Protein AF-0000000085137002 (afdb_homodimer)

pLDDT: mean 94.55, std 5.38, range [64.31, 98.81]

Solvent-accessible surface area (backbone atoms only — not comparable to full-atom values): 44909 Å² total; per-residue (Å²): 130,89,37,30,35,36,41,30,66,47,67,56,86,40,84,60,30,69,44,51,53,51,24,40,60,67,68,43,36,27,39,48,40,38,48,45,22,52,59,70,42,70,70,53,78,42,46,36,35,38,24,62,38,70,68,57,46,54,54,41,44,75,62,68,34,46,72,44,77,48,52,70,69,64,58,39,94,79,44,48,70,55,59,53,53,51,55,56,44,72,78,41,79,79,49,52,31,37,33,43,38,36,33,46,18,50,57,44,41,27,66,56,54,50,52,48,49,54,56,49,74,70,33,88,76,47,49,20,30,35,26,23,27,74,50,91,64,59,49,86,52,43,37,49,63,48,96,83,40,22,31,50,66,40,73,70,86,57,58,78,71,46,82,84,76,49,79,71,31,31,24,73,33,61,41,41,35,33,34,30,47,72,60,32,74,71,60,42,48,61,74,16,68,44,9,35,57,40,81,47,56,71,85,44,40,51,55,48,58,33,63,67,38,46,51,44,50,46,51,52,50,47,60,75,41,38,69,62,50,49,52,50,50,29,50,50,51,48,49,66,65,63,72,52,90,75,76,77,31,52,28,33,39,41,31,20,41,66,49,45,70,49,92,56,62,60,56,88,88,35,45,41,40,74,61,25,36,50,77,42,30,40,59,50,45,34,57,68,32,55,71,60,54,71,64,75,63,58,32,48,34,33,42,37,37,72,42,73,57,39,68,64,39,87,85,57,50,74,65,56,52,51,54,32,47,51,52,42,50,51,52,52,39,69,54,24,80,75,32,40,35,37,38,42,51,73,76,47,40,27,37,48,89,78,58,52,54,68,57,50,52,50,49,42,54,53,46,45,70,72,42,56,80,41,90,48,38,40,77,38,76,75,60,70,81,54,36,42,98,82,61,27,26,24,72,80,30,29,60,56,24,70,46,64,33,70,60,34,48,53,52,48,50,54,56,53,43,65,70,75,106,131,90,37,29,34,37,40,30,64,48,65,57,85,40,83,60,31,70,44,52,51,51,23,41,59,65,70,43,34,25,40,50,40,37,48,45,19,52,58,70,42,70,70,52,78,42,46,37,34,39,24,61,38,70,66,57,44,54,55,41,44,75,62,70,34,46,73,45,77,48,53,72,70,65,58,39,94,79,45,48,71,55,58,55,52,51,53,55,43,71,78,40,79,81,48,51,32,38,33,43,37,36,32,46,16,49,58,42,41,28,66,56,53,51,51,48,49,52,56,48,74,71,34,89,77,46,53,19,29,35,26,24,28,74,51,91,65,60,51,86,51,43,35,49,63,48,96,83,40,22,31,52,64,40,73,70,86,58,57,78,70,47,82,84,75,49,79,71,30,30,24,74,34,60,42,40,34,32,34,31,47,71,60,30,73,71,61,43,50,62,72,17,67,43,9,36,56,40,81,46,56,73,84,46,40,50,55,48,59,33,64,68,39,46,52,44,50,47,50,51,50,48,61,74,41,37,68,62,51,48,52,52,50,30,50,50,50,49,48,67,63,62,70,52,90,76,76,76,30,51,28,32,38,42,32,20,41,67,48,45,72,48,93,57,62,60,58,88,89,35,42,41,41,76,60,24,36,50,80,43,29,40,60,53,44,33,57,67,32,54,72,59,54,72,64,75,65,58,32,50,34,33,43,37,38,74,42,75,57,39,68,63,39,87,87,57,50,73,66,56,50,49,52,31,47,50,52,43,51,51,52,53,40,71,54,24,82,75,33,40,34,38,37,42,50,73,76,48,39,27,36,46,89,79,57,52,53,69,58,50,52,50,47,42,53,52,46,46,71,71,42,54,79,39,89,49,40,41,78,38,76,74,60,70,81,53,36,39,99,81,59,28,26,24,71,81,28,30,60,56,24,70,46,65,33,72,59,33,50,53,52,48,50,54,56,54,42,65,68,74,104

Organism: Escherichia coli (strain 55989 / EAEC) (NCBI:txid585055)

Foldseek 3Di:
DAAEEEEEEDEQDADFAGNQQADDLPHGGLVLLQLQQVVVLVPHPAYEYEYQDPVVCVRSVVSPHHYDHDDPVCNDPPHDPLNRVVVVCVVPVSHFKYKYFYSQQNLDHSVLVNVQVCVQVVDPQAFKEFEKEWDPDDVLPDDDADPVRDPPVNPDDCVPPDSVPDDIDIDGLRGIMMGGPVVCNVVVDHDDPRYHYHYDYPLSSQGDRHDVSSVVSSVSVCVVCVVVVLVVQQLVQQCVLLVDDDDEWQEEEAEEDQQVVDPDQDALRTGYHYPYTHLAALQCCCVVCLVVCSDQAYHQEYEYEHDQSQQLDVPGDLVVNLVSVVSVVVSNCVRPVNHAYEYEQAAFFDPDPRDDLVVSVVSRVVNCVSPVPPPRYDYDYQDCQLADPVRAGDPVQDDHRHYGDPVVSVSVSVRVSVVVD/DAAEEEEEEDEQDADFAGNQQQDDLPHGGLVLLQLQQVVVLVPHPAYEYEYQDPVVCVRSVVSPHHYDHDDPVCNDPPHDPLNRVVVVCVVPVSHFKYKYFYSQQNLDHSVLVNVQVCVQVVDPLAFKEFEKEWDPDDVLPDDDADPVRDPPVNPDDCVPPDSVPDDIDMDGLRGIMMGGPVVCNVVVDHDDPRYHYHYDYPLSSQGDRHDVSSVVSSVSVCVVCVVVVLVVQQLVQQCVLLVDDDDEWQEEEAEEDQQVVDDDQDALRTGYHYPYTHLAALQCCCVVCLVVCSDQAYHQEYEYEHDQSQQLDVPGDLVVNLVSVVSVVVSNCVRPVNHAYEYEQAAFFDPDPRDDLVVSVVSRVVNCVSPVPPPRYDYDYDDCQLADPVRAGDPVQDDHRHYGDPVVSVSVSVRVSVVVD

Sequence (842 aa):
MTNRIAIIPARAGSKGLPNKNVLMLIDKPLIAYTIEAAKESQCFNKIIVSTDSLEYKSIAERYGAEVIIRSEELASDTATTYMVIENVLSHNKDCDYFMLLQPTSPFRNAHHIKEAITLFEGDVEANFLVSMTESEISSDLMKTLDSSMRLSNFNNDYSGYRRQDNQKEYSPNGAIFIGTVEEYLKKKHFFGADSLAYIMNKADSIDIDDRLDFEFAISRMLQKNKNKIDKEAVARRIKQKFSITHAIKPITLIGHSIFDNWELSDLAGKEVNNYGVSGITSEDYYNLILDANLIKEIGDVVFLMLGTNDIVIQGWDENDTLRWLMKIIDKIVKLNPNVIIYFLSLPPVNGRVDRNNKVIEHLNAFLFKGLDKINHVRWVSLSDMFYDDFGNLSADFTYDGLHFNGKAYRQLKKELMELIKMTNRIAIIPARAGSKGLPNKNVLMLIDKPLIAYTIEAAKESQCFNKIIVSTDSLEYKSIAERYGAEVIIRSEELASDTATTYMVIENVLSHNKDCDYFMLLQPTSPFRNAHHIKEAITLFEGDVEANFLVSMTESEISSDLMKTLDSSMRLSNFNNDYSGYRRQDNQKEYSPNGAIFIGTVEEYLKKKHFFGADSLAYIMNKADSIDIDDRLDFEFAISRMLQKNKNKIDKEAVARRIKQKFSITHAIKPITLIGHSIFDNWELSDLAGKEVNNYGVSGITSEDYYNLILDANLIKEIGDVVFLMLGTNDIVIQGWDENDTLRWLMKIIDKIVKLNPNVIIYFLSLPPVNGRVDRNNKVIEHLNAFLFKGLDKINHVRWVSLSDMFYDDFGNLSADFTYDGLHFNGKAYRQLKKELMELIK

Nearest PDB structures (foldseek):
  9ftc-assembly1_B  TM=9.025E-01  e=3.320E-20  Aeromonas caviae
  9ftc-assembly1_A  TM=8.881E-01  e=3.320E-20  Aeromonas caviae
  9ftb-assembly1_A-2  TM=8.933E-01  e=4.208E-20  Aeromonas caviae
  6ifi-assembly1_B  TM=8.344E-01  e=2.343E-19  Vibrio cholerae
  1qwj-assembly2_D  TM=8.039E-01  e=1.975E-18  Mus musculus

Radius of gyration: 30.71 Å; Cα contacts (8 Å, |Δi|>4): 1573; chains: 2; bounding box: 72×82×74 Å

Structure (mmCIF, N/CA/C/O backbone):
data_AF-0000000085137002-model_v1
#
loop_
_entity.id
_entity.type
_entity.pdbx_description
1 polymer NnaC
#
loop_
_atom_site.group_PDB
_atom_site.id
_atom_site.type_symbol
_atom_site.label_atom_id
_atom_site.label_alt_id
_atom_site.label_comp_id
_atom_site.label_asym_id
_atom_site.label_entity_id
_atom_site.label_seq_id
_atom_site.pdbx_PDB_ins_code
_atom_site.Cartn_x
_atom_site.Cartn_y
_atom_site.Cartn_z
_atom_site.occupancy
_atom_site.B_iso_or_equiv
_atom_site.auth_seq_id
_atom_site.auth_comp_id
_atom_site.auth_asym_id
_atom_site.auth_atom_id
_atom_site.pdbx_PDB_model_num
ATOM 1 N N . MET A 1 1 ? -28.953 -10.984 -33.281 1 75.31 1 MET A N 1
ATOM 2 C CA . MET A 1 1 ? -27.906 -10.398 -32.469 1 75.31 1 MET A CA 1
ATOM 3 C C . MET A 1 1 ? -27.391 -11.414 -31.438 1 75.31 1 MET A C 1
ATOM 5 O O . MET A 1 1 ? -28.141 -12.258 -30.953 1 75.31 1 MET A O 1
ATOM 9 N N . THR A 1 2 ? -26.047 -11.586 -31.234 1 89.56 2 THR A N 1
ATOM 10 C CA . THR A 1 2 ? -25.453 -12.578 -30.359 1 89.56 2 THR A CA 1
ATOM 11 C C . THR A 1 2 ? -25.859 -12.32 -28.906 1 89.56 2 THR A C 1
ATOM 13 O O . THR A 1 2 ? -25.766 -11.188 -28.422 1 89.56 2 THR A O 1
ATOM 16 N N . ASN A 1 3 ? -26.516 -13.289 -28.328 1 95.75 3 ASN A N 1
ATOM 17 C CA . ASN A 1 3 ? -26.922 -13.188 -26.938 1 95.75 3 ASN A CA 1
ATOM 18 C C . ASN A 1 3 ? -25.797 -13.586 -26 1 95.75 3 ASN A C 1
ATOM 20 O O . ASN A 1 3 ? -25.453 -14.766 -25.891 1 95.75 3 ASN A O 1
ATOM 24 N N . ARG A 1 4 ? -25.266 -12.633 -25.25 1 97.06 4 ARG A N 1
ATOM 25 C CA . ARG A 1 4 ? -24.141 -12.82 -24.328 1 97.06 4 ARG A CA 1
ATOM 26 C C . ARG A 1 4 ? -24.562 -12.578 -22.891 1 97.06 4 ARG A C 1
ATOM 28 O O . ARG A 1 4 ? -25.234 -11.594 -22.594 1 97.06 4 ARG A O 1
ATOM 35 N N . ILE A 1 5 ? -24.094 -13.453 -22.016 1 98.12 5 ILE A N 1
ATOM 36 C CA . ILE A 1 5 ? -24.391 -13.258 -20.594 1 98.12 5 ILE A CA 1
ATOM 37 C C . ILE A 1 5 ? -23.094 -13.234 -19.797 1 98.12 5 ILE A C 1
ATOM 39 O O . ILE A 1 5 ? -22.188 -14.023 -20.047 1 98.12 5 ILE A O 1
ATOM 43 N N . ALA A 1 6 ? -23 -12.281 -18.859 1 98.75 6 ALA A N 1
ATOM 44 C CA . ALA A 1 6 ? -21.922 -12.281 -17.875 1 98.75 6 ALA A CA 1
ATOM 45 C C . ALA A 1 6 ? -22.344 -13 -16.609 1 98.75 6 ALA A C 1
ATOM 47 O O . ALA A 1 6 ? -23.406 -12.711 -16.047 1 98.75 6 ALA A O 1
ATOM 48 N N . ILE A 1 7 ? -21.578 -13.938 -16.203 1 98.81 7 ILE A N 1
ATOM 49 C CA . ILE A 1 7 ? -21.828 -14.68 -14.984 1 98.81 7 ILE A CA 1
ATOM 50 C C . ILE A 1 7 ? -20.797 -14.312 -13.922 1 98.81 7 ILE A C 1
ATOM 52 O O . ILE A 1 7 ? -19.594 -14.484 -14.141 1 98.81 7 ILE A O 1
ATOM 56 N N . ILE A 1 8 ? -21.234 -13.805 -12.758 1 98.62 8 ILE A N 1
ATOM 57 C CA . ILE A 1 8 ? -20.375 -13.383 -11.656 1 98.62 8 ILE A CA 1
ATOM 58 C C . ILE A 1 8 ? -20.688 -14.211 -10.406 1 98.62 8 ILE A C 1
ATOM 60 O O . ILE A 1 8 ? -21.672 -13.945 -9.711 1 98.62 8 ILE A O 1
ATOM 64 N N . PRO A 1 9 ? -19.891 -15.188 -10.125 1 96.94 9 PRO A N 1
ATOM 65 C CA . PRO A 1 9 ? -20.125 -16 -8.938 1 96.94 9 PRO A CA 1
ATOM 66 C C . PRO A 1 9 ? -19.594 -15.359 -7.66 1 96.94 9 PRO A C 1
ATOM 68 O O . PRO A 1 9 ? -18.422 -15 -7.582 1 96.94 9 PRO A O 1
ATOM 71 N N . ALA A 1 10 ? -20.406 -15.188 -6.66 1 95.06 10 ALA A N 1
ATOM 72 C CA . ALA A 1 10 ? -20 -14.562 -5.406 1 95.06 10 ALA A CA 1
ATOM 73 C C . ALA A 1 10 ? -20.594 -15.297 -4.207 1 95.06 10 ALA A C 1
ATOM 75 O O . ALA A 1 10 ? -21.703 -14.984 -3.771 1 95.06 10 ALA A O 1
ATOM 76 N N . ARG A 1 11 ? -19.875 -16.203 -3.686 1 91.88 11 ARG A N 1
ATOM 77 C CA . ARG A 1 11 ? -20.328 -16.922 -2.508 1 91.88 11 ARG A CA 1
ATOM 78 C C . ARG A 1 11 ? -19.891 -16.219 -1.227 1 91.88 11 ARG A C 1
ATOM 80 O O . ARG A 1 11 ? -18.828 -15.602 -1.188 1 91.88 11 ARG A O 1
ATOM 87 N N . ALA A 1 12 ? -20.641 -16.328 -0.148 1 89.62 12 ALA A N 1
ATOM 88 C CA . ALA A 1 12 ? -20.344 -15.688 1.131 1 89.62 12 ALA A CA 1
ATOM 89 C C . ALA A 1 12 ? -19.312 -16.484 1.919 1 89.62 12 ALA A C 1
ATOM 91 O O . ALA A 1 12 ? -18.531 -15.922 2.686 1 89.62 12 ALA A O 1
ATOM 92 N N . GLY A 1 13 ? -19.219 -17.797 1.776 1 82.44 13 GLY A N 1
ATOM 93 C CA . GLY A 1 13 ? -18.359 -18.656 2.561 1 82.44 13 GLY A CA 1
ATOM 94 C C . GLY A 1 13 ? -16.938 -18.734 2.012 1 82.44 13 GLY A C 1
ATOM 95 O O . GLY A 1 13 ? -16.453 -19.828 1.712 1 82.44 13 GLY A O 1
ATOM 96 N N . SER A 1 14 ? -16.141 -17.672 2.082 1 82.31 14 SER A N 1
ATOM 97 C CA . SER A 1 14 ? -14.742 -17.703 1.649 1 82.31 14 SER A CA 1
ATOM 98 C C . SER A 1 14 ? -13.812 -18.047 2.805 1 82.31 14 SER A C 1
ATOM 100 O O . SER A 1 14 ? -13.898 -17.453 3.879 1 82.31 14 SER A O 1
ATOM 102 N N . LYS A 1 15 ? -12.969 -19 2.623 1 80.25 15 LYS A N 1
ATOM 103 C CA . LYS A 1 15 ? -12.094 -19.516 3.676 1 80.25 15 LYS A CA 1
ATOM 104 C C . LYS A 1 15 ? -10.859 -18.625 3.834 1 80.25 15 LYS A C 1
ATOM 106 O O . LYS A 1 15 ? -10.477 -18.281 4.953 1 80.25 15 LYS A O 1
ATOM 111 N N . GLY A 1 16 ? -10.289 -18.188 2.76 1 85 16 GLY A N 1
ATOM 112 C CA . GLY A 1 16 ? -9.047 -17.422 2.811 1 85 16 GLY A CA 1
ATOM 113 C C . GLY A 1 16 ? -9.242 -16 3.299 1 85 16 GLY A C 1
ATOM 114 O O . GLY A 1 16 ? -8.391 -15.469 4.008 1 85 16 GLY A O 1
ATOM 115 N N . LEU A 1 17 ? -10.352 -15.43 2.945 1 91.38 17 LEU A N 1
ATOM 116 C CA . LEU A 1 17 ? -10.727 -14.062 3.293 1 91.38 17 LEU A CA 1
ATOM 117 C C . LEU A 1 17 ? -12.242 -13.945 3.459 1 91.38 17 LEU A C 1
ATOM 119 O O . LEU A 1 17 ? -12.969 -13.773 2.477 1 91.38 17 LEU A O 1
ATOM 123 N N . PRO A 1 18 ? -12.656 -13.984 4.66 1 89.19 18 PRO A N 1
ATOM 124 C CA . PRO A 1 18 ? -14.102 -13.977 4.906 1 89.19 18 PRO A CA 1
ATOM 125 C C . PRO A 1 18 ? -14.789 -12.742 4.312 1 89.19 18 PRO A C 1
ATOM 127 O O . PRO A 1 18 ? -14.273 -11.633 4.422 1 89.19 18 PRO A O 1
ATOM 130 N N . ASN A 1 19 ? -15.883 -12.992 3.596 1 91.62 19 ASN A N 1
ATOM 131 C CA . ASN A 1 19 ? -16.734 -11.961 3.006 1 91.62 19 ASN A CA 1
ATOM 132 C C . ASN A 1 19 ? -15.961 -11.109 2 1 91.62 19 ASN A C 1
ATOM 134 O O . ASN A 1 19 ? -16.219 -9.906 1.869 1 91.62 19 ASN A O 1
ATOM 138 N N . LYS A 1 20 ? -14.992 -11.688 1.349 1 92.88 20 LYS A N 1
ATOM 139 C CA . LYS A 1 20 ? -14.078 -10.906 0.517 1 92.88 20 LYS A CA 1
ATOM 140 C C . LYS A 1 20 ? -14.844 -10.164 -0.58 1 92.88 20 LYS A C 1
ATOM 142 O O . LYS A 1 20 ? -14.484 -9.031 -0.935 1 92.88 20 LYS A O 1
ATOM 147 N N . ASN A 1 21 ? -16 -10.695 -1.01 1 95.31 21 ASN A N 1
ATOM 148 C CA . ASN A 1 21 ? -16.703 -10.117 -2.152 1 95.31 21 ASN A CA 1
ATOM 149 C C . ASN A 1 21 ? -17.375 -8.797 -1.786 1 95.31 21 ASN A C 1
ATOM 151 O O . ASN A 1 21 ? -17.734 -8.008 -2.666 1 95.31 21 ASN A O 1
ATOM 155 N N . VAL A 1 22 ? -17.578 -8.57 -0.496 1 94.88 22 VAL A N 1
ATOM 156 C CA . VAL A 1 22 ? -18.281 -7.348 -0.117 1 94.88 22 VAL A CA 1
ATOM 157 C C . VAL A 1 22 ? -17.375 -6.457 0.717 1 94.88 22 VAL A C 1
ATOM 159 O O . VAL A 1 22 ? -17.828 -5.496 1.339 1 94.88 22 VAL A O 1
ATOM 162 N N . LEU A 1 23 ? -16.094 -6.812 0.762 1 95.06 23 LEU A N 1
ATOM 163 C CA . LEU A 1 23 ? -15.109 -5.922 1.365 1 95.06 23 LEU A CA 1
ATOM 164 C C . LEU A 1 23 ? -14.891 -4.691 0.497 1 95.06 23 LEU A C 1
ATOM 166 O O . LEU A 1 23 ? -14.836 -4.789 -0.73 1 95.06 23 LEU A O 1
ATOM 170 N N . MET A 1 24 ? -14.781 -3.621 1.196 1 94.38 24 MET A N 1
ATOM 171 C CA . MET A 1 24 ? -14.547 -2.377 0.47 1 94.38 24 MET A CA 1
ATOM 172 C C . MET A 1 24 ? -13.109 -2.309 -0.036 1 94.38 24 MET A C 1
ATOM 174 O O . MET A 1 24 ? -12.164 -2.418 0.747 1 94.38 24 MET A O 1
ATOM 178 N N . LEU A 1 25 ? -12.992 -2.303 -1.293 1 94 25 LEU A N 1
ATOM 179 C CA . LEU A 1 25 ? -11.711 -1.99 -1.912 1 94 25 LEU A CA 1
ATOM 180 C C . LEU A 1 25 ? -11.586 -0.496 -2.191 1 94 25 LEU A C 1
ATOM 182 O O . LEU A 1 25 ? -11.812 -0.052 -3.32 1 94 25 LEU A O 1
ATOM 186 N N . ILE A 1 26 ? -11.25 0.271 -1.211 1 87.12 26 ILE A N 1
ATOM 187 C CA . ILE A 1 26 ? -11.102 1.719 -1.119 1 87.12 26 ILE A CA 1
ATOM 188 C C . ILE A 1 26 ? -12.484 2.375 -1.087 1 87.12 26 ILE A C 1
ATOM 190 O O . ILE A 1 26 ? -13 2.691 -0.014 1 87.12 26 ILE A O 1
ATOM 194 N N . ASP A 1 27 ? -13.234 2.346 -2.26 1 86.5 27 ASP A N 1
ATOM 195 C CA . ASP A 1 27 ? -14.43 3.191 -2.27 1 86.5 27 ASP A CA 1
ATOM 196 C C . ASP A 1 27 ? -15.688 2.365 -2.521 1 86.5 27 ASP A C 1
ATOM 198 O O . ASP A 1 27 ? -16.797 2.855 -2.34 1 86.5 27 ASP A O 1
ATOM 202 N N . LYS A 1 28 ? -15.531 1.144 -2.934 1 92.56 28 LYS A N 1
ATOM 203 C CA . LYS A 1 28 ? -16.703 0.306 -3.205 1 92.56 28 LYS A CA 1
ATOM 204 C C . LYS A 1 28 ? -16.406 -1.161 -2.906 1 92.56 28 LYS A C 1
ATOM 206 O O . LYS A 1 28 ? -15.234 -1.559 -2.814 1 92.56 28 LYS A O 1
ATOM 211 N N . PRO A 1 29 ? -17.484 -1.969 -2.764 1 95.62 29 PRO A N 1
ATOM 212 C CA . PRO A 1 29 ? -17.281 -3.396 -2.512 1 95.62 29 PRO A CA 1
ATOM 213 C C . PRO A 1 29 ? -16.594 -4.109 -3.678 1 95.62 29 PRO A C 1
ATOM 215 O O . PRO A 1 29 ? -16.781 -3.723 -4.836 1 95.62 29 PRO A O 1
ATOM 218 N N . LEU A 1 30 ? -15.922 -5.113 -3.363 1 96.88 30 LEU A N 1
ATOM 219 C CA . LEU A 1 30 ? -15.125 -5.855 -4.336 1 96.88 30 LEU A CA 1
ATOM 220 C C . LEU A 1 30 ? -15.977 -6.289 -5.523 1 96.88 30 LEU A C 1
ATOM 222 O O . LEU A 1 30 ? -15.586 -6.102 -6.676 1 96.88 30 LEU A O 1
ATOM 226 N N . ILE A 1 31 ? -17.188 -6.785 -5.32 1 97.81 31 ILE A N 1
ATOM 227 C CA . ILE A 1 31 ? -18.062 -7.336 -6.355 1 97.81 31 ILE A CA 1
ATOM 228 C C . ILE A 1 31 ? -18.5 -6.223 -7.301 1 97.81 31 ILE A C 1
ATOM 230 O O . ILE A 1 31 ? -18.766 -6.465 -8.477 1 97.81 31 ILE A O 1
ATOM 234 N N . ALA A 1 32 ? -18.578 -5.008 -6.793 1 97.62 32 ALA A N 1
ATOM 235 C CA . ALA A 1 32 ? -19.047 -3.869 -7.574 1 97.62 32 ALA A CA 1
ATOM 236 C C . ALA A 1 32 ? -18.125 -3.578 -8.75 1 97.62 32 ALA A C 1
ATOM 238 O O . ALA A 1 32 ? -18.562 -3.182 -9.82 1 97.62 32 ALA A O 1
ATOM 239 N N . TYR A 1 33 ? -16.812 -3.801 -8.562 1 97.62 33 TYR A N 1
ATOM 240 C CA . TYR A 1 33 ? -15.844 -3.525 -9.609 1 97.62 33 TYR A CA 1
ATOM 241 C C . TYR A 1 33 ? -16.094 -4.395 -10.836 1 97.62 33 TYR A C 1
ATOM 243 O O . TYR A 1 33 ? -16.016 -3.918 -11.969 1 97.62 33 TYR A O 1
ATOM 251 N N . THR A 1 34 ? -16.391 -5.656 -10.609 1 98.38 34 THR A N 1
ATOM 252 C CA . THR A 1 34 ? -16.656 -6.582 -11.695 1 98.38 34 THR A CA 1
ATOM 253 C C . THR A 1 34 ? -17.984 -6.23 -12.383 1 98.38 34 THR A C 1
ATOM 255 O O . THR A 1 34 ? -18.062 -6.215 -13.617 1 98.38 34 THR A O 1
ATOM 258 N N . ILE A 1 35 ? -19.016 -5.898 -11.609 1 98.75 35 ILE A N 1
ATOM 259 C CA . ILE A 1 35 ? -20.312 -5.535 -12.164 1 98.75 35 ILE A CA 1
ATOM 260 C C . ILE A 1 35 ? -20.188 -4.289 -13.031 1 98.75 35 ILE A C 1
ATOM 262 O O . ILE A 1 35 ? -20.672 -4.254 -14.164 1 98.75 35 ILE A O 1
ATOM 266 N N . GLU A 1 36 ? -19.516 -3.324 -12.539 1 98.31 36 GLU A N 1
ATOM 267 C CA . GLU A 1 36 ? -19.344 -2.068 -13.258 1 98.31 36 GLU A CA 1
ATOM 268 C C . GLU A 1 36 ? -18.547 -2.279 -14.539 1 98.31 36 GLU A C 1
ATOM 270 O O . GLU A 1 36 ? -18.859 -1.694 -15.578 1 98.31 36 GLU A O 1
ATOM 275 N N . ALA A 1 37 ? -17.484 -3.105 -14.461 1 98.44 37 ALA A N 1
ATOM 276 C CA . ALA A 1 37 ? -16.703 -3.404 -15.664 1 98.44 37 ALA A CA 1
ATOM 277 C C . ALA A 1 37 ? -17.578 -4.035 -16.734 1 98.44 37 ALA A C 1
ATOM 279 O O . ALA A 1 37 ? -17.484 -3.676 -17.906 1 98.44 37 ALA A O 1
ATOM 280 N N . ALA A 1 38 ? -18.391 -4.965 -16.344 1 98.75 38 ALA A N 1
ATOM 281 C CA . ALA A 1 38 ? -19.312 -5.625 -17.266 1 98.75 38 ALA A CA 1
ATOM 282 C C . ALA A 1 38 ? -20.297 -4.625 -17.875 1 98.75 38 ALA A C 1
ATOM 284 O O . ALA A 1 38 ? -20.516 -4.617 -19.078 1 98.75 38 ALA A O 1
ATOM 285 N N . LYS A 1 39 ? -20.875 -3.756 -17.078 1 98.5 39 LYS A N 1
ATOM 286 C CA . LYS A 1 39 ? -21.844 -2.75 -17.531 1 98.5 39 LYS A CA 1
ATOM 287 C C . LYS A 1 39 ? -21.188 -1.751 -18.469 1 98.5 39 LYS A C 1
ATOM 289 O O . LYS A 1 39 ? -21.734 -1.447 -19.531 1 98.5 39 LYS A O 1
ATOM 294 N N . GLU A 1 40 ? -20.047 -1.296 -18.078 1 98.19 40 GLU A N 1
ATOM 295 C CA . GLU A 1 40 ? -19.344 -0.28 -18.859 1 98.19 40 GLU A CA 1
ATOM 296 C C . GLU A 1 40 ? -18.922 -0.821 -20.219 1 98.19 40 GLU A C 1
ATOM 298 O O . GLU A 1 40 ? -18.75 -0.057 -21.172 1 98.19 40 GLU A O 1
ATOM 303 N N . SER A 1 41 ? -18.688 -2.141 -20.281 1 98.25 41 SER A N 1
ATOM 304 C CA . SER A 1 41 ? -18.297 -2.746 -21.547 1 98.25 41 SER A CA 1
ATOM 305 C C . SER A 1 41 ? -19.422 -2.658 -22.578 1 98.25 41 SER A C 1
ATOM 307 O O . SER A 1 41 ? -19.172 -2.674 -23.781 1 98.25 41 SER A O 1
ATOM 309 N N . GLN A 1 42 ? -20.719 -2.656 -22.094 1 97.69 42 GLN A N 1
ATOM 310 C CA . GLN A 1 42 ? -21.922 -2.607 -22.922 1 97.69 42 GLN A CA 1
ATOM 311 C C . GLN A 1 42 ? -21.969 -3.797 -23.875 1 97.69 42 GLN A C 1
ATOM 313 O O . GLN A 1 42 ? -22.484 -3.68 -25 1 97.69 42 GLN A O 1
ATOM 318 N N . CYS A 1 43 ? -21.469 -4.898 -23.406 1 97.75 43 CYS A N 1
ATOM 319 C CA . CYS A 1 43 ? -21.344 -6.043 -24.297 1 97.75 43 CYS A CA 1
ATOM 320 C C . CYS A 1 43 ? -22.344 -7.129 -23.953 1 97.75 43 CYS A C 1
ATOM 322 O O . CYS A 1 43 ? -22.516 -8.086 -24.703 1 97.75 43 CYS A O 1
ATOM 324 N N . PHE A 1 44 ? -23.047 -6.965 -22.844 1 98.44 44 PHE A N 1
ATOM 325 C CA . PHE A 1 44 ? -23.812 -8.102 -22.344 1 98.44 44 PHE A CA 1
ATOM 326 C C . PHE A 1 44 ? -25.312 -7.805 -22.359 1 98.44 44 PHE A C 1
ATOM 328 O O . PHE A 1 44 ? -25.734 -6.684 -22.078 1 98.44 44 PHE A O 1
ATOM 335 N N . ASN A 1 45 ? -26.062 -8.797 -22.703 1 97.69 45 ASN A N 1
ATOM 336 C CA . ASN A 1 45 ? -27.516 -8.719 -22.609 1 97.69 45 ASN A CA 1
ATOM 337 C C . ASN A 1 45 ? -27.984 -8.789 -21.156 1 97.69 45 ASN A C 1
ATOM 339 O O . ASN A 1 45 ? -28.969 -8.141 -20.781 1 97.69 45 ASN A O 1
ATOM 343 N N . LYS A 1 46 ? -27.312 -9.617 -20.391 1 98 46 LYS A N 1
ATOM 344 C CA . LYS A 1 46 ? -27.578 -9.75 -18.969 1 98 46 LYS A CA 1
ATOM 345 C C . LYS A 1 46 ? -26.281 -9.852 -18.172 1 98 46 LYS A C 1
ATOM 347 O O . LYS A 1 46 ? -25.297 -10.445 -18.641 1 98 46 LYS A O 1
ATOM 352 N N . ILE A 1 47 ? -26.281 -9.289 -17.047 1 98.75 47 ILE A N 1
ATOM 353 C CA . ILE A 1 47 ? -25.234 -9.445 -16.047 1 98.75 47 ILE A CA 1
ATOM 354 C C . ILE A 1 47 ? -25.812 -10.094 -14.797 1 98.75 47 ILE A C 1
ATOM 356 O O . ILE A 1 47 ? -26.641 -9.508 -14.109 1 98.75 47 ILE A O 1
ATOM 360 N N . ILE A 1 48 ? -25.328 -11.305 -14.477 1 98.75 48 ILE A N 1
ATOM 361 C CA . ILE A 1 48 ? -25.984 -12.109 -13.453 1 98.75 48 ILE A CA 1
ATOM 362 C C . ILE A 1 48 ? -24.984 -12.461 -12.352 1 98.75 48 ILE A C 1
ATOM 364 O O . ILE A 1 48 ? -23.938 -13.055 -12.625 1 98.75 48 ILE A O 1
ATOM 368 N N . VAL A 1 49 ? -25.328 -12.094 -11.125 1 98.62 49 VAL A N 1
ATOM 369 C CA . VAL A 1 49 ? -24.578 -12.516 -9.953 1 98.62 49 VAL A CA 1
ATOM 370 C C . VAL A 1 49 ? -25.219 -13.75 -9.328 1 98.62 49 VAL A C 1
ATOM 372 O O . VAL A 1 49 ? -26.438 -13.773 -9.102 1 98.62 49 VAL A O 1
ATOM 375 N N . SER A 1 50 ? -24.469 -14.797 -9.172 1 97.94 50 SER A N 1
ATOM 376 C CA . SER A 1 50 ? -24.906 -15.977 -8.43 1 97.94 50 SER A CA 1
ATOM 377 C C . SER A 1 50 ? -24.359 -15.969 -7.008 1 97.94 50 SER A C 1
ATOM 379 O O . SER A 1 50 ? -23.141 -15.977 -6.805 1 97.94 50 SER A O 1
ATOM 381 N N . THR A 1 51 ? -25.203 -15.961 -5.996 1 97 51 THR A N 1
ATOM 382 C CA . THR A 1 51 ? -24.75 -15.828 -4.621 1 97 51 THR A CA 1
ATOM 383 C C . THR A 1 51 ? -25.672 -16.562 -3.662 1 97 51 THR A C 1
ATOM 385 O O . THR A 1 51 ? -26.781 -16.953 -4.039 1 97 51 THR A O 1
ATOM 388 N N . ASP A 1 52 ? -25.188 -16.828 -2.475 1 95.75 52 ASP A N 1
ATOM 389 C CA . ASP A 1 52 ? -25.969 -17.469 -1.427 1 95.75 52 ASP A CA 1
ATOM 390 C C . ASP A 1 52 ? -26.312 -16.484 -0.311 1 95.75 52 ASP A C 1
ATOM 392 O O . ASP A 1 52 ? -26.797 -16.891 0.752 1 95.75 52 ASP A O 1
ATOM 396 N N . SER A 1 53 ? -26.094 -15.266 -0.475 1 95.31 53 SER A N 1
ATOM 397 C CA . SER A 1 53 ? -26.266 -14.25 0.562 1 95.31 53 SER A CA 1
ATOM 398 C C . SER A 1 53 ? -27.25 -13.172 0.123 1 95.31 53 SER A C 1
ATOM 400 O O . SER A 1 53 ? -27.125 -12.602 -0.964 1 95.31 53 SER A O 1
ATOM 402 N N . LEU A 1 54 ? -28.172 -12.891 1.027 1 96.12 54 LEU A N 1
ATOM 403 C CA . LEU A 1 54 ? -29.125 -11.82 0.743 1 96.12 54 LEU A CA 1
ATOM 404 C C . LEU A 1 54 ? -28.453 -10.461 0.781 1 96.12 54 LEU A C 1
ATOM 406 O O . LEU A 1 54 ? -28.828 -9.547 0.038 1 96.12 54 LEU A O 1
ATOM 410 N N . GLU A 1 55 ? -27.5 -10.352 1.58 1 95.38 55 GLU A N 1
ATOM 411 C CA . GLU A 1 55 ? -26.703 -9.125 1.611 1 95.38 55 GLU A CA 1
ATOM 412 C C . GLU A 1 55 ? -26 -8.883 0.279 1 95.38 55 GLU A C 1
ATOM 414 O O . GLU A 1 55 ? -26.047 -7.781 -0.264 1 95.38 55 GLU A O 1
ATOM 419 N N . TYR A 1 56 ? -25.422 -9.977 -0.248 1 96.81 56 TYR A N 1
ATOM 420 C CA . TYR A 1 56 ? -24.734 -9.867 -1.534 1 96.81 56 TYR A CA 1
ATOM 421 C C . TYR A 1 56 ? -25.719 -9.508 -2.643 1 96.81 56 TYR A C 1
ATOM 423 O O . TYR A 1 56 ? -25.406 -8.711 -3.529 1 96.81 56 TYR A O 1
ATOM 431 N N . LYS A 1 57 ? -26.875 -10.094 -2.525 1 97.56 57 LYS A N 1
ATOM 432 C CA . LYS A 1 57 ? -27.938 -9.789 -3.488 1 97.56 57 LYS A CA 1
ATOM 433 C C . LYS A 1 57 ? -28.25 -8.297 -3.494 1 97.56 57 LYS A C 1
ATOM 435 O O . LYS A 1 57 ? -28.281 -7.668 -4.551 1 97.56 57 LYS A O 1
ATOM 440 N N . SER A 1 58 ? -28.453 -7.781 -2.326 1 96.94 58 SER A N 1
ATOM 441 C CA . SER A 1 58 ? -28.797 -6.371 -2.193 1 96.94 58 SER A CA 1
ATOM 442 C C . SER A 1 58 ? -27.719 -5.477 -2.793 1 96.94 58 SER A C 1
ATOM 444 O O . SER A 1 58 ? -28.016 -4.539 -3.535 1 96.94 58 SER A O 1
ATOM 446 N N . ILE A 1 59 ? -26.516 -5.781 -2.537 1 96.5 59 ILE A N 1
ATOM 447 C CA . ILE A 1 59 ? -25.391 -5.004 -3.041 1 96.5 59 ILE A CA 1
ATOM 448 C C . ILE A 1 59 ? -25.328 -5.121 -4.562 1 96.5 59 ILE A C 1
ATOM 450 O O . ILE A 1 59 ? -25.203 -4.117 -5.266 1 96.5 59 ILE A O 1
ATOM 454 N N . ALA A 1 60 ? -25.406 -6.332 -5.086 1 98.06 60 ALA A N 1
ATOM 455 C CA . ALA A 1 60 ? -25.297 -6.586 -6.52 1 98.06 60 ALA A CA 1
ATOM 456 C C . ALA A 1 60 ? -26.375 -5.832 -7.293 1 98.06 60 ALA A C 1
ATOM 458 O O . ALA A 1 60 ? -26.094 -5.215 -8.32 1 98.06 60 ALA A O 1
ATOM 459 N N . GLU A 1 61 ? -27.578 -5.859 -6.809 1 98 61 GLU A N 1
ATOM 460 C CA . GLU A 1 61 ? -28.703 -5.191 -7.465 1 98 61 GLU A CA 1
ATOM 461 C C . GLU A 1 61 ? -28.516 -3.676 -7.465 1 98 61 GLU A C 1
ATOM 463 O O . GLU A 1 61 ? -28.859 -3.002 -8.438 1 98 61 GLU A O 1
ATOM 468 N N . ARG A 1 62 ? -27.984 -3.176 -6.398 1 95.75 62 ARG A N 1
ATOM 469 C CA . ARG A 1 62 ? -27.719 -1.742 -6.312 1 95.75 62 ARG A CA 1
ATOM 470 C C . ARG A 1 62 ? -26.766 -1.295 -7.41 1 95.75 62 ARG A C 1
ATOM 472 O O . ARG A 1 62 ? -26.875 -0.178 -7.922 1 95.75 62 ARG A O 1
ATOM 479 N N . TYR A 1 63 ? -25.859 -2.225 -7.777 1 97.31 63 TYR A N 1
ATOM 480 C CA . TYR A 1 63 ? -24.891 -1.867 -8.797 1 97.31 63 TYR A CA 1
ATOM 481 C C . TYR A 1 63 ? -25.359 -2.297 -10.18 1 97.31 63 TYR A C 1
ATOM 483 O O . TYR A 1 63 ? -24.641 -2.15 -11.172 1 97.31 63 TYR A O 1
ATOM 491 N N . GLY A 1 64 ? -26.578 -2.863 -10.297 1 97.31 64 GLY A N 1
ATOM 492 C CA . GLY A 1 64 ? -27.234 -3.01 -11.586 1 97.31 64 GLY A CA 1
ATOM 493 C C . GLY A 1 64 ? -27.203 -4.434 -12.109 1 97.31 64 GLY A C 1
ATOM 494 O O . GLY A 1 64 ? -27.547 -4.68 -13.266 1 97.31 64 GLY A O 1
ATOM 495 N N . ALA A 1 65 ? -26.812 -5.441 -11.352 1 98.56 65 ALA A N 1
ATOM 496 C CA . ALA A 1 65 ? -26.797 -6.828 -11.797 1 98.56 65 ALA A CA 1
ATOM 497 C C . ALA A 1 65 ? -28.094 -7.543 -11.445 1 98.56 65 ALA A C 1
ATOM 499 O O . ALA A 1 65 ? -28.781 -7.164 -10.492 1 98.56 65 ALA A O 1
ATOM 500 N N . GLU A 1 66 ? -28.469 -8.477 -12.242 1 98.44 66 GLU A N 1
ATOM 501 C CA . GLU A 1 66 ? -29.484 -9.461 -11.836 1 98.44 66 GLU A CA 1
ATOM 502 C C . GLU A 1 66 ? -28.891 -10.508 -10.906 1 98.44 66 GLU A C 1
ATOM 504 O O . GLU A 1 66 ? -27.672 -10.719 -10.891 1 98.44 66 GLU A O 1
ATOM 509 N N . VAL A 1 67 ? -29.812 -11.117 -10.062 1 98.38 67 VAL A N 1
ATOM 510 C CA . VAL A 1 67 ? -29.25 -12.047 -9.086 1 98.38 67 VAL A CA 1
ATOM 511 C C . VAL A 1 67 ? -30 -13.367 -9.133 1 98.38 67 VAL A C 1
ATOM 513 O O . VAL A 1 67 ? -31.234 -13.391 -9.25 1 98.38 67 VAL A O 1
ATOM 516 N N . ILE A 1 68 ? -29.266 -14.43 -9.109 1 97.69 68 ILE A N 1
ATOM 517 C CA . ILE A 1 68 ? -29.797 -15.773 -8.875 1 97.69 68 ILE A CA 1
ATOM 518 C C . ILE A 1 68 ? -29.281 -16.297 -7.531 1 97.69 68 ILE A C 1
ATOM 520 O O . ILE A 1 68 ? -28.062 -16.422 -7.328 1 97.69 68 ILE A O 1
ATOM 524 N N . ILE A 1 69 ? -30.156 -16.594 -6.645 1 96.62 69 ILE A N 1
ATOM 525 C CA . ILE A 1 69 ? -29.797 -17.109 -5.332 1 96.62 69 ILE A CA 1
ATOM 526 C C . ILE A 1 69 ? -29.5 -18.609 -5.43 1 96.62 69 ILE A C 1
ATOM 528 O O . ILE A 1 69 ? -30.281 -19.359 -6.004 1 96.62 69 ILE A O 1
ATOM 532 N N . ARG A 1 70 ? -28.391 -18.953 -4.914 1 93.25 70 ARG A N 1
ATOM 533 C CA . ARG A 1 70 ? -27.953 -20.344 -4.953 1 93.25 70 ARG A CA 1
ATOM 534 C C . ARG A 1 70 ? -28.719 -21.188 -3.936 1 93.25 70 ARG A C 1
ATOM 536 O O . ARG A 1 70 ? -29.062 -20.703 -2.855 1 93.25 70 ARG A O 1
ATOM 543 N N . SER A 1 71 ? -28.828 -22.469 -4.289 1 90.69 71 SER A N 1
ATOM 544 C CA . SER A 1 71 ? -29.266 -23.453 -3.311 1 90.69 71 SER A CA 1
ATOM 545 C C . SER A 1 71 ? -28.156 -23.781 -2.312 1 90.69 71 SER A C 1
ATOM 547 O O . SER A 1 71 ? -27.016 -23.391 -2.506 1 90.69 71 SER A O 1
ATOM 549 N N . GLU A 1 72 ? -28.5 -24.469 -1.288 1 88.19 72 GLU A N 1
ATOM 550 C CA . GLU A 1 72 ? -27.531 -24.875 -0.274 1 88.19 72 GLU A CA 1
ATOM 551 C C . GLU A 1 72 ? -26.422 -25.734 -0.878 1 88.19 72 GLU A C 1
ATOM 553 O O . GLU A 1 72 ? -25.25 -25.609 -0.51 1 88.19 72 GLU A O 1
ATOM 558 N N . GLU A 1 73 ? -26.859 -26.531 -1.769 1 87.88 73 GLU A N 1
ATOM 559 C CA . GLU A 1 73 ? -25.922 -27.422 -2.432 1 87.88 73 GLU A CA 1
ATOM 560 C C . GLU A 1 73 ? -24.891 -26.625 -3.234 1 87.88 73 GLU A C 1
ATOM 562 O O . GLU A 1 73 ? -23.688 -26.938 -3.193 1 87.88 73 GLU A O 1
ATOM 567 N N . LEU A 1 74 ? -25.359 -25.609 -3.84 1 89.19 74 LEU A N 1
ATOM 568 C CA . LEU A 1 74 ? -24.5 -24.797 -4.691 1 89.19 74 LEU A CA 1
ATOM 569 C C . LEU A 1 74 ? -23.672 -23.812 -3.857 1 89.19 74 LEU A C 1
ATOM 571 O O . LEU A 1 74 ? -22.75 -23.188 -4.371 1 89.19 74 LEU A O 1
ATOM 575 N N . ALA A 1 75 ? -24 -23.766 -2.559 1 85.75 75 ALA A N 1
ATOM 576 C CA . ALA A 1 75 ? -23.312 -22.828 -1.671 1 85.75 75 ALA A CA 1
ATOM 577 C C . ALA A 1 75 ? -22.25 -23.531 -0.826 1 85.75 75 ALA A C 1
ATOM 579 O O . ALA A 1 75 ? -21.531 -22.906 -0.063 1 85.75 75 ALA A O 1
ATOM 580 N N . SER A 1 76 ? -22.141 -24.812 -1.03 1 83 76 SER A N 1
ATOM 581 C CA . SER A 1 76 ? -21.219 -25.609 -0.234 1 83 76 SER A CA 1
ATOM 582 C C . SER A 1 76 ? -19.781 -25.453 -0.735 1 83 76 SER A C 1
ATOM 584 O O . SER A 1 76 ? -19.562 -24.969 -1.848 1 83 76 SER A O 1
ATOM 586 N N . ASP A 1 77 ? -18.812 -25.891 0.045 1 78.56 77 ASP A N 1
ATOM 587 C CA . ASP A 1 77 ? -17.391 -25.812 -0.306 1 78.56 77 ASP A CA 1
ATOM 588 C C . ASP A 1 77 ? -17.031 -26.828 -1.382 1 78.56 77 ASP A C 1
ATOM 590 O O . ASP A 1 77 ? -15.977 -26.734 -2.012 1 78.56 77 ASP A O 1
ATOM 594 N N . THR A 1 78 ? -17.953 -27.641 -1.643 1 80 78 THR A N 1
ATOM 595 C CA . THR A 1 78 ? -17.672 -28.688 -2.611 1 80 78 THR A CA 1
ATOM 596 C C . THR A 1 78 ? -18.281 -28.344 -3.971 1 80 78 THR A C 1
ATOM 598 O O . THR A 1 78 ? -18.016 -29.031 -4.961 1 80 78 THR A O 1
ATOM 601 N N . ALA A 1 79 ? -19.047 -27.25 -3.967 1 84 79 ALA A N 1
ATOM 602 C CA . ALA A 1 79 ? -19.641 -26.828 -5.234 1 84 79 ALA A CA 1
ATOM 603 C C . ALA A 1 79 ? -18.547 -26.406 -6.227 1 84 79 ALA A C 1
ATOM 605 O O . ALA A 1 79 ? -17.625 -25.672 -5.871 1 84 79 ALA A O 1
ATOM 606 N N . THR A 1 80 ? -18.656 -26.906 -7.453 1 86 80 THR A N 1
ATOM 607 C CA . THR A 1 80 ? -17.688 -26.562 -8.492 1 86 80 THR A CA 1
ATOM 608 C C . THR A 1 80 ? -18.188 -25.359 -9.305 1 86 80 THR A C 1
ATOM 610 O O . THR A 1 80 ? -19.359 -25.031 -9.273 1 86 80 THR A O 1
ATOM 613 N N . THR A 1 81 ? -17.266 -24.75 -9.984 1 89.75 81 THR A N 1
ATOM 614 C CA . THR A 1 81 ? -17.625 -23.672 -10.891 1 89.75 81 THR A CA 1
ATOM 615 C C . THR A 1 81 ? -18.609 -24.141 -11.945 1 89.75 81 THR A C 1
ATOM 617 O O . THR A 1 81 ? -19.531 -23.406 -12.32 1 89.75 81 THR A O 1
ATOM 620 N N . TYR A 1 82 ? -18.453 -25.312 -12.406 1 93.69 82 TYR A N 1
ATOM 621 C CA . TYR A 1 82 ? -19.344 -25.891 -13.406 1 93.69 82 TYR A CA 1
ATOM 622 C C . TYR A 1 82 ? -20.781 -25.891 -12.906 1 93.69 82 TYR A C 1
ATOM 624 O O . TYR A 1 82 ? -21.703 -25.484 -13.617 1 93.69 82 TYR A O 1
ATOM 632 N N . MET A 1 83 ? -20.953 -26.297 -11.641 1 93.06 83 MET A N 1
ATOM 633 C CA . MET A 1 83 ? -22.297 -26.391 -11.078 1 93.06 83 MET A CA 1
ATOM 634 C C . MET A 1 83 ? -22.984 -25.031 -11.055 1 93.06 83 MET A C 1
ATOM 636 O O . MET A 1 83 ? -24.172 -24.922 -11.344 1 93.06 83 MET A O 1
ATOM 640 N N . VAL A 1 84 ? -22.234 -24.047 -10.758 1 94.25 84 VAL A N 1
ATOM 641 C CA . VAL A 1 84 ? -22.766 -22.688 -10.656 1 94.25 84 VAL A CA 1
ATOM 642 C C . VAL A 1 84 ? -23.125 -22.188 -12.055 1 94.25 84 VAL A C 1
ATOM 644 O O . VAL A 1 84 ? -24.219 -21.641 -12.25 1 94.25 84 VAL A O 1
ATOM 647 N N . ILE A 1 85 ? -22.219 -22.375 -12.984 1 96.62 85 ILE A N 1
ATOM 648 C CA . ILE A 1 85 ? -22.453 -21.922 -14.352 1 96.62 85 ILE A CA 1
ATOM 649 C C . ILE A 1 85 ? -23.656 -22.672 -14.945 1 96.62 85 ILE A C 1
ATOM 651 O O . ILE A 1 85 ? -24.516 -22.062 -15.57 1 96.62 85 ILE A O 1
ATOM 655 N N . GLU A 1 86 ? -23.688 -23.938 -14.727 1 96.44 86 GLU A N 1
ATOM 656 C CA . GLU A 1 86 ? -24.797 -24.75 -15.219 1 96.44 86 GLU A CA 1
ATOM 657 C C . GLU A 1 86 ? -26.141 -24.234 -14.68 1 96.44 86 GLU A C 1
ATOM 659 O O . GLU A 1 86 ? -27.125 -24.156 -15.414 1 96.44 86 GLU A O 1
ATOM 664 N N . ASN A 1 87 ? -26.125 -23.922 -13.422 1 96.69 87 ASN A N 1
ATOM 665 C CA . ASN A 1 87 ? -27.344 -23.391 -12.797 1 96.69 87 ASN A CA 1
ATOM 666 C C . ASN A 1 87 ? -27.781 -22.094 -13.445 1 96.69 87 ASN A C 1
ATOM 668 O O . ASN A 1 87 ? -28.969 -21.922 -13.773 1 96.69 87 ASN A O 1
ATOM 672 N N . VAL A 1 88 ? -26.906 -21.188 -13.68 1 97.38 88 VAL A N 1
ATOM 673 C CA . VAL A 1 88 ? -27.234 -19.906 -14.281 1 97.38 88 VAL A CA 1
ATOM 674 C C . VAL A 1 88 ? -27.75 -20.109 -15.703 1 97.38 88 VAL A C 1
ATOM 676 O O . VAL A 1 88 ? -28.75 -19.5 -16.109 1 97.38 88 VAL A O 1
ATOM 679 N N . LEU A 1 89 ? -27.109 -20.984 -16.438 1 97.12 89 LEU A N 1
ATOM 680 C CA . LEU A 1 89 ? -27.453 -21.234 -17.844 1 97.12 89 LEU A CA 1
ATOM 681 C C . LEU A 1 89 ? -28.828 -21.906 -17.938 1 97.12 89 LEU A C 1
ATOM 683 O O . LEU A 1 89 ? -29.547 -21.688 -18.922 1 97.12 89 LEU A O 1
ATOM 687 N N . SER A 1 90 ? -29.188 -22.688 -16.953 1 96.38 90 SER A N 1
ATOM 688 C CA . SER A 1 90 ? -30.484 -23.344 -16.969 1 96.38 90 SER A CA 1
ATOM 689 C C . SER A 1 90 ? -31.625 -22.328 -16.891 1 96.38 90 SER A C 1
ATOM 691 O O . SER A 1 90 ? -32.75 -22.609 -17.344 1 96.38 90 SER A O 1
ATOM 693 N N . HIS A 1 91 ? -31.359 -21.188 -16.328 1 95.19 91 HIS A N 1
ATOM 694 C CA . HIS A 1 91 ? -32.344 -20.109 -16.219 1 95.19 91 HIS A CA 1
ATOM 695 C C . HIS A 1 91 ? -32.281 -19.172 -17.422 1 95.19 91 HIS A C 1
ATOM 697 O O . HIS A 1 91 ? -33.062 -18.234 -17.531 1 95.19 91 HIS A O 1
ATOM 703 N N . ASN A 1 92 ? -31.312 -19.406 -18.297 1 94.94 92 ASN A N 1
ATOM 704 C CA . ASN A 1 92 ? -31.094 -18.562 -19.469 1 94.94 92 ASN A CA 1
ATOM 705 C C . ASN A 1 92 ? -30.812 -19.406 -20.719 1 94.94 92 ASN A C 1
ATOM 707 O O . ASN A 1 92 ? -29.719 -19.328 -21.281 1 94.94 92 ASN A O 1
ATOM 711 N N . LYS A 1 93 ? -31.797 -19.969 -21.359 1 92.62 93 LYS A N 1
ATOM 712 C CA . LYS A 1 93 ? -31.672 -20.984 -22.406 1 92.62 93 LYS A CA 1
ATOM 713 C C . LYS A 1 93 ? -31.375 -20.328 -23.75 1 92.62 93 LYS A C 1
ATOM 715 O O . LYS A 1 93 ? -30.875 -21 -24.672 1 92.62 93 LYS A O 1
ATOM 720 N N . ASP A 1 94 ? -31.594 -19.094 -23.953 1 92.94 94 ASP A N 1
ATOM 721 C CA . ASP A 1 94 ? -31.391 -18.422 -25.234 1 92.94 94 ASP A CA 1
ATOM 722 C C . ASP A 1 94 ? -29.984 -17.859 -25.344 1 92.94 94 ASP A C 1
ATOM 724 O O . ASP A 1 94 ? -29.641 -17.203 -26.328 1 92.94 94 ASP A O 1
ATOM 728 N N . CYS A 1 95 ? -29.094 -18.172 -24.422 1 95.44 95 CYS A N 1
ATOM 729 C CA . CYS A 1 95 ? -27.734 -17.656 -24.375 1 95.44 95 CYS A CA 1
ATOM 730 C C . CYS A 1 95 ? -26.844 -18.359 -25.406 1 95.44 95 CYS A C 1
ATOM 732 O O . CYS A 1 95 ? -26.844 -19.578 -25.484 1 95.44 95 CYS A O 1
ATOM 734 N N . ASP A 1 96 ? -26.172 -17.562 -26.281 1 95.56 96 ASP A N 1
ATOM 735 C CA . ASP A 1 96 ? -25.219 -18.125 -27.25 1 95.56 96 ASP A CA 1
ATOM 736 C C . ASP A 1 96 ? -23.906 -18.5 -26.578 1 95.56 96 ASP A C 1
ATOM 738 O O . ASP A 1 96 ? -23.422 -19.625 -26.734 1 95.56 96 ASP A O 1
ATOM 742 N N . TYR A 1 97 ? -23.297 -17.578 -25.922 1 97.5 97 TYR A N 1
ATOM 743 C CA . TYR A 1 97 ? -22.125 -17.875 -25.094 1 97.5 97 TYR A CA 1
ATOM 744 C C . TYR A 1 97 ? -22.094 -16.969 -23.859 1 97.5 97 TYR A C 1
ATOM 746 O O . TYR A 1 97 ? -22.875 -16.031 -23.75 1 97.5 97 TYR A O 1
ATOM 754 N N . PHE A 1 98 ? -21.281 -17.391 -22.891 1 98.62 98 PHE A N 1
ATOM 755 C CA . PHE A 1 98 ? -21.219 -16.672 -21.625 1 98.62 98 PHE A CA 1
ATOM 756 C C . PHE A 1 98 ? -19.781 -16.297 -21.281 1 98.62 98 PHE A C 1
ATOM 758 O O . PHE A 1 98 ? -18.844 -16.844 -21.875 1 98.62 98 PHE A O 1
ATOM 765 N N . MET A 1 99 ? -19.703 -15.336 -20.453 1 98.81 99 MET A N 1
ATOM 766 C CA . MET A 1 99 ? -18.422 -14.938 -19.875 1 98.81 99 MET A CA 1
ATOM 767 C C . MET A 1 99 ? -18.453 -15.055 -18.359 1 98.81 99 MET A C 1
ATOM 769 O O . MET A 1 99 ? -19.344 -14.516 -17.703 1 98.81 99 MET A O 1
ATOM 773 N N . LEU A 1 100 ? -17.547 -15.836 -17.859 1 98.69 100 LEU A N 1
ATOM 774 C CA . LEU A 1 100 ? -17.359 -15.922 -16.422 1 98.69 100 LEU A CA 1
ATOM 775 C C . LEU A 1 100 ? -16.406 -14.836 -15.93 1 98.69 100 LEU A C 1
ATOM 777 O O . LEU A 1 100 ? -15.266 -14.75 -16.391 1 98.69 100 LEU A O 1
ATOM 781 N N . LEU A 1 101 ? -16.859 -13.984 -15.008 1 98.69 101 LEU A N 1
ATOM 782 C CA . LEU A 1 101 ? -16.094 -12.875 -14.438 1 98.69 101 LEU A CA 1
ATOM 783 C C . LEU A 1 101 ? -15.992 -13.016 -12.922 1 98.69 101 LEU A C 1
ATOM 785 O O . LEU A 1 101 ? -16.906 -12.633 -12.195 1 98.69 101 LEU A O 1
ATOM 789 N N . GLN A 1 102 ? -14.891 -13.477 -12.484 1 97.12 102 GLN A N 1
ATOM 790 C CA . GLN A 1 102 ? -14.703 -13.688 -11.055 1 97.12 102 GLN A CA 1
ATOM 791 C C . GLN A 1 102 ? -14.477 -12.359 -10.328 1 97.12 102 GLN A C 1
ATOM 793 O O . GLN A 1 102 ? -13.641 -11.555 -10.734 1 97.12 102 GLN A O 1
ATOM 798 N N . PRO A 1 103 ? -15.188 -12.094 -9.203 1 97.25 103 PRO A N 1
ATOM 799 C CA . PRO A 1 103 ? -15.07 -10.82 -8.492 1 97.25 103 PRO A CA 1
ATOM 800 C C . PRO A 1 103 ? -13.695 -10.625 -7.855 1 97.25 103 PRO A C 1
ATOM 802 O O . PRO A 1 103 ? -13.312 -9.5 -7.523 1 97.25 103 PRO A O 1
ATOM 805 N N . THR A 1 104 ? -12.969 -11.688 -7.691 1 96.19 104 THR A N 1
ATOM 806 C CA . THR A 1 104 ? -11.68 -11.617 -7.008 1 96.19 104 THR A CA 1
ATOM 807 C C . THR A 1 104 ? -10.609 -11.031 -7.918 1 96.19 104 THR A C 1
ATOM 809 O O . THR A 1 104 ? -9.469 -10.812 -7.492 1 96.19 104 THR A O 1
ATOM 812 N N . SER A 1 105 ? -10.984 -10.734 -9.195 1 97.62 105 SER A N 1
ATOM 813 C CA . SER A 1 105 ? -10.094 -10.07 -10.141 1 97.62 105 SER A CA 1
ATOM 814 C C . SER A 1 105 ? -10.594 -8.672 -10.492 1 97.62 105 SER A C 1
ATOM 816 O O . SER A 1 105 ? -10.984 -8.414 -11.625 1 97.62 105 SER A O 1
ATOM 818 N N . PRO A 1 106 ? -10.453 -7.758 -9.609 1 97.5 106 PRO A N 1
ATOM 819 C CA . PRO A 1 106 ? -11.141 -6.469 -9.727 1 97.5 106 PRO A CA 1
ATOM 820 C C . PRO A 1 106 ? -10.461 -5.527 -10.719 1 97.5 106 PRO A C 1
ATOM 822 O O . PRO A 1 106 ? -11.023 -4.488 -11.07 1 97.5 106 PRO A O 1
ATOM 825 N N . PHE A 1 107 ? -9.336 -5.828 -11.297 1 97.75 107 PHE A N 1
ATOM 826 C CA . PHE A 1 107 ? -8.609 -4.875 -12.133 1 97.75 107 PHE A CA 1
ATOM 827 C C . PHE A 1 107 ? -8.883 -5.125 -13.609 1 97.75 107 PHE A C 1
ATOM 829 O O . PHE A 1 107 ? -8.406 -4.379 -14.469 1 97.75 107 PHE A O 1
ATOM 836 N N . ARG A 1 108 ? -9.586 -6.266 -13.875 1 97.94 108 ARG A N 1
ATOM 837 C CA . ARG A 1 108 ? -10.148 -6.422 -15.211 1 97.94 108 ARG A CA 1
ATOM 838 C C . ARG A 1 108 ? -11.164 -5.324 -15.516 1 97.94 108 ARG A C 1
ATOM 840 O O . ARG A 1 108 ? -12.109 -5.113 -14.742 1 97.94 108 ARG A O 1
ATOM 847 N N . ASN A 1 109 ? -11.008 -4.566 -16.594 1 97.56 109 ASN A N 1
ATOM 848 C CA . ASN A 1 109 ? -11.883 -3.445 -16.906 1 97.56 109 ASN A CA 1
ATOM 849 C C . ASN A 1 109 ? -12.656 -3.684 -18.203 1 97.56 109 ASN A C 1
ATOM 851 O O . ASN A 1 109 ? -12.586 -4.77 -18.781 1 97.56 109 ASN A O 1
ATOM 855 N N . ALA A 1 110 ? -13.469 -2.703 -18.578 1 98.5 110 ALA A N 1
ATOM 856 C CA . ALA A 1 110 ? -14.336 -2.791 -19.75 1 98.5 110 ALA A CA 1
ATOM 857 C C . ALA A 1 110 ? -13.516 -3.025 -21.031 1 98.5 110 ALA A C 1
ATOM 859 O O . ALA A 1 110 ? -13.945 -3.758 -21.922 1 98.5 110 ALA A O 1
ATOM 860 N N . HIS A 1 111 ? -12.375 -2.445 -21.078 1 98.31 111 HIS A N 1
ATOM 861 C CA . HIS A 1 111 ? -11.523 -2.609 -22.25 1 98.31 111 HIS A CA 1
ATOM 862 C C . HIS A 1 111 ? -11.07 -4.059 -22.406 1 98.31 111 HIS A C 1
ATOM 864 O O . HIS A 1 111 ? -11.109 -4.609 -23.516 1 98.31 111 HIS A O 1
ATOM 870 N N . HIS A 1 112 ? -10.648 -4.676 -21.297 1 98.62 112 HIS A N 1
ATOM 871 C CA . HIS A 1 112 ? -10.266 -6.082 -21.344 1 98.62 112 HIS A CA 1
ATOM 872 C C . HIS A 1 112 ? -11.406 -6.953 -21.859 1 98.62 112 HIS A C 1
ATOM 874 O O . HIS A 1 112 ? -11.188 -7.848 -22.672 1 98.62 112 HIS A O 1
ATOM 880 N N . ILE A 1 113 ? -12.602 -6.684 -21.328 1 98.81 113 ILE A N 1
ATOM 881 C CA . ILE A 1 113 ? -13.789 -7.449 -21.703 1 98.81 113 ILE A CA 1
ATOM 882 C C . ILE A 1 113 ? -14.031 -7.328 -23.203 1 98.81 113 ILE A C 1
ATOM 884 O O . ILE A 1 113 ? -14.203 -8.336 -23.891 1 98.81 113 ILE A O 1
ATOM 888 N N . LYS A 1 114 ? -13.984 -6.141 -23.734 1 98.62 114 LYS A N 1
ATOM 889 C CA . LYS A 1 114 ? -14.219 -5.883 -25.141 1 98.62 114 LYS A CA 1
ATOM 890 C C . LYS A 1 114 ? -13.156 -6.562 -26.016 1 98.62 114 LYS A C 1
ATOM 892 O O . LYS A 1 114 ? -13.477 -7.18 -27.031 1 98.62 114 LYS A O 1
ATOM 897 N N . GLU A 1 115 ? -11.938 -6.477 -25.578 1 98.56 115 GLU A N 1
ATOM 898 C CA . GLU A 1 115 ? -10.844 -7.094 -26.328 1 98.56 115 GLU A CA 1
ATOM 899 C C . GLU A 1 115 ? -10.992 -8.609 -26.359 1 98.56 115 GLU A C 1
ATOM 901 O O . GLU A 1 115 ? -10.766 -9.234 -27.406 1 98.56 115 GLU A O 1
ATOM 906 N N . ALA A 1 116 ? -11.312 -9.141 -25.266 1 98.62 116 ALA A N 1
ATOM 907 C CA . ALA A 1 116 ? -11.492 -10.586 -25.188 1 98.62 116 ALA A CA 1
ATOM 908 C C . ALA A 1 116 ? -12.617 -11.047 -26.109 1 98.62 116 ALA A C 1
ATOM 910 O O . ALA A 1 116 ? -12.484 -12.055 -26.797 1 98.62 116 ALA A O 1
ATOM 911 N N . ILE A 1 117 ? -13.734 -10.312 -26.125 1 98.31 117 ILE A N 1
ATOM 912 C CA . ILE A 1 117 ? -14.875 -10.648 -26.969 1 98.31 117 ILE A CA 1
ATOM 913 C C . ILE A 1 117 ? -14.477 -10.547 -28.453 1 98.31 117 ILE A C 1
ATOM 915 O O . ILE A 1 117 ? -14.797 -11.438 -29.234 1 98.31 117 ILE A O 1
ATOM 919 N N . THR A 1 118 ? -13.781 -9.5 -28.766 1 98.19 118 THR A N 1
ATOM 920 C CA . THR A 1 118 ? -13.32 -9.312 -30.141 1 98.19 118 THR A CA 1
ATOM 921 C C . THR A 1 118 ? -12.438 -10.477 -30.578 1 98.19 118 THR A C 1
ATOM 923 O O . THR A 1 118 ? -12.609 -11.016 -31.672 1 98.19 118 THR A O 1
ATOM 926 N N . LEU A 1 119 ? -11.57 -10.859 -29.734 1 97.88 119 LEU A N 1
ATOM 927 C CA . LEU A 1 119 ? -10.672 -11.984 -30.016 1 97.88 119 LEU A CA 1
ATOM 928 C C . LEU A 1 119 ? -11.461 -13.273 -30.188 1 97.88 119 LEU A C 1
ATOM 930 O O . LEU A 1 119 ? -11.227 -14.031 -31.141 1 97.88 119 LEU A O 1
ATOM 934 N N . PHE A 1 120 ? -12.359 -13.523 -29.375 1 97.81 120 PHE A N 1
ATOM 935 C CA . PHE A 1 120 ? -13.148 -14.75 -29.359 1 97.81 120 PHE A CA 1
ATOM 936 C C . PHE A 1 120 ? -14.016 -14.828 -30.609 1 97.81 120 PHE A C 1
ATOM 938 O O . PHE A 1 120 ? -14.016 -15.844 -31.312 1 97.81 120 PHE A O 1
ATOM 945 N N . GLU A 1 121 ? -14.711 -13.742 -30.891 1 97.31 121 GLU A N 1
ATOM 946 C CA . GLU A 1 121 ? -15.633 -13.711 -32.031 1 97.31 121 GLU A CA 1
ATOM 947 C C . GLU A 1 121 ? -14.883 -13.703 -33.344 1 97.31 121 GLU A C 1
ATOM 949 O O . GLU A 1 121 ? -15.445 -14.031 -34.406 1 97.31 121 GLU A O 1
ATOM 954 N N . GLY A 1 122 ? -13.641 -13.328 -33.312 1 96 122 GLY A N 1
ATOM 955 C CA . GLY A 1 122 ? -12.836 -13.273 -34.5 1 96 122 GLY A CA 1
ATOM 956 C C . GLY A 1 122 ? -12.297 -14.625 -34.938 1 96 122 GLY A C 1
ATOM 957 O O . GLY A 1 122 ? -11.781 -14.781 -36.031 1 96 122 GLY A O 1
ATOM 958 N N . ASP A 1 123 ? -12.445 -15.609 -34.094 1 94.75 123 ASP A N 1
ATOM 959 C CA . ASP A 1 123 ? -11.953 -16.953 -34.375 1 94.75 123 ASP A CA 1
ATOM 960 C C . ASP A 1 123 ? -13.094 -17.969 -34.406 1 94.75 123 ASP A C 1
ATOM 962 O O . ASP A 1 123 ? -13.539 -18.453 -33.375 1 94.75 123 ASP A O 1
ATOM 966 N N . VAL A 1 124 ? -13.453 -18.438 -35.5 1 91.25 124 VAL A N 1
ATOM 967 C CA . VAL A 1 124 ? -14.633 -19.281 -35.719 1 91.25 124 VAL A CA 1
ATOM 968 C C . VAL A 1 124 ? -14.375 -20.672 -35.125 1 91.25 124 VAL A C 1
ATOM 970 O O . VAL A 1 124 ? -15.312 -21.406 -34.844 1 91.25 124 VAL A O 1
ATOM 973 N N . GLU A 1 125 ? -13.109 -20.984 -34.969 1 93.06 125 GLU A N 1
ATOM 974 C CA . GLU A 1 125 ? -12.766 -22.328 -34.5 1 93.06 125 GLU A CA 1
ATOM 975 C C . GLU A 1 125 ? -12.68 -22.375 -32.969 1 93.06 125 GLU A C 1
ATOM 977 O O . GLU A 1 125 ? -12.594 -23.453 -32.406 1 93.06 125 GLU A O 1
ATOM 982 N N . ALA A 1 126 ? -12.742 -21.281 -32.375 1 95.62 126 ALA A N 1
ATOM 983 C CA . ALA A 1 126 ? -12.602 -21.234 -30.922 1 95.62 126 ALA A CA 1
ATOM 984 C C . ALA A 1 126 ? -13.938 -21.484 -30.234 1 95.62 126 ALA A C 1
ATOM 986 O O . ALA A 1 126 ? -14.961 -20.922 -30.625 1 95.62 126 ALA A O 1
ATOM 987 N N . ASN A 1 127 ? -13.906 -22.328 -29.219 1 97.69 127 ASN A N 1
ATOM 988 C CA . ASN A 1 127 ? -15.078 -22.562 -28.375 1 97.69 127 ASN A CA 1
ATOM 989 C C . ASN A 1 127 ? -14.93 -21.891 -27.016 1 97.69 127 ASN A C 1
ATOM 991 O O . ASN A 1 127 ? -15.914 -21.703 -26.297 1 97.69 127 ASN A O 1
ATOM 995 N N . PHE A 1 128 ? -13.688 -21.578 -26.672 1 98.31 128 PHE A N 1
ATOM 996 C CA . PHE A 1 128 ? -13.398 -21.031 -25.359 1 98.31 128 PHE A CA 1
ATOM 997 C C . PHE A 1 128 ? -12.328 -19.953 -25.453 1 98.31 128 PHE A C 1
ATOM 999 O O . PHE A 1 128 ? -11.641 -19.828 -26.469 1 98.31 128 PHE A O 1
ATOM 1006 N N . LEU A 1 129 ? -12.234 -19.109 -24.484 1 98.56 129 LEU A N 1
ATOM 1007 C CA . LEU A 1 129 ? -11.164 -18.141 -24.25 1 98.56 129 LEU A CA 1
ATOM 1008 C C . LEU A 1 129 ? -10.891 -17.969 -22.766 1 98.56 129 LEU A C 1
ATOM 1010 O O . LEU A 1 129 ? -11.82 -17.906 -21.953 1 98.56 129 LEU A O 1
ATOM 1014 N N . VAL A 1 130 ? -9.641 -17.969 -22.422 1 98.44 130 VAL A N 1
ATOM 1015 C CA . VAL A 1 130 ? -9.219 -17.797 -21.031 1 98.44 130 VAL A CA 1
ATOM 1016 C C . VAL A 1 130 ? -8.18 -16.672 -20.953 1 98.44 130 VAL A C 1
ATOM 1018 O O . VAL A 1 130 ? -7.238 -16.625 -21.734 1 98.44 130 VAL A O 1
ATOM 1021 N N . SER A 1 131 ? -8.414 -15.742 -20 1 98.56 131 SER A N 1
ATOM 1022 C CA . SER A 1 131 ? -7.379 -14.75 -19.766 1 98.56 131 SER A CA 1
ATOM 1023 C C . SER A 1 131 ? -6.18 -15.359 -19.047 1 98.56 131 SER A C 1
ATOM 1025 O O . SER A 1 131 ? -6.344 -16.188 -18.141 1 98.56 131 SER A O 1
ATOM 1027 N N . MET A 1 132 ? -5.016 -14.977 -19.531 1 97.75 132 MET A N 1
ATOM 1028 C CA . MET A 1 132 ? -3.762 -15.555 -19.062 1 97.75 132 MET A CA 1
ATOM 1029 C C . MET A 1 132 ? -2.781 -14.461 -18.641 1 97.75 132 MET A C 1
ATOM 1031 O O . MET A 1 132 ? -2.871 -13.328 -19.125 1 97.75 132 MET A O 1
ATOM 1035 N N . THR A 1 133 ? -1.901 -14.805 -17.75 1 96.5 133 THR A N 1
ATOM 1036 C CA . THR A 1 133 ? -0.776 -13.953 -17.391 1 96.5 133 THR A CA 1
ATOM 1037 C C . THR A 1 133 ? 0.53 -14.742 -17.406 1 96.5 133 THR A C 1
ATOM 1039 O O . THR A 1 133 ? 0.54 -15.945 -17.141 1 96.5 133 THR A O 1
ATOM 1042 N N . GLU A 1 134 ? 1.544 -14.086 -17.797 1 93.94 134 GLU A N 1
ATOM 1043 C CA . GLU A 1 134 ? 2.857 -14.727 -17.812 1 93.94 134 GLU A CA 1
ATOM 1044 C C . GLU A 1 134 ? 3.277 -15.133 -16.391 1 93.94 134 GLU A C 1
ATOM 1046 O O . GLU A 1 134 ? 3.111 -14.367 -15.445 1 93.94 134 GLU A O 1
ATOM 1051 N N . SER A 1 135 ? 3.781 -16.328 -16.312 1 90.88 135 SER A N 1
ATOM 1052 C CA . SER A 1 135 ? 4.203 -16.844 -15.008 1 90.88 135 SER A CA 1
ATOM 1053 C C . SER A 1 135 ? 5.539 -16.25 -14.586 1 90.88 135 SER A C 1
ATOM 1055 O O . SER A 1 135 ? 6.449 -16.109 -15.398 1 90.88 135 SER A O 1
ATOM 1057 N N . GLU A 1 136 ? 5.605 -15.992 -13.312 1 85.06 136 GLU A N 1
ATOM 1058 C CA . GLU A 1 136 ? 6.844 -15.43 -12.781 1 85.06 136 GLU A CA 1
ATOM 1059 C C . GLU A 1 136 ? 7.867 -16.531 -12.492 1 85.06 136 GLU A C 1
ATOM 1061 O O . GLU A 1 136 ? 9.07 -16.281 -12.539 1 85.06 136 GLU A O 1
ATOM 1066 N N . ILE A 1 137 ? 7.367 -17.656 -12.148 1 85.62 137 ILE A N 1
ATOM 1067 C CA . ILE A 1 137 ? 8.219 -18.797 -11.828 1 85.62 137 ILE A CA 1
ATOM 1068 C C . ILE A 1 137 ? 7.988 -19.906 -12.844 1 85.62 137 ILE A C 1
ATOM 1070 O O . ILE A 1 137 ? 6.852 -20.156 -13.258 1 85.62 137 ILE A O 1
ATOM 1074 N N . SER A 1 138 ? 9.039 -20.562 -13.172 1 85.25 138 SER A N 1
ATOM 1075 C CA . SER A 1 138 ? 8.922 -21.688 -14.078 1 85.25 138 SER A CA 1
ATOM 1076 C C . SER A 1 138 ? 8.273 -22.891 -13.398 1 85.25 138 SER A C 1
ATOM 1078 O O . SER A 1 138 ? 8.555 -23.156 -12.227 1 85.25 138 SER A O 1
ATOM 1080 N N . SER A 1 139 ? 7.492 -23.625 -14.164 1 87.06 139 SER A N 1
ATOM 1081 C CA . SER A 1 139 ? 6.879 -24.844 -13.648 1 87.06 139 SER A CA 1
ATOM 1082 C C . SER A 1 139 ? 7.934 -25.859 -13.234 1 87.06 139 SER A C 1
ATOM 1084 O O . SER A 1 139 ? 7.688 -26.688 -12.367 1 87.06 139 SER A O 1
ATOM 1086 N N . ASP A 1 140 ? 9.125 -25.656 -13.75 1 86.31 140 ASP A N 1
ATOM 1087 C CA . ASP A 1 140 ? 10.234 -26.547 -13.43 1 86.31 140 ASP A CA 1
ATOM 1088 C C . ASP A 1 140 ? 10.672 -26.375 -11.977 1 86.31 140 ASP A C 1
ATOM 1090 O O . ASP A 1 140 ? 11.328 -27.266 -11.422 1 86.31 140 ASP A O 1
ATOM 1094 N N . LEU A 1 141 ? 10.336 -25.328 -11.43 1 88.81 141 LEU A N 1
ATOM 1095 C CA . LEU A 1 141 ? 10.742 -25.031 -10.055 1 88.81 141 LEU A CA 1
ATOM 1096 C C . LEU A 1 141 ? 9.555 -25.156 -9.102 1 88.81 141 LEU A C 1
ATOM 1098 O O . LEU A 1 141 ? 9.594 -24.625 -7.988 1 88.81 141 LEU A O 1
ATOM 1102 N N . MET A 1 142 ? 8.547 -25.797 -9.562 1 90.62 142 MET A N 1
ATOM 1103 C CA . MET A 1 142 ? 7.363 -26.031 -8.742 1 90.62 142 MET A CA 1
ATOM 1104 C C . MET A 1 142 ? 7.105 -27.531 -8.586 1 90.62 142 MET A C 1
ATOM 1106 O O . MET A 1 142 ? 6.641 -28.188 -9.523 1 90.62 142 MET A O 1
ATOM 1110 N N . LYS A 1 143 ? 7.395 -27.984 -7.379 1 91.81 143 LYS A N 1
ATOM 1111 C CA . LYS A 1 143 ? 7.258 -29.422 -7.141 1 91.81 143 LYS A CA 1
ATOM 1112 C C . LYS A 1 143 ? 6.711 -29.688 -5.746 1 91.81 143 LYS A C 1
ATOM 1114 O O . LYS A 1 143 ? 6.707 -28.812 -4.887 1 91.81 143 LYS A O 1
ATOM 1119 N N . THR A 1 144 ? 6.211 -30.875 -5.602 1 91.38 144 THR A N 1
ATOM 1120 C CA . THR A 1 144 ? 5.855 -31.359 -4.27 1 91.38 144 THR A CA 1
ATOM 1121 C C . THR A 1 144 ? 7.105 -31.719 -3.475 1 91.38 144 THR A C 1
ATOM 1123 O O . THR A 1 144 ? 8.164 -31.969 -4.055 1 91.38 144 THR A O 1
ATOM 1126 N N . LEU A 1 145 ? 6.969 -31.672 -2.213 1 91.06 145 LEU A N 1
ATOM 1127 C CA . LEU A 1 145 ? 8.031 -32.125 -1.325 1 91.06 145 LEU A CA 1
ATOM 1128 C C . LEU A 1 145 ? 7.82 -33.562 -0.907 1 91.06 145 LEU A C 1
ATOM 1130 O O . LEU A 1 145 ? 6.68 -34.031 -0.84 1 91.06 145 LEU A O 1
ATOM 1134 N N . ASP A 1 146 ? 8.867 -34.219 -0.596 1 89.5 146 ASP A N 1
ATOM 1135 C CA . ASP A 1 146 ? 8.727 -35.594 -0.136 1 89.5 146 ASP A CA 1
ATOM 1136 C C . ASP A 1 146 ? 8.383 -35.656 1.351 1 89.5 146 ASP A C 1
ATOM 1138 O O . ASP A 1 146 ? 8.234 -34.625 1.993 1 89.5 146 ASP A O 1
ATOM 1142 N N . SER A 1 147 ? 8.219 -36.781 1.861 1 87.25 147 SER A N 1
ATOM 1143 C CA . SER A 1 147 ? 7.75 -36.969 3.23 1 87.25 147 SER A CA 1
ATOM 1144 C C . SER A 1 147 ? 8.773 -36.469 4.238 1 87.25 147 SER A C 1
ATOM 1146 O O . SER A 1 147 ? 8.422 -36.125 5.371 1 87.25 147 SER A O 1
ATOM 1148 N N . SER A 1 148 ? 10.023 -36.375 3.832 1 88.94 148 SER A N 1
ATOM 1149 C CA . SER A 1 148 ? 11.086 -35.906 4.723 1 88.94 148 SER A CA 1
ATOM 1150 C C . SER A 1 148 ? 11.375 -34.438 4.5 1 88.94 148 SER A C 1
ATOM 1152 O O . SER A 1 148 ? 12.398 -33.906 4.965 1 88.94 148 SER A O 1
ATOM 1154 N N . MET A 1 149 ? 10.594 -33.75 3.68 1 92.31 149 MET A N 1
ATOM 1155 C CA . MET A 1 149 ? 10.727 -32.344 3.391 1 92.31 149 MET A CA 1
ATOM 1156 C C . MET A 1 149 ? 12.031 -32.031 2.652 1 92.31 149 MET A C 1
ATOM 1158 O O . MET A 1 149 ? 12.734 -31.094 2.988 1 92.31 149 MET A O 1
ATOM 1162 N N . ARG A 1 150 ? 12.344 -32.938 1.783 1 92.94 150 ARG A N 1
ATOM 1163 C CA . ARG A 1 150 ? 13.5 -32.75 0.908 1 92.94 150 ARG A CA 1
ATOM 1164 C C . ARG A 1 150 ? 13.07 -32.406 -0.514 1 92.94 150 ARG A C 1
ATOM 1166 O O . ARG A 1 150 ? 11.906 -32.594 -0.875 1 92.94 150 ARG A O 1
ATOM 1173 N N . LEU A 1 151 ? 14.023 -31.906 -1.289 1 95.75 151 LEU A N 1
ATOM 1174 C CA . LEU A 1 151 ? 13.734 -31.484 -2.656 1 95.75 151 LEU A CA 1
ATOM 1175 C C . LEU A 1 151 ? 14.039 -32.594 -3.645 1 95.75 151 LEU A C 1
ATOM 1177 O O . LEU A 1 151 ? 14.602 -32.344 -4.715 1 95.75 151 LEU A O 1
ATOM 1181 N N . SER A 1 152 ? 13.586 -33.719 -3.277 1 92.44 152 SER A N 1
ATOM 1182 C CA . SER A 1 152 ? 13.891 -34.906 -4.07 1 92.44 152 SER A CA 1
ATOM 1183 C C . SER A 1 152 ? 13.219 -34.844 -5.438 1 92.44 152 SER A C 1
ATOM 1185 O O . SER A 1 152 ? 13.695 -35.438 -6.398 1 92.44 152 SER A O 1
ATOM 1187 N N . ASN A 1 153 ? 12.125 -34.094 -5.547 1 90.81 153 ASN A N 1
ATOM 1188 C CA . ASN A 1 153 ? 11.391 -34 -6.805 1 90.81 153 ASN A CA 1
ATOM 1189 C C . ASN A 1 153 ? 11.977 -32.969 -7.738 1 90.81 153 ASN A C 1
ATOM 1191 O O . ASN A 1 153 ? 11.547 -32.812 -8.883 1 90.81 153 ASN A O 1
ATOM 1195 N N . PHE A 1 154 ? 12.938 -32.25 -7.27 1 92.25 154 PHE A N 1
ATOM 1196 C CA . PHE A 1 154 ? 13.68 -31.312 -8.094 1 92.25 154 PHE A CA 1
ATOM 1197 C C . PHE A 1 154 ? 14.867 -32 -8.766 1 92.25 154 PHE A C 1
ATOM 1199 O O . PHE A 1 154 ? 16.016 -31.75 -8.406 1 92.25 154 PHE A O 1
ATOM 1206 N N . ASN A 1 155 ? 14.633 -32.719 -9.766 1 87.81 155 ASN A N 1
ATOM 1207 C CA . ASN A 1 155 ? 15.602 -33.656 -10.312 1 87.81 155 ASN A CA 1
ATOM 1208 C C . ASN A 1 155 ? 16.25 -33.125 -11.586 1 87.81 155 ASN A C 1
ATOM 1210 O O . ASN A 1 155 ? 17.094 -33.812 -12.188 1 87.81 155 ASN A O 1
ATOM 1214 N N . ASN A 1 156 ? 15.945 -31.969 -12 1 87.5 156 ASN A N 1
ATOM 1215 C CA . ASN A 1 156 ? 16.578 -31.406 -13.188 1 87.5 156 ASN A CA 1
ATOM 1216 C C . ASN A 1 156 ? 17.969 -30.859 -12.883 1 87.5 156 ASN A C 1
ATOM 1218 O O . ASN A 1 156 ? 18.359 -30.766 -11.719 1 87.5 156 ASN A O 1
ATOM 1222 N N . ASP A 1 157 ? 18.766 -30.766 -13.945 1 86.38 157 ASP A N 1
ATOM 1223 C CA . ASP A 1 157 ? 20.016 -30.016 -13.812 1 86.38 157 ASP A CA 1
ATOM 1224 C C . ASP A 1 157 ? 19.766 -28.516 -13.859 1 86.38 157 ASP A C 1
ATOM 1226 O O . ASP A 1 157 ? 19.438 -27.969 -14.906 1 86.38 157 ASP A O 1
ATOM 1230 N N . TYR A 1 158 ? 19.938 -27.906 -12.695 1 85.94 158 TYR A N 1
ATOM 1231 C CA . TYR A 1 158 ? 19.625 -26.484 -12.57 1 85.94 158 TYR A CA 1
ATOM 1232 C C . TYR A 1 158 ? 20.875 -25.641 -12.68 1 85.94 158 TYR A C 1
ATOM 1234 O O . TYR A 1 158 ? 20.859 -24.453 -12.359 1 85.94 158 TYR A O 1
ATOM 1242 N N . SER A 1 159 ? 22 -26.141 -13.047 1 84.25 159 SER A N 1
ATOM 1243 C CA . SER A 1 159 ? 23.281 -25.453 -13.07 1 84.25 159 SER A CA 1
ATOM 1244 C C . SER A 1 159 ? 23.266 -24.297 -14.078 1 84.25 159 SER A C 1
ATOM 1246 O O . SER A 1 159 ? 23.922 -23.281 -13.867 1 84.25 159 SER A O 1
ATOM 1248 N N . GLY A 1 160 ? 22.469 -24.484 -15.094 1 74.25 160 GLY A N 1
ATOM 1249 C CA . GLY A 1 160 ? 22.391 -23.469 -16.125 1 74.25 160 GLY A CA 1
ATOM 1250 C C . GLY A 1 160 ? 21.109 -22.656 -16.062 1 74.25 160 GLY A C 1
ATOM 1251 O O . GLY A 1 160 ? 20.781 -21.953 -17.016 1 74.25 160 GLY A O 1
ATOM 1252 N N . TYR A 1 161 ? 20.438 -22.75 -14.992 1 73.88 161 TYR A N 1
ATOM 1253 C CA . TYR A 1 161 ? 19.109 -22.141 -14.914 1 73.88 161 TYR A CA 1
ATOM 1254 C C . TYR A 1 161 ? 19.219 -20.625 -14.875 1 73.88 161 TYR A C 1
ATOM 1256 O O . TYR A 1 161 ? 19.953 -20.062 -14.062 1 73.88 161 TYR A O 1
ATOM 1264 N N . ARG A 1 162 ? 18.766 -19.906 -15.898 1 69.5 162 ARG A N 1
ATOM 1265 C CA . ARG A 1 162 ? 18.5 -18.469 -15.945 1 69.5 162 ARG A CA 1
ATOM 1266 C C . ARG A 1 162 ? 17.047 -18.188 -16.312 1 69.5 162 ARG A C 1
ATOM 1268 O O . ARG A 1 162 ? 16.578 -18.641 -17.359 1 69.5 162 ARG A O 1
ATOM 1275 N N . ARG A 1 163 ? 16.328 -17.531 -15.492 1 65.5 163 ARG A N 1
ATOM 1276 C CA . ARG A 1 163 ? 14.914 -17.219 -15.703 1 65.5 163 ARG A CA 1
ATOM 1277 C C . ARG A 1 163 ? 14.68 -16.703 -17.109 1 65.5 163 ARG A C 1
ATOM 1279 O O . ARG A 1 163 ? 13.688 -17.078 -17.75 1 65.5 163 ARG A O 1
ATOM 1286 N N . GLN A 1 164 ? 15.609 -16.016 -17.609 1 64.31 164 GLN A N 1
ATOM 1287 C CA . GLN A 1 164 ? 15.461 -15.336 -18.891 1 64.31 164 GLN A CA 1
ATOM 1288 C C . GLN A 1 164 ? 15.555 -16.328 -20.047 1 64.31 164 GLN A C 1
ATOM 1290 O O . GLN A 1 164 ? 15.133 -16.031 -21.172 1 64.31 164 GLN A O 1
ATOM 1295 N N . ASP A 1 165 ? 16.125 -17.391 -19.75 1 67.81 165 ASP A N 1
ATOM 1296 C CA . ASP A 1 165 ? 16.375 -18.359 -20.812 1 67.81 165 ASP A CA 1
ATOM 1297 C C . ASP A 1 165 ? 15.203 -19.328 -20.969 1 67.81 165 ASP A C 1
ATOM 1299 O O . ASP A 1 165 ? 15.117 -20.062 -21.953 1 67.81 165 ASP A O 1
ATOM 1303 N N . ASN A 1 166 ? 14.312 -19.188 -20.031 1 74.44 166 ASN A N 1
ATOM 1304 C CA . ASN A 1 166 ? 13.203 -20.125 -20.062 1 74.44 166 ASN A CA 1
ATOM 1305 C C . ASN A 1 166 ? 12.07 -19.641 -20.969 1 74.44 166 ASN A C 1
ATOM 1307 O O . ASN A 1 166 ? 11.883 -18.438 -21.125 1 74.44 166 ASN A O 1
ATOM 1311 N N . GLN A 1 167 ? 11.547 -20.625 -21.625 1 81.5 167 GLN A N 1
ATOM 1312 C CA . GLN A 1 167 ? 10.344 -20.297 -22.375 1 81.5 167 GLN A CA 1
ATOM 1313 C C . GLN A 1 167 ? 9.266 -19.719 -21.453 1 81.5 167 GLN A C 1
ATOM 1315 O O . GLN A 1 167 ? 9.078 -20.188 -20.328 1 81.5 167 GLN A O 1
ATOM 1320 N N . LYS A 1 168 ? 8.602 -18.797 -22.031 1 89.88 168 LYS A N 1
ATOM 1321 C CA . LYS A 1 168 ? 7.543 -18.156 -21.266 1 89.88 168 LYS A CA 1
ATOM 1322 C C . LYS A 1 168 ? 6.387 -19.125 -21.016 1 89.88 168 LYS A C 1
ATOM 1324 O O . LYS A 1 168 ? 5.941 -19.812 -21.922 1 89.88 168 LYS A O 1
ATOM 1329 N N . GLU A 1 169 ? 6.035 -19.219 -19.797 1 93.69 169 GLU A N 1
ATOM 1330 C CA . GLU A 1 169 ? 4.848 -19.969 -19.406 1 93.69 169 GLU A CA 1
ATOM 1331 C C . GLU A 1 169 ? 3.734 -19.047 -18.938 1 93.69 169 GLU A C 1
ATOM 1333 O O . GLU A 1 169 ? 4.004 -17.922 -18.484 1 93.69 169 GLU A O 1
ATOM 1338 N N . TYR A 1 170 ? 2.527 -19.516 -19.141 1 95.19 170 TYR A N 1
ATOM 1339 C CA . TYR A 1 170 ? 1.356 -18.719 -18.797 1 95.19 170 TYR A CA 1
ATOM 1340 C C . TYR A 1 170 ? 0.4 -19.531 -17.922 1 95.19 170 TYR A C 1
ATOM 1342 O O . TYR A 1 170 ? 0.375 -20.766 -17.984 1 95.19 170 TYR A O 1
ATOM 1350 N N . SER A 1 171 ? -0.287 -18.844 -17.109 1 95.31 171 SER A N 1
ATOM 1351 C CA . SER A 1 171 ? -1.326 -19.422 -16.266 1 95.31 171 SER A CA 1
ATOM 1352 C C . SER A 1 171 ? -2.596 -18.578 -16.281 1 95.31 171 SER A C 1
ATOM 1354 O O . SER A 1 171 ? -2.541 -17.375 -16.562 1 95.31 171 SER A O 1
ATOM 1356 N N . PRO A 1 172 ? -3.793 -19.25 -16.078 1 95.75 172 PRO A N 1
ATOM 1357 C CA . PRO A 1 172 ? -5.02 -18.453 -15.961 1 95.75 172 PRO A CA 1
ATOM 1358 C C . PRO A 1 172 ? -4.969 -17.453 -14.812 1 95.75 172 PRO A C 1
ATOM 1360 O O . PRO A 1 172 ? -4.426 -17.766 -13.75 1 95.75 172 PRO A O 1
ATOM 1363 N N . ASN A 1 173 ? -5.477 -16.266 -15.055 1 96.19 173 ASN A N 1
ATOM 1364 C CA . ASN A 1 173 ? -5.422 -15.25 -14.008 1 96.19 173 ASN A CA 1
ATOM 1365 C C . ASN A 1 173 ? -6.789 -15.039 -13.359 1 96.19 173 ASN A C 1
ATOM 1367 O O . ASN A 1 173 ? -6.957 -14.133 -12.539 1 96.19 173 ASN A O 1
ATOM 1371 N N . GLY A 1 174 ? -7.773 -15.789 -13.844 1 95.69 174 GLY A N 1
ATOM 1372 C CA . GLY A 1 174 ? -9.078 -15.781 -13.195 1 95.69 174 GLY A CA 1
ATOM 1373 C C . GLY A 1 174 ? -9.953 -14.633 -13.648 1 95.69 174 GLY A C 1
ATOM 1374 O O . GLY A 1 174 ? -11.133 -14.57 -13.289 1 95.69 174 GLY A O 1
ATOM 1375 N N . ALA A 1 175 ? -9.555 -13.734 -14.539 1 98.25 175 ALA A N 1
ATOM 1376 C CA . ALA A 1 175 ? -10.234 -12.484 -14.852 1 98.25 175 ALA A CA 1
ATOM 1377 C C . ALA A 1 175 ? -11.359 -12.703 -15.859 1 98.25 175 ALA A C 1
ATOM 1379 O O . ALA A 1 175 ? -12.438 -12.133 -15.734 1 98.25 175 ALA A O 1
ATOM 1380 N N . ILE A 1 176 ? -11.086 -13.562 -16.875 1 98.75 176 ILE A N 1
ATOM 1381 C CA . ILE A 1 176 ? -12.047 -13.727 -17.953 1 98.75 176 ILE A CA 1
ATOM 1382 C C . ILE A 1 176 ? -12.039 -15.18 -18.438 1 98.75 176 ILE A C 1
ATOM 1384 O O . ILE A 1 176 ? -10.977 -15.734 -18.719 1 98.75 176 ILE A O 1
ATOM 1388 N N . PHE A 1 177 ? -13.18 -15.789 -18.516 1 98.69 177 PHE A N 1
ATOM 1389 C CA . PHE A 1 177 ? -13.414 -17.062 -19.188 1 98.69 177 PHE A CA 1
ATOM 1390 C C . PHE A 1 177 ? -14.617 -16.969 -20.109 1 98.69 177 PHE A C 1
ATOM 1392 O O . PHE A 1 177 ? -15.695 -16.531 -19.703 1 98.69 177 PHE A O 1
ATOM 1399 N N . ILE A 1 178 ? -14.438 -17.312 -21.312 1 98.69 178 ILE A N 1
ATOM 1400 C CA . ILE A 1 178 ? -15.547 -17.359 -22.266 1 98.69 178 ILE A CA 1
ATOM 1401 C C . ILE A 1 178 ? -15.773 -18.797 -22.719 1 98.69 178 ILE A C 1
ATOM 1403 O O . ILE A 1 178 ? -14.82 -19.547 -22.922 1 98.69 178 ILE A O 1
ATOM 1407 N N . GLY A 1 179 ? -17.047 -19.141 -22.859 1 98.25 179 GLY A N 1
ATOM 1408 C CA . GLY A 1 179 ? -17.391 -20.453 -23.391 1 98.25 179 GLY A CA 1
ATOM 1409 C C . GLY A 1 179 ? -18.719 -20.469 -24.109 1 98.25 179 GLY A C 1
ATOM 1410 O O . GLY A 1 179 ? -19.688 -19.859 -23.656 1 98.25 179 GLY A O 1
ATOM 1411 N N . THR A 1 180 ? -18.766 -21.156 -25.25 1 97.62 180 THR A N 1
ATOM 1412 C CA . THR A 1 180 ? -20.062 -21.469 -25.844 1 97.62 180 THR A CA 1
ATOM 1413 C C . THR A 1 180 ? -20.844 -22.438 -24.969 1 97.62 180 THR A C 1
ATOM 1415 O O . THR A 1 180 ? -20.281 -23.359 -24.391 1 97.62 180 THR A O 1
ATOM 1418 N N . VAL A 1 181 ? -22.156 -22.188 -24.938 1 97.62 181 VAL A N 1
ATOM 1419 C CA . VAL A 1 181 ? -22.984 -22.906 -23.984 1 97.62 181 VAL A CA 1
ATOM 1420 C C . VAL A 1 181 ? -22.922 -24.406 -24.266 1 97.62 181 VAL A C 1
ATOM 1422 O O . VAL A 1 181 ? -22.625 -25.203 -23.359 1 97.62 181 VAL A O 1
ATOM 1425 N N . GLU A 1 182 ? -23.109 -24.812 -25.438 1 96.12 182 GLU A N 1
ATOM 1426 C CA . GLU A 1 182 ? -23.172 -26.219 -25.812 1 96.12 182 GLU A CA 1
ATOM 1427 C C . GLU A 1 182 ? -21.859 -26.938 -25.5 1 96.12 182 GLU A C 1
ATOM 1429 O O . GLU A 1 182 ? -21.859 -27.984 -24.844 1 96.12 182 GLU A O 1
ATOM 1434 N N . GLU A 1 183 ? -20.766 -26.375 -25.922 1 96.75 183 GLU A N 1
ATOM 1435 C CA . GLU A 1 183 ? -19.469 -27.016 -25.75 1 96.75 183 GLU A CA 1
ATOM 1436 C C . GLU A 1 183 ? -19.062 -27.047 -24.281 1 96.75 183 GLU A C 1
ATOM 1438 O O . GLU A 1 183 ? -18.438 -28 -23.828 1 96.75 183 GLU A O 1
ATOM 1443 N N . TYR A 1 184 ? -19.375 -26.016 -23.578 1 97.19 184 TYR A N 1
ATOM 1444 C CA . TYR A 1 184 ? -19.016 -25.953 -22.156 1 97.19 184 TYR A CA 1
ATOM 1445 C C . TYR A 1 184 ? -19.766 -27.031 -21.375 1 97.19 184 TYR A C 1
ATOM 1447 O O . TYR A 1 184 ? -19.188 -27.688 -20.5 1 97.19 184 TYR A O 1
ATOM 1455 N N . LEU A 1 185 ? -21.078 -27.172 -21.641 1 96.12 185 LEU A N 1
ATOM 1456 C CA . LEU A 1 185 ? -21.875 -28.156 -20.922 1 96.12 185 LEU A CA 1
ATOM 1457 C C . LEU A 1 185 ? -21.375 -29.562 -21.172 1 96.12 185 LEU A C 1
ATOM 1459 O O . LEU A 1 185 ? -21.484 -30.438 -20.312 1 96.12 185 LEU A O 1
ATOM 1463 N N . LYS A 1 186 ? -20.766 -29.766 -22.297 1 95.5 186 LYS A N 1
ATOM 1464 C CA . LYS A 1 186 ? -20.188 -31.062 -22.641 1 95.5 186 LYS A CA 1
ATOM 1465 C C . LYS A 1 186 ? -18.828 -31.25 -22 1 95.5 186 LYS A C 1
ATOM 1467 O O . LYS A 1 186 ? -18.578 -32.25 -21.344 1 95.5 186 LYS A O 1
ATOM 1472 N N . LYS A 1 187 ? -17.969 -30.281 -22.078 1 94.69 187 LYS A N 1
ATOM 1473 C CA . LYS A 1 187 ? -16.562 -30.375 -21.672 1 94.69 187 LYS A CA 1
ATOM 1474 C C . LYS A 1 187 ? -16.406 -30.078 -20.188 1 94.69 187 LYS A C 1
ATOM 1476 O O . LYS A 1 187 ? -15.484 -30.594 -19.547 1 94.69 187 LYS A O 1
ATOM 1481 N N . LYS A 1 188 ? -17.109 -29.156 -19.672 1 95.56 188 LYS A N 1
ATOM 1482 C CA . LYS A 1 188 ? -17.219 -28.797 -18.266 1 95.56 188 LYS A CA 1
ATOM 1483 C C . LYS A 1 188 ? -15.992 -28.031 -17.781 1 95.56 188 LYS A C 1
ATOM 1485 O O . LYS A 1 188 ? -15.727 -27.953 -16.594 1 95.56 188 LYS A O 1
ATOM 1490 N N . HIS A 1 189 ? -15.148 -27.625 -18.672 1 94.75 189 HIS A N 1
ATOM 1491 C CA . HIS A 1 189 ? -14.031 -26.734 -18.375 1 94.75 189 HIS A CA 1
ATOM 1492 C C . HIS A 1 189 ? -13.648 -25.906 -19.594 1 94.75 189 HIS A C 1
ATOM 1494 O O . HIS A 1 189 ? -14.258 -26.031 -20.656 1 94.75 189 HIS A O 1
ATOM 1500 N N . PHE A 1 190 ? -12.617 -24.969 -19.484 1 97 190 PHE A N 1
ATOM 1501 C CA . PHE A 1 190 ? -12.398 -23.953 -20.484 1 97 190 PHE A CA 1
ATOM 1502 C C . PHE A 1 190 ? -11.109 -24.219 -21.266 1 97 190 PHE A C 1
ATOM 1504 O O . PHE A 1 190 ? -10.742 -23.453 -22.156 1 97 190 PHE A O 1
ATOM 1511 N N . PHE A 1 191 ? -10.398 -25.25 -21.016 1 95.56 191 PHE A N 1
ATOM 1512 C CA . PHE A 1 191 ? -9.023 -25.391 -21.469 1 95.56 191 PHE A CA 1
ATOM 1513 C C . PHE A 1 191 ? -8.93 -26.391 -22.609 1 95.56 191 PHE A C 1
ATOM 1515 O O . PHE A 1 191 ? -9.766 -27.297 -22.719 1 95.56 191 PHE A O 1
ATOM 1522 N N . GLY A 1 192 ? -7.898 -26.172 -23.484 1 93.94 192 GLY A N 1
ATOM 1523 C CA . GLY A 1 192 ? -7.66 -27.109 -24.578 1 93.94 192 GLY A CA 1
ATOM 1524 C C . GLY A 1 192 ? -7.293 -26.422 -25.875 1 93.94 192 GLY A C 1
ATOM 1525 O O . GLY A 1 192 ? -7.109 -25.203 -25.906 1 93.94 192 GLY A O 1
ATOM 1526 N N . ALA A 1 193 ? -7.195 -27.156 -26.906 1 93.88 193 ALA A N 1
ATOM 1527 C CA . ALA A 1 193 ? -6.754 -26.672 -28.203 1 93.88 193 ALA A CA 1
ATOM 1528 C C . ALA A 1 193 ? -7.785 -25.734 -28.812 1 93.88 193 ALA A C 1
ATOM 1530 O O . ALA A 1 193 ? -7.449 -24.906 -29.672 1 93.88 193 ALA A O 1
ATOM 1531 N N . ASP A 1 194 ? -8.977 -25.828 -28.359 1 95.94 194 ASP A N 1
ATOM 1532 C CA . ASP A 1 194 ? -10.039 -24.984 -28.891 1 95.94 194 ASP A CA 1
ATOM 1533 C C . ASP A 1 194 ? -10.242 -23.734 -28.031 1 95.94 194 ASP A C 1
ATOM 1535 O O . ASP A 1 194 ? -11.297 -23.109 -28.094 1 95.94 194 ASP A O 1
ATOM 1539 N N . SER A 1 195 ? -9.305 -23.469 -27.188 1 97.69 195 SER A N 1
ATOM 1540 C CA . SER A 1 195 ? -9.367 -22.312 -26.297 1 97.69 195 SER A CA 1
ATOM 1541 C C . SER A 1 195 ? -8.297 -21.281 -26.656 1 97.69 195 SER A C 1
ATOM 1543 O O . SER A 1 195 ? -7.129 -21.641 -26.844 1 97.69 195 SER A O 1
ATOM 1545 N N . LEU A 1 196 ? -8.688 -20.031 -26.719 1 98 196 LEU A N 1
ATOM 1546 C CA . LEU A 1 196 ? -7.773 -18.938 -26.984 1 98 196 LEU A CA 1
ATOM 1547 C C . LEU A 1 196 ? -7.23 -18.344 -25.688 1 98 196 LEU A C 1
ATOM 1549 O O . LEU A 1 196 ? -7.922 -18.344 -24.656 1 98 196 LEU A O 1
ATOM 1553 N N . ALA A 1 197 ? -6 -17.859 -25.812 1 98 197 ALA A N 1
ATOM 1554 C CA . ALA A 1 197 ? -5.406 -17.141 -24.688 1 98 197 ALA A CA 1
ATOM 1555 C C . ALA A 1 197 ? -5.551 -15.633 -24.859 1 98 197 ALA A C 1
ATOM 1557 O O . ALA A 1 197 ? -5.184 -15.086 -25.906 1 98 197 ALA A O 1
ATOM 1558 N N . TYR A 1 198 ? -6.145 -14.969 -23.922 1 98.38 198 TYR A N 1
ATOM 1559 C CA . TYR A 1 198 ? -6.125 -13.508 -23.828 1 98.38 198 TYR A CA 1
ATOM 1560 C C . TYR A 1 198 ? -5.105 -13.039 -22.797 1 98.38 198 TYR A C 1
ATOM 1562 O O . TYR A 1 198 ? -5.324 -13.18 -21.594 1 98.38 198 TYR A O 1
ATOM 1570 N N . ILE A 1 199 ? -4.008 -12.469 -23.25 1 98 199 ILE A N 1
ATOM 1571 C CA . ILE A 1 199 ? -2.887 -12.156 -22.375 1 98 199 ILE A CA 1
ATOM 1572 C C . ILE A 1 199 ? -3.133 -10.812 -21.688 1 98 199 ILE A C 1
ATOM 1574 O O . ILE A 1 199 ? -3.398 -9.805 -22.344 1 98 199 ILE A O 1
ATOM 1578 N N . MET A 1 200 ? -3.131 -10.812 -20.391 1 97.94 200 MET A N 1
ATOM 1579 C CA . MET A 1 200 ? -3.246 -9.609 -19.578 1 97.94 200 MET A CA 1
ATOM 1580 C C . MET A 1 200 ? -1.948 -9.344 -18.828 1 97.94 200 MET A C 1
ATOM 1582 O O . MET A 1 200 ? -1.197 -10.266 -18.516 1 97.94 200 MET A O 1
ATOM 1586 N N . ASN A 1 201 ? -1.692 -8.102 -18.531 1 96.75 201 ASN A N 1
ATOM 1587 C CA . ASN A 1 201 ? -0.479 -7.742 -17.812 1 96.75 201 ASN A CA 1
ATOM 1588 C C . ASN A 1 201 ? -0.573 -8.125 -16.328 1 96.75 201 ASN A C 1
ATOM 1590 O O . ASN A 1 201 ? -1.662 -8.398 -15.828 1 96.75 201 ASN A O 1
ATOM 1594 N N . LYS A 1 202 ? 0.539 -8.109 -15.664 1 95.19 202 LYS A N 1
ATOM 1595 C CA . LYS A 1 202 ? 0.679 -8.531 -14.273 1 95.19 202 LYS A CA 1
ATOM 1596 C C . LYS A 1 202 ? -0.178 -7.676 -13.352 1 95.19 202 LYS A C 1
ATOM 1598 O O . LYS A 1 202 ? -0.891 -8.203 -12.492 1 95.19 202 LYS A O 1
ATOM 1603 N N . ALA A 1 203 ? -0.172 -6.418 -13.508 1 96.12 203 ALA A N 1
ATOM 1604 C CA . ALA A 1 203 ? -0.855 -5.469 -12.633 1 96.12 203 ALA A CA 1
ATOM 1605 C C . ALA A 1 203 ? -2.367 -5.664 -12.68 1 96.12 203 ALA A C 1
ATOM 1607 O O . ALA A 1 203 ? -3.057 -5.492 -11.672 1 96.12 203 ALA A O 1
ATOM 1608 N N . ASP A 1 204 ? -2.879 -6.027 -13.82 1 97.44 204 ASP A N 1
ATOM 1609 C CA . ASP A 1 204 ? -4.32 -6.203 -13.984 1 97.44 204 ASP A CA 1
ATOM 1610 C C . ASP A 1 204 ? -4.734 -7.645 -13.711 1 97.44 204 ASP A C 1
ATOM 1612 O O . ASP A 1 204 ? -5.906 -7.996 -13.844 1 97.44 204 ASP A O 1
ATOM 1616 N N . SER A 1 205 ? -3.775 -8.492 -13.32 1 97.38 205 SER A N 1
ATOM 1617 C CA . SER A 1 205 ? -4.043 -9.914 -13.141 1 97.38 205 SER A CA 1
ATOM 1618 C C . SER A 1 205 ? -4.043 -10.297 -11.664 1 97.38 205 SER A C 1
ATOM 1620 O O . SER A 1 205 ? -3.977 -11.477 -11.32 1 97.38 205 SER A O 1
ATOM 1622 N N . ILE A 1 206 ? -4.117 -9.32 -10.805 1 95.88 206 ILE A N 1
ATOM 1623 C CA . ILE A 1 206 ? -4.141 -9.586 -9.367 1 95.88 206 ILE A CA 1
ATOM 1624 C C . ILE A 1 206 ? -5.434 -10.312 -9 1 95.88 206 ILE A C 1
ATOM 1626 O O . ILE A 1 206 ? -6.527 -9.828 -9.297 1 95.88 206 ILE A O 1
ATOM 1630 N N . ASP A 1 207 ? -5.32 -11.484 -8.414 1 95.31 207 ASP A N 1
ATOM 1631 C CA . ASP A 1 207 ? -6.418 -12.297 -7.902 1 95.31 207 ASP A CA 1
ATOM 1632 C C . ASP A 1 207 ? -6.41 -12.328 -6.375 1 95.31 207 ASP A C 1
ATOM 1634 O O . ASP A 1 207 ? -5.379 -12.617 -5.762 1 95.31 207 ASP A O 1
ATOM 1638 N N . ILE A 1 208 ? -7.488 -12.039 -5.75 1 96.06 208 ILE A N 1
ATOM 1639 C CA . ILE A 1 208 ? -7.551 -11.891 -4.301 1 96.06 208 ILE A CA 1
ATOM 1640 C C . ILE A 1 208 ? -8.047 -13.195 -3.672 1 96.06 208 ILE A C 1
ATOM 1642 O O . ILE A 1 208 ? -9.219 -13.547 -3.809 1 96.06 208 ILE A O 1
ATOM 1646 N N . ASP A 1 209 ? -7.199 -13.867 -2.914 1 91.88 209 ASP A N 1
ATOM 1647 C CA . ASP A 1 209 ? -7.59 -15.117 -2.275 1 91.88 209 ASP A CA 1
ATOM 1648 C C . ASP A 1 209 ? -7.445 -15.031 -0.758 1 91.88 209 ASP A C 1
ATOM 1650 O O . ASP A 1 209 ? -8.109 -15.766 -0.024 1 91.88 209 ASP A O 1
ATOM 1654 N N . ASP A 1 210 ? -6.547 -14.125 -0.336 1 93.88 210 ASP A N 1
ATOM 1655 C CA . ASP A 1 210 ? -6.328 -13.992 1.101 1 93.88 210 ASP A CA 1
ATOM 1656 C C . ASP A 1 210 ? -6.082 -12.539 1.489 1 93.88 210 ASP A C 1
ATOM 1658 O O . ASP A 1 210 ? -6.211 -11.641 0.658 1 93.88 210 ASP A O 1
ATOM 1662 N N . ARG A 1 211 ? -5.789 -12.344 2.768 1 94.5 211 ARG A N 1
ATOM 1663 C CA . ARG A 1 211 ? -5.652 -11.008 3.324 1 94.5 211 ARG A CA 1
ATOM 1664 C C . ARG A 1 211 ? -4.508 -10.25 2.66 1 94.5 211 ARG A C 1
ATOM 1666 O O . ARG A 1 211 ? -4.641 -9.062 2.344 1 94.5 211 ARG A O 1
ATOM 1673 N N . LEU A 1 212 ? -3.414 -10.898 2.424 1 95.25 212 LEU A N 1
ATOM 1674 C CA . LEU A 1 212 ? -2.262 -10.258 1.805 1 95.25 212 LEU A CA 1
ATOM 1675 C C . LEU A 1 212 ? -2.586 -9.812 0.385 1 95.25 212 LEU A C 1
ATOM 1677 O O . LEU A 1 212 ? -2.227 -8.703 -0.019 1 95.25 212 LEU A O 1
ATOM 1681 N N . ASP A 1 213 ? -3.279 -10.664 -0.346 1 96.12 213 ASP A N 1
ATOM 1682 C CA . ASP A 1 213 ? -3.719 -10.297 -1.688 1 96.12 213 ASP A CA 1
ATOM 1683 C C . ASP A 1 213 ? -4.586 -9.039 -1.652 1 96.12 213 ASP A C 1
ATOM 1685 O O . ASP A 1 213 ? -4.469 -8.172 -2.521 1 96.12 213 ASP A O 1
ATOM 1689 N N . PHE A 1 214 ? -5.457 -9.055 -0.676 1 96.69 214 PHE A N 1
ATOM 1690 C CA . PHE A 1 214 ? -6.348 -7.91 -0.541 1 96.69 214 PHE A CA 1
ATOM 1691 C C . PHE A 1 214 ? -5.559 -6.633 -0.297 1 96.69 214 PHE A C 1
ATOM 1693 O O . PHE A 1 214 ? -5.855 -5.59 -0.882 1 96.69 214 PHE A O 1
ATOM 1700 N N . GLU A 1 215 ? -4.547 -6.668 0.492 1 95.25 215 GLU A N 1
ATOM 1701 C CA . GLU A 1 215 ? -3.678 -5.527 0.761 1 95.25 215 GLU A CA 1
ATOM 1702 C C . GLU A 1 215 ? -2.953 -5.074 -0.504 1 95.25 215 GLU A C 1
ATOM 1704 O O . GLU A 1 215 ? -2.799 -3.875 -0.743 1 95.25 215 GLU A O 1
ATOM 1709 N N . PHE A 1 216 ? -2.506 -6.031 -1.267 1 96.38 216 PHE A N 1
ATOM 1710 C CA . PHE A 1 216 ? -1.843 -5.703 -2.523 1 96.38 216 PHE A CA 1
ATOM 1711 C C . PHE A 1 216 ? -2.818 -5.047 -3.494 1 96.38 216 PHE A C 1
ATOM 1713 O O . PHE A 1 216 ? -2.453 -4.117 -4.215 1 96.38 216 PHE A O 1
ATOM 1720 N N . ALA A 1 217 ? -4.062 -5.551 -3.463 1 96.94 217 ALA A N 1
ATOM 1721 C CA . ALA A 1 217 ? -5.086 -4.941 -4.309 1 96.94 217 ALA A CA 1
ATOM 1722 C C . ALA A 1 217 ? -5.34 -3.492 -3.9 1 96.94 217 ALA A C 1
ATOM 1724 O O . ALA A 1 217 ? -5.496 -2.617 -4.754 1 96.94 217 ALA A O 1
ATOM 1725 N N . ILE A 1 218 ? -5.352 -3.248 -2.598 1 95.25 218 ILE A N 1
ATOM 1726 C CA . ILE A 1 218 ? -5.508 -1.887 -2.094 1 95.25 218 ILE A CA 1
ATOM 1727 C C . ILE A 1 218 ? -4.363 -1.014 -2.602 1 95.25 218 ILE A C 1
ATOM 1729 O O . ILE A 1 218 ? -4.59 0.082 -3.119 1 95.25 218 ILE A O 1
ATOM 1733 N N . SER A 1 219 ? -3.164 -1.534 -2.492 1 94.94 219 SER A N 1
ATOM 1734 C CA . SER A 1 219 ? -1.985 -0.802 -2.943 1 94.94 219 SER A CA 1
ATOM 1735 C C . SER A 1 219 ? -2.072 -0.473 -4.43 1 94.94 219 SER A C 1
ATOM 1737 O O . SER A 1 219 ? -1.8 0.657 -4.84 1 94.94 219 SER A O 1
ATOM 1739 N N . ARG A 1 220 ? -2.43 -1.453 -5.168 1 96 220 ARG A N 1
ATOM 1740 C CA . ARG A 1 220 ? -2.562 -1.263 -6.605 1 96 220 ARG A CA 1
ATOM 1741 C C . ARG A 1 220 ? -3.617 -0.208 -6.926 1 96 220 ARG A C 1
ATOM 1743 O O . ARG A 1 220 ? -3.412 0.638 -7.801 1 96 220 ARG A O 1
ATOM 1750 N N . MET A 1 221 ? -4.738 -0.257 -6.238 1 94.88 221 MET A N 1
ATOM 1751 C CA . MET A 1 221 ? -5.82 0.701 -6.461 1 94.88 221 MET A CA 1
ATOM 1752 C C . MET A 1 221 ? -5.371 2.115 -6.105 1 94.88 221 MET A C 1
ATOM 1754 O O . MET A 1 221 ? -5.691 3.068 -6.82 1 94.88 221 MET A O 1
ATOM 1758 N N . LEU A 1 222 ? -4.66 2.217 -5.035 1 92.75 222 LEU A N 1
ATOM 1759 C CA . LEU A 1 222 ? -4.148 3.52 -4.617 1 92.75 222 LEU A CA 1
ATOM 1760 C C . LEU A 1 222 ? -3.184 4.078 -5.656 1 92.75 222 LEU A C 1
ATOM 1762 O O . LEU A 1 222 ? -3.203 5.277 -5.945 1 92.75 222 LEU A O 1
ATOM 1766 N N . GLN A 1 223 ? -2.361 3.215 -6.18 1 91.44 223 GLN A N 1
ATOM 1767 C CA . GLN A 1 223 ? -1.431 3.635 -7.223 1 91.44 223 GLN A CA 1
ATOM 1768 C C . GLN A 1 223 ? -2.176 4.125 -8.461 1 91.44 223 GLN A C 1
ATOM 1770 O O . GLN A 1 223 ? -1.802 5.141 -9.055 1 91.44 223 GLN A O 1
ATOM 1775 N N . LYS A 1 224 ? -3.215 3.422 -8.773 1 91.5 224 LYS A N 1
ATOM 1776 C CA . LYS A 1 224 ? -4.02 3.781 -9.938 1 91.5 224 LYS A CA 1
ATOM 1777 C C . LYS A 1 224 ? -4.68 5.145 -9.758 1 91.5 224 LYS A C 1
ATOM 1779 O O . LYS A 1 224 ? -4.871 5.883 -10.719 1 91.5 224 LYS A O 1
ATOM 1784 N N . ASN A 1 225 ? -4.977 5.453 -8.508 1 91.81 225 ASN A N 1
ATOM 1785 C CA . ASN A 1 225 ? -5.691 6.688 -8.211 1 91.81 225 ASN A CA 1
ATOM 1786 C C . ASN A 1 225 ? -4.77 7.734 -7.59 1 91.81 225 ASN A C 1
ATOM 1788 O O . ASN A 1 225 ? -5.238 8.68 -6.949 1 91.81 225 ASN A O 1
ATOM 1792 N N . LYS A 1 226 ? -3.541 7.586 -7.688 1 90.69 226 LYS A N 1
ATOM 1793 C CA . LYS A 1 226 ? -2.549 8.406 -6.996 1 90.69 226 LYS A CA 1
ATOM 1794 C C . LYS A 1 226 ? -2.719 9.883 -7.34 1 90.69 226 LYS A C 1
ATOM 1796 O O . LYS A 1 226 ? -2.676 10.742 -6.457 1 90.69 226 LYS A O 1
ATOM 1801 N N . ASN A 1 227 ? -2.891 10.195 -8.609 1 90.31 227 ASN A N 1
ATOM 1802 C CA . ASN A 1 227 ? -3.031 11.586 -9.031 1 90.31 227 ASN A CA 1
ATOM 1803 C C . ASN A 1 227 ? -4.219 12.266 -8.352 1 90.31 227 ASN A C 1
ATOM 1805 O O . ASN A 1 227 ? -4.09 13.375 -7.828 1 90.31 227 ASN A O 1
ATOM 1809 N N . LYS A 1 228 ? -5.32 11.602 -8.352 1 90.75 228 LYS A N 1
ATOM 1810 C CA . LYS A 1 228 ? -6.52 12.125 -7.711 1 90.75 228 LYS A CA 1
ATOM 1811 C C . LYS A 1 228 ? -6.309 12.297 -6.211 1 90.75 228 LYS A C 1
ATOM 1813 O O . LYS A 1 228 ? -6.672 13.328 -5.641 1 90.75 228 LYS A O 1
ATOM 1818 N N . ILE A 1 229 ? -5.719 11.336 -5.656 1 89.81 229 ILE A N 1
ATOM 1819 C CA . ILE A 1 229 ? -5.469 11.344 -4.219 1 89.81 229 ILE A CA 1
ATOM 1820 C C . ILE A 1 229 ? -4.539 12.5 -3.859 1 89.81 229 ILE A C 1
ATOM 1822 O O . ILE A 1 229 ? -4.793 13.234 -2.9 1 89.81 229 ILE A O 1
ATOM 1826 N N . ASP A 1 230 ? -3.51 12.648 -4.613 1 91.88 230 ASP A N 1
ATOM 1827 C CA . ASP A 1 230 ? -2.545 13.719 -4.371 1 91.88 230 ASP A CA 1
ATOM 1828 C C . ASP A 1 230 ? -3.205 15.094 -4.5 1 91.88 230 ASP A C 1
ATOM 1830 O O . ASP A 1 230 ? -2.951 15.984 -3.691 1 91.88 230 ASP A O 1
ATOM 1834 N N . LYS A 1 231 ? -4.031 15.273 -5.453 1 93.56 231 LYS A N 1
ATOM 1835 C CA . LYS A 1 231 ? -4.719 16.547 -5.66 1 93.56 231 LYS A CA 1
ATOM 1836 C C . LYS A 1 231 ? -5.641 16.859 -4.488 1 93.56 231 LYS A C 1
ATOM 1838 O O . LYS A 1 231 ? -5.703 18.016 -4.039 1 93.56 231 LYS A O 1
ATOM 1843 N N . GLU A 1 232 ? -6.297 15.898 -4.027 1 91.12 232 GLU A N 1
ATOM 1844 C CA . GLU A 1 232 ? -7.184 16.094 -2.885 1 91.12 232 GLU A CA 1
ATOM 1845 C C . GLU A 1 232 ? -6.395 16.438 -1.626 1 91.12 232 GLU A C 1
ATOM 1847 O O . GLU A 1 232 ? -6.82 17.281 -0.834 1 91.12 232 GLU A O 1
ATOM 1852 N N . ALA A 1 233 ? -5.332 15.789 -1.464 1 89.81 233 ALA A N 1
ATOM 1853 C CA . ALA A 1 233 ? -4.473 16.078 -0.318 1 89.81 233 ALA A CA 1
ATOM 1854 C C . ALA A 1 233 ? -3.947 17.516 -0.374 1 89.81 233 ALA A C 1
ATOM 1856 O O . ALA A 1 233 ? -3.92 18.203 0.643 1 89.81 233 ALA A O 1
ATOM 1857 N N . VAL A 1 234 ? -3.549 17.922 -1.544 1 95.69 234 VAL A N 1
ATOM 1858 C CA . VAL A 1 234 ? -3.059 19.281 -1.744 1 95.69 234 VAL A CA 1
ATOM 1859 C C . VAL A 1 234 ? -4.164 20.281 -1.426 1 95.69 234 VAL A C 1
ATOM 1861 O O . VAL A 1 234 ? -3.943 21.25 -0.695 1 95.69 234 VAL A O 1
ATOM 1864 N N . ALA A 1 235 ? -5.32 20.016 -1.912 1 94.31 235 ALA A N 1
ATOM 1865 C CA . ALA A 1 235 ? -6.461 20.891 -1.659 1 94.31 235 ALA A CA 1
ATOM 1866 C C . ALA A 1 235 ? -6.758 20.984 -0.165 1 94.31 235 ALA A C 1
ATOM 1868 O O . ALA A 1 235 ? -7 22.078 0.358 1 94.31 235 ALA A O 1
ATOM 1869 N N . ARG A 1 236 ? -6.711 19.906 0.435 1 86.06 236 ARG A N 1
ATOM 1870 C CA . ARG A 1 236 ? -6.957 19.859 1.873 1 86.06 236 ARG A CA 1
ATOM 1871 C C . ARG A 1 236 ? -5.898 20.656 2.631 1 86.06 236 ARG A C 1
ATOM 1873 O O . ARG A 1 236 ? -6.223 21.406 3.549 1 86.06 236 ARG A O 1
ATOM 1880 N N . ARG A 1 237 ? -4.699 20.469 2.289 1 90 237 ARG A N 1
ATOM 1881 C CA . ARG A 1 237 ? -3.607 21.172 2.953 1 90 237 ARG A CA 1
ATOM 1882 C C . ARG A 1 237 ? -3.717 22.672 2.74 1 90 237 ARG A C 1
ATOM 1884 O O . ARG A 1 237 ? -3.473 23.453 3.662 1 90 237 ARG A O 1
ATOM 1891 N N . ILE A 1 238 ? -4.094 23.062 1.536 1 95.06 238 ILE A N 1
ATOM 1892 C CA . ILE A 1 238 ? -4.293 24.484 1.23 1 95.06 238 ILE A CA 1
ATOM 1893 C C . ILE A 1 238 ? -5.387 25.047 2.127 1 95.06 238 ILE A C 1
ATOM 1895 O O . ILE A 1 238 ? -5.211 26.109 2.729 1 95.06 238 ILE A O 1
ATOM 1899 N N . LYS A 1 239 ? -6.418 24.297 2.217 1 87.31 239 LYS A N 1
ATOM 1900 C CA . LYS A 1 239 ? -7.523 24.734 3.057 1 87.31 239 LYS A CA 1
ATOM 1901 C C . LYS A 1 239 ? -7.082 24.906 4.508 1 87.31 239 LYS A C 1
ATOM 1903 O O . LYS A 1 239 ? -7.402 25.906 5.152 1 87.31 239 LYS A O 1
ATOM 1908 N N . GLN A 1 240 ? -6.379 24 4.996 1 81.06 240 GLN A N 1
ATOM 1909 C CA . GLN A 1 240 ? -5.891 24.031 6.371 1 81.06 240 GLN A CA 1
ATOM 1910 C C . GLN A 1 240 ? -4.98 25.234 6.602 1 81.06 240 GLN A C 1
ATOM 1912 O O . GLN A 1 240 ? -5.074 25.906 7.637 1 81.06 240 GLN A O 1
ATOM 1917 N N . LYS A 1 241 ? -4.156 25.516 5.66 1 85.94 241 LYS A N 1
ATOM 1918 C CA . LYS A 1 241 ? -3.137 26.547 5.816 1 85.94 241 LYS A CA 1
ATOM 1919 C C . LYS A 1 241 ? -3.73 27.938 5.617 1 85.94 241 LYS A C 1
ATOM 1921 O O . LYS A 1 241 ? -3.338 28.891 6.297 1 85.94 241 LYS A O 1
ATOM 1926 N N . PHE A 1 242 ? -4.719 28.062 4.77 1 91.12 242 PHE A N 1
ATOM 1927 C CA . PHE A 1 242 ? -5.18 29.391 4.379 1 91.12 242 PHE A CA 1
ATOM 1928 C C . PHE A 1 242 ? -6.543 29.688 4.992 1 91.12 242 PHE A C 1
ATOM 1930 O O . PHE A 1 242 ? -7.16 30.703 4.676 1 91.12 242 PHE A O 1
ATOM 1937 N N . SER A 1 243 ? -6.969 28.781 5.844 1 79.69 243 SER A N 1
ATOM 1938 C CA . SER A 1 243 ? -8.195 29.047 6.594 1 79.69 243 SER A CA 1
ATOM 1939 C C . SER A 1 243 ? -7.977 30.141 7.637 1 79.69 243 SER A C 1
ATOM 1941 O O . SER A 1 243 ? -8.938 30.734 8.117 1 79.69 243 SER A O 1
ATOM 1943 N N . ILE A 1 244 ? -6.742 30.406 7.949 1 76.62 244 ILE A N 1
ATOM 1944 C CA . ILE A 1 244 ? -6.434 31.453 8.922 1 76.62 244 ILE A CA 1
ATOM 1945 C C . ILE A 1 244 ? -5.762 32.625 8.227 1 76.62 244 ILE A C 1
ATOM 1947 O O . ILE A 1 244 ? -5.047 32.438 7.238 1 76.62 244 ILE A O 1
ATOM 1951 N N . THR A 1 245 ? -6.051 33.812 8.719 1 77.94 245 THR A N 1
ATOM 1952 C CA . THR A 1 245 ? -5.43 35 8.164 1 77.94 245 THR A CA 1
ATOM 1953 C C . THR A 1 245 ? -3.979 35.125 8.617 1 77.94 245 THR A C 1
ATOM 1955 O O . THR A 1 245 ? -3.678 34.938 9.805 1 77.94 245 THR A O 1
ATOM 1958 N N . HIS A 1 246 ? -3.09 35.438 7.648 1 83.81 246 HIS A N 1
ATOM 1959 C CA . HIS A 1 246 ? -1.674 35.594 7.957 1 83.81 246 HIS A CA 1
ATOM 1960 C C . HIS A 1 246 ? -1.246 37.062 7.844 1 83.81 246 HIS A C 1
ATOM 1962 O O . HIS A 1 246 ? -1.583 37.719 6.867 1 83.81 246 HIS A O 1
ATOM 1968 N N . ALA A 1 247 ? -0.604 37.5 8.82 1 89.12 247 ALA A N 1
ATOM 1969 C CA . ALA A 1 247 ? -0.001 38.812 8.727 1 89.12 247 ALA A CA 1
ATOM 1970 C C . ALA A 1 247 ? 1.174 38.812 7.754 1 89.12 247 ALA A C 1
ATOM 1972 O O . ALA A 1 247 ? 1.829 37.781 7.562 1 89.12 247 ALA A O 1
ATOM 1973 N N . ILE A 1 248 ? 1.373 39.969 7.191 1 93.69 248 ILE A N 1
ATOM 1974 C CA . ILE A 1 248 ? 2.529 40.094 6.316 1 93.69 248 ILE A CA 1
ATOM 1975 C C . ILE A 1 248 ? 3.814 40.031 7.137 1 93.69 248 ILE A C 1
ATOM 1977 O O . ILE A 1 248 ? 3.895 40.562 8.234 1 93.69 248 ILE A O 1
ATOM 1981 N N . LYS A 1 249 ? 4.754 39.281 6.664 1 96.38 249 LYS A N 1
ATOM 1982 C CA . LYS A 1 249 ? 6.07 39.156 7.285 1 96.38 249 LYS A CA 1
ATOM 1983 C C . LYS A 1 249 ? 7.184 39.438 6.277 1 96.38 249 LYS A C 1
ATOM 1985 O O . LYS A 1 249 ? 6.973 39.344 5.066 1 96.38 249 LYS A O 1
ATOM 1990 N N . PRO A 1 250 ? 8.32 39.812 6.77 1 97 250 PRO A N 1
ATOM 1991 C CA . PRO A 1 250 ? 9.414 40.219 5.871 1 97 250 PRO A CA 1
ATOM 1992 C C . PRO A 1 250 ? 9.852 39.094 4.949 1 97 250 PRO A C 1
ATOM 1994 O O . PRO A 1 250 ? 10.297 39.344 3.824 1 97 250 PRO A O 1
ATOM 1997 N N . ILE A 1 251 ? 9.789 37.844 5.445 1 97.88 251 ILE A N 1
ATOM 1998 C CA . ILE A 1 251 ? 10.258 36.719 4.66 1 97.88 251 ILE A CA 1
ATOM 1999 C C . ILE A 1 251 ? 9.102 35.75 4.398 1 97.88 251 ILE A C 1
ATOM 2001 O O . ILE A 1 251 ? 8.289 35.5 5.289 1 97.88 251 ILE A O 1
ATOM 2005 N N . THR A 1 252 ? 9.047 35.25 3.154 1 98.12 252 THR A N 1
ATOM 2006 C CA . THR A 1 252 ? 8.031 34.281 2.789 1 98.12 252 THR A CA 1
ATOM 2007 C C . THR A 1 252 ? 8.656 33.031 2.127 1 98.12 252 THR A C 1
ATOM 2009 O O . THR A 1 252 ? 9.531 33.188 1.271 1 98.12 252 THR A O 1
ATOM 2012 N N . LEU A 1 253 ? 8.281 31.844 2.582 1 98.38 253 LEU A N 1
ATOM 2013 C CA . LEU A 1 253 ? 8.633 30.594 1.916 1 98.38 253 LEU A CA 1
ATOM 2014 C C . LEU A 1 253 ? 7.516 30.141 0.991 1 98.38 253 LEU A C 1
ATOM 2016 O O . LEU A 1 253 ? 6.367 30.016 1.417 1 98.38 253 LEU A O 1
ATOM 2020 N N . ILE A 1 254 ? 7.797 29.906 -0.267 1 98.62 254 ILE A N 1
ATOM 2021 C CA . ILE A 1 254 ? 6.871 29.375 -1.259 1 98.62 254 ILE A CA 1
ATOM 2022 C C . ILE A 1 254 ? 7.438 28.094 -1.856 1 98.62 254 ILE A C 1
ATOM 2024 O O . ILE A 1 254 ? 8.508 28.109 -2.475 1 98.62 254 ILE A O 1
ATOM 2028 N N . GLY A 1 255 ? 6.754 27.047 -1.64 1 98.44 255 GLY A N 1
ATOM 2029 C CA . GLY A 1 255 ? 7.305 25.797 -2.131 1 98.44 255 GLY A CA 1
ATOM 2030 C C . GLY A 1 255 ? 6.441 24.594 -1.8 1 98.44 255 GLY A C 1
ATOM 2031 O O . GLY A 1 255 ? 5.227 24.719 -1.655 1 98.44 255 GLY A O 1
ATOM 2032 N N . HIS A 1 256 ? 7.074 23.406 -1.831 1 97.44 256 HIS A N 1
ATOM 2033 C CA . HIS A 1 256 ? 6.395 22.141 -1.604 1 97.44 256 HIS A CA 1
ATOM 2034 C C . HIS A 1 256 ? 6.695 21.594 -0.214 1 97.44 256 HIS A C 1
ATOM 2036 O O . HIS A 1 256 ? 6.773 22.359 0.753 1 97.44 256 HIS A O 1
ATOM 2042 N N . SER A 1 257 ? 6.805 20.219 -0.054 1 96.44 257 SER A N 1
ATOM 2043 C CA . SER A 1 257 ? 6.848 19.547 1.243 1 96.44 257 SER A CA 1
ATOM 2044 C C . SER A 1 257 ? 8.109 19.922 2.018 1 96.44 257 SER A C 1
ATOM 2046 O O . SER A 1 257 ? 8.102 19.953 3.248 1 96.44 257 SER A O 1
ATOM 2048 N N . ILE A 1 258 ? 9.18 20.188 1.338 1 97.25 258 ILE A N 1
ATOM 2049 C CA . ILE A 1 258 ? 10.414 20.547 2.033 1 97.25 258 ILE A CA 1
ATOM 2050 C C . ILE A 1 258 ? 10.203 21.797 2.865 1 97.25 258 ILE A C 1
ATOM 2052 O O . ILE A 1 258 ? 10.625 21.875 4.02 1 97.25 258 ILE A O 1
ATOM 2056 N N . PHE A 1 259 ? 9.5 22.828 2.316 1 97.88 259 PHE A N 1
ATOM 2057 C CA . PHE A 1 259 ? 9.172 24.031 3.082 1 97.88 259 PHE A CA 1
ATOM 2058 C C . PHE A 1 259 ? 8.016 23.766 4.039 1 97.88 259 PHE A C 1
ATOM 2060 O O . PHE A 1 259 ? 8.062 24.172 5.203 1 97.88 259 PHE A O 1
ATOM 2067 N N . ASP A 1 260 ? 7.027 23.016 3.572 1 95.44 260 ASP A N 1
ATOM 2068 C CA . ASP A 1 260 ? 5.848 22.734 4.387 1 95.44 260 ASP A CA 1
ATOM 2069 C C . ASP A 1 260 ? 6.234 22.094 5.719 1 95.44 260 ASP A C 1
ATOM 2071 O O . ASP A 1 260 ? 5.652 22.422 6.758 1 95.44 260 ASP A O 1
ATOM 2075 N N . ASN A 1 261 ? 7.258 21.234 5.672 1 92.75 261 ASN A N 1
ATOM 2076 C CA . ASN A 1 261 ? 7.664 20.453 6.836 1 92.75 261 ASN A CA 1
ATOM 2077 C C . ASN A 1 261 ? 8.68 21.219 7.688 1 92.75 261 ASN A C 1
ATOM 2079 O O . ASN A 1 261 ? 9.102 20.734 8.742 1 92.75 261 ASN A O 1
ATOM 2083 N N . TRP A 1 262 ? 9.031 22.359 7.246 1 95 262 TRP A N 1
ATOM 2084 C CA . TRP A 1 262 ? 10.078 23.109 7.934 1 95 262 TRP A CA 1
ATOM 2085 C C . TRP A 1 262 ? 9.477 24.031 8.992 1 95 262 TRP A C 1
ATOM 2087 O O . TRP A 1 262 ? 8.766 24.984 8.672 1 95 262 TRP A O 1
ATOM 2097 N N . GLU A 1 263 ? 9.773 23.797 10.227 1 89.69 263 GLU A N 1
ATOM 2098 C CA . GLU A 1 263 ? 9.352 24.688 11.312 1 89.69 263 GLU A CA 1
ATOM 2099 C C . GLU A 1 263 ? 10.312 25.859 11.453 1 89.69 263 GLU A C 1
ATOM 2101 O O . GLU A 1 263 ? 11.266 25.797 12.234 1 89.69 263 GLU A O 1
ATOM 2106 N N . LEU A 1 264 ? 10.031 26.859 10.695 1 92.75 264 LEU A N 1
ATOM 2107 C CA . LEU A 1 264 ? 10.867 28.047 10.688 1 92.75 264 LEU A CA 1
ATOM 2108 C C . LEU A 1 264 ? 10.039 29.297 10.977 1 92.75 264 LEU A C 1
ATOM 2110 O O . LEU A 1 264 ? 9.242 29.734 10.141 1 92.75 264 LEU A O 1
ATOM 2114 N N . SER A 1 265 ? 10.211 29.906 12.117 1 91.75 265 SER A N 1
ATOM 2115 C CA . SER A 1 265 ? 9.445 31.094 12.484 1 91.75 265 SER A CA 1
ATOM 2116 C C . SER A 1 265 ? 10.242 32.375 12.234 1 91.75 265 SER A C 1
ATOM 2118 O O . SER A 1 265 ? 9.664 33.438 12.086 1 91.75 265 SER A O 1
ATOM 2120 N N . ASP A 1 266 ? 11.555 32.156 12.188 1 94.56 266 ASP A N 1
ATOM 2121 C CA . ASP A 1 266 ? 12.445 33.312 12.039 1 94.56 266 ASP A CA 1
ATOM 2122 C C . ASP A 1 266 ? 13.727 32.938 11.312 1 94.56 266 ASP A C 1
ATOM 2124 O O . ASP A 1 266 ? 14.227 31.812 11.477 1 94.56 266 ASP A O 1
ATOM 2128 N N . LEU A 1 267 ? 14.211 33.875 10.539 1 96.19 267 LEU A N 1
ATOM 2129 C CA . LEU A 1 267 ? 15.484 33.75 9.844 1 96.19 267 LEU A CA 1
ATOM 2130 C C . LEU A 1 267 ? 16.281 35.031 9.945 1 96.19 267 LEU A C 1
ATOM 2132 O O . LEU A 1 267 ? 15.891 36.062 9.383 1 96.19 267 LEU A O 1
ATOM 2136 N N . ALA A 1 268 ? 17.359 35.031 10.711 1 93.94 268 ALA A N 1
ATOM 2137 C CA . ALA A 1 268 ? 18.219 36.188 10.898 1 93.94 268 ALA A CA 1
ATOM 2138 C C . ALA A 1 268 ? 17.453 37.344 11.516 1 93.94 268 ALA A C 1
ATOM 2140 O O . ALA A 1 268 ? 17.562 38.5 11.062 1 93.94 268 ALA A O 1
ATOM 2141 N N . GLY A 1 269 ? 16.578 37.094 12.391 1 93.5 269 GLY A N 1
ATOM 2142 C CA . GLY A 1 269 ? 15.836 38.094 13.125 1 93.5 269 GLY A CA 1
ATOM 2143 C C . GLY A 1 269 ? 14.586 38.562 12.414 1 93.5 269 GLY A C 1
ATOM 2144 O O . GLY A 1 269 ? 13.859 39.438 12.914 1 93.5 269 GLY A O 1
ATOM 2145 N N . LYS A 1 270 ? 14.297 38.062 11.32 1 96.25 270 LYS A N 1
ATOM 2146 C CA . LYS A 1 270 ? 13.117 38.438 10.547 1 96.25 270 LYS A CA 1
ATOM 2147 C C . LYS A 1 270 ? 12.062 37.344 10.586 1 96.25 270 LYS A C 1
ATOM 2149 O O . LYS A 1 270 ? 12.367 36.156 10.375 1 96.25 270 LYS A O 1
ATOM 2154 N N . GLU A 1 271 ? 10.844 37.719 10.789 1 96.69 271 GLU A N 1
ATOM 2155 C CA . GLU A 1 271 ? 9.75 36.75 10.875 1 96.69 271 GLU A CA 1
ATOM 2156 C C . GLU A 1 271 ? 9.453 36.156 9.508 1 96.69 271 GLU A C 1
ATOM 2158 O O . GLU A 1 271 ? 9.656 36.781 8.477 1 96.69 271 GLU A O 1
ATOM 2163 N N . VAL A 1 272 ? 8.977 34.875 9.547 1 96.69 272 VAL A N 1
ATOM 2164 C CA . VAL A 1 272 ? 8.82 34.125 8.312 1 96.69 272 VAL A CA 1
ATOM 2165 C C . VAL A 1 272 ? 7.383 33.625 8.188 1 96.69 272 VAL A C 1
ATOM 2167 O O . VAL A 1 272 ? 6.809 33.125 9.148 1 96.69 272 VAL A O 1
ATOM 2170 N N . ASN A 1 273 ? 6.789 33.875 7.031 1 95.94 273 ASN A N 1
ATOM 2171 C CA . ASN A 1 273 ? 5.578 33.188 6.633 1 95.94 273 ASN A CA 1
ATOM 2172 C C . ASN A 1 273 ? 5.898 31.953 5.777 1 95.94 273 ASN A C 1
ATOM 2174 O O . ASN A 1 273 ? 6.648 32.062 4.805 1 95.94 273 ASN A O 1
ATOM 2178 N N . ASN A 1 274 ? 5.383 30.844 6.148 1 95.88 274 ASN A N 1
ATOM 2179 C CA . ASN A 1 274 ? 5.605 29.625 5.395 1 95.88 274 ASN A CA 1
ATOM 2180 C C . ASN A 1 274 ? 4.355 29.203 4.625 1 95.88 274 ASN A C 1
ATOM 2182 O O . ASN A 1 274 ? 3.395 28.703 5.211 1 95.88 274 ASN A O 1
ATOM 2186 N N . TYR A 1 275 ? 4.434 29.312 3.322 1 97.19 275 TYR A N 1
ATOM 2187 C CA . TYR A 1 275 ? 3.311 28.938 2.467 1 97.19 275 TYR A CA 1
ATOM 2188 C C . TYR A 1 275 ? 3.635 27.703 1.645 1 97.19 275 TYR A C 1
ATOM 2190 O O . TYR A 1 275 ? 3.121 27.531 0.536 1 97.19 275 TYR A O 1
ATOM 2198 N N . GLY A 1 276 ? 4.59 26.891 2.166 1 97.56 276 GLY A N 1
ATOM 2199 C CA . GLY A 1 276 ? 4.816 25.594 1.544 1 97.56 276 GLY A CA 1
ATOM 2200 C C . GLY A 1 276 ? 3.623 24.672 1.654 1 97.56 276 GLY A C 1
ATOM 2201 O O . GLY A 1 276 ? 2.943 24.641 2.682 1 97.56 276 GLY A O 1
ATOM 2202 N N . VAL A 1 277 ? 3.424 23.938 0.569 1 97.25 277 VAL A N 1
ATOM 2203 C CA . VAL A 1 277 ? 2.324 22.984 0.565 1 97.25 277 VAL A CA 1
ATOM 2204 C C . VAL A 1 277 ? 2.822 21.625 0.068 1 97.25 277 VAL A C 1
ATOM 2206 O O . VAL A 1 277 ? 3.281 21.5 -1.07 1 97.25 277 VAL A O 1
ATOM 2209 N N . SER A 1 278 ? 2.623 20.625 0.894 1 95.81 278 SER A N 1
ATOM 2210 C CA . SER A 1 278 ? 3.115 19.281 0.589 1 95.81 278 SER A CA 1
ATOM 2211 C C . SER A 1 278 ? 2.428 18.703 -0.646 1 95.81 278 SER A C 1
ATOM 2213 O O . SER A 1 278 ? 1.203 18.766 -0.764 1 95.81 278 SER A O 1
ATOM 2215 N N . GLY A 1 279 ? 3.27 18.203 -1.573 1 96.69 279 GLY A N 1
ATOM 2216 C CA . GLY A 1 279 ? 2.775 17.484 -2.738 1 96.69 279 GLY A CA 1
ATOM 2217 C C . GLY A 1 279 ? 2.416 18.406 -3.893 1 96.69 279 GLY A C 1
ATOM 2218 O O . GLY A 1 279 ? 2.117 17.938 -4.992 1 96.69 279 GLY A O 1
ATOM 2219 N N . ILE A 1 280 ? 2.488 19.688 -3.719 1 98.12 280 ILE A N 1
ATOM 2220 C CA . ILE A 1 280 ? 1.935 20.625 -4.695 1 98.12 280 ILE A CA 1
ATOM 2221 C C . ILE A 1 280 ? 2.887 20.766 -5.883 1 98.12 280 ILE A C 1
ATOM 2223 O O . ILE A 1 280 ? 4.109 20.75 -5.711 1 98.12 280 ILE A O 1
ATOM 2227 N N . THR A 1 281 ? 2.375 20.844 -7.074 1 98.19 281 THR A N 1
ATOM 2228 C CA . THR A 1 281 ? 3.129 21.109 -8.297 1 98.19 281 THR A CA 1
ATOM 2229 C C . THR A 1 281 ? 3.191 22.609 -8.578 1 98.19 281 THR A C 1
ATOM 2231 O O . THR A 1 281 ? 2.467 23.391 -7.965 1 98.19 281 THR A O 1
ATOM 2234 N N . SER A 1 282 ? 4.074 23 -9.523 1 98.62 282 SER A N 1
ATOM 2235 C CA . SER A 1 282 ? 4.16 24.406 -9.906 1 98.62 282 SER A CA 1
ATOM 2236 C C . SER A 1 282 ? 2.842 24.891 -10.492 1 98.62 282 SER A C 1
ATOM 2238 O O . SER A 1 282 ? 2.371 25.984 -10.141 1 98.62 282 SER A O 1
ATOM 2240 N N . GLU A 1 283 ? 2.236 24.047 -11.25 1 98.12 283 GLU A N 1
ATOM 2241 C CA . GLU A 1 283 ? 0.95 24.391 -11.844 1 98.12 283 GLU A CA 1
ATOM 2242 C C . GLU A 1 283 ? -0.117 24.594 -10.773 1 98.12 283 GLU A C 1
ATOM 2244 O O . GLU A 1 283 ? -0.831 25.609 -10.789 1 98.12 283 GLU A O 1
ATOM 2249 N N . ASP A 1 284 ? -0.177 23.672 -9.906 1 98.06 284 ASP A N 1
ATOM 2250 C CA . ASP A 1 284 ? -1.197 23.734 -8.867 1 98.06 284 ASP A CA 1
ATOM 2251 C C . ASP A 1 284 ? -0.95 24.906 -7.926 1 98.06 284 ASP A C 1
ATOM 2253 O O . ASP A 1 284 ? -1.897 25.531 -7.438 1 98.06 284 ASP A O 1
ATOM 2257 N N . TYR A 1 285 ? 0.317 25.234 -7.672 1 98.69 285 TYR A N 1
ATOM 2258 C CA . TYR A 1 285 ? 0.603 26.375 -6.809 1 98.69 285 TYR A CA 1
ATOM 2259 C C . TYR A 1 285 ? 0.09 27.672 -7.426 1 98.69 285 TYR A C 1
ATOM 2261 O O . TYR A 1 285 ? -0.519 28.484 -6.738 1 98.69 285 TYR A O 1
ATOM 2269 N N . TYR A 1 286 ? 0.346 27.844 -8.68 1 98.62 286 TYR A N 1
ATOM 2270 C CA . TYR A 1 286 ? -0.131 29.031 -9.367 1 98.62 286 TYR A CA 1
ATOM 2271 C C . TYR A 1 286 ? -1.653 29.109 -9.359 1 98.62 286 TYR A C 1
ATOM 2273 O O . TYR A 1 286 ? -2.236 30.094 -8.922 1 98.62 286 TYR A O 1
ATOM 2281 N N . ASN A 1 287 ? -2.303 27.984 -9.727 1 98.31 287 ASN A N 1
ATOM 2282 C CA . ASN A 1 287 ? -3.742 27.984 -9.961 1 98.31 287 ASN A CA 1
ATOM 2283 C C . ASN A 1 287 ? -4.523 28.031 -8.648 1 98.31 287 ASN A C 1
ATOM 2285 O O . ASN A 1 287 ? -5.512 28.75 -8.531 1 98.31 287 ASN A O 1
ATOM 2289 N N . LEU A 1 288 ? -4.027 27.281 -7.699 1 98 288 LEU A N 1
ATOM 2290 C CA . LEU A 1 288 ? -4.859 27.062 -6.52 1 98 288 LEU A CA 1
ATOM 2291 C C . LEU A 1 288 ? -4.543 28.094 -5.43 1 98 288 LEU A C 1
ATOM 2293 O O . LEU A 1 288 ? -5.34 28.297 -4.512 1 98 288 LEU A O 1
ATOM 2297 N N . ILE A 1 289 ? -3.398 28.75 -5.48 1 98 289 ILE A N 1
ATOM 2298 C CA . ILE A 1 289 ? -3.021 29.641 -4.395 1 98 289 ILE A CA 1
ATOM 2299 C C . ILE A 1 289 ? -2.871 31.062 -4.93 1 98 289 ILE A C 1
ATOM 2301 O O . ILE A 1 289 ? -3.566 31.984 -4.48 1 98 289 ILE A O 1
ATOM 2305 N N . LEU A 1 290 ? -2.064 31.281 -5.953 1 98.06 290 LEU A N 1
ATOM 2306 C CA . LEU A 1 290 ? -1.741 32.625 -6.395 1 98.06 290 LEU A CA 1
ATOM 2307 C C . LEU A 1 290 ? -2.869 33.219 -7.238 1 98.06 290 LEU A C 1
ATOM 2309 O O . LEU A 1 290 ? -3.342 34.312 -6.977 1 98.06 290 LEU A O 1
ATOM 2313 N N . ASP A 1 291 ? -3.262 32.375 -8.203 1 97.56 291 ASP A N 1
ATOM 2314 C CA . ASP A 1 291 ? -4.34 32.844 -9.062 1 97.56 291 ASP A CA 1
ATOM 2315 C C . ASP A 1 291 ? -5.652 32.969 -8.297 1 97.56 291 ASP A C 1
ATOM 2317 O O . ASP A 1 291 ? -6.512 33.781 -8.633 1 97.56 291 ASP A O 1
ATOM 2321 N N . ALA A 1 292 ? -5.777 32.188 -7.281 1 96.81 292 ALA A N 1
ATOM 2322 C CA . ALA A 1 292 ? -6.949 32.219 -6.414 1 96.81 292 ALA A CA 1
ATOM 2323 C C . ALA A 1 292 ? -6.836 33.344 -5.383 1 96.81 292 ALA A C 1
ATOM 2325 O O . ALA A 1 292 ? -7.75 33.562 -4.582 1 96.81 292 ALA A O 1
ATOM 2326 N N . ASN A 1 293 ? -5.77 34.094 -5.312 1 96.31 293 ASN A N 1
ATOM 2327 C CA . ASN A 1 293 ? -5.52 35.25 -4.473 1 96.31 293 ASN A CA 1
ATOM 2328 C C . ASN A 1 293 ? -5.562 34.875 -2.99 1 96.31 293 ASN A C 1
ATOM 2330 O O . ASN A 1 293 ? -6.094 35.656 -2.176 1 96.31 293 ASN A O 1
ATOM 2334 N N . LEU A 1 294 ? -5.027 33.688 -2.705 1 96.25 294 LEU A N 1
ATOM 2335 C CA . LEU A 1 294 ? -4.965 33.281 -1.305 1 96.25 294 LEU A CA 1
ATOM 2336 C C . LEU A 1 294 ? -3.85 34.031 -0.573 1 96.25 294 LEU A C 1
ATOM 2338 O O . LEU A 1 294 ? -3.916 34.219 0.644 1 96.25 294 LEU A O 1
ATOM 2342 N N . ILE A 1 295 ? -2.834 34.406 -1.354 1 96.38 295 ILE A N 1
ATOM 2343 C CA . ILE A 1 295 ? -1.784 35.281 -0.84 1 96.38 295 ILE A CA 1
ATOM 2344 C C . ILE A 1 295 ? -2.004 36.719 -1.347 1 96.38 295 ILE A C 1
ATOM 2346 O O . ILE A 1 295 ? -1.921 36.969 -2.551 1 96.38 295 ILE A O 1
ATOM 2350 N N . LYS A 1 296 ? -2.205 37.594 -0.427 1 93.25 296 LYS A N 1
ATOM 2351 C CA . LYS A 1 296 ? -2.572 38.938 -0.829 1 93.25 296 LYS A CA 1
ATOM 2352 C C . LYS A 1 296 ? -1.394 39.906 -0.676 1 93.25 296 LYS A C 1
ATOM 2354 O O . LYS A 1 296 ? -1.326 40.938 -1.357 1 93.25 296 LYS A O 1
ATOM 2359 N N . GLU A 1 297 ? -0.59 39.625 0.278 1 94.5 297 GLU A N 1
ATOM 2360 C CA . GLU A 1 297 ? 0.585 40.438 0.541 1 94.5 297 GLU A CA 1
ATOM 2361 C C . GLU A 1 297 ? 1.818 39.562 0.796 1 94.5 297 GLU A C 1
ATOM 2363 O O . GLU A 1 297 ? 1.707 38.469 1.299 1 94.5 297 GLU A O 1
ATOM 2368 N N . ILE A 1 298 ? 2.959 40.125 0.404 1 96.19 298 ILE A N 1
ATOM 2369 C CA . ILE A 1 298 ? 4.211 39.406 0.626 1 96.19 298 ILE A CA 1
ATOM 2370 C C . ILE A 1 298 ? 5.301 40.406 1.033 1 96.19 298 ILE A C 1
ATOM 2372 O O . ILE A 1 298 ? 5.25 41.562 0.668 1 96.19 298 ILE A O 1
ATOM 2376 N N . GLY A 1 299 ? 6.203 39.969 1.787 1 96.06 299 GLY A N 1
ATOM 2377 C CA . GLY A 1 299 ? 7.328 40.812 2.199 1 96.06 299 GLY A CA 1
ATOM 2378 C C . GLY A 1 299 ? 8.367 41 1.107 1 96.06 299 GLY A C 1
ATOM 2379 O O . GLY A 1 299 ? 8.109 40.688 -0.059 1 96.06 299 GLY A O 1
ATOM 2380 N N . ASP A 1 300 ? 9.5 41.5 1.525 1 96.81 300 ASP A N 1
ATOM 2381 C CA . ASP A 1 300 ? 10.508 41.906 0.553 1 96.81 300 ASP A CA 1
ATOM 2382 C C . ASP A 1 300 ? 11.383 40.75 0.127 1 96.81 300 ASP A C 1
ATOM 2384 O O . ASP A 1 300 ? 12.102 40.812 -0.866 1 96.81 300 ASP A O 1
ATOM 2388 N N . VAL A 1 301 ? 11.352 39.625 0.907 1 98.19 301 VAL A N 1
ATOM 2389 C CA . VAL A 1 301 ? 12.188 38.5 0.598 1 98.19 301 VAL A CA 1
ATOM 2390 C C . VAL A 1 301 ? 11.328 37.25 0.432 1 98.19 301 VAL A C 1
ATOM 2392 O O . VAL A 1 301 ? 10.523 36.906 1.312 1 98.19 301 VAL A O 1
ATOM 2395 N N . VAL A 1 302 ? 11.492 36.531 -0.682 1 98.56 302 VAL A N 1
ATOM 2396 C CA . VAL A 1 302 ? 10.797 35.281 -0.93 1 98.56 302 VAL A CA 1
ATOM 2397 C C . VAL A 1 302 ? 11.805 34.188 -1.262 1 98.56 302 VAL A C 1
ATOM 2399 O O . VAL A 1 302 ? 12.68 34.375 -2.107 1 98.56 302 VAL A O 1
ATOM 2402 N N . PHE A 1 303 ? 11.766 33.094 -0.558 1 98.69 303 PHE A N 1
ATOM 2403 C CA . PHE A 1 303 ? 12.445 31.875 -0.97 1 98.69 303 PHE A CA 1
ATOM 2404 C C . PHE A 1 303 ? 11.492 30.969 -1.728 1 98.69 303 PHE A C 1
ATOM 2406 O O . PHE A 1 303 ? 10.43 30.594 -1.214 1 98.69 303 PHE A O 1
ATOM 2413 N N . LEU A 1 304 ? 11.852 30.656 -2.93 1 98.75 304 LEU A N 1
ATOM 2414 C CA . LEU A 1 304 ? 11.008 29.875 -3.828 1 98.75 304 LEU A CA 1
ATOM 2415 C C . LEU A 1 304 ? 11.656 28.547 -4.172 1 98.75 304 LEU A C 1
ATOM 2417 O O . LEU A 1 304 ? 12.812 28.5 -4.582 1 98.75 304 LEU A O 1
ATOM 2421 N N . MET A 1 305 ? 10.969 27.438 -3.924 1 98.38 305 MET A N 1
ATOM 2422 C CA . MET A 1 305 ? 11.414 26.094 -4.285 1 98.38 305 MET A CA 1
ATOM 2423 C C . MET A 1 305 ? 10.258 25.266 -4.836 1 98.38 305 MET A C 1
ATOM 2425 O O . MET A 1 305 ? 9.414 24.781 -4.074 1 98.38 305 MET A O 1
ATOM 2429 N N . LEU A 1 306 ? 10.219 25.062 -6.125 1 98.12 306 LEU A N 1
ATOM 2430 C CA . LEU A 1 306 ? 9.203 24.25 -6.797 1 98.12 306 LEU A CA 1
ATOM 2431 C C . LEU A 1 306 ? 9.805 23.484 -7.965 1 98.12 306 LEU A C 1
ATOM 2433 O O . LEU A 1 306 ? 10.883 23.844 -8.461 1 98.12 306 LEU A O 1
ATOM 2437 N N . GLY A 1 307 ? 9.125 22.422 -8.344 1 97.62 307 GLY A N 1
ATOM 2438 C CA . GLY A 1 307 ? 9.562 21.703 -9.539 1 97.62 307 GLY A CA 1
ATOM 2439 C C . GLY A 1 307 ? 9.719 20.219 -9.32 1 97.62 307 GLY A C 1
ATOM 2440 O O . GLY A 1 307 ? 9.484 19.422 -10.234 1 97.62 307 GLY A O 1
ATOM 2441 N N . THR A 1 308 ? 10.164 19.797 -8.125 1 97.5 308 THR A N 1
ATOM 2442 C CA . THR A 1 308 ? 10.453 18.391 -7.871 1 97.5 308 THR A CA 1
ATOM 2443 C C . THR A 1 308 ? 9.211 17.531 -8.102 1 97.5 308 THR A C 1
ATOM 2445 O O . THR A 1 308 ? 9.312 16.422 -8.641 1 97.5 308 THR A O 1
ATOM 2448 N N . ASN A 1 309 ? 8.039 18.031 -7.711 1 97.38 309 ASN A N 1
ATOM 2449 C CA . ASN A 1 309 ? 6.801 17.266 -7.859 1 97.38 309 ASN A CA 1
ATOM 2450 C C . ASN A 1 309 ? 6.285 17.312 -9.297 1 97.38 309 ASN A C 1
ATOM 2452 O O . ASN A 1 309 ? 5.398 16.547 -9.664 1 97.38 309 ASN A O 1
ATOM 2456 N N . ASP A 1 310 ? 6.84 18.219 -10.133 1 97.81 310 ASP A N 1
ATOM 2457 C CA . ASP A 1 310 ? 6.469 18.297 -11.547 1 97.81 310 ASP A CA 1
ATOM 2458 C C . ASP A 1 310 ? 7.043 17.109 -12.32 1 97.81 310 ASP A C 1
ATOM 2460 O O . ASP A 1 310 ? 6.387 16.578 -13.219 1 97.81 310 ASP A O 1
ATOM 2464 N N . ILE A 1 311 ? 8.203 16.688 -11.883 1 96.5 311 ILE A N 1
ATOM 2465 C CA . ILE A 1 311 ? 8.984 15.68 -12.594 1 96.5 311 ILE A CA 1
ATOM 2466 C C . ILE A 1 311 ? 8.195 14.367 -12.664 1 96.5 311 ILE A C 1
ATOM 2468 O O . ILE A 1 311 ? 8.352 13.594 -13.609 1 96.5 311 ILE A O 1
ATOM 2472 N N . VAL A 1 312 ? 7.34 14.086 -11.734 1 94.31 312 VAL A N 1
ATOM 2473 C CA . VAL A 1 312 ? 6.719 12.773 -11.625 1 94.31 312 VAL A CA 1
ATOM 2474 C C . VAL A 1 312 ? 5.371 12.773 -12.344 1 94.31 312 VAL A C 1
ATOM 2476 O O . VAL A 1 312 ? 4.672 11.758 -12.367 1 94.31 312 VAL A O 1
ATOM 2479 N N . ILE A 1 313 ? 5.031 13.922 -12.945 1 93.5 313 ILE A N 1
ATOM 2480 C CA . ILE A 1 313 ? 3.809 14 -13.742 1 93.5 313 ILE A CA 1
ATOM 2481 C C . ILE A 1 313 ? 3.979 13.195 -15.031 1 93.5 313 ILE A C 1
ATOM 2483 O O . ILE A 1 313 ? 5.012 13.289 -15.695 1 93.5 313 ILE A O 1
ATOM 2487 N N . GLN A 1 314 ? 2.979 12.383 -15.359 1 90.62 314 GLN A N 1
ATOM 2488 C CA . GLN A 1 314 ? 3.021 11.625 -16.609 1 90.62 314 GLN A CA 1
ATOM 2489 C C . GLN A 1 314 ? 3.104 12.562 -17.812 1 90.62 314 GLN A C 1
ATOM 2491 O O . GLN A 1 314 ? 2.297 13.484 -17.938 1 90.62 314 GLN A O 1
ATOM 2496 N N . GLY A 1 315 ? 4.027 12.383 -18.594 1 93.12 315 GLY A N 1
ATOM 2497 C CA . GLY A 1 315 ? 4.195 13.203 -19.781 1 93.12 315 GLY A CA 1
ATOM 2498 C C . GLY A 1 315 ? 4.809 14.562 -19.5 1 93.12 315 GLY A C 1
ATOM 2499 O O . GLY A 1 315 ? 4.707 15.477 -20.312 1 93.12 315 GLY A O 1
ATOM 2500 N N . TRP A 1 316 ? 5.469 14.648 -18.406 1 95.12 316 TRP A N 1
ATOM 2501 C CA . TRP A 1 316 ? 6.059 15.914 -17.969 1 95.12 316 TRP A CA 1
ATOM 2502 C C . TRP A 1 316 ? 7.133 16.375 -18.938 1 95.12 316 TRP A C 1
ATOM 2504 O O . TRP A 1 316 ? 7.898 15.57 -19.469 1 95.12 316 TRP A O 1
ATOM 2514 N N . ASP A 1 317 ? 7.086 17.703 -19.109 1 96.88 317 ASP A N 1
ATOM 2515 C CA . ASP A 1 317 ? 8.086 18.422 -19.891 1 96.88 317 ASP A CA 1
ATOM 2516 C C . ASP A 1 317 ? 8.695 19.562 -19.078 1 96.88 317 ASP A C 1
ATOM 2518 O O . ASP A 1 317 ? 7.973 20.312 -18.422 1 96.88 317 ASP A O 1
ATOM 2522 N N . GLU A 1 318 ? 10.008 19.688 -19.156 1 97.44 318 GLU A N 1
ATOM 2523 C CA . GLU A 1 318 ? 10.695 20.719 -18.391 1 97.44 318 GLU A CA 1
ATOM 2524 C C . GLU A 1 318 ? 10.18 22.109 -18.75 1 97.44 318 GLU A C 1
ATOM 2526 O O . GLU A 1 318 ? 10.18 23.016 -17.906 1 97.44 318 GLU A O 1
ATOM 2531 N N . ASN A 1 319 ? 9.711 22.344 -19.953 1 98 319 ASN A N 1
ATOM 2532 C CA . ASN A 1 319 ? 9.164 23.625 -20.359 1 98 319 ASN A CA 1
ATOM 2533 C C . ASN A 1 319 ? 7.906 23.984 -19.578 1 98 319 ASN A C 1
ATOM 2535 O O . ASN A 1 319 ? 7.633 25.156 -19.344 1 98 319 ASN A O 1
ATOM 2539 N N . ASP A 1 320 ? 7.176 22.953 -19.219 1 97.81 320 ASP A N 1
ATOM 2540 C CA . ASP A 1 320 ? 5.984 23.188 -18.422 1 97.81 320 ASP A CA 1
ATOM 2541 C C . ASP A 1 320 ? 6.348 23.75 -17.047 1 97.81 320 ASP A C 1
ATOM 2543 O O . ASP A 1 320 ? 5.727 24.703 -16.578 1 97.81 320 ASP A O 1
ATOM 2547 N N . THR A 1 321 ? 7.355 23.172 -16.469 1 98.38 321 THR A N 1
ATOM 2548 C CA . THR A 1 321 ? 7.809 23.656 -15.18 1 98.38 321 THR A CA 1
ATOM 2549 C C . THR A 1 321 ? 8.258 25.109 -15.273 1 98.38 321 THR A C 1
ATOM 2551 O O . THR A 1 321 ? 7.859 25.953 -14.461 1 98.38 321 THR A O 1
ATOM 2554 N N . LEU A 1 322 ? 9.023 25.438 -16.281 1 98.31 322 LEU A N 1
ATOM 2555 C CA . LEU A 1 322 ? 9.508 26.812 -16.453 1 98.31 322 LEU A CA 1
ATOM 2556 C C . LEU A 1 322 ? 8.352 27.781 -16.672 1 98.31 322 LEU A C 1
ATOM 2558 O O . LEU A 1 322 ? 8.328 28.859 -16.094 1 98.31 322 LEU A O 1
ATOM 2562 N N . ARG A 1 323 ? 7.434 27.375 -17.469 1 98.12 323 ARG A N 1
ATOM 2563 C CA . ARG A 1 323 ? 6.277 28.219 -17.766 1 98.12 323 ARG A CA 1
ATOM 2564 C C . ARG A 1 323 ? 5.523 28.578 -16.484 1 98.12 323 ARG A C 1
ATOM 2566 O O . ARG A 1 323 ? 5.215 29.75 -16.25 1 98.12 323 ARG A O 1
ATOM 2573 N N . TRP A 1 324 ? 5.301 27.594 -15.688 1 98.44 324 TRP A N 1
ATOM 2574 C CA . TRP A 1 324 ? 4.531 27.844 -14.469 1 98.44 324 TRP A CA 1
ATOM 2575 C C . TRP A 1 324 ? 5.348 28.641 -13.461 1 98.44 324 TRP A C 1
ATOM 2577 O O . TRP A 1 324 ? 4.805 29.5 -12.758 1 98.44 324 TRP A O 1
ATOM 2587 N N . LEU A 1 325 ? 6.609 28.391 -13.398 1 98.5 325 LEU A N 1
ATOM 2588 C CA . LEU A 1 325 ? 7.469 29.156 -12.5 1 98.5 325 LEU A CA 1
ATOM 2589 C C . LEU A 1 325 ? 7.508 30.625 -12.898 1 98.5 325 LEU A C 1
ATOM 2591 O O . LEU A 1 325 ? 7.496 31.5 -12.039 1 98.5 325 LEU A O 1
ATOM 2595 N N . MET A 1 326 ? 7.531 30.906 -14.18 1 98.12 326 MET A N 1
ATOM 2596 C CA . MET A 1 326 ? 7.52 32.281 -14.656 1 98.12 326 MET A CA 1
ATOM 2597 C C . MET A 1 326 ? 6.223 32.969 -14.266 1 98.12 326 MET A C 1
ATOM 2599 O O . MET A 1 326 ? 6.242 34.125 -13.836 1 98.12 326 MET A O 1
ATOM 2603 N N . LYS A 1 327 ? 5.156 32.281 -14.352 1 98.44 327 LYS A N 1
ATOM 2604 C CA . LYS A 1 327 ? 3.873 32.812 -13.93 1 98.44 327 LYS A CA 1
ATOM 2605 C C . LYS A 1 327 ? 3.855 33.094 -12.43 1 98.44 327 LYS A C 1
ATOM 2607 O O . LYS A 1 327 ? 3.318 34.125 -11.992 1 98.44 327 LYS A O 1
ATOM 2612 N N . ILE A 1 328 ? 4.438 32.25 -11.711 1 98.69 328 ILE A N 1
ATOM 2613 C CA . ILE A 1 328 ? 4.5 32.375 -10.258 1 98.69 328 ILE A CA 1
ATOM 2614 C C . ILE A 1 328 ? 5.344 33.594 -9.898 1 98.69 328 ILE A C 1
ATOM 2616 O O . ILE A 1 328 ? 4.922 34.438 -9.094 1 98.69 328 ILE A O 1
ATOM 2620 N N . ILE A 1 329 ? 6.469 33.75 -10.523 1 98.5 329 ILE A N 1
ATOM 2621 C CA . ILE A 1 329 ? 7.375 34.875 -10.273 1 98.5 329 ILE A CA 1
ATOM 2622 C C . ILE A 1 329 ? 6.684 36.188 -10.625 1 98.5 329 ILE A C 1
ATOM 2624 O O . ILE A 1 329 ? 6.73 37.125 -9.852 1 98.5 329 ILE A O 1
ATOM 2628 N N . ASP A 1 330 ? 6.008 36.156 -11.734 1 98.06 330 ASP A N 1
ATOM 2629 C CA . ASP A 1 330 ? 5.289 37.344 -12.164 1 98.06 330 ASP A CA 1
ATOM 2630 C C . ASP A 1 330 ? 4.246 37.75 -11.125 1 98.06 330 ASP A C 1
ATOM 2632 O O . ASP A 1 330 ? 4.125 38.938 -10.805 1 98.06 330 ASP A O 1
ATOM 2636 N N . LYS A 1 331 ? 3.549 36.812 -10.664 1 98.31 331 LYS A N 1
ATOM 2637 C CA . LYS A 1 331 ? 2.514 37.094 -9.68 1 98.31 331 LYS A CA 1
ATOM 2638 C C . LYS A 1 331 ? 3.121 37.625 -8.383 1 98.31 331 LYS A C 1
ATOM 2640 O O . LYS A 1 331 ? 2.576 38.531 -7.762 1 98.31 331 LYS A O 1
ATOM 2645 N N . ILE A 1 332 ? 4.238 37.094 -7.965 1 98.38 332 ILE A N 1
ATOM 2646 C CA . ILE A 1 332 ? 4.914 37.5 -6.746 1 98.38 332 ILE A CA 1
ATOM 2647 C C . ILE A 1 332 ? 5.383 38.969 -6.887 1 98.38 332 ILE A C 1
ATOM 2649 O O . ILE A 1 332 ? 5.188 39.781 -5.98 1 98.38 332 ILE A O 1
ATOM 2653 N N . VAL A 1 333 ? 5.891 39.312 -8.039 1 98.06 333 VAL A N 1
ATOM 2654 C CA . VAL A 1 333 ? 6.391 40.656 -8.297 1 98.06 333 VAL A CA 1
ATOM 2655 C C . VAL A 1 333 ? 5.227 41.625 -8.32 1 98.06 333 VAL A C 1
ATOM 2657 O O . VAL A 1 333 ? 5.359 42.781 -7.859 1 98.06 333 VAL A O 1
ATOM 2660 N N . LYS A 1 334 ? 4.117 41.188 -8.812 1 97.75 334 LYS A N 1
ATOM 2661 C CA . LYS A 1 334 ? 2.924 42.031 -8.82 1 97.75 334 LYS A CA 1
ATOM 2662 C C . LYS A 1 334 ? 2.436 42.281 -7.398 1 97.75 334 LYS A C 1
ATOM 2664 O O . LYS A 1 334 ? 1.938 43.375 -7.105 1 97.75 334 LYS A O 1
ATOM 2669 N N . LEU A 1 335 ? 2.598 41.375 -6.523 1 97.25 335 LEU A N 1
ATOM 2670 C CA . LEU A 1 335 ? 2.184 41.531 -5.133 1 97.25 335 LEU A CA 1
ATOM 2671 C C . LEU A 1 335 ? 3.088 42.5 -4.402 1 97.25 335 LEU A C 1
ATOM 2673 O O . LEU A 1 335 ? 2.623 43.281 -3.555 1 97.25 335 LEU A O 1
ATOM 2677 N N . ASN A 1 336 ? 4.359 42.5 -4.75 1 97.88 336 ASN A N 1
ATOM 2678 C CA . ASN A 1 336 ? 5.355 43.406 -4.172 1 97.88 336 ASN A CA 1
ATOM 2679 C C . ASN A 1 336 ? 6.469 43.719 -5.168 1 97.88 336 ASN A C 1
ATOM 2681 O O . ASN A 1 336 ? 7.398 42.938 -5.344 1 97.88 336 ASN A O 1
ATOM 2685 N N . PRO A 1 337 ? 6.418 44.875 -5.703 1 97.06 337 PRO A N 1
ATOM 2686 C CA . PRO A 1 337 ? 7.383 45.219 -6.746 1 97.06 337 PRO A CA 1
ATOM 2687 C C . PRO A 1 337 ? 8.812 45.312 -6.223 1 97.06 337 PRO A C 1
ATOM 2689 O O . PRO A 1 337 ? 9.758 45.375 -7.008 1 97.06 337 PRO A O 1
ATOM 2692 N N . ASN A 1 338 ? 8.984 45.344 -4.949 1 96.88 338 ASN A N 1
ATOM 2693 C CA . ASN A 1 338 ? 10.32 45.469 -4.367 1 96.88 338 ASN A CA 1
ATOM 2694 C C . ASN A 1 338 ? 10.867 44.094 -3.934 1 96.88 338 ASN A C 1
ATOM 2696 O O . ASN A 1 338 ? 11.961 44.031 -3.377 1 96.88 338 ASN A O 1
ATOM 2700 N N . VAL A 1 339 ? 10.25 43.094 -4.242 1 97.94 339 VAL A N 1
ATOM 2701 C CA . VAL A 1 339 ? 10.57 41.75 -3.719 1 97.94 339 VAL A CA 1
ATOM 2702 C C . VAL A 1 339 ? 11.867 41.25 -4.352 1 97.94 339 VAL A C 1
ATOM 2704 O O . VAL A 1 339 ? 12.133 41.5 -5.527 1 97.94 339 VAL A O 1
ATOM 2707 N N . ILE A 1 34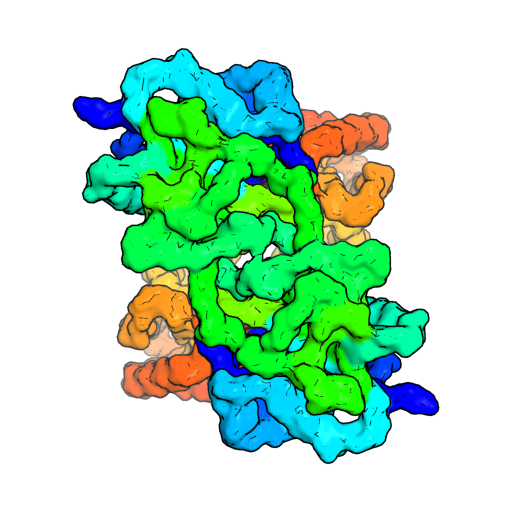0 ? 12.656 40.594 -3.588 1 97.81 340 ILE A N 1
ATOM 2708 C CA . ILE A 1 340 ? 13.75 39.75 -4.078 1 97.81 340 ILE A CA 1
ATOM 2709 C C . ILE A 1 340 ? 13.398 38.281 -3.893 1 97.81 340 ILE A C 1
ATOM 2711 O O . ILE A 1 340 ? 13.078 37.844 -2.783 1 97.81 340 ILE A O 1
ATOM 2715 N N . ILE A 1 341 ? 13.461 37.562 -4.996 1 98.5 341 ILE A N 1
ATOM 2716 C CA . ILE A 1 341 ? 13.102 36.125 -4.98 1 98.5 341 ILE A CA 1
ATOM 2717 C C . ILE A 1 341 ? 14.367 35.281 -5.074 1 98.5 341 ILE A C 1
ATOM 2719 O O . ILE A 1 341 ? 15.07 35.312 -6.09 1 98.5 341 ILE A O 1
ATOM 2723 N N . TYR A 1 342 ? 14.664 34.562 -4.039 1 98.25 342 TYR A N 1
ATOM 2724 C CA . TYR A 1 342 ? 15.734 33.562 -4.059 1 98.25 342 TYR A CA 1
ATOM 2725 C C . TYR A 1 342 ? 15.203 32.219 -4.492 1 98.25 342 TYR A C 1
ATOM 2727 O O . TYR A 1 342 ? 14.5 31.531 -3.732 1 98.25 342 TYR A O 1
ATOM 2735 N N . PHE A 1 343 ? 15.523 31.812 -5.699 1 98.44 343 PHE A N 1
ATOM 2736 C CA . PHE A 1 343 ? 15.094 30.516 -6.203 1 98.44 343 PHE A CA 1
ATOM 2737 C C . PHE A 1 343 ? 16.094 29.422 -5.828 1 98.44 343 PHE A C 1
ATOM 2739 O O . PHE A 1 343 ? 17.234 29.422 -6.312 1 98.44 343 PHE A O 1
ATOM 2746 N N . LEU A 1 344 ? 15.656 28.5 -5.012 1 98.31 344 LEU A N 1
ATOM 2747 C CA . LEU A 1 344 ? 16.531 27.406 -4.574 1 98.31 344 LEU A CA 1
ATOM 2748 C C . LEU A 1 344 ? 16.5 26.25 -5.57 1 98.31 344 LEU A C 1
ATOM 2750 O O . LEU A 1 344 ? 15.43 25.828 -6.008 1 98.31 344 LEU A O 1
ATOM 2754 N N . SER A 1 345 ? 17.625 25.734 -5.875 1 98.19 345 SER A N 1
ATOM 2755 C CA . SER A 1 345 ? 17.719 24.578 -6.746 1 98.19 345 SER A CA 1
ATOM 2756 C C . SER A 1 345 ? 17 23.375 -6.125 1 98.19 345 SER A C 1
ATOM 2758 O O . SER A 1 345 ? 16.922 23.25 -4.902 1 98.19 345 SER A O 1
ATOM 2760 N N . LEU A 1 346 ? 16.547 22.5 -7.027 1 98.31 346 LEU A N 1
ATOM 2761 C CA . LEU A 1 346 ? 15.914 21.266 -6.555 1 98.31 346 LEU A CA 1
ATOM 2762 C C . LEU A 1 346 ? 16.922 20.359 -5.875 1 98.31 346 LEU A C 1
ATOM 2764 O O . LEU A 1 346 ? 18 20.094 -6.43 1 98.31 346 LEU A O 1
ATOM 2768 N N . PRO A 1 347 ? 16.578 19.922 -4.711 1 98.31 347 PRO A N 1
ATOM 2769 C CA . PRO A 1 347 ? 17.484 19 -4.039 1 98.31 347 PRO A CA 1
ATOM 2770 C C . PRO A 1 347 ? 17.562 17.641 -4.738 1 98.31 347 PRO A C 1
ATOM 2772 O O . PRO A 1 347 ? 16.594 17.203 -5.375 1 98.31 347 PRO A O 1
ATOM 2775 N N . PRO A 1 348 ? 18.719 16.938 -4.617 1 98.25 348 PRO A N 1
ATOM 2776 C CA . PRO A 1 348 ? 18.812 15.555 -5.066 1 98.25 348 PRO A CA 1
ATOM 2777 C C . PRO A 1 348 ? 17.984 14.602 -4.199 1 98.25 348 PRO A C 1
ATOM 2779 O O . PRO A 1 348 ? 17.469 15.008 -3.152 1 98.25 348 PRO A O 1
ATOM 2782 N N . VAL A 1 349 ? 17.812 13.414 -4.73 1 97.69 349 VAL A N 1
ATOM 2783 C CA . VAL A 1 349 ? 17.125 12.391 -3.963 1 97.69 349 VAL A CA 1
ATOM 2784 C C . VAL A 1 349 ? 18.062 11.234 -3.666 1 97.69 349 VAL A C 1
ATOM 2786 O O . VAL A 1 349 ? 19.188 11.188 -4.184 1 97.69 349 VAL A O 1
ATOM 2789 N N . ASN A 1 350 ? 17.703 10.406 -2.777 1 96.88 350 ASN A N 1
ATOM 2790 C CA . ASN A 1 350 ? 18.438 9.203 -2.41 1 96.88 350 ASN A CA 1
ATOM 2791 C C . ASN A 1 350 ? 17.562 7.957 -2.488 1 96.88 350 ASN A C 1
ATOM 2793 O O . ASN A 1 350 ? 16.672 7.773 -1.664 1 96.88 350 ASN A O 1
ATOM 2797 N N . GLY A 1 351 ? 17.859 7.125 -3.518 1 94.88 351 GLY A N 1
ATOM 2798 C CA . GLY A 1 351 ? 17.219 5.824 -3.609 1 94.88 351 GLY A CA 1
ATOM 2799 C C . GLY A 1 351 ? 15.734 5.906 -3.891 1 94.88 351 GLY A C 1
ATOM 2800 O O . GLY A 1 351 ? 14.953 5.117 -3.354 1 94.88 351 GLY A O 1
ATOM 2801 N N . ARG A 1 352 ? 15.328 6.895 -4.656 1 94.56 352 ARG A N 1
ATOM 2802 C CA . ARG A 1 352 ? 13.914 7.027 -4.992 1 94.56 352 ARG A CA 1
ATOM 2803 C C . ARG A 1 352 ? 13.594 6.285 -6.285 1 94.56 352 ARG A C 1
ATOM 2805 O O . ARG A 1 352 ? 14.375 6.316 -7.238 1 94.56 352 ARG A O 1
ATOM 2812 N N . VAL A 1 353 ? 12.477 5.676 -6.297 1 93.31 353 VAL A N 1
ATOM 2813 C CA . VAL A 1 353 ? 12.07 4.93 -7.48 1 93.31 353 VAL A CA 1
ATOM 2814 C C . VAL A 1 353 ? 11.367 5.863 -8.469 1 93.31 353 VAL A C 1
ATOM 2816 O O . VAL A 1 353 ? 11.391 5.629 -9.68 1 93.31 353 VAL A O 1
ATOM 2819 N N . ASP A 1 354 ? 10.789 6.984 -7.973 1 92.75 354 ASP A N 1
ATOM 2820 C CA . ASP A 1 354 ? 9.93 7.836 -8.789 1 92.75 354 ASP A CA 1
ATOM 2821 C C . ASP A 1 354 ? 10.703 9.047 -9.312 1 92.75 354 ASP A C 1
ATOM 2823 O O . ASP A 1 354 ? 10.172 9.82 -10.109 1 92.75 354 ASP A O 1
ATOM 2827 N N . ARG A 1 355 ? 11.953 9.242 -8.852 1 95.12 355 ARG A N 1
ATOM 2828 C CA . ARG A 1 355 ? 12.758 10.375 -9.273 1 95.12 355 ARG A CA 1
ATOM 2829 C C . ARG A 1 355 ? 14.188 9.945 -9.586 1 95.12 355 ARG A C 1
ATOM 2831 O O . ARG A 1 355 ? 14.688 8.977 -9.016 1 95.12 355 ARG A O 1
ATOM 2838 N N . ASN A 1 356 ? 14.75 10.695 -10.461 1 93.25 356 ASN A N 1
ATOM 2839 C CA . ASN A 1 356 ? 16.094 10.43 -10.938 1 93.25 356 ASN A CA 1
ATOM 2840 C C . ASN A 1 356 ? 16.984 11.672 -10.836 1 93.25 356 ASN A C 1
ATOM 2842 O O . ASN A 1 356 ? 16.609 12.75 -11.289 1 93.25 356 ASN A O 1
ATOM 2846 N N . ASN A 1 357 ? 18.141 11.5 -10.273 1 97.06 357 ASN A N 1
ATOM 2847 C CA . ASN A 1 357 ? 19.016 12.648 -10.031 1 97.06 357 ASN A CA 1
ATOM 2848 C C . ASN A 1 357 ? 19.531 13.234 -11.344 1 97.06 357 ASN A C 1
ATOM 2850 O O . ASN A 1 357 ? 19.828 14.43 -11.422 1 97.06 357 ASN A O 1
ATOM 2854 N N . LYS A 1 358 ? 19.641 12.422 -12.375 1 96.44 358 LYS A N 1
ATOM 2855 C CA . LYS A 1 358 ? 20.031 12.953 -13.68 1 96.44 358 LYS A CA 1
ATOM 2856 C C . LYS A 1 358 ? 18.984 13.914 -14.219 1 96.44 358 LYS A C 1
ATOM 2858 O O . LYS A 1 358 ? 19.312 14.961 -14.781 1 96.44 358 LYS A O 1
ATOM 2863 N N . VAL A 1 359 ? 17.766 13.539 -14.023 1 97.25 359 VAL A N 1
ATOM 2864 C CA . VAL A 1 359 ? 16.656 14.383 -14.453 1 97.25 359 VAL A CA 1
ATOM 2865 C C . VAL A 1 359 ? 16.625 15.672 -13.633 1 97.25 359 VAL A C 1
ATOM 2867 O O . VAL A 1 359 ? 16.438 16.766 -14.172 1 97.25 359 VAL A O 1
ATOM 2870 N N . ILE A 1 360 ? 16.859 15.578 -12.344 1 98.25 360 ILE A N 1
ATOM 2871 C CA . ILE A 1 360 ? 16.859 16.719 -11.445 1 98.25 360 ILE A CA 1
ATOM 2872 C C . ILE A 1 360 ? 17.984 17.688 -11.836 1 98.25 360 ILE A C 1
ATOM 2874 O O . ILE A 1 360 ? 17.766 18.906 -11.922 1 98.25 360 ILE A O 1
ATOM 2878 N N . GLU A 1 361 ? 19.141 17.141 -12.086 1 97.81 361 GLU A N 1
ATOM 2879 C CA . GLU A 1 361 ? 20.281 17.938 -12.508 1 97.81 361 GLU A CA 1
ATOM 2880 C C . GLU A 1 361 ? 19.984 18.688 -13.812 1 97.81 361 GLU A C 1
ATOM 2882 O O . GLU A 1 361 ? 20.281 19.875 -13.945 1 97.81 361 GLU A O 1
ATOM 2887 N N . HIS A 1 362 ? 19.438 17.969 -14.68 1 98.06 362 HIS A N 1
ATOM 2888 C CA . HIS A 1 362 ? 19.062 18.562 -15.953 1 98.06 362 HIS A CA 1
ATOM 2889 C C . HIS A 1 362 ? 18.047 19.688 -15.758 1 98.06 362 HIS A C 1
ATOM 2891 O O . HIS A 1 362 ? 18.188 20.766 -16.344 1 98.06 362 HIS A O 1
ATOM 2897 N N . LEU A 1 363 ? 17.047 19.422 -15 1 98.38 363 LEU A N 1
ATOM 2898 C CA . LEU A 1 363 ? 16.031 20.438 -14.75 1 98.38 363 LEU A CA 1
ATOM 2899 C C . LEU A 1 363 ? 16.625 21.672 -14.086 1 98.38 363 LEU A C 1
ATOM 2901 O O . LEU A 1 363 ? 16.297 22.797 -14.453 1 98.38 363 LEU A O 1
ATOM 2905 N N . ASN A 1 364 ? 17.484 21.469 -13.117 1 98.44 364 ASN A N 1
ATOM 2906 C CA . ASN A 1 364 ? 18.156 22.578 -12.453 1 98.44 364 ASN A CA 1
ATOM 2907 C C . ASN A 1 364 ? 18.922 23.453 -13.453 1 98.44 364 ASN A C 1
ATOM 2909 O O . ASN A 1 364 ? 18.828 24.672 -13.422 1 98.44 364 ASN A O 1
ATOM 2913 N N . ALA A 1 365 ? 19.641 22.797 -14.281 1 98.19 365 ALA A N 1
ATOM 2914 C CA . ALA A 1 365 ? 20.406 23.531 -15.289 1 98.19 365 ALA A CA 1
ATOM 2915 C C . ALA A 1 365 ? 19.469 24.297 -16.234 1 98.19 365 ALA A C 1
ATOM 2917 O O . ALA A 1 365 ? 19.734 25.453 -16.578 1 98.19 365 ALA A O 1
ATOM 2918 N N . PHE A 1 366 ? 18.484 23.641 -16.594 1 98.19 366 PHE A N 1
ATOM 2919 C CA . PHE A 1 366 ? 17.5 24.234 -17.5 1 98.19 366 PHE A CA 1
ATOM 2920 C C . PHE A 1 366 ? 16.844 25.438 -16.859 1 98.19 366 PHE A C 1
ATOM 2922 O O . PHE A 1 366 ? 16.719 26.5 -17.5 1 98.19 366 PHE A O 1
ATOM 2929 N N . LEU A 1 367 ? 16.422 25.344 -15.648 1 98.19 367 LEU A N 1
ATOM 2930 C CA . LEU A 1 367 ? 15.758 26.422 -14.938 1 98.19 367 LEU A CA 1
ATOM 2931 C C . LEU A 1 367 ? 16.719 27.578 -14.688 1 98.19 367 LEU A C 1
ATOM 2933 O O . LEU A 1 367 ? 16.328 28.75 -14.758 1 98.19 367 LEU A O 1
ATOM 2937 N N . PHE A 1 368 ? 17.938 27.234 -14.367 1 97.88 368 PHE A N 1
ATOM 2938 C CA . PHE A 1 368 ? 18.953 28.266 -14.188 1 97.88 368 PHE A CA 1
ATOM 2939 C C . PHE A 1 368 ? 19.062 29.141 -15.43 1 97.88 368 PHE A C 1
ATOM 2941 O O . PHE A 1 368 ? 19.062 30.375 -15.328 1 97.88 368 PHE A O 1
ATOM 2948 N N . LYS A 1 369 ? 19.109 28.578 -16.5 1 96.88 369 LYS A N 1
ATOM 2949 C CA . LYS A 1 369 ? 19.219 29.312 -17.766 1 96.88 369 LYS A CA 1
ATOM 2950 C C . LYS A 1 369 ? 18 30.188 -18 1 96.88 369 LYS A C 1
ATOM 2952 O O . LYS A 1 369 ? 18.109 31.297 -18.531 1 96.88 369 LYS A O 1
ATOM 2957 N N . GLY A 1 370 ? 16.875 29.719 -17.609 1 95.88 370 GLY A N 1
ATOM 2958 C CA . GLY A 1 370 ? 15.633 30.422 -17.875 1 95.88 370 GLY A CA 1
ATOM 2959 C C . GLY A 1 370 ? 15.328 31.516 -16.875 1 95.88 370 GLY A C 1
ATOM 2960 O O . GLY A 1 370 ? 14.648 32.5 -17.203 1 95.88 370 GLY A O 1
ATOM 2961 N N . LEU A 1 371 ? 15.891 31.375 -15.633 1 95.5 371 LEU A N 1
ATOM 2962 C CA . LEU A 1 371 ? 15.438 32.25 -14.57 1 95.5 371 LEU A CA 1
ATOM 2963 C C . LEU A 1 371 ? 16.531 33.25 -14.164 1 95.5 371 LEU A C 1
ATOM 2965 O O . LEU A 1 371 ? 16.25 34.25 -13.531 1 95.5 371 LEU A O 1
ATOM 2969 N N . ASP A 1 372 ? 17.734 32.938 -14.453 1 87 372 ASP A N 1
ATOM 2970 C CA . ASP A 1 372 ? 18.859 33.688 -13.922 1 87 372 ASP A CA 1
ATOM 2971 C C . ASP A 1 372 ? 18.859 35.125 -14.445 1 87 372 ASP A C 1
ATOM 2973 O O . ASP A 1 372 ? 19.406 36.031 -13.805 1 87 372 ASP A O 1
ATOM 2977 N N . LYS A 1 373 ? 18.172 35.5 -15.5 1 88.25 373 LYS A N 1
ATOM 2978 C CA . LYS A 1 373 ? 18.219 36.844 -16.094 1 88.25 373 LYS A CA 1
ATOM 2979 C C . LYS A 1 373 ? 17.047 37.688 -15.648 1 88.25 373 LYS A C 1
ATOM 2981 O O . LYS A 1 373 ? 16.953 38.844 -16 1 88.25 373 LYS A O 1
ATOM 2986 N N . ILE A 1 374 ? 16.312 37.125 -14.828 1 92.81 374 ILE A N 1
ATOM 2987 C CA . ILE A 1 374 ? 15.148 37.875 -14.359 1 92.81 374 ILE A CA 1
ATOM 2988 C C . ILE A 1 374 ? 15.547 38.781 -13.195 1 92.81 374 ILE A C 1
ATOM 2990 O O . ILE A 1 374 ? 16.156 38.312 -12.227 1 92.81 374 ILE A O 1
ATOM 2994 N N . ASN A 1 375 ? 15.258 40.031 -13.25 1 92.5 375 ASN A N 1
ATOM 2995 C CA . ASN A 1 375 ? 15.75 41.062 -12.344 1 92.5 375 ASN A CA 1
ATOM 2996 C C . ASN A 1 375 ? 15.414 40.75 -10.891 1 92.5 375 ASN A C 1
ATOM 2998 O O . ASN A 1 375 ? 16.234 40.969 -10 1 92.5 375 ASN A O 1
ATOM 3002 N N . HIS A 1 376 ? 14.336 40.219 -10.555 1 95.56 376 HIS A N 1
ATOM 3003 C CA . HIS A 1 376 ? 13.891 40 -9.188 1 95.56 376 HIS A CA 1
ATOM 3004 C C . HIS A 1 376 ? 14.344 38.625 -8.688 1 95.56 376 HIS A C 1
ATOM 3006 O O . HIS A 1 376 ? 14.156 38.312 -7.512 1 95.56 376 HIS A O 1
ATOM 3012 N N . VAL A 1 377 ? 15.039 37.875 -9.508 1 98 377 VAL A N 1
ATOM 3013 C CA . VAL A 1 377 ? 15.305 36.469 -9.164 1 98 377 VAL A CA 1
ATOM 3014 C C . VAL A 1 377 ? 16.797 36.281 -8.953 1 98 377 VAL A C 1
ATOM 3016 O O . VAL A 1 377 ? 17.609 36.75 -9.742 1 98 377 VAL A O 1
ATOM 3019 N N . ARG A 1 378 ? 17.141 35.656 -7.887 1 97.25 378 ARG A N 1
ATOM 3020 C CA . ARG A 1 378 ? 18.484 35.188 -7.59 1 97.25 378 ARG A CA 1
ATOM 3021 C C . ARG A 1 378 ? 18.531 33.656 -7.457 1 97.25 378 ARG A C 1
ATOM 3023 O O . ARG A 1 378 ? 17.828 33.094 -6.617 1 97.25 378 ARG A O 1
ATOM 3030 N N . TRP A 1 379 ? 19.344 33.062 -8.266 1 97.38 379 TRP A N 1
ATOM 3031 C CA . TRP A 1 379 ? 19.5 31.609 -8.211 1 97.38 379 TRP A CA 1
ATOM 3032 C C . TRP A 1 379 ? 20.359 31.188 -7.023 1 97.38 379 TRP A C 1
ATOM 3034 O O . TRP A 1 379 ? 21.422 31.766 -6.785 1 97.38 379 TRP A O 1
ATOM 3044 N N . VAL A 1 380 ? 19.859 30.234 -6.305 1 97.31 380 VAL A N 1
ATOM 3045 C CA . VAL A 1 380 ? 20.594 29.719 -5.152 1 97.31 380 VAL A CA 1
ATOM 3046 C C . VAL A 1 380 ? 20.812 28.219 -5.301 1 97.31 380 VAL A C 1
ATOM 3048 O O . VAL A 1 380 ? 19.859 27.438 -5.203 1 97.31 380 VAL A O 1
ATOM 3051 N N . SER A 1 381 ? 22.047 27.797 -5.449 1 96.5 381 SER A N 1
ATOM 3052 C CA . SER A 1 381 ? 22.406 26.375 -5.473 1 96.5 381 SER A CA 1
ATOM 3053 C C . SER A 1 381 ? 22.594 25.828 -4.062 1 96.5 381 SER A C 1
ATOM 3055 O O . SER A 1 381 ? 23.188 26.5 -3.209 1 96.5 381 SER A O 1
ATOM 3057 N N . LEU A 1 382 ? 22.109 24.641 -3.844 1 96.75 382 LEU A N 1
ATOM 3058 C CA . LEU A 1 382 ? 22.391 23.969 -2.578 1 96.75 382 LEU A CA 1
ATOM 3059 C C . LEU A 1 382 ? 23.875 23.625 -2.479 1 96.75 382 LEU A C 1
ATOM 3061 O O . LEU A 1 382 ? 24.5 23.25 -3.475 1 96.75 382 LEU A O 1
ATOM 3065 N N . SER A 1 383 ? 24.406 23.703 -1.319 1 96.75 383 SER A N 1
ATOM 3066 C CA . SER A 1 383 ? 25.812 23.406 -1.124 1 96.75 383 SER A CA 1
ATOM 3067 C C . SER A 1 383 ? 26.109 21.922 -1.301 1 96.75 383 SER A C 1
ATOM 3069 O O . SER A 1 383 ? 25.188 21.109 -1.307 1 96.75 383 SER A O 1
ATOM 3071 N N . ASP A 1 384 ? 27.359 21.594 -1.329 1 96.94 384 ASP A N 1
ATOM 3072 C CA . ASP A 1 384 ? 27.812 20.219 -1.523 1 96.94 384 ASP A CA 1
ATOM 3073 C C . ASP A 1 384 ? 27.453 19.344 -0.327 1 96.94 384 ASP A C 1
ATOM 3075 O O . ASP A 1 384 ? 27.469 18.109 -0.424 1 96.94 384 ASP A O 1
ATOM 3079 N N . MET A 1 385 ? 27.109 19.969 0.769 1 97.25 385 MET A N 1
ATOM 3080 C CA . MET A 1 385 ? 26.781 19.234 1.979 1 97.25 385 MET A CA 1
ATOM 3081 C C . MET A 1 385 ? 25.516 18.391 1.771 1 97.25 385 MET A C 1
ATOM 3083 O O . MET A 1 385 ? 25.312 17.406 2.477 1 97.25 385 MET A O 1
ATOM 3087 N N . PHE A 1 386 ? 24.734 18.812 0.785 1 98.25 386 PHE A N 1
ATOM 3088 C CA . PHE A 1 386 ? 23.469 18.109 0.545 1 98.25 386 PHE A CA 1
ATOM 3089 C C . PHE A 1 386 ? 23.688 16.875 -0.326 1 98.25 386 PHE A C 1
ATOM 3091 O O . PHE A 1 386 ? 22.781 16.062 -0.5 1 98.25 386 PHE A O 1
ATOM 3098 N N . TYR A 1 387 ? 24.906 16.672 -0.812 1 97.56 387 TYR A N 1
ATOM 3099 C CA . TYR A 1 387 ? 25.203 15.578 -1.74 1 97.56 387 TYR A CA 1
ATOM 3100 C C . TYR A 1 387 ? 26.188 14.594 -1.12 1 97.56 387 TYR A C 1
ATOM 3102 O O . TYR A 1 387 ? 27.062 14.984 -0.356 1 97.56 387 TYR A O 1
ATOM 3110 N N . ASP A 1 388 ? 26 13.352 -1.436 1 96.19 388 ASP A N 1
ATOM 3111 C CA . ASP A 1 388 ? 27.047 12.383 -1.136 1 96.19 388 ASP A CA 1
ATOM 3112 C C . ASP A 1 388 ? 28.062 12.289 -2.283 1 96.19 388 ASP A C 1
ATOM 3114 O O . ASP A 1 388 ? 28 13.07 -3.232 1 96.19 388 ASP A O 1
ATOM 3118 N N . ASP A 1 389 ? 28.953 11.359 -2.184 1 95.56 389 ASP A N 1
ATOM 3119 C CA . ASP A 1 389 ? 30.062 11.266 -3.127 1 95.56 389 ASP A CA 1
ATOM 3120 C C . ASP A 1 389 ? 29.578 10.844 -4.512 1 95.56 389 ASP A C 1
ATOM 3122 O O . ASP A 1 389 ? 30.297 10.961 -5.496 1 95.56 389 ASP A O 1
ATOM 3126 N N . PHE A 1 390 ? 28.344 10.438 -4.574 1 95.5 390 PHE A N 1
ATOM 3127 C CA . PHE A 1 390 ? 27.844 9.922 -5.836 1 95.5 390 PHE A CA 1
ATOM 3128 C C . PHE A 1 390 ? 26.75 10.828 -6.395 1 95.5 390 PHE A C 1
ATOM 3130 O O . PHE A 1 390 ? 26.062 10.469 -7.355 1 95.5 390 PHE A O 1
ATOM 3137 N N . GLY A 1 391 ? 26.531 11.984 -5.777 1 96.31 391 GLY A N 1
ATOM 3138 C CA . GLY A 1 391 ? 25.578 12.969 -6.277 1 96.31 391 GLY A CA 1
ATOM 3139 C C . GLY A 1 391 ? 24.172 12.773 -5.742 1 96.31 391 GLY A C 1
ATOM 3140 O O . GLY A 1 391 ? 23.234 13.445 -6.18 1 96.31 391 GLY A O 1
ATOM 3141 N N . ASN A 1 392 ? 23.984 11.828 -4.824 1 97.44 392 ASN A N 1
ATOM 3142 C CA . ASN A 1 392 ? 22.688 11.617 -4.18 1 97.44 392 ASN A CA 1
ATOM 3143 C C . ASN A 1 392 ? 22.531 12.508 -2.947 1 97.44 392 ASN A C 1
ATOM 3145 O O . ASN A 1 392 ? 23.516 13.008 -2.406 1 97.44 392 ASN A O 1
ATOM 3149 N N . LEU A 1 393 ? 21.281 12.719 -2.549 1 97.94 393 LEU A N 1
ATOM 3150 C CA . LEU A 1 393 ? 21.047 13.328 -1.244 1 97.94 393 LEU A CA 1
ATOM 3151 C C . LEU A 1 393 ? 21.734 12.531 -0.139 1 97.94 393 LEU A C 1
ATOM 3153 O O . LEU A 1 393 ? 21.594 11.305 -0.071 1 97.94 393 LEU A O 1
ATOM 3157 N N . SER A 1 394 ? 22.469 13.242 0.636 1 96.56 394 SER A N 1
ATOM 3158 C CA . SER A 1 394 ? 23.188 12.547 1.707 1 96.56 394 SER A CA 1
ATOM 3159 C C . SER A 1 394 ? 22.219 11.773 2.596 1 96.56 394 SER A C 1
ATOM 3161 O O . SER A 1 394 ? 21.172 12.289 2.986 1 96.56 394 SER A O 1
ATOM 3163 N N . ALA A 1 395 ? 22.656 10.555 2.895 1 93.88 395 ALA A N 1
ATOM 3164 C CA . ALA A 1 395 ? 21.812 9.703 3.729 1 93.88 395 ALA A CA 1
ATOM 3165 C C . ALA A 1 395 ? 21.562 10.336 5.094 1 93.88 395 ALA A C 1
ATOM 3167 O O . ALA A 1 395 ? 20.516 10.133 5.695 1 93.88 395 ALA A O 1
ATOM 3168 N N . ASP A 1 396 ? 22.391 11.18 5.535 1 94.75 396 ASP A N 1
ATOM 3169 C CA . ASP A 1 396 ? 22.297 11.82 6.844 1 94.75 396 ASP A CA 1
ATOM 3170 C C . ASP A 1 396 ? 21.312 12.992 6.805 1 94.75 396 ASP A C 1
ATOM 3172 O O . ASP A 1 396 ? 20.953 13.539 7.848 1 94.75 396 ASP A O 1
ATOM 3176 N N . PHE A 1 397 ? 20.859 13.391 5.617 1 97.12 397 PHE A N 1
ATOM 3177 C CA . PHE A 1 397 ? 20.047 14.586 5.461 1 97.12 397 PHE A CA 1
ATOM 3178 C C . PHE A 1 397 ? 18.594 14.219 5.16 1 97.12 397 PHE A C 1
ATOM 3180 O O . PHE A 1 397 ? 17.781 15.094 4.895 1 97.12 397 PHE A O 1
ATOM 3187 N N . THR A 1 398 ? 18.297 12.914 5.172 1 95.94 398 THR A N 1
ATOM 3188 C CA . THR A 1 398 ? 16.953 12.5 4.77 1 95.94 398 THR A CA 1
ATOM 3189 C C . THR A 1 398 ? 16.531 11.25 5.523 1 95.94 398 THR A C 1
ATOM 3191 O O . THR A 1 398 ? 17.375 10.516 6.043 1 95.94 398 THR A O 1
ATOM 3194 N N . TYR A 1 399 ? 15.281 11.094 5.637 1 91.38 399 TYR A N 1
ATOM 3195 C CA . TYR A 1 399 ? 14.758 9.891 6.281 1 91.38 399 TYR A CA 1
ATOM 3196 C C . TYR A 1 399 ? 14.023 9.016 5.277 1 91.38 399 TYR A C 1
ATOM 3198 O O . TYR A 1 399 ? 13.664 7.875 5.586 1 91.38 399 TYR A O 1
ATOM 3206 N N . ASP A 1 400 ? 13.828 9.516 4.062 1 91.5 400 ASP A N 1
ATOM 3207 C CA . ASP A 1 400 ? 13.102 8.711 3.086 1 91.5 400 ASP A CA 1
ATOM 3208 C C . ASP A 1 400 ? 13.656 8.922 1.679 1 91.5 400 ASP A C 1
ATOM 3210 O O . ASP A 1 400 ? 13.039 8.5 0.695 1 91.5 400 ASP A O 1
ATOM 3214 N N . GLY A 1 401 ? 14.688 9.641 1.544 1 95.44 401 GLY A N 1
ATOM 3215 C CA . GLY A 1 401 ? 15.375 9.844 0.274 1 95.44 401 GLY A CA 1
ATOM 3216 C C . GLY A 1 401 ? 14.922 11.086 -0.459 1 95.44 401 GLY A C 1
ATOM 3217 O O . GLY A 1 401 ? 15.508 11.469 -1.474 1 95.44 401 GLY A O 1
ATOM 3218 N N . LEU A 1 402 ? 13.867 11.742 0.04 1 95.31 402 LEU A N 1
ATOM 3219 C CA . LEU A 1 402 ? 13.312 12.906 -0.643 1 95.31 402 LEU A CA 1
ATOM 3220 C C . LEU A 1 402 ? 13.234 14.102 0.3 1 95.31 402 LEU A C 1
ATOM 3222 O O . LEU A 1 402 ? 13.664 15.203 -0.048 1 95.31 402 LEU A O 1
ATOM 3226 N N . HIS A 1 403 ? 12.75 13.859 1.548 1 95.81 403 HIS A N 1
ATOM 3227 C CA . HIS A 1 403 ? 12.5 14.938 2.494 1 95.81 403 HIS A CA 1
ATOM 3228 C C . HIS A 1 403 ? 13.695 15.156 3.41 1 95.81 403 HIS A C 1
ATOM 3230 O O . HIS A 1 403 ? 14.492 14.242 3.631 1 95.81 403 HIS A O 1
ATOM 3236 N N . PHE A 1 404 ? 13.75 16.328 3.883 1 97.12 404 PHE A N 1
ATOM 3237 C CA . PHE A 1 404 ? 14.852 16.719 4.754 1 97.12 404 PHE A CA 1
ATOM 3238 C C . PHE A 1 404 ? 14.578 16.312 6.195 1 97.12 404 PHE A C 1
ATOM 3240 O O . PHE A 1 404 ? 13.422 16.297 6.637 1 97.12 404 PHE A O 1
ATOM 3247 N N . ASN A 1 405 ? 15.633 15.883 6.855 1 94.69 405 ASN A N 1
ATOM 3248 C CA . ASN A 1 405 ? 15.531 15.727 8.305 1 94.69 405 ASN A CA 1
ATOM 3249 C C . ASN A 1 405 ? 16.078 16.953 9.039 1 94.69 405 ASN A C 1
ATOM 3251 O O . ASN A 1 405 ? 16.359 17.969 8.422 1 94.69 405 ASN A O 1
ATOM 3255 N N . GLY A 1 406 ? 16.172 16.891 10.305 1 95.81 406 GLY A N 1
ATOM 3256 C CA . GLY A 1 406 ? 16.609 18.016 11.117 1 95.81 406 GLY A CA 1
ATOM 3257 C C . GLY A 1 406 ? 17.969 18.547 10.727 1 95.81 406 GLY A C 1
ATOM 3258 O O . GLY A 1 406 ? 18.188 19.75 10.664 1 95.81 406 GLY A O 1
ATOM 3259 N N . LYS A 1 407 ? 18.859 17.641 10.43 1 97.06 407 LYS A N 1
ATOM 3260 C CA . LYS A 1 407 ? 20.203 18.016 10.031 1 97.06 407 LYS A CA 1
ATOM 3261 C C . LYS A 1 407 ? 20.203 18.812 8.727 1 97.06 407 LYS A C 1
ATOM 3263 O O . LYS A 1 407 ? 20.891 19.812 8.594 1 97.06 407 LYS A O 1
ATOM 3268 N N . ALA A 1 408 ? 19.406 18.344 7.828 1 98 408 ALA A N 1
ATOM 3269 C CA . ALA A 1 408 ? 19.297 19.016 6.543 1 98 408 ALA A CA 1
ATOM 3270 C C . ALA A 1 408 ? 18.688 20.406 6.711 1 98 408 ALA A C 1
ATOM 3272 O O . ALA A 1 408 ? 19.156 21.375 6.09 1 98 408 ALA A O 1
ATOM 3273 N N . TYR A 1 409 ? 17.719 20.578 7.547 1 97.62 409 TYR A N 1
ATOM 3274 C CA . TYR A 1 409 ? 17.094 21.859 7.773 1 97.62 409 TYR A CA 1
ATOM 3275 C C . TYR A 1 409 ? 18.047 22.844 8.445 1 97.62 409 TYR A C 1
ATOM 3277 O O . TYR A 1 409 ? 18.047 24.031 8.133 1 97.62 409 TYR A O 1
ATOM 3285 N N . ARG A 1 410 ? 18.844 22.312 9.344 1 97.31 410 ARG A N 1
ATOM 3286 C CA . ARG A 1 410 ? 19.859 23.172 9.969 1 97.31 410 ARG A CA 1
ATOM 3287 C C . ARG A 1 410 ? 20.844 23.688 8.938 1 97.31 410 ARG A C 1
ATOM 3289 O O . ARG A 1 410 ? 21.219 24.859 8.961 1 97.31 410 ARG A O 1
ATOM 3296 N N . GLN A 1 411 ? 21.234 22.797 8.125 1 97.94 411 GLN A N 1
ATOM 3297 C CA . GLN A 1 411 ? 22.156 23.188 7.062 1 97.94 411 GLN A CA 1
ATOM 3298 C C . GLN A 1 411 ? 21.5 24.203 6.129 1 97.94 411 GLN A C 1
ATOM 3300 O O . GLN A 1 411 ? 22.141 25.188 5.742 1 97.94 411 GLN A O 1
ATOM 3305 N N . LEU A 1 412 ? 20.297 23.953 5.742 1 98.25 412 LEU A N 1
ATOM 3306 C CA . LEU A 1 412 ? 19.578 24.875 4.867 1 98.25 412 LEU A CA 1
ATOM 3307 C C . LEU A 1 412 ? 19.438 26.25 5.52 1 98.25 412 LEU A C 1
ATOM 3309 O O . LEU A 1 412 ? 19.625 27.281 4.867 1 98.25 412 LEU A O 1
ATOM 3313 N N . LYS A 1 413 ? 19.062 26.281 6.766 1 97.88 413 LYS A N 1
ATOM 3314 C CA . LYS A 1 413 ? 18.922 27.531 7.504 1 97.88 413 LYS A CA 1
ATOM 3315 C C . LYS A 1 413 ? 20.219 28.328 7.461 1 97.88 413 LYS A C 1
ATOM 3317 O O . LYS A 1 413 ? 20.203 29.531 7.207 1 97.88 413 LYS A O 1
ATOM 3322 N N . LYS A 1 414 ? 21.297 27.625 7.691 1 97.06 414 LYS A N 1
ATOM 3323 C CA . LYS A 1 414 ? 22.609 28.266 7.656 1 97.06 414 LYS A CA 1
ATOM 3324 C C . LYS A 1 414 ? 22.875 28.906 6.293 1 97.06 414 LYS A C 1
ATOM 3326 O O . LYS A 1 414 ? 23.328 30.047 6.215 1 97.06 414 LYS A O 1
ATOM 3331 N N . GLU A 1 415 ? 22.562 28.234 5.297 1 96.94 415 GLU A N 1
ATOM 3332 C CA . GLU A 1 415 ? 22.812 28.719 3.943 1 96.94 415 GLU A CA 1
ATOM 3333 C C . GLU A 1 415 ? 21.922 29.922 3.619 1 96.94 415 GLU A C 1
ATOM 3335 O O . GLU A 1 415 ? 22.375 30.891 3 1 96.94 415 GLU A O 1
ATOM 3340 N N . LEU A 1 416 ? 20.672 29.875 3.969 1 97.38 416 LEU A N 1
ATOM 3341 C CA . LEU A 1 416 ? 19.75 30.953 3.658 1 97.38 416 LEU A CA 1
ATOM 3342 C C . LEU A 1 416 ? 20.078 32.188 4.465 1 97.38 416 LEU A C 1
ATOM 3344 O O . LEU A 1 416 ? 19.906 33.312 3.975 1 97.38 416 LEU A O 1
ATOM 3348 N N . MET A 1 417 ? 20.547 32.031 5.691 1 96.31 417 MET A N 1
ATOM 3349 C CA . MET A 1 417 ? 20.938 33.156 6.527 1 96.31 417 MET A CA 1
ATOM 3350 C C . MET A 1 417 ? 22.078 33.938 5.879 1 96.31 417 MET A C 1
ATOM 3352 O O . MET A 1 417 ? 22.109 35.188 5.941 1 96.31 417 MET A O 1
ATOM 3356 N N . GLU A 1 418 ? 22.922 33.25 5.266 1 94 418 GLU A N 1
ATOM 3357 C CA . GLU A 1 418 ? 24.078 33.906 4.621 1 94 418 GLU A CA 1
ATOM 3358 C C . GLU A 1 418 ? 23.641 34.75 3.43 1 94 418 GLU A C 1
ATOM 3360 O O . GLU A 1 418 ? 24.312 35.719 3.076 1 94 418 GLU A O 1
ATOM 3365 N N . LEU A 1 419 ? 22.531 34.438 2.844 1 93.62 419 LEU A N 1
ATOM 3366 C CA . LEU A 1 419 ? 22.047 35.156 1.667 1 93.62 419 LEU A CA 1
ATOM 3367 C C . LEU A 1 419 ? 21.406 36.5 2.059 1 93.62 419 LEU A C 1
ATOM 3369 O O . LEU A 1 419 ? 21.406 37.438 1.274 1 93.62 419 LEU A O 1
ATOM 3373 N N . ILE A 1 420 ? 20.781 36.562 3.215 1 90.31 420 ILE A N 1
ATOM 3374 C CA . ILE A 1 420 ? 19.969 37.719 3.551 1 90.31 420 ILE A CA 1
ATOM 3375 C C . ILE A 1 420 ? 20.719 38.594 4.57 1 90.31 420 ILE A C 1
ATOM 3377 O O . ILE A 1 420 ? 20.203 39.625 5.012 1 90.31 420 ILE A O 1
ATOM 3381 N N . LYS A 1 421 ? 21.969 38.25 5.004 1 76.62 421 LYS A N 1
ATOM 3382 C CA . LYS A 1 421 ? 22.812 39.156 5.777 1 76.62 421 LYS A CA 1
ATOM 3383 C C . LYS A 1 421 ? 23.266 40.344 4.926 1 76.62 421 LYS A C 1
ATOM 3385 O O . LYS A 1 421 ? 23.453 40.219 3.719 1 76.62 421 LYS A O 1
ATOM 3390 N N . MET B 1 1 ? 35.219 -24.344 15.469 1 75.5 1 MET B N 1
ATOM 3391 C CA . MET B 1 1 ? 33.969 -23.625 15.266 1 75.5 1 MET B CA 1
ATOM 3392 C C . MET B 1 1 ? 33.625 -23.562 13.789 1 75.5 1 MET B C 1
ATOM 3394 O O . MET B 1 1 ? 34.5 -23.469 12.938 1 75.5 1 MET B O 1
ATOM 3398 N N . THR B 1 2 ? 32.344 -23.859 13.367 1 89.5 2 THR B N 1
ATOM 3399 C CA . THR B 1 2 ? 31.938 -23.906 11.977 1 89.5 2 THR B CA 1
ATOM 3400 C C . THR B 1 2 ? 32.062 -22.516 11.336 1 89.5 2 THR B C 1
ATOM 3402 O O . THR B 1 2 ? 31.609 -21.531 11.898 1 89.5 2 THR B O 1
ATOM 3405 N N . ASN B 1 3 ? 32.875 -22.453 10.312 1 95.81 3 ASN B N 1
ATOM 3406 C CA . ASN B 1 3 ? 33.062 -21.203 9.586 1 95.81 3 ASN B CA 1
ATOM 3407 C C . ASN B 1 3 ? 31.953 -21 8.547 1 95.81 3 ASN B C 1
ATOM 3409 O O . ASN B 1 3 ? 31.922 -21.688 7.523 1 95.81 3 ASN B O 1
ATOM 3413 N N . ARG B 1 4 ? 31.094 -20.031 8.766 1 97.12 4 ARG B N 1
ATOM 3414 C CA . ARG B 1 4 ? 29.953 -19.719 7.91 1 97.12 4 ARG B CA 1
ATOM 3415 C C . ARG B 1 4 ? 30.109 -18.344 7.262 1 97.12 4 ARG B C 1
ATOM 3417 O O . ARG B 1 4 ? 30.453 -17.375 7.938 1 97.12 4 ARG B O 1
ATOM 3424 N N . ILE B 1 5 ? 29.781 -18.281 5.984 1 98.12 5 ILE B N 1
ATOM 3425 C CA . ILE B 1 5 ? 29.844 -17 5.301 1 98.12 5 ILE B CA 1
ATOM 3426 C C . ILE B 1 5 ? 28.484 -16.703 4.664 1 98.12 5 ILE B C 1
ATOM 3428 O O . ILE B 1 5 ? 27.844 -17.594 4.094 1 98.12 5 ILE B O 1
ATOM 3432 N N . ALA B 1 6 ? 28.016 -15.461 4.809 1 98.75 6 ALA B N 1
ATOM 3433 C CA . ALA B 1 6 ? 26.859 -14.977 4.066 1 98.75 6 ALA B CA 1
ATOM 3434 C C . ALA B 1 6 ? 27.281 -14.281 2.773 1 98.75 6 ALA B C 1
ATOM 3436 O O . ALA B 1 6 ? 28.156 -13.406 2.787 1 98.75 6 ALA B O 1
ATOM 3437 N N . ILE B 1 7 ? 26.75 -14.711 1.7 1 98.81 7 ILE B N 1
ATOM 3438 C CA . ILE B 1 7 ? 27.031 -14.117 0.398 1 98.81 7 ILE B CA 1
ATOM 3439 C C . ILE B 1 7 ? 25.812 -13.359 -0.099 1 98.81 7 ILE B C 1
ATOM 3441 O O . ILE B 1 7 ? 24.734 -13.938 -0.249 1 98.81 7 ILE B O 1
ATOM 3445 N N . ILE B 1 8 ? 25.938 -12.047 -0.373 1 98.69 8 ILE B N 1
ATOM 3446 C CA . ILE B 1 8 ? 24.859 -11.172 -0.83 1 98.69 8 ILE B CA 1
ATOM 3447 C C . ILE B 1 8 ? 25.219 -10.594 -2.199 1 98.69 8 ILE B C 1
ATOM 3449 O O . ILE B 1 8 ? 26 -9.641 -2.295 1 98.69 8 ILE B O 1
ATOM 3453 N N . PRO B 1 9 ? 24.672 -11.141 -3.238 1 96.94 9 PRO B N 1
ATOM 3454 C CA . PRO B 1 9 ? 24.953 -10.625 -4.578 1 96.94 9 PRO B CA 1
ATOM 3455 C C . PRO B 1 9 ? 24.109 -9.391 -4.93 1 96.94 9 PRO B C 1
ATOM 3457 O O . PRO B 1 9 ? 22.891 -9.438 -4.848 1 96.94 9 PRO B O 1
ATOM 3460 N N . ALA B 1 10 ? 24.719 -8.312 -5.301 1 95.12 10 ALA B N 1
ATOM 3461 C CA . ALA B 1 10 ? 24 -7.082 -5.641 1 95.12 10 ALA B CA 1
ATOM 3462 C C . ALA B 1 10 ? 24.609 -6.418 -6.875 1 95.12 10 ALA B C 1
ATOM 3464 O O . ALA B 1 10 ? 25.531 -5.613 -6.758 1 95.12 10 ALA B O 1
ATOM 3465 N N . ARG B 1 11 ? 24.078 -6.719 -7.992 1 91.94 11 ARG B N 1
ATOM 3466 C CA . ARG B 1 11 ? 24.547 -6.102 -9.234 1 91.94 11 ARG B CA 1
ATOM 3467 C C . ARG B 1 11 ? 23.766 -4.82 -9.531 1 91.94 11 ARG B C 1
ATOM 3469 O O . ARG B 1 11 ? 22.578 -4.711 -9.195 1 91.94 11 ARG B O 1
ATOM 3476 N N . ALA B 1 12 ? 24.375 -3.85 -10.18 1 89.69 12 ALA B N 1
ATOM 3477 C CA . ALA B 1 12 ? 23.75 -2.568 -10.5 1 89.69 12 ALA B CA 1
ATOM 3478 C C . ALA B 1 12 ? 22.875 -2.684 -11.742 1 89.69 12 ALA B C 1
ATOM 3480 O O . ALA B 1 12 ? 21.875 -1.973 -11.867 1 89.69 12 ALA B O 1
ATOM 3481 N N . GLY B 1 13 ? 23.156 -3.555 -12.68 1 82.5 13 GLY B N 1
ATOM 3482 C CA . GLY B 1 13 ? 22.453 -3.668 -13.945 1 82.5 13 GLY B CA 1
ATOM 3483 C C . GLY B 1 13 ? 21.188 -4.52 -13.852 1 82.5 13 GLY B C 1
ATOM 3484 O O . GLY B 1 13 ? 21.078 -5.535 -14.539 1 82.5 13 GLY B O 1
ATOM 3485 N N . SER B 1 14 ? 20.141 -4.066 -13.18 1 82.38 14 SER B N 1
ATOM 3486 C CA . SER B 1 14 ? 18.859 -4.785 -13.109 1 82.38 14 SER B CA 1
ATOM 3487 C C . SER B 1 14 ? 17.922 -4.336 -14.219 1 82.38 14 SER B C 1
ATOM 3489 O O . SER B 1 14 ? 17.703 -3.137 -14.414 1 82.38 14 SER B O 1
ATOM 3491 N N . LYS B 1 15 ? 17.391 -5.246 -14.953 1 80.25 15 LYS B N 1
ATOM 3492 C CA . LYS B 1 15 ? 16.547 -4.949 -16.109 1 80.25 15 LYS B CA 1
ATOM 3493 C C . LYS B 1 15 ? 15.109 -4.645 -15.68 1 80.25 15 LYS B C 1
ATOM 3495 O O . LYS B 1 15 ? 14.516 -3.672 -16.141 1 80.25 15 LYS B O 1
ATOM 3500 N N . GLY B 1 16 ? 14.586 -5.379 -14.75 1 85.06 16 GLY B N 1
ATOM 3501 C CA . GLY B 1 16 ? 13.195 -5.23 -14.352 1 85.06 16 GLY B CA 1
ATOM 3502 C C . GLY B 1 16 ? 12.945 -3.986 -13.516 1 85.06 16 GLY B C 1
ATOM 3503 O O . GLY B 1 16 ? 11.898 -3.354 -13.641 1 85.06 16 GLY B O 1
ATOM 3504 N N . LEU B 1 17 ? 13.906 -3.654 -12.711 1 91.44 17 LEU B N 1
ATOM 3505 C CA . LEU B 1 17 ? 13.867 -2.506 -11.812 1 91.44 17 LEU B CA 1
ATOM 3506 C C . LEU B 1 17 ? 15.258 -1.912 -11.633 1 91.44 17 LEU B C 1
ATOM 3508 O O . LEU B 1 17 ? 16.031 -2.379 -10.789 1 91.44 17 LEU B O 1
ATOM 3512 N N . PRO B 1 18 ? 15.516 -0.89 -12.352 1 89.31 18 PRO B N 1
ATOM 3513 C CA . PRO B 1 18 ? 16.859 -0.314 -12.305 1 89.31 18 PRO B CA 1
ATOM 3514 C C . PRO B 1 18 ? 17.266 0.117 -10.898 1 89.31 18 PRO B C 1
ATOM 3516 O O . PRO B 1 18 ? 16.469 0.706 -10.172 1 89.31 18 PRO B O 1
ATOM 3519 N N . ASN B 1 19 ? 18.484 -0.296 -10.5 1 91.69 19 ASN B N 1
ATOM 3520 C CA . ASN B 1 19 ? 19.094 0.066 -9.227 1 91.69 19 ASN B CA 1
ATOM 3521 C C . ASN B 1 19 ? 18.266 -0.435 -8.039 1 91.69 19 ASN B C 1
ATOM 3523 O O . ASN B 1 19 ? 18.203 0.217 -6.996 1 91.69 19 ASN B O 1
ATOM 3527 N N . LYS B 1 20 ? 17.578 -1.529 -8.211 1 93 20 LYS B N 1
ATOM 3528 C CA . LYS B 1 20 ? 16.609 -1.971 -7.207 1 93 20 LYS B CA 1
ATOM 3529 C C . LYS B 1 20 ? 17.281 -2.197 -5.859 1 93 20 LYS B C 1
ATOM 3531 O O . LYS B 1 20 ? 16.703 -1.921 -4.812 1 93 20 LYS B O 1
ATOM 3536 N N . ASN B 1 21 ? 18.594 -2.523 -5.863 1 95.38 21 ASN B N 1
ATOM 3537 C CA . ASN B 1 21 ? 19.25 -2.893 -4.621 1 95.38 21 ASN B CA 1
ATOM 3538 C C . ASN B 1 21 ? 19.5 -1.677 -3.734 1 95.38 21 ASN B C 1
ATOM 3540 O O . ASN B 1 21 ? 19.75 -1.818 -2.535 1 95.38 21 ASN B O 1
ATOM 3544 N N . VAL B 1 22 ? 19.469 -0.486 -4.324 1 94.94 22 VAL B N 1
ATOM 3545 C CA . VAL B 1 22 ? 19.766 0.691 -3.516 1 94.94 22 VAL B CA 1
ATOM 3546 C C . VAL B 1 22 ? 18.547 1.604 -3.455 1 94.94 22 VAL B C 1
ATOM 3548 O O . VAL B 1 22 ? 18.656 2.758 -3.029 1 94.94 22 VAL B O 1
ATOM 3551 N N . LEU B 1 23 ? 17.422 1.096 -3.924 1 95.12 23 LEU B N 1
ATOM 3552 C CA . LEU B 1 23 ? 16.172 1.815 -3.732 1 95.12 23 LEU B CA 1
ATOM 3553 C C . LEU B 1 23 ? 15.742 1.79 -2.268 1 95.12 23 LEU B C 1
ATOM 3555 O O . LEU B 1 23 ? 15.883 0.765 -1.597 1 95.12 23 LEU B O 1
ATOM 3559 N N . MET B 1 24 ? 15.273 2.92 -1.887 1 94.38 24 MET B N 1
ATOM 3560 C CA . MET B 1 24 ? 14.812 3.008 -0.505 1 94.38 24 MET B CA 1
ATOM 3561 C C . MET B 1 24 ? 13.484 2.275 -0.328 1 94.38 24 MET B C 1
ATOM 3563 O O . MET B 1 24 ? 12.508 2.574 -1.021 1 94.38 24 MET B O 1
ATOM 3567 N N . LEU B 1 25 ? 13.531 1.272 0.438 1 93.94 25 LEU B N 1
ATOM 3568 C CA . LEU B 1 25 ? 12.297 0.633 0.894 1 93.94 25 LEU B CA 1
ATOM 3569 C C . LEU B 1 25 ? 11.828 1.24 2.211 1 93.94 25 LEU B C 1
ATOM 3571 O O . LEU B 1 25 ? 12.07 0.678 3.281 1 93.94 25 LEU B O 1
ATOM 3575 N N . ILE B 1 26 ? 11.18 2.35 2.15 1 86.88 26 ILE B N 1
ATOM 3576 C CA . ILE B 1 26 ? 10.648 3.217 3.199 1 86.88 26 ILE B CA 1
ATOM 3577 C C . ILE B 1 26 ? 11.789 3.977 3.865 1 86.88 26 ILE B C 1
ATOM 3579 O O . ILE B 1 26 ? 12.055 5.133 3.527 1 86.88 26 ILE B O 1
ATOM 3583 N N . ASP B 1 27 ? 12.68 3.238 4.664 1 86.5 27 ASP B N 1
ATOM 3584 C CA . ASP B 1 27 ? 13.602 4.027 5.48 1 86.5 27 ASP B CA 1
ATOM 3585 C C . ASP B 1 27 ? 15.055 3.688 5.156 1 86.5 27 ASP B C 1
ATOM 3587 O O . ASP B 1 27 ? 15.969 4.402 5.566 1 86.5 27 ASP B O 1
ATOM 3591 N N . LYS B 1 28 ? 15.289 2.617 4.445 1 92.62 28 LYS B N 1
ATOM 3592 C CA . LYS B 1 28 ? 16.656 2.223 4.117 1 92.62 28 LYS B CA 1
ATOM 3593 C C . LYS B 1 28 ? 16.719 1.552 2.748 1 92.62 28 LYS B C 1
ATOM 3595 O O . LYS B 1 28 ? 15.695 1.088 2.23 1 92.62 28 LYS B O 1
ATOM 3600 N N . PRO B 1 29 ? 17.938 1.5 2.182 1 95.69 29 PRO B N 1
ATOM 3601 C CA . PRO B 1 29 ? 18.094 0.824 0.891 1 95.69 29 PRO B CA 1
ATOM 3602 C C . PRO B 1 29 ? 17.781 -0.669 0.968 1 95.69 29 PRO B C 1
ATOM 3604 O O . PRO B 1 29 ? 18 -1.298 2.006 1 95.69 29 PRO B O 1
ATOM 3607 N N . LEU B 1 30 ? 17.359 -1.181 -0.091 1 96.88 30 LEU B N 1
ATOM 3608 C CA . LEU B 1 30 ? 16.922 -2.568 -0.167 1 96.88 30 LEU B CA 1
ATOM 3609 C C . LEU B 1 30 ? 18 -3.514 0.34 1 96.88 30 LEU B C 1
ATOM 3611 O O . LEU B 1 30 ? 17.734 -4.406 1.146 1 96.88 30 LEU B O 1
ATOM 3615 N N . ILE B 1 31 ? 19.266 -3.32 -0.016 1 97.81 31 ILE B N 1
ATOM 3616 C CA . ILE B 1 31 ? 20.375 -4.211 0.309 1 97.81 31 ILE B CA 1
ATOM 3617 C C . ILE B 1 31 ? 20.641 -4.184 1.813 1 97.81 31 ILE B C 1
ATOM 3619 O O . ILE B 1 31 ? 21.109 -5.168 2.385 1 97.81 31 ILE B O 1
ATOM 3623 N N . ALA B 1 32 ? 20.312 -3.08 2.455 1 97.62 32 ALA B N 1
ATOM 3624 C CA . ALA B 1 32 ? 20.578 -2.908 3.883 1 97.62 32 ALA B CA 1
ATOM 3625 C C . ALA B 1 32 ? 19.75 -3.895 4.711 1 97.62 32 ALA B C 1
ATOM 3627 O O . ALA B 1 32 ? 20.219 -4.387 5.742 1 97.62 32 ALA B O 1
ATOM 3628 N N . TYR B 1 33 ? 18.547 -4.215 4.258 1 97.62 33 TYR B N 1
ATOM 3629 C CA . TYR B 1 33 ? 17.672 -5.129 4.992 1 97.62 33 TYR B CA 1
ATOM 3630 C C . TYR B 1 33 ? 18.312 -6.512 5.102 1 97.62 33 TYR B C 1
ATOM 3632 O O . TYR B 1 33 ? 18.266 -7.141 6.16 1 97.62 33 TYR B O 1
ATOM 3640 N N . THR B 1 34 ? 18.875 -6.984 4.016 1 98.38 34 THR B N 1
ATOM 3641 C CA . THR B 1 34 ? 19.531 -8.289 4 1 98.38 34 THR B CA 1
ATOM 3642 C C . THR B 1 34 ? 20.781 -8.281 4.867 1 98.38 34 THR B C 1
ATOM 3644 O O . THR B 1 34 ? 21.016 -9.203 5.648 1 98.38 34 THR B O 1
ATOM 3647 N N . ILE B 1 35 ? 21.594 -7.211 4.785 1 98.75 35 ILE B N 1
ATOM 3648 C CA . ILE B 1 35 ? 22.812 -7.098 5.578 1 98.75 35 ILE B CA 1
ATOM 3649 C C . ILE B 1 35 ? 22.469 -7.094 7.062 1 98.75 35 ILE B C 1
ATOM 3651 O O . ILE B 1 35 ? 23.078 -7.828 7.852 1 98.75 35 ILE B O 1
ATOM 3655 N N . GLU B 1 36 ? 21.531 -6.328 7.414 1 98.31 36 GLU B N 1
ATOM 3656 C CA . GLU B 1 36 ? 21.125 -6.219 8.812 1 98.31 36 GLU B CA 1
ATOM 3657 C C . GLU B 1 36 ? 20.578 -7.543 9.336 1 98.31 36 GLU B C 1
ATOM 3659 O O . GLU B 1 36 ? 20.859 -7.934 10.469 1 98.31 36 GLU B O 1
ATOM 3664 N N . ALA B 1 37 ? 19.766 -8.234 8.508 1 98.38 37 ALA B N 1
ATOM 3665 C CA . ALA B 1 37 ? 19.25 -9.547 8.914 1 98.38 37 ALA B CA 1
ATOM 3666 C C . ALA B 1 37 ? 20.406 -10.516 9.203 1 98.38 37 ALA B C 1
ATOM 3668 O O . ALA B 1 37 ? 20.359 -11.25 10.188 1 98.38 37 ALA B O 1
ATOM 3669 N N . ALA B 1 38 ? 21.375 -10.523 8.344 1 98.75 38 ALA B N 1
ATOM 3670 C CA . ALA B 1 38 ? 22.547 -11.383 8.523 1 98.75 38 ALA B CA 1
ATOM 3671 C C . ALA B 1 38 ? 23.297 -11.016 9.797 1 98.75 38 ALA B C 1
ATOM 3673 O O . ALA B 1 38 ? 23.656 -11.891 10.578 1 98.75 38 ALA B O 1
ATOM 3674 N N . LYS B 1 39 ? 23.516 -9.742 10.062 1 98.5 39 LYS B N 1
ATOM 3675 C CA . LYS B 1 39 ? 24.234 -9.258 11.242 1 98.5 39 LYS B CA 1
ATOM 3676 C C . LYS B 1 39 ? 23.469 -9.594 12.516 1 98.5 39 LYS B C 1
ATOM 3678 O O . LYS B 1 39 ? 24.062 -10.102 13.477 1 98.5 39 LYS B O 1
ATOM 3683 N N . GLU B 1 40 ? 22.203 -9.336 12.477 1 98.19 40 GLU B N 1
ATOM 3684 C CA . GLU B 1 40 ? 21.375 -9.539 13.656 1 98.19 40 GLU B CA 1
ATOM 3685 C C . GLU B 1 40 ? 21.281 -11.023 14.023 1 98.19 40 GLU B C 1
ATOM 3687 O O . GLU B 1 40 ? 21.047 -11.367 15.18 1 98.19 40 GLU B O 1
ATOM 3692 N N . SER B 1 41 ? 21.422 -11.891 13 1 98.25 41 SER B N 1
ATOM 3693 C CA . SER B 1 41 ? 21.375 -13.32 13.266 1 98.25 41 SER B CA 1
ATOM 3694 C C . SER B 1 41 ? 22.562 -13.766 14.102 1 98.25 41 SER B C 1
ATOM 3696 O O . SER B 1 41 ? 22.5 -14.781 14.805 1 98.25 41 SER B O 1
ATOM 3698 N N . GLN B 1 42 ? 23.75 -13.062 13.977 1 97.62 42 GLN B N 1
ATOM 36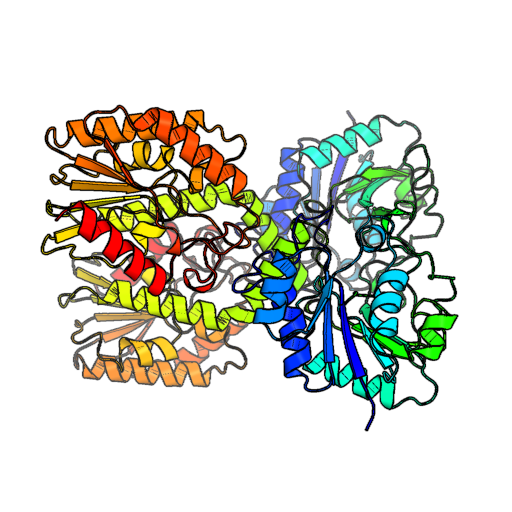99 C CA . GLN B 1 42 ? 24.984 -13.359 14.68 1 97.62 42 GLN B CA 1
ATOM 3700 C C . GLN B 1 42 ? 25.484 -14.766 14.344 1 97.62 42 GLN B C 1
ATOM 3702 O O . GLN B 1 42 ? 26.078 -15.438 15.195 1 97.62 42 GLN B O 1
ATOM 3707 N N . CYS B 1 43 ? 25.219 -15.164 13.133 1 97.69 43 CYS B N 1
ATOM 3708 C CA . CYS B 1 43 ? 25.516 -16.547 12.781 1 97.69 43 CYS B CA 1
ATOM 3709 C C . CYS B 1 43 ? 26.719 -16.641 11.852 1 97.69 43 CYS B C 1
ATOM 3711 O O . CYS B 1 43 ? 27.219 -17.719 11.586 1 97.69 43 CYS B O 1
ATOM 3713 N N . PHE B 1 44 ? 27.203 -15.492 11.391 1 98.44 44 PHE B N 1
ATOM 3714 C CA . PHE B 1 44 ? 28.156 -15.547 10.297 1 98.44 44 PHE B CA 1
ATOM 3715 C C . PHE B 1 44 ? 29.516 -15.008 10.734 1 98.44 44 PHE B C 1
ATOM 3717 O O . PHE B 1 44 ? 29.578 -14.023 11.477 1 98.44 44 PHE B O 1
ATOM 3724 N N . ASN B 1 45 ? 30.531 -15.641 10.273 1 97.69 45 ASN B N 1
ATOM 3725 C CA . ASN B 1 45 ? 31.891 -15.133 10.461 1 97.69 45 ASN B CA 1
ATOM 3726 C C . ASN B 1 45 ? 32.156 -13.922 9.57 1 97.69 45 ASN B C 1
ATOM 3728 O O . ASN B 1 45 ? 32.875 -13 9.969 1 97.69 45 ASN B O 1
ATOM 3732 N N . LYS B 1 46 ? 31.656 -13.977 8.367 1 98 46 LYS B N 1
ATOM 3733 C CA . LYS B 1 46 ? 31.75 -12.867 7.422 1 98 46 LYS B CA 1
ATOM 3734 C C . LYS B 1 46 ? 30.422 -12.664 6.684 1 98 46 LYS B C 1
ATOM 3736 O O . LYS B 1 46 ? 29.719 -13.625 6.391 1 98 46 LYS B O 1
ATOM 3741 N N . ILE B 1 47 ? 30.141 -11.461 6.43 1 98.75 47 ILE B N 1
ATOM 3742 C CA . ILE B 1 47 ? 29.031 -11.055 5.559 1 98.75 47 ILE B CA 1
ATOM 3743 C C . ILE B 1 47 ? 29.594 -10.297 4.352 1 98.75 47 ILE B C 1
ATOM 3745 O O . ILE B 1 47 ? 30.156 -9.211 4.496 1 98.75 47 ILE B O 1
ATOM 3749 N N . ILE B 1 48 ? 29.422 -10.867 3.156 1 98.75 48 ILE B N 1
ATOM 3750 C CA . ILE B 1 48 ? 30.125 -10.359 1.986 1 98.75 48 ILE B CA 1
ATOM 3751 C C . ILE B 1 48 ? 29.125 -9.969 0.903 1 98.75 48 ILE B C 1
ATOM 3753 O O . ILE B 1 48 ? 28.312 -10.797 0.475 1 98.75 48 ILE B O 1
ATOM 3757 N N . VAL B 1 49 ? 29.188 -8.719 0.478 1 98.62 49 VAL B N 1
ATOM 3758 C CA . VAL B 1 49 ? 28.422 -8.242 -0.668 1 98.62 49 VAL B CA 1
ATOM 3759 C C . VAL B 1 49 ? 29.281 -8.297 -1.927 1 98.62 49 VAL B C 1
ATOM 3761 O O . VAL B 1 49 ? 30.422 -7.812 -1.934 1 98.62 49 VAL B O 1
ATOM 3764 N N . SER B 1 50 ? 28.828 -8.977 -2.936 1 97.94 50 SER B N 1
ATOM 3765 C CA . SER B 1 50 ? 29.453 -8.969 -4.254 1 97.94 50 SER B CA 1
ATOM 3766 C C . SER B 1 50 ? 28.734 -7.996 -5.191 1 97.94 50 SER B C 1
ATOM 3768 O O . SER B 1 50 ? 27.562 -8.164 -5.484 1 97.94 50 SER B O 1
ATOM 3770 N N . THR B 1 51 ? 29.422 -6.98 -5.695 1 97.06 51 THR B N 1
ATOM 3771 C CA . THR B 1 51 ? 28.766 -5.953 -6.496 1 97.06 51 THR B CA 1
ATOM 3772 C C . THR B 1 51 ? 29.719 -5.383 -7.539 1 97.06 51 THR B C 1
ATOM 3774 O O . THR B 1 51 ? 30.938 -5.602 -7.465 1 97.06 51 THR B O 1
ATOM 3777 N N . ASP B 1 52 ? 29.172 -4.734 -8.539 1 95.81 52 ASP B N 1
ATOM 3778 C CA . ASP B 1 52 ? 29.953 -4.086 -9.586 1 95.81 52 ASP B CA 1
ATOM 3779 C C . ASP B 1 52 ? 29.875 -2.564 -9.461 1 95.81 52 ASP B C 1
ATOM 3781 O O . ASP B 1 52 ? 30.312 -1.842 -10.359 1 95.81 52 ASP B O 1
ATOM 3785 N N . SER B 1 53 ? 29.359 -2.055 -8.438 1 95.38 53 SER B N 1
ATOM 3786 C CA . SER B 1 53 ? 29.125 -0.625 -8.266 1 95.38 53 SER B CA 1
ATOM 3787 C C . SER B 1 53 ? 29.828 -0.09 -7.027 1 95.38 53 SER B C 1
ATOM 3789 O O . SER B 1 53 ? 29.703 -0.645 -5.934 1 95.38 53 SER B O 1
ATOM 3791 N N . LEU B 1 54 ? 30.531 1.023 -7.246 1 96.19 54 LEU B N 1
ATOM 3792 C CA . LEU B 1 54 ? 31.203 1.662 -6.121 1 96.19 54 LEU B CA 1
ATOM 3793 C C . LEU B 1 54 ? 30.188 2.293 -5.172 1 96.19 54 LEU B C 1
ATOM 3795 O O . LEU B 1 54 ? 30.406 2.334 -3.959 1 96.19 54 LEU B O 1
ATOM 3799 N N . GLU B 1 55 ? 29.141 2.721 -5.703 1 95.44 55 GLU B N 1
ATOM 3800 C CA . GLU B 1 55 ? 28.062 3.236 -4.867 1 95.44 55 GLU B CA 1
ATOM 3801 C C . GLU B 1 55 ? 27.5 2.15 -3.955 1 95.44 55 GLU B C 1
ATOM 3803 O O . GLU B 1 55 ? 27.328 2.369 -2.756 1 95.44 55 GLU B O 1
ATOM 3808 N N . TYR B 1 56 ? 27.297 0.964 -4.551 1 96.94 56 TYR B N 1
ATOM 3809 C CA . TYR B 1 56 ? 26.781 -0.153 -3.766 1 96.94 56 TYR B CA 1
ATOM 3810 C C . TYR B 1 56 ? 27.781 -0.555 -2.68 1 96.94 56 TYR B C 1
ATOM 3812 O O . TYR B 1 56 ? 27.375 -0.876 -1.557 1 96.94 56 TYR B O 1
ATOM 3820 N N . LYS B 1 57 ? 29.016 -0.498 -3.061 1 97.62 57 LYS B N 1
ATOM 3821 C CA . LYS B 1 57 ? 30.078 -0.794 -2.094 1 97.62 57 LYS B CA 1
ATOM 3822 C C . LYS B 1 57 ? 30 0.139 -0.889 1 97.62 57 LYS B C 1
ATOM 3824 O O . LYS B 1 57 ? 29.984 -0.316 0.257 1 97.62 57 LYS B O 1
ATOM 3829 N N . SER B 1 58 ? 29.891 1.396 -1.179 1 97 58 SER B N 1
ATOM 3830 C CA . SER B 1 58 ? 29.844 2.396 -0.119 1 97 58 SER B CA 1
ATOM 3831 C C . SER B 1 58 ? 28.656 2.16 0.808 1 97 58 SER B C 1
ATOM 3833 O O . SER B 1 58 ? 28.797 2.199 2.031 1 97 58 SER B O 1
ATOM 3835 N N . ILE B 1 59 ? 27.547 1.873 0.257 1 96.62 59 ILE B N 1
ATOM 3836 C CA . ILE B 1 59 ? 26.328 1.632 1.029 1 96.62 59 ILE B CA 1
ATOM 3837 C C . ILE B 1 59 ? 26.5 0.362 1.861 1 96.62 59 ILE B C 1
ATOM 3839 O O . ILE B 1 59 ? 26.219 0.361 3.062 1 96.62 59 ILE B O 1
ATOM 3843 N N . ALA B 1 60 ? 26.953 -0.721 1.257 1 98.06 60 ALA B N 1
ATOM 3844 C CA . ALA B 1 60 ? 27.109 -2.008 1.93 1 98.06 60 ALA B CA 1
ATOM 3845 C C . ALA B 1 60 ? 28.047 -1.891 3.133 1 98.06 60 ALA B C 1
ATOM 3847 O O . ALA B 1 60 ? 27.75 -2.412 4.211 1 98.06 60 ALA B O 1
ATOM 3848 N N . GLU B 1 61 ? 29.141 -1.211 2.969 1 98 61 GLU B N 1
ATOM 3849 C CA . GLU B 1 61 ? 30.125 -1.044 4.035 1 98 61 GLU B CA 1
ATOM 3850 C C . GLU B 1 61 ? 29.547 -0.224 5.188 1 98 61 GLU B C 1
ATOM 3852 O O . GLU B 1 61 ? 29.828 -0.507 6.355 1 98 61 GLU B O 1
ATOM 3857 N N . ARG B 1 62 ? 28.766 0.752 4.852 1 95.81 62 ARG B N 1
ATOM 3858 C CA . ARG B 1 62 ? 28.125 1.568 5.879 1 95.81 62 ARG B CA 1
ATOM 3859 C C . ARG B 1 62 ? 27.234 0.717 6.781 1 95.81 62 ARG B C 1
ATOM 3861 O O . ARG B 1 62 ? 27.109 0.988 7.977 1 95.81 62 ARG B O 1
ATOM 3868 N N . TYR B 1 63 ? 26.672 -0.339 6.172 1 97.31 63 TYR B N 1
ATOM 3869 C CA . TYR B 1 63 ? 25.781 -1.185 6.953 1 97.31 63 TYR B CA 1
ATOM 3870 C C . TYR B 1 63 ? 26.531 -2.381 7.531 1 97.31 63 TYR B C 1
ATOM 3872 O O . TYR B 1 63 ? 25.922 -3.256 8.156 1 97.31 63 TYR B O 1
ATOM 3880 N N . GLY B 1 64 ? 27.844 -2.479 7.305 1 97.25 64 GLY B N 1
ATOM 3881 C CA . GLY B 1 64 ? 28.688 -3.393 8.07 1 97.25 64 GLY B CA 1
ATOM 3882 C C . GLY B 1 64 ? 29.094 -4.617 7.285 1 97.25 64 GLY B C 1
ATOM 3883 O O . GLY B 1 64 ? 29.641 -5.57 7.848 1 97.25 64 GLY B O 1
ATOM 3884 N N . ALA B 1 65 ? 28.891 -4.695 5.984 1 98.56 65 ALA B N 1
ATOM 3885 C CA . ALA B 1 65 ? 29.297 -5.848 5.176 1 98.56 65 ALA B CA 1
ATOM 3886 C C . ALA B 1 65 ? 30.672 -5.637 4.57 1 98.56 65 ALA B C 1
ATOM 3888 O O . ALA B 1 65 ? 31.109 -4.5 4.371 1 98.56 65 ALA B O 1
ATOM 3889 N N . GLU B 1 66 ? 31.391 -6.691 4.383 1 98.44 66 GLU B N 1
ATOM 3890 C CA . GLU B 1 66 ? 32.562 -6.676 3.504 1 98.44 66 GLU B CA 1
ATOM 3891 C C . GLU B 1 66 ? 32.156 -6.711 2.037 1 98.44 66 GLU B C 1
ATOM 3893 O O . GLU B 1 66 ? 31.031 -7.137 1.709 1 98.44 66 GLU B O 1
ATOM 3898 N N . VAL B 1 67 ? 33.062 -6.156 1.161 1 98.38 67 VAL B N 1
ATOM 3899 C CA . VAL B 1 67 ? 32.656 -6.074 -0.234 1 98.38 67 VAL B CA 1
ATOM 3900 C C . VAL B 1 67 ? 33.719 -6.68 -1.134 1 98.38 67 VAL B C 1
ATOM 3902 O O . VAL B 1 67 ? 34.938 -6.457 -0.922 1 98.38 67 VAL B O 1
ATOM 3905 N N . ILE B 1 68 ? 33.312 -7.457 -2.061 1 97.75 68 ILE B 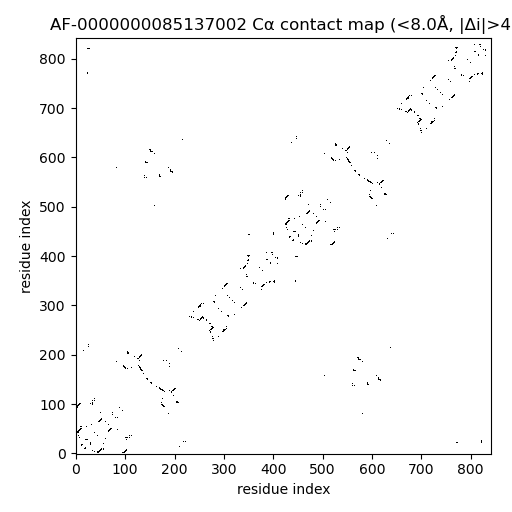N 1
ATOM 3906 C CA . ILE B 1 68 ? 34.125 -7.906 -3.184 1 97.75 68 ILE B CA 1
ATOM 3907 C C . ILE B 1 68 ? 33.594 -7.297 -4.48 1 97.75 68 ILE B C 1
ATOM 3909 O O . ILE B 1 68 ? 32.438 -7.523 -4.859 1 97.75 68 ILE B O 1
ATOM 3913 N N . ILE B 1 69 ? 34.406 -6.547 -5.137 1 96.62 69 ILE B N 1
ATOM 3914 C CA . ILE B 1 69 ? 34 -5.918 -6.398 1 96.62 69 ILE B CA 1
ATOM 3915 C C . ILE B 1 69 ? 34.125 -6.926 -7.539 1 96.62 69 ILE B C 1
ATOM 3917 O O . ILE B 1 69 ? 35.156 -7.602 -7.668 1 96.62 69 ILE B O 1
ATOM 3921 N N . ARG B 1 70 ? 33.094 -7.004 -8.266 1 93.25 70 ARG B N 1
ATOM 3922 C CA . ARG B 1 70 ? 33.062 -7.941 -9.383 1 93.25 70 ARG B CA 1
ATOM 3923 C C . ARG B 1 70 ? 33.875 -7.43 -10.57 1 93.25 70 ARG B C 1
ATOM 3925 O O . ARG B 1 70 ? 33.938 -6.223 -10.812 1 93.25 70 ARG B O 1
ATOM 3932 N N . SER B 1 71 ? 34.344 -8.414 -11.336 1 90.62 71 SER B N 1
ATOM 3933 C CA . SER B 1 71 ? 34.906 -8.102 -12.648 1 90.62 71 SER B CA 1
ATOM 3934 C C . SER B 1 71 ? 33.781 -7.805 -13.664 1 90.62 71 SER B C 1
ATOM 3936 O O . SER B 1 71 ? 32.625 -8.039 -13.391 1 90.62 71 SER B O 1
ATOM 3938 N N . GLU B 1 72 ? 34.156 -7.316 -14.781 1 88.19 72 GLU B N 1
ATOM 3939 C CA . GLU B 1 72 ? 33.188 -7.02 -15.852 1 88.19 72 GLU B CA 1
ATOM 3940 C C . GLU B 1 72 ? 32.438 -8.273 -16.281 1 8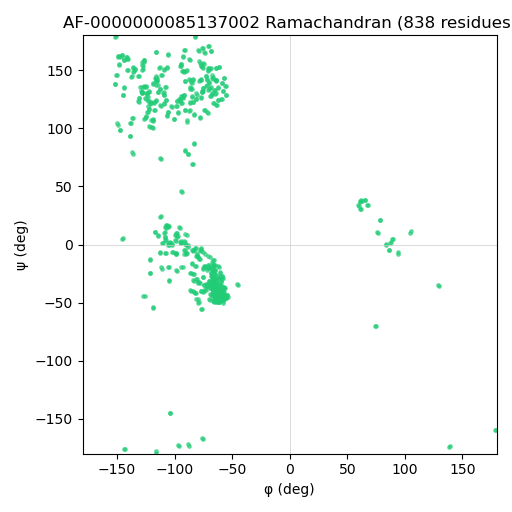8.19 72 GLU B C 1
ATOM 3942 O O . GLU B 1 72 ? 31.25 -8.227 -16.562 1 88.19 72 GLU B O 1
ATOM 3947 N N . GLU B 1 73 ? 33.219 -9.305 -16.312 1 87.75 73 GLU B N 1
ATOM 3948 C CA . GLU B 1 73 ? 32.625 -10.578 -16.719 1 87.75 73 GLU B CA 1
AT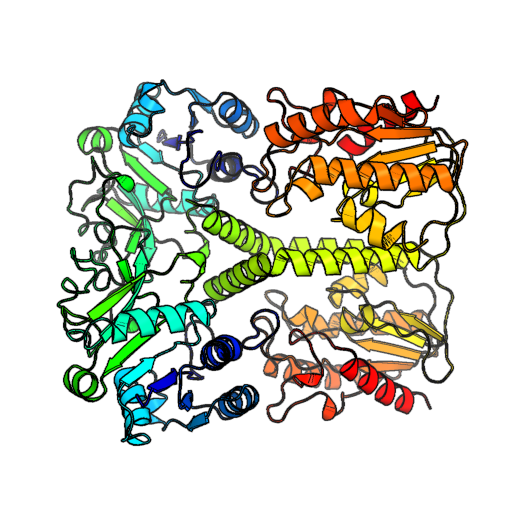OM 3949 C C . GLU B 1 73 ? 31.531 -11.023 -15.734 1 87.75 73 GLU B C 1
ATOM 3951 O O . GLU B 1 73 ? 30.453 -11.477 -16.141 1 87.75 73 GLU B O 1
ATOM 3956 N N . LEU B 1 74 ? 31.781 -10.789 -14.508 1 89.19 74 LEU B N 1
ATOM 3957 C CA . LEU B 1 74 ? 30.875 -11.211 -13.453 1 89.19 74 LEU B CA 1
ATOM 3958 C C . LEU B 1 74 ? 29.719 -10.227 -13.312 1 89.19 74 LEU B C 1
ATOM 3960 O O . LEU B 1 74 ? 28.734 -10.508 -12.633 1 89.19 74 LEU B O 1
ATOM 3964 N N . ALA B 1 75 ? 29.844 -9.094 -14.023 1 85.88 75 ALA B N 1
ATOM 3965 C CA . ALA B 1 75 ? 28.828 -8.047 -13.93 1 85.88 75 ALA B CA 1
ATOM 3966 C C . ALA B 1 75 ? 27.906 -8.078 -15.148 1 85.88 75 ALA B C 1
ATOM 3968 O O . ALA B 1 75 ? 26.938 -7.305 -15.219 1 85.88 75 ALA B O 1
ATOM 3969 N N . SER B 1 76 ? 28.156 -8.992 -16.016 1 82.88 76 SER B N 1
ATOM 3970 C CA . SER B 1 76 ? 27.375 -9.07 -17.25 1 82.88 76 SER B CA 1
ATOM 3971 C C . SER B 1 76 ? 26.031 -9.742 -17.016 1 82.88 76 SER B C 1
ATOM 3973 O O . SER B 1 76 ? 25.828 -10.383 -15.977 1 82.88 76 SER B O 1
ATOM 3975 N N . ASP B 1 77 ? 25.125 -9.648 -17.984 1 78.62 77 ASP B N 1
ATOM 3976 C CA . ASP B 1 77 ? 23.781 -10.242 -17.875 1 78.62 77 ASP B CA 1
ATOM 3977 C C . ASP B 1 77 ? 23.844 -11.758 -18.062 1 78.62 77 ASP B C 1
ATOM 3979 O O . ASP B 1 77 ? 22.891 -12.461 -17.734 1 78.62 77 ASP B O 1
ATOM 3983 N N . THR B 1 78 ? 24.969 -12.18 -18.391 1 80 78 THR B N 1
ATOM 3984 C CA . THR B 1 78 ? 25.109 -13.609 -18.656 1 80 78 THR B CA 1
ATOM 3985 C C . THR B 1 78 ? 25.766 -14.305 -17.469 1 80 78 THR B C 1
ATOM 3987 O O . THR B 1 78 ? 25.844 -15.539 -17.422 1 80 78 THR B O 1
ATOM 3990 N N . ALA B 1 79 ? 26.203 -13.469 -16.516 1 84 79 ALA B N 1
ATOM 3991 C CA . ALA B 1 79 ? 26.828 -14.062 -15.328 1 84 79 ALA B CA 1
ATOM 3992 C C . ALA B 1 79 ? 25.812 -14.875 -14.531 1 84 79 ALA B C 1
ATOM 3994 O O . ALA B 1 79 ? 24.688 -14.43 -14.297 1 84 79 ALA B O 1
ATOM 3995 N N . THR B 1 80 ? 26.203 -16.094 -14.148 1 85.94 80 THR B N 1
ATOM 3996 C CA . THR B 1 80 ? 25.328 -16.953 -13.359 1 85.94 80 THR B CA 1
ATOM 3997 C C . THR B 1 80 ? 25.594 -16.781 -11.867 1 85.94 80 THR B C 1
ATOM 3999 O O . THR B 1 80 ? 26.641 -16.25 -11.477 1 85.94 80 THR B O 1
ATOM 4002 N N . THR B 1 81 ? 24.656 -17.203 -11.102 1 89.81 81 THR B N 1
ATOM 4003 C CA . THR B 1 81 ? 24.828 -17.188 -9.648 1 89.81 81 THR B CA 1
ATOM 4004 C C . THR B 1 81 ? 26.031 -18.016 -9.242 1 89.81 81 THR B C 1
ATOM 4006 O O . THR B 1 81 ? 26.766 -17.641 -8.328 1 89.81 81 THR B O 1
ATOM 4009 N N . TYR B 1 82 ? 26.234 -19.094 -9.883 1 93.69 82 TYR B N 1
ATOM 4010 C CA . TYR B 1 82 ? 27.375 -19.953 -9.602 1 93.69 82 TYR B CA 1
ATOM 4011 C C . TYR B 1 82 ? 28.688 -19.188 -9.727 1 93.69 82 TYR B C 1
ATOM 4013 O O . TYR B 1 82 ? 29.547 -19.281 -8.852 1 93.69 82 TYR B O 1
ATOM 4021 N N . MET B 1 83 ? 28.797 -18.391 -10.797 1 93.06 83 MET B N 1
ATOM 4022 C CA . MET B 1 83 ? 30.031 -17.656 -11.047 1 93.06 83 MET B CA 1
ATOM 4023 C C . MET B 1 83 ? 30.328 -16.688 -9.914 1 93.06 83 MET B C 1
ATOM 4025 O O . MET B 1 83 ? 31.469 -16.531 -9.5 1 93.06 83 MET B O 1
ATOM 4029 N N . VAL B 1 84 ? 29.328 -16.094 -9.438 1 94.25 84 VAL B N 1
ATOM 4030 C CA . VAL B 1 84 ? 29.453 -15.094 -8.375 1 94.25 84 VAL B CA 1
ATOM 4031 C C . VAL B 1 84 ? 29.859 -15.789 -7.07 1 94.25 84 VAL B C 1
ATOM 4033 O O . VAL B 1 84 ? 30.781 -15.352 -6.387 1 94.25 84 VAL B O 1
ATOM 4036 N N . ILE B 1 85 ? 29.156 -16.875 -6.762 1 96.69 85 ILE B N 1
ATOM 4037 C CA . ILE B 1 85 ? 29.438 -17.609 -5.539 1 96.69 85 ILE B CA 1
ATOM 4038 C C . ILE B 1 85 ? 30.859 -18.172 -5.594 1 96.69 85 ILE B C 1
ATOM 4040 O O . ILE B 1 85 ? 31.609 -18.094 -4.621 1 96.69 85 ILE B O 1
ATOM 4044 N N . GLU B 1 86 ? 31.203 -18.734 -6.711 1 96.44 86 GLU B N 1
ATOM 4045 C CA . GLU B 1 86 ? 32.531 -19.281 -6.887 1 96.44 86 GLU B CA 1
ATOM 4046 C C . GLU B 1 86 ? 33.625 -18.219 -6.656 1 96.44 86 GLU B C 1
ATOM 4048 O O . GLU B 1 86 ? 34.625 -18.484 -6.012 1 96.44 86 GLU B O 1
ATOM 4053 N N . ASN B 1 87 ? 33.375 -17.062 -7.184 1 96.75 87 ASN B N 1
ATOM 4054 C CA . ASN B 1 87 ? 34.281 -15.961 -7.008 1 96.75 87 ASN B CA 1
ATOM 4055 C C . ASN B 1 87 ? 34.469 -15.602 -5.535 1 96.75 87 ASN B C 1
ATOM 4057 O O . ASN B 1 87 ? 35.594 -15.461 -5.055 1 96.75 87 ASN B O 1
ATOM 4061 N N . VAL B 1 88 ? 33.438 -15.5 -4.801 1 97.38 88 VAL B N 1
ATOM 4062 C CA . VAL B 1 88 ? 33.469 -15.148 -3.387 1 97.38 88 VAL B CA 1
ATOM 4063 C C . VAL B 1 88 ? 34.219 -16.234 -2.607 1 97.38 88 VAL B C 1
ATOM 4065 O O . VAL B 1 88 ? 35.062 -15.938 -1.755 1 97.38 88 VAL B O 1
ATOM 4068 N N . LEU B 1 89 ? 33.906 -17.484 -2.918 1 97.12 89 LEU B N 1
ATOM 4069 C CA . LEU B 1 89 ? 34.5 -18.609 -2.201 1 97.12 89 LEU B CA 1
ATOM 4070 C C . LEU B 1 89 ? 36 -18.719 -2.482 1 97.12 89 LEU B C 1
ATOM 4072 O O . LEU B 1 89 ? 36.75 -19.172 -1.625 1 97.12 89 LEU B O 1
ATOM 4076 N N . SER B 1 90 ? 36.406 -18.312 -3.652 1 96.44 90 SER B N 1
ATOM 4077 C CA . SER B 1 90 ? 37.812 -18.359 -3.994 1 96.44 90 SER B CA 1
ATOM 4078 C C . SER B 1 90 ? 38.625 -17.406 -3.111 1 96.44 90 SER B C 1
ATOM 4080 O O . SER B 1 90 ? 39.844 -17.625 -2.902 1 96.44 90 SER B O 1
ATOM 4082 N N . HIS B 1 91 ? 38 -16.391 -2.598 1 95.25 91 HIS B N 1
ATOM 4083 C CA . HIS B 1 91 ? 38.656 -15.422 -1.709 1 95.25 91 HIS B CA 1
ATOM 4084 C C . HIS B 1 91 ? 38.5 -15.836 -0.249 1 95.25 91 HIS B C 1
ATOM 4086 O O . HIS B 1 91 ? 39.031 -15.172 0.646 1 95.25 91 HIS B O 1
ATOM 4092 N N . ASN B 1 92 ? 37.75 -16.906 -0.015 1 95.06 92 ASN B N 1
ATOM 4093 C CA . ASN B 1 92 ? 37.469 -17.391 1.331 1 95.06 92 ASN B CA 1
ATOM 4094 C C . ASN B 1 92 ? 37.594 -18.906 1.42 1 95.06 92 ASN B C 1
ATOM 4096 O O . ASN B 1 92 ? 36.625 -19.594 1.691 1 95.06 92 ASN B O 1
ATOM 4100 N N . LYS B 1 93 ? 38.781 -19.469 1.492 1 92.69 93 LYS B N 1
ATOM 4101 C CA . LYS B 1 93 ? 39.031 -20.891 1.332 1 92.69 93 LYS B CA 1
ATOM 4102 C C . LYS B 1 93 ? 38.75 -21.656 2.627 1 92.69 93 LYS B C 1
ATOM 4104 O O . LYS B 1 93 ? 38.562 -22.875 2.609 1 92.69 93 LYS B O 1
ATOM 4109 N N . ASP B 1 94 ? 38.688 -21.047 3.744 1 92.94 94 ASP B N 1
ATOM 4110 C CA . ASP B 1 94 ? 38.5 -21.703 5.031 1 92.94 94 ASP B CA 1
ATOM 4111 C C . ASP B 1 94 ? 37 -21.844 5.352 1 92.94 94 ASP B C 1
ATOM 4113 O O . ASP B 1 94 ? 36.625 -22.328 6.426 1 92.94 94 ASP B O 1
ATOM 4117 N N . CYS B 1 95 ? 36.125 -21.547 4.43 1 95.44 95 CYS B N 1
ATOM 4118 C CA . CYS B 1 95 ? 34.656 -21.578 4.637 1 95.44 95 CYS B CA 1
ATOM 4119 C C . CYS B 1 95 ? 34.156 -23 4.613 1 95.44 95 CYS B C 1
ATOM 4121 O O . CYS B 1 95 ? 34.469 -23.766 3.701 1 95.44 95 CYS B O 1
ATOM 4123 N N . ASP B 1 96 ? 33.406 -23.406 5.664 1 95.56 96 ASP B N 1
ATOM 4124 C CA . ASP B 1 96 ? 32.781 -24.719 5.707 1 95.56 96 ASP B CA 1
ATOM 4125 C C . ASP B 1 96 ? 31.516 -24.766 4.824 1 95.56 96 ASP B C 1
ATOM 4127 O O . ASP B 1 96 ? 31.375 -25.656 3.998 1 95.56 96 ASP B O 1
ATOM 4131 N N . TYR B 1 97 ? 30.609 -23.891 5.062 1 97.56 97 TYR B N 1
ATOM 4132 C CA . TYR B 1 97 ? 29.453 -23.719 4.184 1 97.56 97 TYR B CA 1
ATOM 4133 C C . TYR B 1 97 ? 29.031 -22.266 4.117 1 97.56 97 TYR B C 1
ATOM 4135 O O . TYR B 1 97 ? 29.516 -21.438 4.883 1 97.56 97 TYR B O 1
ATOM 4143 N N . PHE B 1 98 ? 28.25 -21.953 3.104 1 98.62 98 PHE B N 1
ATOM 4144 C CA . PHE B 1 98 ? 27.828 -20.578 2.871 1 98.62 98 PHE B CA 1
ATOM 4145 C C . PHE B 1 98 ? 26.312 -20.484 2.764 1 98.62 98 PHE B C 1
ATOM 4147 O O . PHE B 1 98 ? 25.641 -21.484 2.584 1 98.62 98 PHE B O 1
ATOM 4154 N N . MET B 1 99 ? 25.859 -19.297 2.99 1 98.81 99 MET B N 1
ATOM 4155 C CA . MET B 1 99 ? 24.453 -18.953 2.779 1 98.81 99 MET B CA 1
ATOM 4156 C C . MET B 1 99 ? 24.328 -17.844 1.755 1 98.81 99 MET B C 1
ATOM 4158 O O . MET B 1 99 ? 24.953 -16.797 1.889 1 98.81 99 MET B O 1
ATOM 4162 N N . LEU B 1 100 ? 23.609 -18.141 0.72 1 98.69 100 LEU B N 1
ATOM 4163 C CA . LEU B 1 100 ? 23.266 -17.109 -0.259 1 98.69 100 LEU B CA 1
ATOM 4164 C C . LEU B 1 100 ? 22 -16.359 0.162 1 98.69 100 LEU B C 1
ATOM 4166 O O . LEU B 1 100 ? 20.953 -16.969 0.361 1 98.69 100 LEU B O 1
ATOM 4170 N N . LEU B 1 101 ? 22.094 -15.039 0.309 1 98.69 101 LEU B N 1
ATOM 4171 C CA . LEU B 1 101 ? 21 -14.164 0.721 1 98.69 101 LEU B CA 1
ATOM 4172 C C . LEU B 1 101 ? 20.75 -13.094 -0.331 1 98.69 101 LEU B C 1
ATOM 4174 O O . LEU B 1 101 ? 21.422 -12.07 -0.363 1 98.69 101 LEU B O 1
ATOM 4178 N N . GLN B 1 102 ? 19.75 -13.297 -1.101 1 97.12 102 GLN B N 1
ATOM 4179 C CA . GLN B 1 102 ? 19.438 -12.352 -2.166 1 97.12 102 GLN B CA 1
ATOM 4180 C C . GLN B 1 102 ? 18.781 -11.086 -1.609 1 97.12 102 GLN B C 1
ATOM 4182 O O . GLN B 1 102 ? 17.812 -11.172 -0.845 1 97.12 102 GLN B O 1
ATOM 4187 N N . PRO B 1 103 ? 19.25 -9.875 -1.996 1 97.31 103 PRO B N 1
ATOM 4188 C CA . PRO B 1 103 ? 18.703 -8.633 -1.459 1 97.31 103 PRO B CA 1
ATOM 4189 C C . PRO B 1 103 ? 17.25 -8.391 -1.878 1 97.31 103 PRO B C 1
ATOM 4191 O O . PRO B 1 103 ? 16.547 -7.598 -1.251 1 97.31 103 PRO B O 1
ATOM 4194 N N . THR B 1 104 ? 16.812 -9.055 -2.887 1 96.19 104 THR B N 1
ATOM 4195 C CA . THR B 1 104 ? 15.469 -8.82 -3.428 1 96.19 104 THR B CA 1
ATOM 4196 C C . THR B 1 104 ? 14.414 -9.477 -2.547 1 96.19 104 THR B C 1
ATOM 4198 O O . THR B 1 104 ? 13.211 -9.32 -2.791 1 96.19 104 THR B O 1
ATOM 4201 N N . SER B 1 105 ? 14.852 -10.219 -1.487 1 97.62 105 SER B N 1
ATOM 4202 C CA . SER B 1 105 ? 13.953 -10.805 -0.502 1 97.62 105 SER B CA 1
ATOM 4203 C C . SER B 1 105 ? 14.109 -10.141 0.861 1 97.62 105 SER B C 1
ATOM 4205 O O . SER B 1 105 ? 14.562 -10.773 1.816 1 97.62 105 SER B O 1
ATOM 4207 N N . PRO B 1 106 ? 13.633 -8.969 1.013 1 97.5 106 PRO B N 1
ATOM 4208 C CA . PRO B 1 106 ? 13.961 -8.141 2.174 1 97.5 106 PRO B CA 1
ATOM 4209 C C . PRO B 1 106 ? 13.195 -8.555 3.432 1 97.5 106 PRO B C 1
ATOM 4211 O O . PRO B 1 106 ? 13.508 -8.094 4.527 1 97.5 106 PRO B O 1
ATOM 4214 N N . PHE B 1 107 ? 12.266 -9.469 3.404 1 97.75 107 PHE B N 1
ATOM 4215 C CA . PHE B 1 107 ? 11.438 -9.758 4.566 1 97.75 107 PHE B CA 1
ATOM 4216 C C . PHE B 1 107 ? 11.961 -10.984 5.312 1 97.75 107 PHE B C 1
ATOM 4218 O O . PHE B 1 107 ? 11.422 -11.352 6.359 1 97.75 107 PHE B O 1
ATOM 4225 N N . ARG B 1 108 ? 12.961 -11.656 4.676 1 97.94 108 ARG B N 1
ATOM 4226 C CA . ARG B 1 108 ? 13.719 -12.641 5.445 1 97.94 108 ARG B CA 1
ATOM 4227 C C . ARG B 1 108 ? 14.445 -11.977 6.613 1 97.94 108 ARG B C 1
ATOM 4229 O O . ARG B 1 108 ? 15.188 -11.016 6.418 1 97.94 108 ARG B O 1
ATOM 4236 N N . ASN B 1 109 ? 14.242 -12.422 7.848 1 97.56 109 ASN B N 1
ATOM 4237 C CA . ASN B 1 109 ? 14.836 -11.797 9.023 1 97.56 109 ASN B CA 1
ATOM 4238 C C . ASN B 1 109 ? 15.797 -12.734 9.734 1 97.56 109 ASN B C 1
ATOM 4240 O O . ASN B 1 109 ? 16.094 -13.828 9.242 1 97.56 109 ASN B O 1
ATOM 4244 N N . ALA B 1 110 ? 16.359 -12.266 10.844 1 98.5 110 ALA B N 1
ATOM 4245 C CA . ALA B 1 110 ? 17.359 -13 11.617 1 98.5 110 ALA B CA 1
ATOM 4246 C C . ALA B 1 110 ? 16.812 -14.328 12.109 1 98.5 110 ALA B C 1
ATOM 4248 O O . ALA B 1 110 ? 17.531 -15.328 12.148 1 98.5 110 ALA B O 1
ATOM 4249 N N . HIS B 1 111 ? 15.57 -14.336 12.438 1 98.31 111 HIS B N 1
ATOM 4250 C CA . HIS B 1 111 ? 14.945 -15.562 12.922 1 98.31 111 HIS B CA 1
ATOM 4251 C C . HIS B 1 111 ? 14.914 -16.641 11.836 1 98.31 111 HIS B C 1
ATOM 4253 O O . HIS B 1 111 ? 15.25 -17.797 12.094 1 98.31 111 HIS B O 1
ATOM 4259 N N . HIS B 1 112 ? 14.531 -16.234 10.625 1 98.62 112 HIS B N 1
ATOM 4260 C CA . HIS B 1 112 ? 14.539 -17.172 9.5 1 98.62 112 HIS B CA 1
ATOM 4261 C C . HIS B 1 112 ? 15.93 -17.781 9.289 1 98.62 112 HIS B C 1
ATOM 4263 O O . HIS B 1 112 ? 16.062 -18.984 9.07 1 98.62 112 HIS B O 1
ATOM 4269 N N . ILE B 1 113 ? 16.938 -16.906 9.336 1 98.81 113 ILE B N 1
ATOM 4270 C CA . ILE B 1 113 ? 18.312 -17.312 9.125 1 98.81 113 ILE B CA 1
ATOM 4271 C C . ILE B 1 113 ? 18.703 -18.344 10.18 1 98.81 113 ILE B C 1
ATOM 4273 O O . ILE B 1 113 ? 19.219 -19.422 9.844 1 98.81 113 ILE B O 1
ATOM 4277 N N . LYS B 1 114 ? 18.422 -18.094 11.414 1 98.62 114 LYS B N 1
ATOM 4278 C CA . LYS B 1 114 ? 18.766 -18.984 12.516 1 98.62 114 LYS B CA 1
ATOM 4279 C C . LYS B 1 114 ? 18.031 -20.328 12.383 1 98.62 114 LYS B C 1
ATOM 4281 O O . LYS B 1 114 ? 18.641 -21.391 12.57 1 98.62 114 LYS B O 1
ATOM 4286 N N . GLU B 1 115 ? 16.781 -20.25 12.023 1 98.56 115 GLU B N 1
ATOM 4287 C CA . GLU B 1 115 ? 16 -21.469 11.859 1 98.56 115 GLU B CA 1
ATOM 4288 C C . GLU B 1 115 ? 16.547 -22.328 10.727 1 98.56 115 GLU B C 1
ATOM 4290 O O . GLU B 1 115 ? 16.641 -23.562 10.852 1 98.56 115 GLU B O 1
ATOM 4295 N N . ALA B 1 116 ? 16.844 -21.703 9.672 1 98.62 116 ALA B N 1
ATOM 4296 C CA . ALA B 1 116 ? 17.391 -22.422 8.523 1 98.62 116 ALA B CA 1
ATOM 4297 C C . ALA B 1 116 ? 18.703 -23.094 8.875 1 98.62 116 ALA B C 1
ATOM 4299 O O . ALA B 1 116 ? 18.938 -24.25 8.5 1 98.62 116 ALA B O 1
ATOM 4300 N N . ILE B 1 117 ? 19.594 -22.406 9.617 1 98.31 117 ILE B N 1
ATOM 4301 C CA . ILE B 1 117 ? 20.875 -22.953 10.023 1 98.31 117 ILE B CA 1
ATOM 4302 C C . ILE B 1 117 ? 20.672 -24.141 10.953 1 98.31 117 ILE B C 1
ATOM 4304 O O . ILE B 1 117 ? 21.312 -25.188 10.797 1 98.31 117 ILE B O 1
ATOM 4308 N N . THR B 1 118 ? 19.766 -23.984 11.883 1 98.19 118 THR B N 1
ATOM 4309 C CA . THR B 1 118 ? 19.453 -25.062 12.812 1 98.19 118 THR B CA 1
ATOM 4310 C C . THR B 1 118 ? 18.984 -26.297 12.062 1 98.19 118 THR B C 1
ATOM 4312 O O . THR B 1 118 ? 19.438 -27.406 12.344 1 98.19 118 THR B O 1
ATOM 4315 N N . LEU B 1 119 ? 18.125 -26.094 11.133 1 97.88 119 LEU B N 1
ATOM 4316 C CA . LEU B 1 119 ? 17.609 -27.188 10.32 1 97.88 119 LEU B CA 1
ATOM 4317 C C . LEU B 1 119 ? 18.719 -27.859 9.523 1 97.88 119 LEU B C 1
ATOM 4319 O O . LEU B 1 119 ? 18.812 -29.094 9.492 1 97.88 119 LEU B O 1
ATOM 4323 N N . PHE B 1 120 ? 19.531 -27.109 8.945 1 97.81 120 PHE B N 1
ATOM 4324 C CA . PHE B 1 120 ? 20.609 -27.594 8.094 1 97.81 120 PHE B CA 1
ATOM 4325 C C . PHE B 1 120 ? 21.625 -28.391 8.906 1 97.81 120 PHE B C 1
ATOM 4327 O O . PHE B 1 120 ? 21.984 -29.516 8.547 1 97.81 120 PHE B O 1
ATOM 4334 N N . GLU B 1 121 ? 22.062 -27.828 10.016 1 97.31 121 GLU B N 1
ATOM 4335 C CA . GLU B 1 121 ? 23.078 -28.453 10.852 1 97.31 121 GLU B CA 1
ATOM 4336 C C . GLU B 1 121 ? 22.531 -29.672 11.578 1 97.31 121 GLU B C 1
ATOM 4338 O O . GLU B 1 121 ? 23.297 -30.516 12.039 1 97.31 121 GLU B O 1
ATOM 4343 N N . GLY B 1 122 ? 21.234 -29.734 11.68 1 95.94 122 GLY B N 1
ATOM 4344 C CA . GLY B 1 122 ? 20.594 -30.844 12.359 1 95.94 122 GLY B CA 1
ATOM 4345 C C . GLY B 1 122 ? 20.5 -32.094 11.5 1 95.94 122 GLY B C 1
ATOM 4346 O O . GLY B 1 122 ? 20.188 -33.188 11.992 1 95.94 122 GLY B O 1
ATOM 4347 N N . ASP B 1 123 ? 20.781 -31.969 10.234 1 94.75 123 ASP B N 1
ATOM 4348 C CA . ASP B 1 123 ? 20.703 -33.094 9.305 1 94.75 123 ASP B CA 1
ATOM 4349 C C . ASP B 1 123 ? 22.062 -33.375 8.68 1 94.75 123 ASP B C 1
ATOM 4351 O O . ASP B 1 123 ? 22.469 -32.75 7.715 1 94.75 123 ASP B O 1
ATOM 4355 N N . VAL B 1 124 ? 22.672 -34.406 9.039 1 91.12 124 VAL B N 1
ATOM 4356 C CA . VAL B 1 124 ? 24.047 -34.719 8.656 1 91.12 124 VAL B CA 1
ATOM 4357 C C . VAL B 1 124 ? 24.094 -35.156 7.191 1 91.12 124 VAL B C 1
ATOM 4359 O O . VAL B 1 124 ? 25.156 -35.094 6.555 1 91.12 124 VAL B O 1
ATOM 4362 N N . GLU B 1 125 ? 22.953 -35.531 6.68 1 93.12 125 GLU B N 1
ATOM 4363 C CA . GLU B 1 125 ? 22.922 -36.031 5.305 1 93.12 125 GLU B CA 1
ATOM 4364 C C . GLU B 1 125 ? 22.641 -34.875 4.32 1 93.12 125 GLU B C 1
ATOM 4366 O O . GLU B 1 125 ? 22.766 -35.062 3.107 1 93.12 125 GLU B O 1
ATOM 4371 N N . ALA B 1 126 ? 22.344 -33.781 4.82 1 95.69 126 ALA B N 1
ATOM 4372 C CA . ALA B 1 126 ? 22 -32.656 3.949 1 95.69 126 ALA B CA 1
ATOM 4373 C C . ALA B 1 126 ? 23.25 -31.922 3.494 1 95.69 126 ALA B C 1
ATOM 4375 O O . ALA B 1 126 ? 24.141 -31.625 4.301 1 95.69 126 ALA B O 1
ATOM 4376 N N . ASN B 1 127 ? 23.328 -31.625 2.193 1 97.62 127 ASN B N 1
ATOM 4377 C CA . ASN B 1 127 ? 24.391 -30.797 1.646 1 97.62 127 ASN B CA 1
ATOM 4378 C C . ASN B 1 127 ? 23.891 -29.391 1.314 1 97.62 127 ASN B C 1
ATOM 4380 O O . ASN B 1 127 ? 24.688 -28.469 1.131 1 97.62 127 ASN B O 1
ATOM 4384 N N . PHE B 1 128 ? 22.578 -29.281 1.184 1 98.25 128 PHE B N 1
ATOM 4385 C CA . PHE B 1 128 ? 21.969 -28.016 0.765 1 98.25 128 PHE B CA 1
ATOM 4386 C C . PHE B 1 128 ? 20.688 -27.75 1.523 1 98.25 128 PHE B C 1
ATOM 4388 O O . PHE B 1 128 ? 20.125 -28.656 2.148 1 98.25 128 PHE B O 1
ATOM 4395 N N . LEU B 1 129 ? 20.266 -26.547 1.575 1 98.56 129 LEU B N 1
ATOM 4396 C CA . LEU B 1 129 ? 18.953 -26.109 2.051 1 98.56 129 LEU B CA 1
ATOM 4397 C C . LEU B 1 129 ? 18.453 -24.922 1.225 1 98.56 129 LEU B C 1
ATOM 4399 O O . LEU B 1 129 ? 19.219 -24.016 0.898 1 98.56 129 LEU B O 1
ATOM 4403 N N . VAL B 1 130 ? 17.203 -24.984 0.864 1 98.44 130 VAL B N 1
ATOM 4404 C CA . VAL B 1 130 ? 16.578 -23.922 0.087 1 98.44 130 VAL B CA 1
ATOM 4405 C C . VAL B 1 130 ? 15.281 -23.484 0.768 1 98.44 130 VAL B C 1
ATOM 4407 O O . VAL B 1 130 ? 14.461 -24.312 1.165 1 98.44 130 VAL B O 1
ATOM 4410 N N . SER B 1 131 ? 15.133 -22.141 0.931 1 98.56 131 SER B N 1
ATOM 4411 C CA . SER B 1 131 ? 13.844 -21.656 1.42 1 98.56 131 SER B CA 1
ATOM 4412 C C . SER B 1 131 ? 12.766 -21.781 0.346 1 98.56 131 SER B C 1
ATOM 4414 O O . SER B 1 131 ? 13.023 -21.5 -0.828 1 98.56 131 SER B O 1
ATOM 4416 N N . MET B 1 132 ? 11.617 -22.234 0.793 1 97.75 132 MET B N 1
ATOM 4417 C CA . MET B 1 132 ? 10.508 -22.531 -0.108 1 97.75 132 MET B CA 1
ATOM 4418 C C . MET B 1 132 ? 9.234 -21.844 0.357 1 97.75 132 MET B C 1
ATOM 4420 O O . MET B 1 132 ? 9.078 -21.531 1.543 1 97.75 132 MET B O 1
ATOM 4424 N N . THR B 1 133 ? 8.359 -21.594 -0.567 1 96.5 133 THR B N 1
ATOM 4425 C CA . THR B 1 133 ? 7.012 -21.109 -0.281 1 96.5 133 THR B CA 1
ATOM 4426 C C . THR B 1 133 ? 5.973 -21.922 -1.047 1 96.5 133 THR B C 1
ATOM 4428 O O . THR B 1 133 ? 6.246 -22.406 -2.146 1 96.5 133 THR B O 1
ATOM 4431 N N . GLU B 1 134 ? 4.883 -22.109 -0.434 1 93.94 134 GLU B N 1
ATOM 4432 C CA . GLU B 1 134 ? 3.795 -22.828 -1.094 1 93.94 134 GLU B CA 1
ATOM 4433 C C . GLU B 1 134 ? 3.32 -22.078 -2.338 1 93.94 134 GLU B C 1
ATOM 4435 O O . GLU B 1 134 ? 3.15 -20.859 -2.311 1 93.94 134 GLU B O 1
ATOM 4440 N N . SER B 1 135 ? 3.141 -22.828 -3.389 1 90.88 135 SER B N 1
ATOM 4441 C CA . SER B 1 135 ? 2.703 -22.219 -4.641 1 90.88 135 SER B CA 1
ATOM 4442 C C . SER B 1 135 ? 1.213 -21.891 -4.609 1 90.88 135 SER B C 1
ATOM 4444 O O . SER B 1 135 ? 0.41 -22.703 -4.121 1 90.88 135 SER B O 1
ATOM 4446 N N . GLU B 1 136 ? 0.906 -20.781 -5.211 1 85.19 136 GLU B N 1
ATOM 4447 C CA . GLU B 1 136 ? -0.494 -20.375 -5.262 1 85.19 136 GLU B CA 1
ATOM 4448 C C . GLU B 1 136 ? -1.224 -21.047 -6.422 1 85.19 136 GLU B C 1
ATOM 4450 O O . GLU B 1 136 ? -2.438 -21.25 -6.363 1 85.19 136 GLU B O 1
ATOM 4455 N N . ILE B 1 137 ? -0.499 -21.297 -7.438 1 85.75 137 ILE B N 1
ATOM 4456 C CA . ILE B 1 137 ? -1.057 -21.922 -8.633 1 85.75 137 ILE B CA 1
ATOM 4457 C C . ILE B 1 137 ? -0.411 -23.281 -8.844 1 85.75 137 ILE B C 1
ATOM 4459 O O . ILE B 1 137 ? 0.795 -23.453 -8.641 1 85.75 137 ILE B O 1
ATOM 4463 N N . SER B 1 138 ? -1.2 -24.188 -9.281 1 85.19 138 SER B N 1
ATOM 4464 C CA . SER B 1 138 ? -0.673 -25.516 -9.586 1 85.19 138 SER B CA 1
ATOM 4465 C C . SER B 1 138 ? 0.17 -25.5 -10.852 1 85.19 138 SER B C 1
ATOM 4467 O O . SER B 1 138 ? -0.175 -24.828 -11.82 1 85.19 138 SER B O 1
ATOM 4469 N N . SER B 1 139 ? 1.207 -26.312 -10.844 1 86.94 139 SER B N 1
ATOM 4470 C CA . SER B 1 139 ? 2.049 -26.438 -12.023 1 86.94 139 SER B CA 1
ATOM 4471 C C . SER B 1 139 ? 1.254 -26.984 -13.211 1 86.94 139 SER B C 1
ATOM 4473 O O . SER B 1 139 ? 1.599 -26.719 -14.367 1 86.94 139 SER B O 1
ATOM 4475 N N . ASP B 1 140 ? 0.13 -27.578 -12.898 1 86.31 140 ASP B N 1
ATOM 4476 C CA . ASP B 1 140 ? -0.735 -28.141 -13.93 1 86.31 140 ASP B CA 1
ATOM 4477 C C . ASP B 1 140 ? -1.391 -27.031 -14.75 1 86.31 140 ASP B C 1
ATOM 4479 O O . ASP B 1 140 ? -1.858 -27.266 -15.867 1 86.31 140 ASP B O 1
ATOM 4483 N N . LEU B 1 141 ? -1.409 -25.906 -14.234 1 88.88 141 LEU B N 1
ATOM 4484 C CA . LEU B 1 141 ? -2.051 -24.781 -14.898 1 88.88 141 LEU B CA 1
ATOM 4485 C C . LEU B 1 141 ? -1.01 -23.797 -15.438 1 88.88 141 LEU B C 1
ATOM 4487 O O . LEU B 1 141 ? -1.324 -22.641 -15.703 1 88.88 141 LEU B O 1
ATOM 4491 N N . MET B 1 142 ? 0.177 -24.25 -15.508 1 90.75 142 MET B N 1
ATOM 4492 C CA . MET B 1 142 ? 1.266 -23.453 -16.047 1 90.75 142 MET B CA 1
ATOM 4493 C C . MET B 1 142 ? 1.884 -24.109 -17.281 1 90.75 142 MET B C 1
ATOM 4495 O O . MET B 1 142 ? 2.621 -25.094 -17.141 1 90.75 142 MET B O 1
ATOM 4499 N N . LYS B 1 143 ? 1.571 -23.516 -18.406 1 91.88 143 LYS B N 1
ATOM 4500 C CA . LYS B 1 143 ? 2.049 -24.109 -19.656 1 91.88 143 LYS B CA 1
ATOM 4501 C C . LYS B 1 143 ? 2.465 -23.031 -20.656 1 91.88 143 LYS B C 1
ATOM 4503 O O . LYS B 1 143 ? 2.125 -21.859 -20.5 1 91.88 143 LYS B O 1
ATOM 4508 N N . THR B 1 144 ? 3.232 -23.469 -21.594 1 91.56 144 THR B N 1
ATOM 4509 C CA . THR B 1 144 ? 3.523 -22.609 -22.734 1 91.56 144 THR B CA 1
ATOM 4510 C C . THR B 1 144 ? 2.32 -22.531 -23.672 1 91.56 144 THR B C 1
ATOM 4512 O O . THR B 1 144 ? 1.448 -23.406 -23.656 1 91.56 144 THR B O 1
ATOM 4515 N N . LEU B 1 145 ? 2.279 -21.484 -24.406 1 91.25 145 LEU B N 1
ATOM 4516 C CA . LEU B 1 145 ? 1.264 -21.328 -25.438 1 91.25 145 LEU B CA 1
ATOM 4517 C C . LEU B 1 145 ? 1.799 -21.781 -26.797 1 91.25 145 LEU B C 1
ATOM 4519 O O . LEU B 1 145 ? 3.004 -21.703 -27.047 1 91.25 145 LEU B O 1
ATOM 4523 N N . ASP B 1 146 ? 0.924 -22.188 -27.625 1 89.69 146 ASP B N 1
ATOM 4524 C CA . ASP B 1 146 ? 1.359 -22.578 -28.969 1 89.69 146 ASP B CA 1
ATOM 4525 C C . ASP B 1 146 ? 1.508 -21.359 -29.875 1 89.69 146 ASP B C 1
ATOM 4527 O O . ASP B 1 146 ? 1.302 -20.219 -29.438 1 89.69 146 ASP B O 1
ATOM 4531 N N . SER B 1 147 ? 1.913 -21.562 -31.062 1 87.62 147 SER B N 1
ATOM 4532 C CA . SER B 1 147 ? 2.23 -20.484 -31.984 1 87.62 147 SER B CA 1
ATOM 4533 C C . SER B 1 147 ? 0.985 -19.672 -32.344 1 87.62 147 SER B C 1
ATOM 4535 O O . SER B 1 147 ? 1.085 -18.516 -32.75 1 87.62 147 SER B O 1
ATOM 4537 N N . SER B 1 148 ? -0.189 -20.266 -32.188 1 89.19 148 SER B N 1
ATOM 4538 C CA . SER B 1 148 ? -1.44 -19.578 -32.5 1 89.19 148 SER B CA 1
ATOM 4539 C C . SER B 1 148 ? -2.08 -18.984 -31.234 1 89.19 148 SER B C 1
ATOM 4541 O O . SER B 1 148 ? -3.254 -18.609 -31.25 1 89.19 148 SER B O 1
ATOM 4543 N N . MET B 1 149 ? -1.397 -19.031 -30.109 1 92.44 149 MET B N 1
ATOM 4544 C CA . MET B 1 149 ? -1.853 -18.484 -28.844 1 92.44 149 MET B CA 1
ATOM 4545 C C . MET B 1 149 ? -3.08 -19.234 -28.328 1 92.44 149 MET B C 1
ATOM 4547 O O . MET B 1 149 ? -4.051 -18.609 -27.891 1 92.44 149 MET B O 1
ATOM 4551 N N . ARG B 1 150 ? -3.039 -20.5 -28.531 1 93.25 150 ARG B N 1
ATOM 4552 C CA . ARG B 1 150 ? -4.074 -21.391 -28.016 1 93.25 150 ARG B CA 1
ATOM 4553 C C . ARG B 1 150 ? -3.564 -22.188 -26.812 1 93.25 150 ARG B C 1
ATOM 4555 O O . ARG B 1 150 ? -2.355 -22.281 -26.594 1 93.25 150 ARG B O 1
ATOM 4562 N N . LEU B 1 151 ? -4.512 -22.75 -26.062 1 95.81 151 LEU B N 1
ATOM 4563 C CA . LEU B 1 151 ? -4.18 -23.5 -24.859 1 95.81 151 LEU B CA 1
ATOM 4564 C C . LEU B 1 151 ? -4.043 -24.984 -25.156 1 95.81 151 LEU B C 1
ATOM 4566 O O . LEU B 1 151 ? -4.5 -25.828 -24.391 1 95.81 151 LEU B O 1
ATOM 4570 N N . SER B 1 152 ? -3.369 -25.219 -26.188 1 92.75 152 SER B N 1
ATOM 4571 C CA . SER B 1 152 ? -3.242 -26.594 -26.672 1 92.75 152 SER B CA 1
ATOM 4572 C C . SER B 1 152 ? -2.443 -27.453 -25.688 1 92.75 152 SER B C 1
ATOM 4574 O O . SER B 1 152 ? -2.619 -28.672 -25.625 1 92.75 152 SER B O 1
ATOM 4576 N N . ASN B 1 153 ? -1.582 -26.812 -24.906 1 91.06 153 ASN B N 1
ATOM 4577 C CA . ASN B 1 153 ? -0.735 -27.562 -23.984 1 91.06 153 ASN B CA 1
ATOM 4578 C C . ASN B 1 153 ? -1.457 -27.844 -22.672 1 91.06 153 ASN B C 1
ATOM 4580 O O . ASN B 1 153 ? -0.93 -28.547 -21.797 1 91.06 153 ASN B O 1
ATOM 4584 N N . PHE B 1 154 ? -2.613 -27.328 -22.531 1 92.44 154 PHE B N 1
ATOM 4585 C CA . PHE B 1 154 ? -3.463 -27.625 -21.391 1 92.44 154 PHE B CA 1
ATOM 4586 C C . PHE B 1 154 ? -4.332 -28.844 -21.656 1 92.44 154 PHE B C 1
ATOM 4588 O O . PHE B 1 154 ? -5.547 -28.719 -21.844 1 92.44 154 PHE B O 1
ATOM 4595 N N . ASN B 1 155 ? -3.791 -29.984 -21.562 1 87.94 155 ASN B N 1
ATOM 4596 C CA . ASN B 1 155 ? -4.398 -31.203 -22.078 1 87.94 155 ASN B CA 1
ATOM 4597 C C . ASN B 1 155 ? -5.004 -32.031 -20.969 1 87.94 155 ASN B C 1
ATOM 4599 O O . ASN B 1 155 ? -5.555 -33.125 -21.219 1 87.94 155 ASN B O 1
ATOM 4603 N N . ASN B 1 156 ? -4.957 -31.625 -19.781 1 87.62 156 ASN B N 1
ATOM 4604 C CA . ASN B 1 156 ? -5.551 -32.375 -18.672 1 87.62 156 ASN B CA 1
ATOM 4605 C C . ASN B 1 156 ? -7.066 -32.188 -18.625 1 87.62 156 ASN B C 1
ATOM 4607 O O . ASN B 1 156 ? -7.613 -31.328 -19.312 1 87.62 156 ASN B O 1
ATOM 4611 N N . ASP B 1 157 ? -7.727 -33.188 -18 1 86.44 157 ASP B N 1
ATOM 4612 C CA . ASP B 1 157 ? -9.133 -32.969 -17.672 1 86.44 157 ASP B CA 1
ATOM 4613 C C . ASP B 1 157 ? -9.289 -32.094 -16.438 1 86.44 157 ASP B C 1
ATOM 4615 O O . ASP B 1 157 ? -8.977 -32.5 -15.32 1 86.44 157 ASP B O 1
ATOM 4619 N N . TYR B 1 158 ? -9.75 -30.891 -16.703 1 85.94 158 TYR B N 1
ATOM 4620 C CA . TYR B 1 158 ? -9.836 -29.891 -15.648 1 85.94 158 TYR B CA 1
ATOM 4621 C C . TYR B 1 158 ? -11.25 -29.828 -15.086 1 85.94 158 TYR B C 1
ATOM 4623 O O . TYR B 1 158 ? -11.586 -28.891 -14.352 1 85.94 158 TYR B O 1
ATOM 4631 N N . SER B 1 159 ? -12.133 -30.688 -15.391 1 84.31 159 SER B N 1
ATOM 4632 C CA . SER B 1 159 ? -13.531 -30.656 -15 1 84.31 159 SER B CA 1
ATOM 4633 C C . SER B 1 159 ? -13.688 -30.766 -13.484 1 84.31 159 SER B C 1
ATOM 4635 O O . SER B 1 159 ? -14.617 -30.203 -12.906 1 84.31 159 SER B O 1
ATOM 4637 N N . GLY B 1 160 ? -12.766 -31.469 -12.898 1 73.94 160 GLY B N 1
ATOM 4638 C CA . GLY B 1 160 ? -12.82 -31.672 -11.461 1 73.94 160 GLY B CA 1
ATOM 4639 C C . GLY B 1 160 ? -11.805 -30.828 -10.703 1 73.94 160 GLY B C 1
ATOM 4640 O O . GLY B 1 160 ? -11.547 -31.078 -9.523 1 73.94 160 GLY B O 1
ATOM 4641 N N . TYR B 1 161 ? -11.281 -29.859 -11.359 1 73.81 161 TYR B N 1
ATOM 4642 C CA . TYR B 1 161 ? -10.188 -29.109 -10.758 1 73.81 161 TYR B CA 1
ATOM 4643 C C . TYR B 1 161 ? -10.688 -28.234 -9.617 1 73.81 161 TYR B C 1
ATOM 4645 O O . TYR B 1 161 ? -11.648 -27.469 -9.781 1 73.81 161 TYR B O 1
ATOM 4653 N N . ARG B 1 162 ? -10.297 -28.484 -8.367 1 69.56 162 ARG B N 1
ATOM 4654 C CA . ARG B 1 162 ? -10.422 -27.641 -7.184 1 69.56 162 ARG B CA 1
ATOM 4655 C C . ARG B 1 162 ? -9.055 -27.391 -6.547 1 69.56 162 ARG B C 1
ATOM 4657 O O . ARG B 1 162 ? -8.352 -28.344 -6.188 1 69.56 162 ARG B O 1
ATOM 4664 N N . ARG B 1 163 ? -8.633 -26.172 -6.465 1 65.5 163 ARG B N 1
ATOM 4665 C CA . ARG B 1 163 ? -7.348 -25.797 -5.895 1 65.5 163 ARG B CA 1
ATOM 4666 C C . ARG B 1 163 ? -7.074 -26.531 -4.594 1 65.5 163 ARG B C 1
ATOM 4668 O O . ARG B 1 163 ? -5.953 -27 -4.359 1 65.5 163 ARG B O 1
ATOM 4675 N N . GLN B 1 164 ? -8.078 -26.766 -3.865 1 64.5 164 GLN B N 1
ATOM 4676 C CA . GLN B 1 164 ? -7.957 -27.344 -2.529 1 64.5 164 GLN B CA 1
ATOM 4677 C C . GLN B 1 164 ? -7.645 -28.828 -2.596 1 64.5 164 GLN B C 1
ATOM 4679 O O . GLN B 1 164 ? -7.176 -29.422 -1.617 1 64.5 164 GLN B O 1
ATOM 4684 N N . ASP B 1 165 ? -7.945 -29.344 -3.691 1 68.12 165 ASP B N 1
ATOM 4685 C CA . ASP B 1 165 ? -7.797 -30.797 -3.82 1 68.12 165 ASP B CA 1
ATOM 4686 C C . ASP B 1 165 ? -6.402 -31.156 -4.324 1 68.12 165 ASP B C 1
ATOM 4688 O O . ASP B 1 165 ? -6.008 -32.312 -4.281 1 68.12 165 ASP B O 1
ATOM 4692 N N . ASN B 1 166 ? -5.707 -30.125 -4.664 1 74.81 166 ASN B N 1
ATOM 4693 C CA . ASN B 1 166 ? -4.398 -30.406 -5.246 1 74.81 166 ASN B CA 1
ATOM 4694 C C . ASN B 1 166 ? -3.322 -30.531 -4.168 1 74.81 166 ASN B C 1
ATOM 4696 O O . ASN B 1 166 ? -3.434 -29.906 -3.102 1 74.81 166 ASN B O 1
ATOM 4700 N N . GLN B 1 167 ? -2.473 -31.453 -4.449 1 81.81 167 GLN B N 1
ATOM 4701 C CA . GLN B 1 167 ? -1.308 -31.531 -3.572 1 81.81 167 GLN B CA 1
ATOM 4702 C C . GLN B 1 167 ? -0.55 -30.203 -3.547 1 81.81 167 GLN B C 1
ATOM 4704 O O . GLN B 1 167 ? -0.393 -29.547 -4.582 1 81.81 167 GLN B O 1
ATOM 4709 N N . LYS B 1 168 ? -0.088 -29.953 -2.404 1 89.94 168 LYS B N 1
ATOM 4710 C CA . LYS B 1 168 ? 0.656 -28.703 -2.24 1 89.94 168 LYS B CA 1
ATOM 4711 C C . LYS B 1 168 ? 1.986 -28.766 -2.986 1 89.94 168 LYS B C 1
ATOM 4713 O O . LYS B 1 168 ? 2.715 -29.75 -2.898 1 89.94 168 LYS B O 1
ATOM 4718 N N . GLU B 1 169 ? 2.193 -27.781 -3.773 1 93.62 169 GLU B N 1
ATOM 4719 C CA . GLU B 1 169 ? 3.477 -27.594 -4.445 1 93.62 169 GLU B CA 1
ATOM 4720 C C . GLU B 1 169 ? 4.23 -26.406 -3.865 1 93.62 169 GLU B C 1
ATOM 4722 O O . GLU B 1 169 ? 3.621 -25.484 -3.316 1 93.62 169 GLU B O 1
ATOM 4727 N N . TYR B 1 170 ? 5.531 -26.531 -3.936 1 95.12 170 TYR B N 1
ATOM 4728 C CA . TYR B 1 170 ? 6.395 -25.484 -3.389 1 95.12 170 TYR B CA 1
ATOM 4729 C C . TYR B 1 170 ? 7.406 -25.016 -4.426 1 95.12 170 TYR B C 1
ATOM 4731 O O . TYR B 1 170 ? 7.758 -25.766 -5.344 1 95.12 170 TYR B O 1
ATOM 4739 N N . SER B 1 171 ? 7.785 -23.828 -4.32 1 95.25 171 SER B N 1
ATOM 4740 C CA . SER B 1 171 ? 8.82 -23.234 -5.156 1 95.25 171 SER B CA 1
ATOM 4741 C C . SER B 1 171 ? 9.82 -22.422 -4.324 1 95.25 171 SER B C 1
ATOM 4743 O O . SER B 1 171 ? 9.484 -21.969 -3.23 1 95.25 171 SER B O 1
ATOM 4745 N N . PRO B 1 172 ? 11.109 -22.328 -4.801 1 95.75 172 PRO B N 1
ATOM 4746 C CA . PRO B 1 172 ? 12.062 -21.469 -4.102 1 95.75 172 PRO B CA 1
ATOM 4747 C C . PRO B 1 172 ? 11.602 -20.016 -4.039 1 95.75 172 PRO B C 1
ATOM 4749 O O . PRO B 1 172 ? 11.023 -19.5 -5.004 1 95.75 172 PRO B O 1
ATOM 4752 N N . ASN B 1 173 ? 11.805 -19.375 -2.904 1 96.19 173 ASN B N 1
ATOM 4753 C CA . ASN B 1 173 ? 11.352 -18 -2.77 1 96.19 173 ASN B CA 1
ATOM 4754 C C . ASN B 1 173 ? 12.516 -17.016 -2.83 1 96.19 173 ASN B C 1
ATOM 4756 O O . ASN B 1 173 ? 12.336 -15.82 -2.623 1 96.19 173 ASN B O 1
ATOM 4760 N N . GLY B 1 174 ? 13.719 -17.562 -2.984 1 95.75 174 GLY B N 1
ATOM 4761 C CA . GLY B 1 174 ? 14.875 -16.719 -3.209 1 95.75 174 GLY B CA 1
ATOM 4762 C C . GLY B 1 174 ? 15.477 -16.172 -1.925 1 95.75 174 GLY B C 1
ATOM 4763 O O . GLY B 1 174 ? 16.531 -15.539 -1.946 1 95.75 174 GLY B O 1
ATOM 4764 N N . ALA B 1 175 ? 14.977 -16.469 -0.733 1 98.25 175 ALA B N 1
ATOM 4765 C CA . ALA B 1 175 ? 15.344 -15.805 0.52 1 98.25 175 ALA B CA 1
ATOM 4766 C C . ALA B 1 175 ? 16.609 -16.422 1.114 1 98.25 175 ALA B C 1
ATOM 4768 O O . ALA B 1 175 ? 17.469 -15.719 1.623 1 98.25 175 ALA B O 1
ATOM 4769 N N . ILE B 1 176 ? 16.703 -17.766 1.031 1 98.75 176 ILE B N 1
ATOM 4770 C CA . ILE B 1 176 ? 17.812 -18.453 1.696 1 98.75 176 ILE B CA 1
ATOM 4771 C C . ILE B 1 176 ? 18.25 -19.656 0.863 1 98.75 176 ILE B C 1
ATOM 4773 O O . ILE B 1 176 ? 17.422 -20.484 0.466 1 98.75 176 ILE B O 1
ATOM 4777 N N . PHE B 1 177 ? 19.516 -19.766 0.59 1 98.69 177 PHE B N 1
ATOM 4778 C CA . PHE B 1 177 ? 20.156 -20.953 0.048 1 98.69 177 PHE B CA 1
ATOM 4779 C C . PHE B 1 177 ? 21.406 -21.312 0.85 1 98.69 177 PHE B C 1
ATOM 4781 O O . PHE B 1 177 ? 22.266 -20.453 1.064 1 98.69 177 PHE B O 1
ATOM 4788 N N . ILE B 1 178 ? 21.484 -22.484 1.298 1 98.75 178 ILE B N 1
ATOM 4789 C CA . ILE B 1 178 ? 22.672 -22.953 1.992 1 98.75 178 ILE B CA 1
ATOM 4790 C C . ILE B 1 178 ? 23.328 -24.062 1.181 1 98.75 178 ILE B C 1
ATOM 4792 O O . ILE B 1 178 ? 22.641 -24.906 0.6 1 98.75 178 ILE B O 1
ATOM 4796 N N . GLY B 1 179 ? 24.656 -24.047 1.161 1 98.25 179 GLY B N 1
ATOM 4797 C CA . GLY B 1 179 ? 25.391 -25.125 0.523 1 98.25 179 GLY B CA 1
ATOM 4798 C C . GLY B 1 179 ? 26.766 -25.344 1.123 1 98.25 179 GLY B C 1
ATOM 4799 O O . GLY B 1 179 ? 27.469 -24.391 1.449 1 98.25 179 GLY B O 1
ATOM 4800 N N . THR B 1 180 ? 27.141 -26.609 1.298 1 97.62 180 THR B N 1
ATOM 4801 C CA . THR B 1 180 ? 28.531 -26.906 1.598 1 97.62 180 THR B CA 1
ATOM 4802 C C . THR B 1 180 ? 29.422 -26.578 0.406 1 97.62 180 THR B C 1
ATOM 4804 O O . THR B 1 180 ? 29.047 -26.797 -0.745 1 97.62 180 THR B O 1
ATOM 4807 N N . VAL B 1 181 ? 30.594 -26.078 0.742 1 97.69 181 VAL B N 1
ATOM 4808 C CA . VAL B 1 181 ? 31.453 -25.516 -0.301 1 97.69 181 VAL B CA 1
ATOM 4809 C C . VAL B 1 181 ? 31.828 -26.625 -1.3 1 97.69 181 VAL B C 1
ATOM 4811 O O . VAL B 1 181 ? 31.641 -26.453 -2.508 1 97.69 181 VAL B O 1
ATOM 4814 N N . GLU B 1 182 ? 32.25 -27.719 -0.873 1 96.19 182 GLU B N 1
ATOM 4815 C CA . GLU B 1 182 ? 32.75 -28.797 -1.726 1 96.19 182 GLU B CA 1
ATOM 4816 C C . GLU B 1 182 ? 31.641 -29.312 -2.645 1 96.19 182 GLU B C 1
ATOM 4818 O O . GLU B 1 182 ? 31.828 -29.406 -3.859 1 96.19 182 GLU B O 1
ATOM 4823 N N . GLU B 1 183 ? 30.5 -29.594 -2.082 1 96.75 183 GLU B N 1
ATOM 4824 C CA . GLU B 1 183 ? 29.406 -30.156 -2.855 1 96.75 183 GLU B CA 1
ATOM 4825 C C . GLU B 1 183 ? 28.828 -29.141 -3.832 1 96.75 183 GLU B C 1
ATOM 4827 O O . GLU B 1 183 ? 28.422 -29.484 -4.941 1 96.75 183 GLU B O 1
ATOM 4832 N N . TYR B 1 184 ? 28.766 -27.922 -3.428 1 97.19 184 TYR B N 1
ATOM 4833 C CA . TYR B 1 184 ? 28.234 -26.875 -4.301 1 97.19 184 TYR B CA 1
ATOM 4834 C C . TYR B 1 184 ? 29.109 -26.688 -5.523 1 97.19 184 TYR B C 1
ATOM 4836 O O . TYR B 1 184 ? 28.625 -26.531 -6.645 1 97.19 184 TYR B O 1
ATOM 4844 N N . LEU B 1 185 ? 30.438 -26.625 -5.301 1 96.19 185 LEU B N 1
ATOM 4845 C CA . LEU B 1 185 ? 31.375 -26.422 -6.41 1 96.19 185 LEU B CA 1
ATOM 4846 C C . LEU B 1 185 ? 31.281 -27.562 -7.414 1 96.19 185 LEU B C 1
ATOM 4848 O O . LEU B 1 185 ? 31.516 -27.359 -8.609 1 96.19 185 LEU B O 1
ATOM 4852 N N . LYS B 1 186 ? 30.906 -28.719 -6.949 1 95.5 186 LYS B N 1
ATOM 4853 C CA . LYS B 1 186 ? 30.734 -29.875 -7.816 1 95.5 186 LYS B CA 1
ATOM 4854 C C . LYS B 1 186 ? 29.406 -29.844 -8.547 1 95.5 186 LYS B C 1
ATOM 4856 O O . LYS B 1 186 ? 29.344 -29.969 -9.773 1 95.5 186 LYS B O 1
ATOM 4861 N N . LYS B 1 187 ? 28.344 -29.578 -7.852 1 94.62 187 LYS B N 1
ATOM 4862 C CA . LYS B 1 187 ? 26.969 -29.672 -8.352 1 94.62 187 LYS B CA 1
ATOM 4863 C C . LYS B 1 187 ? 26.547 -28.391 -9.062 1 94.62 187 LYS B C 1
ATOM 4865 O O . LYS B 1 187 ? 25.719 -28.422 -9.984 1 94.62 187 LYS B O 1
ATOM 4870 N N . LYS B 1 188 ? 26.906 -27.281 -8.57 1 95.56 188 LYS B N 1
ATOM 4871 C CA . LYS B 1 188 ? 26.75 -25.953 -9.148 1 95.56 188 LYS B CA 1
ATOM 4872 C C . LYS B 1 188 ? 25.312 -25.469 -9 1 95.56 188 LYS B C 1
ATOM 4874 O O . LYS B 1 188 ? 24.875 -24.547 -9.711 1 95.56 188 LYS B O 1
ATOM 4879 N N . HIS B 1 189 ? 24.516 -26.156 -8.25 1 94.75 189 HIS B N 1
ATOM 4880 C CA . HIS B 1 189 ? 23.172 -25.703 -7.883 1 94.75 189 HIS B CA 1
ATOM 4881 C C . HIS B 1 189 ? 22.75 -26.266 -6.535 1 94.75 189 HIS B C 1
ATOM 4883 O O . HIS B 1 189 ? 23.5 -27.016 -5.902 1 94.75 189 HIS B O 1
ATOM 4889 N N . PHE B 1 190 ? 21.5 -25.922 -6.02 1 97 190 PHE B N 1
ATOM 4890 C CA . PHE B 1 190 ? 21.156 -26.172 -4.629 1 97 190 PHE B CA 1
ATOM 4891 C C . PHE B 1 190 ? 20.094 -27.266 -4.531 1 97 190 PHE B C 1
ATOM 4893 O O . PHE B 1 190 ? 19.656 -27.625 -3.432 1 97 190 PHE B O 1
ATOM 4900 N N . PHE B 1 191 ? 19.656 -27.844 -5.578 1 95.56 191 PHE B N 1
ATOM 4901 C CA . PHE B 1 191 ? 18.438 -28.656 -5.566 1 95.56 191 PHE B CA 1
ATOM 4902 C C . PHE B 1 191 ? 18.766 -30.141 -5.66 1 95.56 191 PHE B C 1
ATOM 4904 O O . PHE B 1 191 ? 19.812 -30.516 -6.191 1 95.56 191 PHE B O 1
ATOM 4911 N N . GLY B 1 192 ? 17.828 -30.953 -5.098 1 93.94 192 GLY B N 1
ATOM 4912 C CA . GLY B 1 192 ? 17.984 -32.406 -5.184 1 93.94 192 GLY B CA 1
ATOM 4913 C C . GLY B 1 192 ? 17.641 -33.125 -3.895 1 93.94 192 GLY B C 1
ATOM 4914 O O . GLY B 1 192 ? 17.141 -32.5 -2.949 1 93.94 192 GLY B O 1
ATOM 4915 N N . ALA B 1 193 ? 17.859 -34.375 -3.846 1 93.88 193 ALA B N 1
ATOM 4916 C CA . ALA B 1 193 ? 17.484 -35.219 -2.723 1 93.88 193 ALA B CA 1
ATOM 4917 C C . ALA B 1 193 ? 18.297 -34.875 -1.479 1 93.88 193 ALA B C 1
ATOM 4919 O O . ALA B 1 193 ? 17.875 -35.156 -0.355 1 93.88 193 ALA B O 1
ATOM 4920 N N . ASP B 1 194 ? 19.406 -34.25 -1.688 1 95.88 194 ASP B N 1
ATOM 4921 C CA . ASP B 1 194 ? 20.266 -33.906 -0.563 1 95.88 194 ASP B CA 1
ATOM 4922 C C . ASP B 1 194 ? 20.016 -32.469 -0.102 1 95.88 194 ASP B C 1
ATOM 4924 O O . ASP B 1 194 ? 20.859 -31.875 0.572 1 95.88 194 ASP B O 1
ATOM 4928 N N . SER B 1 195 ? 18.938 -31.906 -0.535 1 97.62 195 SER B N 1
ATOM 4929 C CA . SER B 1 195 ? 18.578 -30.547 -0.173 1 97.62 195 SER B CA 1
ATOM 4930 C C . SER B 1 195 ? 17.344 -30.516 0.708 1 97.62 195 SER B C 1
ATOM 4932 O O . SER B 1 195 ? 16.328 -31.172 0.396 1 97.62 195 SER B O 1
ATOM 4934 N N . LEU B 1 196 ? 17.391 -29.75 1.766 1 98 196 LEU B N 1
ATOM 4935 C CA . LEU B 1 196 ? 16.266 -29.562 2.672 1 98 196 LEU B CA 1
ATOM 4936 C C . LEU B 1 196 ? 15.422 -28.359 2.254 1 98 196 LEU B C 1
ATOM 4938 O O . LEU B 1 196 ? 15.945 -27.391 1.714 1 98 196 LEU B O 1
ATOM 4942 N N . ALA B 1 197 ? 14.133 -28.5 2.553 1 97.94 197 ALA B N 1
ATOM 4943 C CA . ALA B 1 197 ? 13.227 -27.375 2.344 1 97.94 197 ALA B CA 1
ATOM 4944 C C . ALA B 1 197 ? 12.992 -26.609 3.645 1 97.94 197 ALA B C 1
ATOM 4946 O O . ALA B 1 197 ? 12.625 -27.203 4.664 1 97.94 197 ALA B O 1
ATOM 4947 N N . TYR B 1 198 ? 13.266 -25.359 3.658 1 98.31 198 TYR B N 1
ATOM 4948 C CA . TYR B 1 198 ? 12.859 -24.453 4.734 1 98.31 198 TYR B CA 1
ATOM 4949 C C . TYR B 1 198 ? 11.625 -23.656 4.332 1 98.31 198 TYR B C 1
ATOM 4951 O O . TYR B 1 198 ? 11.711 -22.734 3.508 1 98.31 198 TYR B O 1
ATOM 4959 N N . ILE B 1 199 ? 10.477 -23.953 4.906 1 98 199 ILE B N 1
ATOM 4960 C CA . ILE B 1 199 ? 9.211 -23.391 4.465 1 98 199 ILE B CA 1
ATOM 4961 C C . ILE B 1 199 ? 9 -22.016 5.109 1 98 199 ILE B C 1
ATOM 4963 O O . ILE B 1 199 ? 9.078 -21.891 6.332 1 98 199 ILE B O 1
ATOM 4967 N N . MET B 1 200 ? 8.82 -21.031 4.32 1 97.94 200 MET B N 1
ATOM 4968 C CA . MET B 1 200 ? 8.508 -19.672 4.766 1 97.94 200 MET B CA 1
ATOM 4969 C C . MET B 1 200 ? 7.102 -19.266 4.344 1 97.94 200 MET B C 1
ATOM 4971 O O . MET B 1 200 ? 6.59 -19.75 3.33 1 97.94 200 MET B O 1
ATOM 4975 N N . ASN B 1 201 ? 6.496 -18.406 5.094 1 96.81 201 ASN B N 1
ATOM 4976 C CA . ASN B 1 201 ? 5.148 -17.953 4.773 1 96.81 201 ASN B CA 1
ATOM 4977 C C . ASN B 1 201 ? 5.141 -17 3.58 1 96.81 201 ASN B C 1
ATOM 4979 O O . ASN B 1 201 ? 6.188 -16.484 3.188 1 96.81 201 ASN B O 1
ATOM 4983 N N . LYS B 1 202 ? 3.98 -16.781 3.029 1 95.25 202 LYS B N 1
ATOM 4984 C CA . LYS B 1 202 ? 3.773 -15.977 1.826 1 95.25 202 LYS B CA 1
ATOM 4985 C C . LYS B 1 202 ? 4.25 -14.539 2.029 1 95.25 202 LYS B C 1
ATOM 4987 O O . LYS B 1 202 ? 4.953 -13.984 1.184 1 95.25 202 LYS B O 1
ATOM 4992 N N . ALA B 1 203 ? 3.943 -13.938 3.104 1 96.19 203 ALA B N 1
ATOM 4993 C CA . ALA B 1 203 ? 4.234 -12.531 3.389 1 96.19 203 ALA B CA 1
ATOM 4994 C C . ALA B 1 203 ? 5.738 -12.289 3.463 1 96.19 203 ALA B C 1
ATOM 4996 O O . ALA B 1 203 ? 6.223 -11.227 3.061 1 96.19 203 ALA B O 1
ATOM 4997 N N . ASP B 1 204 ? 6.473 -13.25 3.955 1 97.44 204 ASP B N 1
ATOM 4998 C CA . ASP B 1 204 ? 7.918 -13.102 4.105 1 97.44 204 ASP B CA 1
ATOM 4999 C C . ASP B 1 204 ? 8.656 -13.602 2.867 1 97.44 204 ASP B C 1
ATOM 5001 O O . ASP B 1 204 ? 9.891 -13.602 2.828 1 97.44 204 ASP B O 1
ATOM 5005 N N . SER B 1 205 ? 7.91 -14.039 1.844 1 97.38 205 SER B N 1
ATOM 5006 C CA . SER B 1 205 ? 8.508 -14.648 0.661 1 97.38 205 SER B CA 1
ATOM 5007 C C . SER B 1 205 ? 8.422 -13.711 -0.543 1 97.38 205 SER B C 1
ATOM 5009 O O . SER B 1 205 ? 8.625 -14.141 -1.683 1 97.38 205 SER B O 1
ATOM 5011 N N . ILE B 1 206 ? 8.117 -12.469 -0.307 1 95.94 206 ILE B N 1
ATOM 5012 C CA . ILE B 1 206 ? 8.031 -11.5 -1.392 1 95.94 206 ILE B CA 1
ATOM 5013 C C . ILE B 1 206 ? 9.406 -11.281 -2.01 1 95.94 206 ILE B C 1
ATOM 5015 O O . ILE B 1 206 ? 10.359 -10.945 -1.306 1 95.94 206 ILE B O 1
ATOM 5019 N N . ASP B 1 207 ? 9.539 -11.531 -3.289 1 95.38 207 ASP B N 1
ATOM 5020 C CA . ASP B 1 207 ? 10.742 -11.305 -4.09 1 95.38 207 ASP B CA 1
ATOM 5021 C C . ASP B 1 207 ? 10.539 -10.141 -5.059 1 95.38 207 ASP B C 1
ATOM 5023 O O . ASP B 1 207 ? 9.555 -10.094 -5.793 1 95.38 207 ASP B O 1
ATOM 5027 N N . ILE B 1 208 ? 11.406 -9.203 -5.09 1 96.06 208 ILE B N 1
ATOM 5028 C CA . ILE B 1 208 ? 11.242 -7.98 -5.859 1 96.06 208 ILE B CA 1
ATOM 5029 C C . ILE B 1 208 ? 11.977 -8.109 -7.195 1 96.06 208 ILE B C 1
ATOM 5031 O O . ILE B 1 208 ? 13.211 -8.102 -7.234 1 96.06 208 ILE B O 1
ATOM 5035 N N . ASP B 1 209 ? 11.242 -8.133 -8.289 1 92 209 ASP B N 1
ATOM 5036 C CA . ASP B 1 209 ? 11.859 -8.25 -9.602 1 92 209 ASP B CA 1
ATOM 5037 C C . ASP B 1 209 ? 11.5 -7.062 -10.492 1 92 209 ASP B C 1
ATOM 5039 O O . ASP B 1 209 ? 12.227 -6.75 -11.438 1 92 209 ASP B O 1
ATOM 5043 N N . ASP B 1 210 ? 10.352 -6.449 -10.164 1 93.81 210 ASP B N 1
ATOM 5044 C CA . ASP B 1 210 ? 9.922 -5.316 -10.984 1 93.81 210 ASP B CA 1
ATOM 5045 C C . ASP B 1 210 ? 9.25 -4.246 -10.125 1 93.81 210 ASP B C 1
ATOM 5047 O O . ASP B 1 210 ? 9.25 -4.344 -8.891 1 93.81 210 ASP B O 1
ATOM 5051 N N . ARG B 1 211 ? 8.758 -3.215 -10.805 1 94.44 211 ARG B N 1
ATOM 5052 C CA . ARG B 1 211 ? 8.203 -2.051 -10.117 1 94.44 211 ARG B CA 1
ATOM 5053 C C . ARG B 1 211 ? 6.992 -2.436 -9.273 1 94.44 211 ARG B C 1
ATOM 5055 O O . ARG B 1 211 ? 6.848 -1.968 -8.141 1 94.44 211 ARG B O 1
ATOM 5062 N N . LEU B 1 212 ? 6.148 -3.285 -9.781 1 95.25 212 LEU B N 1
ATOM 5063 C CA . LEU B 1 212 ? 4.957 -3.701 -9.047 1 95.25 212 LEU B CA 1
ATOM 5064 C C . LEU B 1 212 ? 5.336 -4.461 -7.781 1 95.25 212 LEU B C 1
ATOM 5066 O O . LEU B 1 212 ? 4.754 -4.234 -6.715 1 95.25 212 LEU B O 1
ATOM 5070 N N . ASP B 1 213 ? 6.32 -5.336 -7.902 1 96.12 213 ASP B N 1
ATOM 5071 C CA . ASP B 1 213 ? 6.816 -6.047 -6.73 1 96.12 213 ASP B CA 1
ATOM 5072 C C . ASP B 1 213 ? 7.309 -5.074 -5.664 1 96.12 213 ASP B C 1
ATOM 5074 O O . ASP B 1 213 ? 7.082 -5.281 -4.469 1 96.12 213 ASP B O 1
ATOM 5078 N N . PHE B 1 214 ? 8.023 -4.098 -6.168 1 96.69 214 PHE B N 1
ATOM 5079 C CA . PHE B 1 214 ? 8.562 -3.102 -5.246 1 96.69 214 PHE B CA 1
ATOM 5080 C C . PHE B 1 214 ? 7.434 -2.389 -4.508 1 96.69 214 PHE B C 1
ATOM 5082 O O . PHE B 1 214 ? 7.52 -2.174 -3.295 1 96.69 214 PHE B O 1
ATOM 5089 N N . GLU B 1 215 ? 6.371 -2.064 -5.152 1 95.25 215 GLU B N 1
ATOM 5090 C CA . GLU B 1 215 ? 5.207 -1.431 -4.539 1 95.25 215 GLU B CA 1
ATOM 5091 C C . GLU B 1 215 ? 4.562 -2.346 -3.504 1 95.25 215 GLU B C 1
ATOM 5093 O O . GLU B 1 215 ? 4.133 -1.888 -2.443 1 95.25 215 GLU B O 1
ATOM 5098 N N . PHE B 1 216 ? 4.484 -3.605 -3.838 1 96.38 216 PHE B N 1
ATOM 5099 C CA . PHE B 1 216 ? 3.932 -4.57 -2.893 1 96.38 216 PHE B CA 1
ATOM 5100 C C . PHE B 1 216 ? 4.816 -4.691 -1.659 1 96.38 216 PHE B C 1
ATOM 5102 O O . PHE B 1 216 ? 4.316 -4.816 -0.54 1 96.38 216 PHE B O 1
ATOM 5109 N N . ALA B 1 217 ? 6.137 -4.621 -1.908 1 97 217 ALA B N 1
ATOM 5110 C CA . ALA B 1 217 ? 7.062 -4.66 -0.78 1 97 217 ALA B CA 1
ATOM 5111 C C . ALA B 1 217 ? 6.875 -3.447 0.127 1 97 217 ALA B C 1
ATOM 5113 O O . ALA B 1 217 ? 6.902 -3.572 1.354 1 97 217 ALA B O 1
ATOM 5114 N N . ILE B 1 218 ? 6.648 -2.293 -0.479 1 95.31 218 ILE B N 1
ATOM 5115 C CA . ILE B 1 218 ? 6.379 -1.082 0.29 1 95.31 218 ILE B CA 1
ATOM 5116 C C . ILE B 1 218 ? 5.121 -1.276 1.132 1 95.31 218 ILE B C 1
ATOM 5118 O O . ILE B 1 218 ? 5.117 -0.99 2.332 1 95.31 218 ILE B O 1
ATOM 5122 N N . SER B 1 219 ? 4.102 -1.81 0.502 1 94.94 219 SER B N 1
ATOM 5123 C CA . SER B 1 219 ? 2.842 -2.051 1.198 1 94.94 219 SER B CA 1
ATOM 5124 C C . SER B 1 219 ? 3.033 -2.994 2.381 1 94.94 219 SER B C 1
ATOM 5126 O O . SER B 1 219 ? 2.527 -2.738 3.475 1 94.94 219 SER B O 1
ATOM 5128 N N . ARG B 1 220 ? 3.725 -4.031 2.123 1 96.06 220 ARG B N 1
ATOM 5129 C CA . ARG B 1 220 ? 3.99 -5.008 3.178 1 96.06 220 ARG B CA 1
ATOM 5130 C C . ARG B 1 220 ? 4.766 -4.371 4.328 1 96.06 220 ARG B C 1
ATOM 5132 O O . ARG B 1 220 ? 4.465 -4.621 5.496 1 96.06 220 ARG B O 1
ATOM 5139 N N . MET B 1 221 ? 5.762 -3.574 4.004 1 94.88 221 MET B N 1
ATOM 5140 C CA . MET B 1 221 ? 6.57 -2.912 5.023 1 94.88 221 MET B CA 1
ATOM 5141 C C . MET B 1 221 ? 5.727 -1.945 5.848 1 94.88 221 MET B C 1
ATOM 5143 O O . MET B 1 221 ? 5.871 -1.871 7.066 1 94.88 221 MET B O 1
ATOM 5147 N N . LEU B 1 222 ? 4.879 -1.242 5.18 1 92.75 222 LEU B N 1
ATOM 5148 C CA . LEU B 1 222 ? 3.996 -0.309 5.867 1 92.75 222 LEU B CA 1
ATOM 5149 C C . LEU B 1 222 ? 3.062 -1.048 6.82 1 92.75 222 LEU B C 1
ATOM 5151 O O . LEU B 1 222 ? 2.805 -0.581 7.93 1 92.75 222 LEU B O 1
ATOM 5155 N N . GLN B 1 223 ? 2.57 -2.168 6.367 1 91.44 223 GLN B N 1
ATOM 5156 C CA . GLN B 1 223 ? 1.708 -2.98 7.215 1 91.44 223 GLN B CA 1
ATOM 5157 C C . GLN B 1 223 ? 2.455 -3.463 8.453 1 91.44 223 GLN B C 1
ATOM 5159 O O . GLN B 1 223 ? 1.911 -3.441 9.562 1 91.44 223 GLN B O 1
ATOM 5164 N N . LYS B 1 224 ? 3.678 -3.834 8.242 1 91.5 224 LYS B N 1
ATOM 5165 C CA . LYS B 1 224 ? 4.504 -4.32 9.344 1 91.5 224 LYS B CA 1
ATOM 5166 C C . LYS B 1 224 ? 4.754 -3.221 10.367 1 91.5 224 LYS B C 1
ATOM 5168 O O . LYS B 1 224 ? 4.875 -3.496 11.562 1 91.5 224 LYS B O 1
ATOM 5173 N N . ASN B 1 225 ? 4.793 -1.999 9.875 1 91.75 225 ASN B N 1
ATOM 5174 C CA . ASN B 1 225 ? 5.113 -0.872 10.742 1 91.75 225 ASN B CA 1
ATOM 5175 C C . ASN B 1 225 ? 3.877 -0.035 11.055 1 91.75 225 ASN B C 1
ATOM 5177 O O . ASN B 1 225 ? 3.99 1.125 11.453 1 91.75 225 ASN B O 1
ATOM 5181 N N . LYS B 1 226 ? 2.748 -0.522 10.836 1 90.69 226 LYS B N 1
ATOM 5182 C CA . LYS B 1 226 ? 1.493 0.218 10.922 1 90.69 226 LYS B CA 1
ATOM 5183 C C . LYS B 1 226 ? 1.312 0.84 12.305 1 90.69 226 LYS B C 1
ATOM 5185 O O . LYS B 1 226 ? 0.93 2.006 12.422 1 90.69 226 LYS B O 1
ATOM 5190 N N . ASN B 1 227 ? 1.562 0.076 13.352 1 90.31 227 ASN B N 1
ATOM 5191 C CA . ASN B 1 227 ? 1.384 0.582 14.711 1 90.31 227 ASN B CA 1
ATOM 5192 C C . ASN B 1 227 ? 2.252 1.811 14.969 1 90.31 227 ASN B C 1
ATOM 5194 O O . ASN B 1 227 ? 1.77 2.816 15.492 1 90.31 227 ASN B O 1
ATOM 5198 N N . LYS B 1 228 ? 3.473 1.72 14.602 1 90.69 228 LYS B N 1
ATOM 5199 C CA . LYS B 1 228 ? 4.395 2.838 14.781 1 90.69 228 LYS B CA 1
ATOM 5200 C C . LYS B 1 228 ? 3.953 4.047 13.953 1 90.69 228 LYS B C 1
ATOM 5202 O O . LYS B 1 228 ? 3.949 5.176 14.453 1 90.69 228 LYS B O 1
ATOM 5207 N N . ILE B 1 229 ? 3.568 3.779 12.789 1 89.81 229 ILE B N 1
ATOM 5208 C CA . ILE B 1 229 ? 3.137 4.832 11.875 1 89.81 229 ILE B CA 1
ATOM 5209 C C . ILE B 1 229 ? 1.898 5.527 12.438 1 89.81 229 ILE B C 1
ATOM 5211 O O . ILE B 1 229 ? 1.821 6.758 12.453 1 89.81 229 ILE B O 1
ATOM 5215 N N . ASP B 1 230 ? 0.97 4.746 12.883 1 91.88 230 ASP B N 1
ATOM 5216 C CA . ASP B 1 230 ? -0.264 5.293 13.438 1 91.88 230 ASP B CA 1
ATOM 5217 C C . ASP B 1 230 ? 0.022 6.148 14.672 1 91.88 230 ASP B C 1
ATOM 5219 O O . ASP B 1 230 ? -0.564 7.223 14.836 1 91.88 230 ASP B O 1
ATOM 5223 N N . LYS B 1 231 ? 0.89 5.734 15.508 1 93.56 231 LYS B N 1
ATOM 5224 C CA . LYS B 1 231 ? 1.239 6.48 16.719 1 93.56 231 LYS B CA 1
ATOM 5225 C C . LYS B 1 231 ? 1.883 7.82 16.359 1 93.56 231 LYS B C 1
ATOM 5227 O O . LYS B 1 231 ? 1.583 8.844 16.984 1 93.56 231 LYS B O 1
ATOM 5232 N N . GLU B 1 232 ? 2.711 7.801 15.406 1 91 232 GLU B N 1
ATOM 5233 C CA . GLU B 1 232 ? 3.357 9.031 14.969 1 91 232 GLU B CA 1
ATOM 5234 C C . GLU B 1 232 ? 2.346 10.008 14.367 1 91 232 GLU B C 1
ATOM 5236 O O . GLU B 1 232 ? 2.428 11.211 14.586 1 91 232 GLU B O 1
ATOM 5241 N N . ALA B 1 233 ? 1.473 9.469 13.625 1 89.75 233 ALA B N 1
ATOM 5242 C CA . ALA B 1 233 ? 0.425 10.297 13.031 1 89.75 233 ALA B CA 1
ATOM 5243 C C . ALA B 1 233 ? -0.445 10.938 14.109 1 89.75 233 ALA B C 1
ATOM 5245 O O . ALA B 1 233 ? -0.787 12.117 14.023 1 89.75 233 ALA B O 1
ATOM 5246 N N . VAL B 1 234 ? -0.78 10.164 15.102 1 95.62 234 VAL B N 1
ATOM 5247 C CA . VAL B 1 234 ? -1.581 10.648 16.219 1 95.62 234 VAL B CA 1
ATOM 5248 C C . VAL B 1 234 ? -0.828 11.766 16.953 1 95.62 234 VAL B C 1
ATOM 5250 O O . VAL B 1 234 ? -1.392 12.82 17.234 1 95.62 234 VAL B O 1
ATOM 5253 N N . ALA B 1 235 ? 0.407 11.539 17.188 1 94.19 235 ALA B N 1
ATOM 5254 C CA . ALA B 1 235 ? 1.233 12.539 17.859 1 94.19 235 ALA B CA 1
ATOM 5255 C C . ALA B 1 235 ? 1.297 13.828 17.062 1 94.19 235 ALA B C 1
ATOM 5257 O O . ALA B 1 235 ? 1.173 14.922 17.609 1 94.19 235 ALA B O 1
ATOM 5258 N N . ARG B 1 236 ? 1.466 13.664 15.836 1 85.81 236 ARG B N 1
ATOM 5259 C CA . ARG B 1 236 ? 1.522 14.828 14.953 1 85.81 236 ARG B CA 1
ATOM 5260 C C . ARG B 1 236 ? 0.203 15.586 14.969 1 85.81 236 ARG B C 1
ATOM 5262 O O . ARG B 1 236 ? 0.192 16.812 15.031 1 85.81 236 ARG B O 1
ATOM 5269 N N . ARG B 1 237 ? -0.85 14.898 14.875 1 90 237 ARG B N 1
ATOM 5270 C CA . ARG B 1 237 ? -2.166 15.531 14.875 1 90 237 ARG B CA 1
ATOM 5271 C C . ARG B 1 237 ? -2.432 16.25 16.188 1 90 237 ARG B C 1
ATOM 5273 O O . ARG B 1 237 ? -2.992 17.344 16.203 1 90 237 ARG B O 1
ATOM 5280 N N . ILE B 1 238 ? -2.016 15.641 17.281 1 95.06 238 ILE B N 1
ATOM 5281 C CA . ILE B 1 238 ? -2.154 16.266 18.594 1 95.06 238 ILE B CA 1
ATOM 5282 C C . ILE B 1 238 ? -1.378 17.578 18.625 1 95.06 238 ILE B C 1
ATOM 5284 O O . ILE B 1 238 ? -1.902 18.594 19.062 1 95.06 238 ILE B O 1
ATOM 5288 N N . LYS B 1 239 ? -0.207 17.484 18.109 1 87.12 239 LYS B N 1
ATOM 5289 C CA . LYS B 1 239 ? 0.621 18.688 18.078 1 87.12 239 LYS B CA 1
ATOM 5290 C C . LYS B 1 239 ? -0.036 19.781 17.266 1 87.12 239 LYS B C 1
ATOM 5292 O O . LYS B 1 239 ? -0.077 20.938 17.688 1 87.12 239 LYS B O 1
ATOM 5297 N N . GLN B 1 240 ? -0.538 19.469 16.172 1 80.81 240 GLN B N 1
ATOM 5298 C CA . GLN B 1 240 ? -1.196 20.422 15.289 1 80.81 240 GLN B CA 1
ATOM 5299 C C . GLN B 1 240 ? -2.408 21.047 15.969 1 80.81 240 GLN B C 1
ATOM 5301 O O . GLN B 1 240 ? -2.637 22.266 15.852 1 80.81 240 GLN B O 1
ATOM 5306 N N . LYS B 1 241 ? -3.135 20.266 16.656 1 85.88 241 LYS B N 1
ATOM 5307 C CA . LYS B 1 241 ? -4.398 20.703 17.234 1 85.88 241 LYS B CA 1
ATOM 5308 C C . LYS B 1 241 ? -4.168 21.5 18.516 1 85.88 241 LYS B C 1
ATOM 5310 O O . LYS B 1 241 ? -4.879 22.469 18.797 1 85.88 241 LYS B O 1
ATOM 5315 N N . PHE B 1 242 ? -3.154 21.172 19.266 1 91.06 242 PHE B N 1
ATOM 5316 C CA . PHE B 1 242 ? -3.01 21.75 20.594 1 91.06 242 PHE B CA 1
ATOM 5317 C C . PHE B 1 242 ? -1.865 22.75 20.641 1 91.06 242 PHE B C 1
ATOM 5319 O O . PHE B 1 242 ? -1.507 23.25 21.703 1 91.06 242 PHE B O 1
ATOM 5326 N N . SER B 1 243 ? -1.326 23 19.469 1 79.38 243 SER B N 1
ATOM 5327 C CA . SER B 1 243 ? -0.322 24.062 19.375 1 79.38 243 SER B CA 1
ATOM 5328 C C . SER B 1 243 ? -0.95 25.438 19.547 1 79.38 243 SER B C 1
ATOM 5330 O O . SER B 1 243 ? -0.251 26.406 19.828 1 79.38 243 SER B O 1
ATOM 5332 N N . ILE B 1 244 ? -2.242 25.5 19.391 1 76.5 244 ILE B N 1
ATOM 5333 C CA . ILE B 1 244 ? -2.938 26.781 19.547 1 76.5 244 ILE B CA 1
ATOM 5334 C C . ILE B 1 244 ? -3.803 26.734 20.797 1 76.5 244 ILE B C 1
ATOM 5336 O O . ILE B 1 244 ? -4.312 25.688 21.188 1 76.5 244 ILE B O 1
ATOM 5340 N N . THR B 1 245 ? -3.898 27.891 21.453 1 78.06 245 THR B N 1
ATOM 5341 C CA . THR B 1 245 ? -4.734 27.969 22.641 1 78.06 245 THR B CA 1
ATOM 5342 C C . THR B 1 245 ? -6.211 28.016 22.266 1 78.06 245 THR B C 1
ATOM 5344 O O . THR B 1 245 ? -6.605 28.734 21.359 1 78.06 245 THR B O 1
ATOM 5347 N N . HIS B 1 246 ? -7.02 27.203 22.984 1 83.5 246 HIS B N 1
ATOM 5348 C CA . HIS B 1 246 ? -8.453 27.156 22.734 1 83.5 246 HIS B CA 1
ATOM 5349 C C . HIS B 1 246 ? -9.234 27.797 23.891 1 83.5 246 HIS B C 1
ATOM 5351 O O . HIS B 1 246 ? -8.961 27.516 25.062 1 83.5 246 HIS B O 1
ATOM 5357 N N . ALA B 1 247 ? -10.094 28.625 23.547 1 88.94 247 ALA B N 1
ATOM 5358 C CA . ALA B 1 247 ? -11.008 29.156 24.562 1 88.94 247 ALA B CA 1
ATOM 5359 C C . ALA B 1 247 ? -12.008 28.094 25.016 1 88.94 247 ALA B C 1
ATOM 5361 O O . ALA B 1 247 ? -12.344 27.188 24.25 1 88.94 247 ALA B O 1
ATOM 5362 N N . ILE B 1 248 ? -12.422 28.25 26.219 1 93.69 248 ILE B N 1
ATOM 5363 C CA . ILE B 1 248 ? -13.445 27.344 26.719 1 93.69 248 ILE B CA 1
ATOM 5364 C C . ILE B 1 248 ? -14.766 27.609 25.984 1 93.69 248 ILE B C 1
ATOM 5366 O O . ILE B 1 248 ? -15.125 28.75 25.734 1 93.69 248 ILE B O 1
ATOM 5370 N N . LYS B 1 249 ? -15.414 26.578 25.594 1 96.31 249 LYS B N 1
ATOM 5371 C CA . LYS B 1 249 ? -16.719 26.641 24.938 1 96.31 249 LYS B CA 1
ATOM 5372 C C . LYS B 1 249 ? -17.719 25.719 25.641 1 96.31 249 LYS B C 1
ATOM 5374 O O . LYS B 1 249 ? -17.328 24.766 26.312 1 96.31 249 LYS B O 1
ATOM 5379 N N . PRO B 1 250 ? -18.984 26.016 25.484 1 97 250 PRO B N 1
ATOM 5380 C CA . PRO B 1 250 ? -20.016 25.266 26.203 1 97 250 PRO B CA 1
ATOM 5381 C C . PRO B 1 250 ? -20.016 23.781 25.828 1 97 250 PRO B C 1
ATOM 5383 O O . PRO B 1 250 ? -20.359 22.938 26.672 1 97 250 PRO B O 1
ATOM 5386 N N . ILE B 1 251 ? -19.688 23.469 24.562 1 97.88 251 ILE B N 1
ATOM 5387 C CA . ILE B 1 251 ? -19.734 22.078 24.109 1 97.88 251 ILE B CA 1
ATOM 5388 C C . ILE B 1 251 ? -18.344 21.641 23.672 1 97.88 251 ILE B C 1
ATOM 5390 O O . ILE B 1 251 ? -17.609 22.391 23.031 1 97.88 251 ILE B O 1
ATOM 5394 N N . THR B 1 252 ? -18 20.391 24.047 1 98.12 252 THR B N 1
ATOM 5395 C CA . THR B 1 252 ? -16.719 19.828 23.641 1 98.12 252 THR B CA 1
ATOM 5396 C C . THR B 1 252 ? -16.906 18.438 23.016 1 98.12 252 THR B C 1
ATOM 5398 O O . THR B 1 252 ? -17.672 17.625 23.547 1 98.12 252 THR B O 1
ATOM 5401 N N . LEU B 1 253 ? -16.281 18.219 21.859 1 98.38 253 LEU B N 1
ATOM 5402 C CA . LEU B 1 253 ? -16.203 16.891 21.25 1 98.38 253 LEU B CA 1
ATOM 5403 C C . LEU B 1 253 ? -14.898 16.203 21.609 1 98.38 253 LEU B C 1
ATOM 5405 O O . LEU B 1 253 ? -13.82 16.766 21.391 1 98.38 253 LEU B O 1
ATOM 5409 N N . ILE B 1 254 ? -14.945 15.016 22.172 1 98.62 254 ILE B N 1
ATOM 5410 C CA . ILE B 1 254 ? -13.789 14.188 22.484 1 98.62 254 ILE B CA 1
ATOM 5411 C C . ILE B 1 254 ? -13.914 12.836 21.781 1 98.62 254 ILE B C 1
ATOM 5413 O O . ILE B 1 254 ? -14.859 12.086 22.031 1 98.62 254 ILE B O 1
ATOM 5417 N N . GLY B 1 255 ? -13.016 12.594 20.922 1 98.44 255 GLY B N 1
ATOM 5418 C CA . GLY B 1 255 ? -13.156 11.352 20.172 1 98.44 255 GLY B CA 1
ATOM 5419 C C . GLY B 1 255 ? -12.055 11.148 19.156 1 98.44 255 GLY B C 1
ATOM 5420 O O . GLY B 1 255 ? -10.945 11.656 19.312 1 98.44 255 GLY B O 1
ATOM 5421 N N . HIS B 1 256 ? -12.344 10.281 18.172 1 97.5 256 HIS B N 1
ATOM 5422 C CA . HIS B 1 256 ? -11.391 9.914 17.125 1 97.5 256 HIS B CA 1
ATOM 5423 C C . HIS B 1 256 ? -11.719 10.602 15.812 1 97.5 256 HIS B C 1
ATOM 5425 O O . HIS B 1 256 ? -12.125 11.766 15.797 1 97.5 256 HIS B O 1
ATOM 5431 N N . SER B 1 257 ? -11.484 9.914 14.633 1 96.5 257 SER B N 1
ATOM 5432 C CA . SER B 1 257 ? -11.523 10.531 13.312 1 96.5 257 SER B CA 1
ATOM 5433 C C . SER B 1 257 ? -12.93 11.016 12.961 1 96.5 257 SER B C 1
ATOM 5435 O O . SER B 1 257 ? -13.086 11.992 12.234 1 96.5 257 SER B O 1
ATOM 5437 N N . ILE B 1 258 ? -13.93 10.352 13.445 1 97.31 258 ILE B N 1
ATOM 5438 C CA . ILE B 1 258 ? -15.289 10.766 13.133 1 97.31 258 ILE B CA 1
ATOM 5439 C C . ILE B 1 258 ? -15.523 12.188 13.633 1 97.31 258 ILE B C 1
ATOM 5441 O O . ILE B 1 258 ? -16.094 13.016 12.914 1 97.31 258 ILE B O 1
ATOM 5445 N N . PHE B 1 259 ? -15.055 12.531 14.844 1 97.94 259 PHE B N 1
ATOM 5446 C CA . PHE B 1 259 ? -15.164 13.898 15.352 1 97.94 259 PHE B CA 1
ATOM 5447 C C . PHE B 1 259 ? -14.109 14.797 14.711 1 97.94 259 PHE B C 1
ATOM 5449 O O . PHE B 1 259 ? -14.414 15.914 14.297 1 97.94 259 PHE B O 1
ATOM 5456 N N . ASP B 1 260 ? -12.906 14.25 14.547 1 95.56 260 ASP B N 1
ATOM 5457 C CA . ASP B 1 260 ? -11.812 15.047 13.992 1 95.56 260 ASP B CA 1
ATOM 5458 C C . ASP B 1 260 ? -12.188 15.609 12.625 1 95.56 260 ASP B C 1
ATOM 5460 O O . ASP B 1 260 ? -11.852 16.75 12.305 1 95.56 260 ASP B O 1
ATOM 5464 N N . ASN B 1 261 ? -12.93 14.812 11.844 1 92.88 261 ASN B N 1
ATOM 5465 C CA . ASN B 1 261 ? -13.266 15.172 10.469 1 92.88 261 ASN B CA 1
ATOM 5466 C C . ASN B 1 261 ? -14.555 15.992 10.406 1 92.88 261 ASN B C 1
ATOM 5468 O O . ASN B 1 261 ? -14.961 16.422 9.32 1 92.88 261 ASN B O 1
ATOM 5472 N N . TRP B 1 262 ? -15.125 16.219 11.516 1 95.12 262 TRP B N 1
ATOM 5473 C CA . TRP B 1 262 ? -16.406 16.906 11.547 1 95.12 262 TRP B CA 1
ATOM 5474 C C . TRP B 1 262 ? -16.219 18.422 11.68 1 95.12 262 TRP B C 1
ATOM 5476 O O . TRP B 1 262 ? -15.734 18.891 12.711 1 95.12 262 TRP B O 1
ATOM 5486 N N . GLU B 1 263 ? -16.609 19.156 10.703 1 89.81 263 GLU B N 1
ATOM 5487 C CA . GLU B 1 263 ? -16.594 20.625 10.781 1 89.81 263 GLU B CA 1
ATOM 5488 C C . GLU B 1 263 ? -17.828 21.156 11.484 1 89.81 263 GLU B C 1
ATOM 5490 O O . GLU B 1 263 ? -18.828 21.469 10.836 1 89.81 263 GLU B O 1
ATOM 5495 N N . LEU B 1 264 ? -17.719 21.203 12.766 1 93 264 LEU B N 1
ATOM 5496 C CA . LEU B 1 264 ? -18.844 21.656 13.594 1 93 264 LEU B CA 1
ATOM 5497 C C . LEU B 1 264 ? -18.406 22.812 14.492 1 93 264 LEU B C 1
ATOM 5499 O O . LEU B 1 264 ? -17.672 22.625 15.461 1 93 264 LEU B O 1
ATOM 5503 N N . SER B 1 265 ? -18.875 24 14.234 1 91.88 265 SER B N 1
ATOM 5504 C CA . SER B 1 265 ? -18.5 25.172 15.023 1 91.88 265 SER B CA 1
ATOM 5505 C C . SER B 1 265 ? -19.562 25.484 16.062 1 91.88 265 SER B C 1
ATOM 5507 O O . SER B 1 265 ? -19.281 26.141 17.078 1 91.88 265 SER B O 1
ATOM 5509 N N . ASP B 1 266 ? -20.766 25 15.773 1 94.62 266 ASP B N 1
ATOM 5510 C CA . ASP B 1 266 ? -21.891 25.297 16.641 1 94.62 266 ASP B CA 1
ATOM 5511 C C . ASP B 1 266 ? -22.922 24.188 16.625 1 94.62 266 ASP B C 1
ATOM 5513 O O . ASP B 1 266 ? -23.125 23.547 15.586 1 94.62 266 ASP B O 1
ATOM 5517 N N . LEU B 1 267 ? -23.531 24 17.766 1 96.25 267 LEU B N 1
ATOM 5518 C CA . LEU B 1 267 ? -24.625 23.047 17.938 1 96.25 267 LEU B CA 1
ATOM 5519 C C . LEU B 1 267 ? -25.75 23.656 18.781 1 96.25 267 LEU B C 1
ATOM 5521 O O . LEU B 1 267 ? -25.562 23.906 19.969 1 96.25 267 LEU B O 1
ATOM 5525 N N . ALA B 1 268 ? -26.875 23.969 18.172 1 94 268 ALA B N 1
ATOM 5526 C CA . ALA B 1 268 ? -28.031 24.547 18.844 1 94 268 ALA B CA 1
ATOM 5527 C C . ALA B 1 268 ? -27.672 25.891 19.469 1 94 268 ALA B C 1
ATOM 5529 O O . ALA B 1 268 ? -28.016 26.156 20.625 1 94 268 ALA B O 1
ATOM 5530 N N . GLY B 1 269 ? -26.875 26.641 18.844 1 93.5 269 GLY B N 1
ATOM 5531 C CA . GLY B 1 269 ? -26.547 28 19.266 1 93.5 269 GLY B CA 1
ATOM 5532 C C . GLY B 1 269 ? -25.375 28.031 20.234 1 93.5 269 GLY B C 1
ATOM 5533 O O . GLY B 1 269 ? -24.984 29.109 20.703 1 93.5 269 GLY B O 1
ATOM 5534 N N . LYS B 1 270 ? -24.812 26.969 20.531 1 96.25 270 LYS B N 1
ATOM 5535 C CA . LYS B 1 270 ? -23.672 26.891 21.453 1 96.25 270 LYS B CA 1
ATOM 5536 C C . LYS B 1 270 ? -22.391 26.578 20.703 1 96.25 270 LYS B C 1
ATOM 5538 O O . LYS B 1 270 ? -22.344 25.656 19.891 1 96.25 270 LYS B O 1
ATOM 5543 N N . GLU B 1 271 ? -21.344 27.281 21.047 1 96.69 271 GLU B N 1
ATOM 5544 C CA . GLU B 1 271 ? -20.062 27.078 20.391 1 96.69 271 GLU B CA 1
ATOM 5545 C C . GLU B 1 271 ? -19.438 25.75 20.781 1 96.69 271 GLU B C 1
ATOM 5547 O O . GLU B 1 271 ? -19.672 25.25 21.891 1 96.69 271 GLU B O 1
ATOM 5552 N N . VAL B 1 272 ? -18.672 25.188 19.844 1 96.69 272 VAL B N 1
ATOM 5553 C CA . VAL B 1 272 ? -18.156 23.828 20.031 1 96.69 272 VAL B CA 1
ATOM 5554 C C . VAL B 1 272 ? -16.641 23.828 19.922 1 96.69 272 VAL B C 1
ATOM 5556 O O . VAL B 1 272 ? -16.078 24.438 19 1 96.69 272 VAL B O 1
ATOM 5559 N N . ASN B 1 273 ? -15.984 23.219 20.891 1 95.94 273 ASN B N 1
ATOM 5560 C CA . ASN B 1 273 ? -14.586 22.828 20.75 1 95.94 273 ASN B CA 1
ATOM 5561 C C . ASN B 1 273 ? -14.453 21.375 20.281 1 95.94 273 ASN B C 1
ATOM 5563 O O . ASN B 1 273 ? -15.07 20.469 20.859 1 95.94 273 ASN B O 1
ATOM 5567 N N . ASN B 1 274 ? -13.727 21.172 19.266 1 95.81 274 ASN B N 1
ATOM 5568 C CA . ASN B 1 274 ? -13.516 19.828 18.75 1 95.81 274 ASN B CA 1
ATOM 5569 C C . ASN B 1 274 ? -12.109 19.312 19.062 1 95.81 274 ASN B C 1
ATOM 5571 O O . ASN B 1 274 ? -11.141 19.734 18.422 1 95.81 274 ASN B O 1
ATOM 5575 N N . TYR B 1 275 ? -12.047 18.344 19.922 1 97.19 275 TYR B N 1
ATOM 5576 C CA . TYR B 1 275 ? -10.766 17.766 20.312 1 97.19 275 TYR B CA 1
ATOM 5577 C C . TYR B 1 275 ? -10.641 16.328 19.812 1 97.19 275 TYR B C 1
ATOM 5579 O O . TYR B 1 275 ? -9.961 15.508 20.438 1 97.19 275 TYR B O 1
ATOM 5587 N N . GLY B 1 276 ? -11.406 16.016 18.75 1 97.62 276 GLY B N 1
ATOM 5588 C CA . GLY B 1 276 ? -11.203 14.742 18.094 1 97.62 276 GLY B CA 1
ATOM 5589 C C . GL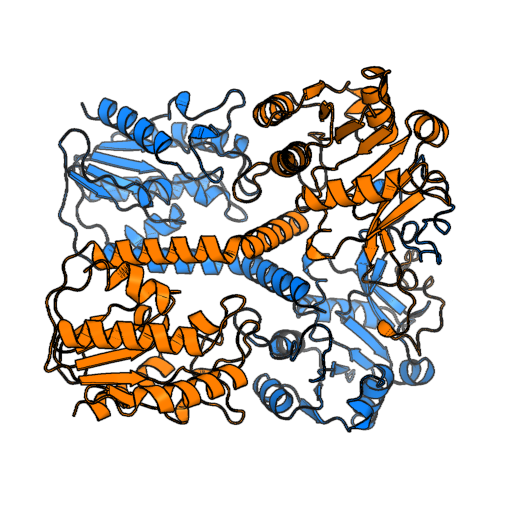Y B 1 276 ? -9.828 14.609 17.453 1 97.62 276 GLY B C 1
ATOM 5590 O O . GLY B 1 276 ? -9.312 15.578 16.891 1 97.62 276 GLY B O 1
ATOM 5591 N N . VAL B 1 277 ? -9.297 13.406 17.578 1 97.31 277 VAL B N 1
ATOM 5592 C CA . VAL B 1 277 ? -7.996 13.148 16.984 1 97.31 277 VAL B CA 1
ATOM 5593 C C . VAL B 1 277 ? -8.047 11.852 16.172 1 97.31 277 VAL B C 1
ATOM 5595 O O . VAL B 1 277 ? -8.305 10.781 16.719 1 97.31 277 VAL B O 1
ATOM 5598 N N . SER B 1 278 ? -7.711 11.977 14.898 1 95.88 278 SER B N 1
ATOM 5599 C CA . SER B 1 278 ? -7.793 10.844 13.984 1 95.88 278 SER B CA 1
ATOM 5600 C C . SER B 1 278 ? -6.82 9.734 14.383 1 95.88 278 SER B C 1
ATOM 5602 O O . SER B 1 278 ? -5.648 10 14.656 1 95.88 278 SER B O 1
ATOM 5604 N N . GLY B 1 279 ? -7.367 8.5 14.461 1 96.69 279 GLY B N 1
ATOM 5605 C CA . GLY B 1 279 ? -6.551 7.32 14.688 1 96.69 279 GLY B CA 1
ATOM 5606 C C . GLY B 1 279 ? -6.301 7.039 16.156 1 96.69 279 GLY B C 1
ATOM 5607 O O . GLY B 1 279 ? -5.75 5.992 16.5 1 96.69 279 GLY B O 1
ATOM 5608 N N . ILE B 1 280 ? -6.73 7.898 17.047 1 98.12 280 ILE B N 1
ATOM 5609 C CA . ILE B 1 280 ? -6.32 7.82 18.438 1 98.12 280 ILE B CA 1
ATOM 5610 C C . ILE B 1 280 ? -7.109 6.719 19.156 1 98.12 280 ILE B C 1
ATOM 5612 O O . ILE B 1 280 ? -8.297 6.52 18.875 1 98.12 280 ILE B O 1
ATOM 5616 N N . THR B 1 281 ? -6.484 5.984 20.031 1 98.19 281 THR B N 1
ATOM 5617 C CA . THR B 1 281 ? -7.113 4.988 20.875 1 98.19 281 THR B CA 1
ATOM 5618 C C . THR B 1 281 ? -7.531 5.605 22.219 1 98.19 281 THR B C 1
ATOM 5620 O O . THR B 1 281 ? -7.125 6.723 22.547 1 98.19 281 THR B O 1
ATOM 5623 N N . SER B 1 282 ? -8.359 4.859 22.984 1 98.69 282 SER B N 1
ATOM 5624 C CA . SER B 1 282 ? -8.758 5.332 24.297 1 98.69 282 SER B CA 1
ATOM 5625 C C . SER B 1 282 ? -7.551 5.512 25.203 1 98.69 282 SER B C 1
ATOM 5627 O O . SER B 1 282 ? -7.43 6.523 25.906 1 98.69 282 SER B O 1
ATOM 5629 N N . GLU B 1 283 ? -6.652 4.598 25.094 1 98.12 283 GLU B N 1
ATOM 5630 C CA . GLU B 1 283 ? -5.434 4.668 25.891 1 98.12 283 GLU B CA 1
ATOM 5631 C C . GLU B 1 283 ? -4.609 5.898 25.531 1 98.12 283 GLU B C 1
ATOM 5633 O O . GLU B 1 283 ? -4.188 6.652 26.406 1 98.12 283 GLU B O 1
ATOM 5638 N N . ASP B 1 284 ? -4.414 6.055 24.281 1 98.06 284 ASP B N 1
ATOM 5639 C CA . ASP B 1 284 ? -3.592 7.168 23.812 1 98.06 284 ASP B CA 1
ATOM 5640 C C . ASP B 1 284 ? -4.258 8.508 24.125 1 98.06 284 ASP B C 1
ATOM 5642 O O . ASP B 1 284 ? -3.58 9.492 24.438 1 98.06 284 ASP B O 1
ATOM 5646 N N . TYR B 1 285 ? -5.59 8.555 24.047 1 98.69 285 TYR B N 1
ATOM 5647 C CA . TYR B 1 285 ? -6.277 9.805 24.375 1 98.69 285 TYR B CA 1
ATOM 5648 C C . TYR B 1 285 ? -6.047 10.195 25.828 1 98.69 285 TYR B C 1
ATOM 5650 O O . TYR B 1 285 ? -5.773 11.359 26.125 1 98.69 285 TYR B O 1
ATOM 5658 N N . TYR B 1 286 ? -6.176 9.258 26.703 1 98.62 286 TYR B N 1
ATOM 5659 C CA . TYR B 1 286 ? -5.945 9.531 28.125 1 98.62 286 TYR B CA 1
ATOM 5660 C C . TYR B 1 286 ? -4.508 9.977 28.359 1 98.62 286 TYR B C 1
ATOM 5662 O O . TYR B 1 286 ? -4.27 11.039 28.953 1 98.62 286 TYR B O 1
ATOM 5670 N N . ASN B 1 287 ? -3.543 9.219 27.812 1 98.31 287 ASN B N 1
ATOM 5671 C CA . ASN B 1 287 ? -2.137 9.422 28.141 1 98.31 287 ASN B CA 1
ATOM 5672 C C . ASN B 1 287 ? -1.573 10.664 27.469 1 98.31 287 ASN B C 1
ATOM 5674 O O . ASN B 1 287 ? -0.839 11.438 28.078 1 98.31 287 ASN B O 1
ATOM 5678 N N . LEU B 1 288 ? -1.973 10.859 26.25 1 98 288 LEU B N 1
ATOM 5679 C CA . LEU B 1 288 ? -1.274 11.867 25.453 1 98 288 LEU B CA 1
ATOM 5680 C C . LEU B 1 288 ? -1.987 13.211 25.531 1 98 288 LEU B C 1
ATOM 5682 O O . LEU B 1 288 ? -1.396 14.25 25.234 1 98 288 LEU B O 1
ATOM 5686 N N . ILE B 1 289 ? -3.254 13.242 25.922 1 97.94 289 ILE B N 1
ATOM 5687 C CA . ILE B 1 289 ? -3.992 14.5 25.891 1 97.94 289 ILE B CA 1
ATOM 5688 C C . ILE B 1 289 ? -4.441 14.859 27.312 1 97.94 289 ILE B C 1
ATOM 5690 O O . ILE B 1 289 ? -4.078 15.914 27.828 1 97.94 289 ILE B O 1
ATOM 5694 N N . LEU B 1 290 ? -5.129 13.977 28.016 1 98.06 290 LEU B N 1
ATOM 5695 C CA . LEU B 1 290 ? -5.738 14.32 29.297 1 98.06 290 LEU B CA 1
ATOM 5696 C C . LEU B 1 290 ? -4.699 14.297 30.406 1 98.06 290 LEU B C 1
ATOM 5698 O O . LEU B 1 290 ? -4.574 15.258 31.172 1 98.06 290 LEU B O 1
ATOM 5702 N N . ASP B 1 291 ? -3.986 13.172 30.406 1 97.56 291 ASP B N 1
ATOM 5703 C CA . ASP B 1 291 ? -2.971 13.055 31.438 1 97.56 291 ASP B CA 1
ATOM 5704 C C . ASP B 1 291 ? -1.842 14.062 31.219 1 97.56 291 ASP B C 1
ATOM 5706 O O . ASP B 1 291 ? -1.196 14.492 32.188 1 97.56 291 ASP B O 1
ATOM 5710 N N . ALA B 1 292 ? -1.647 14.445 30.031 1 96.75 292 ALA B N 1
ATOM 5711 C CA . ALA B 1 292 ? -0.647 15.453 29.672 1 96.75 292 ALA B CA 1
ATOM 5712 C C . ALA B 1 292 ? -1.185 16.859 29.891 1 96.75 292 ALA B C 1
ATOM 5714 O O . ALA B 1 292 ? -0.472 17.844 29.688 1 96.75 292 ALA B O 1
ATOM 5715 N N . ASN B 1 293 ? -2.408 17.047 30.281 1 96.25 293 ASN B N 1
ATOM 5716 C CA . ASN B 1 293 ? -3.062 18.312 30.641 1 96.25 293 ASN B CA 1
ATOM 5717 C C . ASN B 1 293 ? -3.119 19.266 29.453 1 96.25 293 ASN B C 1
ATOM 5719 O O . ASN B 1 293 ? -2.92 20.469 29.609 1 96.25 293 ASN B O 1
ATOM 5723 N N . LEU B 1 294 ? -3.355 18.656 28.281 1 96.25 294 LEU B N 1
ATOM 5724 C CA . LEU B 1 294 ? -3.492 19.5 27.094 1 96.25 294 LEU B CA 1
ATOM 5725 C C . LEU B 1 294 ? -4.848 20.203 27.078 1 96.25 294 LEU B C 1
ATOM 5727 O O . LEU B 1 294 ? -4.992 21.266 26.484 1 96.25 294 LEU B O 1
ATOM 5731 N N . ILE B 1 295 ? -5.816 19.547 27.719 1 96.25 295 ILE B N 1
ATOM 5732 C CA . ILE B 1 295 ? -7.117 20.172 27.938 1 96.25 295 ILE B CA 1
ATOM 5733 C C . ILE B 1 295 ? -7.215 20.641 29.391 1 96.25 295 ILE B C 1
ATOM 5735 O O . ILE B 1 295 ? -7.195 19.828 30.328 1 96.25 295 ILE B O 1
ATOM 5739 N N . LYS B 1 296 ? -7.379 21.922 29.547 1 93.19 296 LYS B N 1
ATOM 5740 C CA . LYS B 1 296 ? -7.332 22.469 30.891 1 93.19 296 LYS B CA 1
ATOM 5741 C C . LYS B 1 296 ? -8.734 22.828 31.391 1 93.19 296 LYS B C 1
ATOM 5743 O O . LYS B 1 296 ? -8.977 22.859 32.594 1 93.19 296 LYS B O 1
ATOM 5748 N N . GLU B 1 297 ? -9.547 23.188 30.469 1 94.44 297 GLU B N 1
ATOM 5749 C CA . GLU B 1 297 ? -10.922 23.547 30.797 1 94.44 297 GLU B CA 1
ATOM 5750 C C . GLU B 1 297 ? -11.906 22.938 29.812 1 94.44 297 GLU B C 1
ATOM 5752 O O . GLU B 1 297 ? -11.562 22.719 28.641 1 94.44 297 GLU B O 1
ATOM 5757 N N . ILE B 1 298 ? -13.094 22.641 30.328 1 96.12 298 ILE B N 1
ATOM 5758 C CA . ILE B 1 298 ? -14.133 22.078 29.469 1 96.12 298 ILE B CA 1
ATOM 5759 C C . ILE B 1 298 ? -15.484 22.672 29.844 1 96.12 298 ILE B C 1
ATOM 5761 O O . ILE B 1 298 ? -15.703 23.062 30.984 1 96.12 298 ILE B O 1
ATOM 5765 N N . GLY B 1 299 ? -16.328 22.781 28.938 1 95.94 299 GLY B N 1
ATOM 5766 C CA . GLY B 1 299 ? -17.688 23.281 29.172 1 95.94 299 GLY B CA 1
ATOM 5767 C C . GLY B 1 299 ? -18.578 22.25 29.859 1 95.94 299 GLY B C 1
ATOM 5768 O O . GLY B 1 299 ? -18.109 21.234 30.359 1 95.94 299 GLY B O 1
ATOM 5769 N N . ASP B 1 300 ? -19.844 22.578 29.844 1 96.75 300 ASP B N 1
ATOM 5770 C CA . ASP B 1 300 ? -20.797 21.797 30.641 1 96.75 300 ASP B CA 1
ATOM 5771 C C . ASP B 1 300 ? -21.266 20.562 29.875 1 96.75 300 ASP B C 1
ATOM 5773 O O . ASP B 1 300 ? -21.844 19.656 30.469 1 96.75 300 ASP B O 1
ATOM 5777 N N . VAL B 1 301 ? -21.047 20.547 28.547 1 98.19 301 VAL B N 1
ATOM 5778 C CA . VAL B 1 301 ? -21.516 19.438 27.734 1 98.19 301 VAL B CA 1
ATOM 5779 C C . VAL B 1 301 ? -20.344 18.812 26.984 1 98.19 301 VAL B C 1
ATOM 5781 O O . VAL B 1 301 ? -19.609 19.531 26.281 1 98.19 301 VAL B O 1
ATOM 5784 N N . VAL B 1 302 ? -20.156 17.5 27.094 1 98.56 302 VAL B N 1
ATOM 5785 C CA . VAL B 1 302 ? -19.125 16.766 26.359 1 98.56 302 VAL B CA 1
ATOM 5786 C C . VAL B 1 302 ? -19.766 15.625 25.578 1 98.56 302 VAL B C 1
ATOM 5788 O O . VAL B 1 302 ? -20.547 14.844 26.125 1 98.56 302 VAL B O 1
ATOM 5791 N N . PHE B 1 303 ? -19.547 15.57 24.312 1 98.69 303 PHE B N 1
ATOM 5792 C CA . PHE B 1 303 ? -19.812 14.367 23.531 1 98.69 303 PHE B CA 1
ATOM 5793 C C . PHE B 1 303 ? -18.562 13.508 23.406 1 98.69 303 PHE B C 1
ATOM 5795 O O . PHE B 1 303 ? -17.516 13.977 22.938 1 98.69 303 PHE B O 1
ATOM 5802 N N . LEU B 1 304 ? -18.672 12.305 23.859 1 98.75 304 LEU B N 1
ATOM 5803 C CA . LEU B 1 304 ? -17.531 11.383 23.922 1 98.75 304 LEU B CA 1
ATOM 5804 C C . LEU B 1 304 ? -17.766 10.18 23.016 1 98.75 304 LEU B C 1
ATOM 5806 O O . LEU B 1 304 ? -18.812 9.531 23.078 1 98.75 304 LEU B O 1
ATOM 5810 N N . MET B 1 305 ? -16.844 9.922 22.078 1 98.38 305 MET B N 1
ATOM 5811 C CA . MET B 1 305 ? -16.875 8.758 21.203 1 98.38 305 MET B CA 1
ATOM 5812 C C . MET B 1 305 ? -15.484 8.156 21.047 1 98.38 305 MET B C 1
ATOM 5814 O O . MET B 1 305 ? -14.648 8.703 20.312 1 98.38 305 MET B O 1
ATOM 5818 N N . LEU B 1 306 ? -15.211 7.047 21.688 1 98.12 306 LEU B N 1
ATOM 5819 C CA . LEU B 1 306 ? -13.945 6.332 21.594 1 98.12 306 LEU B CA 1
ATOM 5820 C C . LEU B 1 306 ? -14.164 4.824 21.641 1 98.12 306 LEU B C 1
ATOM 5822 O O . LEU B 1 306 ? -15.227 4.359 22.078 1 98.12 306 LEU B O 1
ATOM 5826 N N . GLY B 1 307 ? -13.195 4.102 21.141 1 97.62 307 GLY B N 1
ATOM 5827 C CA . GLY B 1 307 ? -13.273 2.654 21.266 1 97.62 307 GLY B CA 1
ATOM 5828 C C . GLY B 1 307 ? -13.047 1.932 19.953 1 97.62 307 GLY B C 1
ATOM 5829 O O . GLY B 1 307 ? -12.492 0.831 19.922 1 97.62 307 GLY B O 1
ATOM 5830 N N . THR B 1 308 ? -13.516 2.5 18.828 1 97.38 308 THR B N 1
ATOM 5831 C CA . THR B 1 308 ? -13.453 1.815 17.547 1 97.38 308 THR B CA 1
ATOM 5832 C C . THR B 1 308 ? -12.016 1.475 17.188 1 97.38 308 THR B C 1
ATOM 5834 O O . THR B 1 308 ? -11.742 0.401 16.641 1 97.38 308 THR B O 1
ATOM 5837 N N . ASN B 1 309 ? -11.078 2.387 17.484 1 97.38 309 ASN B N 1
ATOM 5838 C CA . ASN B 1 309 ? -9.68 2.166 17.141 1 97.38 309 ASN B CA 1
ATOM 5839 C C . ASN B 1 309 ? -9.008 1.209 18.125 1 97.38 309 ASN B C 1
ATOM 5841 O O . ASN B 1 309 ? -7.906 0.719 17.859 1 97.38 309 ASN B O 1
ATOM 5845 N N . ASP B 1 310 ? -9.664 0.92 19.281 1 97.81 310 ASP B N 1
ATOM 5846 C CA . ASP B 1 310 ? -9.141 -0.041 20.25 1 97.81 310 ASP B CA 1
ATOM 5847 C C . ASP B 1 310 ? -9.273 -1.471 19.719 1 97.81 310 ASP B C 1
ATOM 5849 O O . ASP B 1 310 ? -8.391 -2.303 19.953 1 97.81 310 ASP B O 1
ATOM 5853 N N . ILE B 1 311 ? -10.328 -1.677 18.984 1 96.44 311 ILE B N 1
ATOM 5854 C CA . ILE B 1 311 ? -10.711 -3.01 18.531 1 96.44 311 ILE B CA 1
ATOM 5855 C C . ILE B 1 311 ? -9.609 -3.604 17.672 1 96.44 311 ILE B C 1
ATOM 5857 O O . ILE B 1 311 ? -9.43 -4.824 17.625 1 96.44 311 ILE B O 1
ATOM 5861 N N . VAL B 1 312 ? -8.844 -2.812 16.984 1 94.31 312 VAL B N 1
ATOM 5862 C CA . VAL B 1 312 ? -7.918 -3.314 15.977 1 94.31 312 VAL B CA 1
ATOM 5863 C C . VAL B 1 312 ? -6.535 -3.518 16.594 1 94.31 312 VAL B C 1
ATOM 5865 O O . VAL B 1 312 ? -5.598 -3.934 15.914 1 94.31 312 VAL B O 1
ATOM 5868 N N . ILE B 1 313 ? -6.422 -3.24 17.906 1 93.44 313 ILE B N 1
ATOM 5869 C CA . ILE B 1 313 ? -5.168 -3.486 18.609 1 93.44 313 ILE B CA 1
ATOM 5870 C C . ILE B 1 313 ? -4.949 -4.988 18.766 1 93.44 313 ILE B C 1
ATOM 5872 O O . ILE B 1 313 ? -5.875 -5.727 19.109 1 93.44 313 ILE B O 1
ATOM 5876 N N . GLN B 1 314 ? -3.74 -5.453 18.453 1 90.56 314 GLN B N 1
ATOM 5877 C CA . GLN B 1 314 ? -3.42 -6.863 18.641 1 90.56 314 GLN B CA 1
ATOM 5878 C C . GLN B 1 314 ? -3.592 -7.281 20.094 1 90.56 314 GLN B C 1
ATOM 5880 O O . GLN B 1 314 ? -3.049 -6.645 21 1 90.56 314 GLN B O 1
ATOM 5885 N N . GLY B 1 315 ? -4.32 -8.234 20.328 1 93.06 315 GLY B N 1
ATOM 5886 C CA . GLY B 1 315 ? -4.543 -8.734 21.672 1 93.06 315 GLY B CA 1
ATOM 5887 C C . GLY B 1 315 ? -5.527 -7.895 22.469 1 93.06 315 GLY B C 1
ATOM 5888 O O . GLY B 1 315 ? -5.566 -7.977 23.688 1 93.06 315 GLY B O 1
ATOM 5889 N N . TRP B 1 316 ? -6.32 -7.172 21.766 1 95 316 TRP B N 1
ATOM 5890 C CA . TRP B 1 316 ? -7.273 -6.266 22.406 1 95 316 TRP B CA 1
ATOM 5891 C C . TRP B 1 316 ? -8.297 -7.043 23.219 1 95 316 TRP B C 1
ATOM 5893 O O . TRP B 1 316 ? -8.742 -8.117 22.812 1 95 316 TRP B O 1
ATOM 5903 N N . ASP B 1 317 ? -8.586 -6.402 24.359 1 96.81 317 ASP B N 1
ATOM 5904 C CA . ASP B 1 317 ? -9.633 -6.863 25.266 1 96.81 317 ASP B CA 1
ATOM 5905 C C . ASP B 1 317 ? -10.617 -5.742 25.578 1 96.81 317 ASP B C 1
ATOM 5907 O O . ASP B 1 317 ? -10.211 -4.605 25.844 1 96.81 317 ASP B O 1
ATOM 5911 N N . GLU B 1 318 ? -11.906 -6.09 25.547 1 97.38 318 GLU B N 1
ATOM 5912 C CA . GLU B 1 318 ? -12.93 -5.078 25.797 1 97.38 318 GLU B CA 1
ATOM 5913 C C . GLU B 1 318 ? -12.758 -4.43 27.156 1 97.38 318 GLU B C 1
ATOM 5915 O O . GLU B 1 318 ? -13.102 -3.26 27.344 1 97.38 318 GLU B O 1
ATOM 5920 N N . ASN B 1 319 ? -12.211 -5.105 28.125 1 98 319 ASN B N 1
ATOM 5921 C CA . ASN B 1 319 ? -11.961 -4.555 29.453 1 98 319 ASN B CA 1
ATOM 5922 C C . ASN B 1 319 ? -10.961 -3.404 29.406 1 98 319 ASN B C 1
ATOM 5924 O O . ASN B 1 319 ? -11.039 -2.477 30.219 1 98 319 ASN B O 1
ATOM 5928 N N . ASP B 1 320 ? -10.039 -3.527 28.484 1 97.75 320 ASP B N 1
ATOM 5929 C CA . ASP B 1 320 ? -9.07 -2.449 28.328 1 97.75 320 ASP B CA 1
ATOM 5930 C C . ASP B 1 320 ? -9.75 -1.157 27.891 1 97.75 320 ASP B C 1
ATOM 5932 O O . ASP B 1 320 ? -9.469 -0.083 28.422 1 97.75 320 ASP B O 1
ATOM 5936 N N . THR B 1 321 ? -10.625 -1.318 26.953 1 98.38 321 THR B N 1
ATOM 5937 C CA . THR B 1 321 ? -11.359 -0.151 26.484 1 98.38 321 THR B CA 1
ATOM 5938 C C . THR B 1 321 ? -12.156 0.485 27.609 1 98.38 321 THR B C 1
ATOM 5940 O O . THR B 1 321 ? -12.102 1.7 27.812 1 98.38 321 THR B O 1
ATOM 5943 N N . LEU B 1 322 ? -12.844 -0.308 28.391 1 98.31 322 LEU B N 1
ATOM 5944 C CA . LEU B 1 322 ? -13.648 0.202 29.5 1 98.31 322 LEU B CA 1
ATOM 5945 C C . LEU B 1 322 ? -12.766 0.891 30.531 1 98.31 322 LEU B C 1
ATOM 5947 O O . LEU B 1 322 ? -13.102 1.973 31.016 1 98.31 322 LEU B O 1
ATOM 5951 N N . ARG B 1 323 ? -11.688 0.286 30.828 1 98.12 323 ARG B N 1
ATOM 5952 C CA . ARG B 1 323 ? -10.758 0.843 31.812 1 98.12 323 ARG B CA 1
ATOM 5953 C C . ARG B 1 323 ? -10.305 2.238 31.406 1 98.12 323 ARG B C 1
ATOM 5955 O O . ARG B 1 323 ? -10.344 3.172 32.219 1 98.12 323 ARG B O 1
ATOM 5962 N N . TRP B 1 324 ? -9.938 2.361 30.172 1 98.44 324 TRP B N 1
ATOM 5963 C CA . TRP B 1 324 ? -9.43 3.646 29.719 1 98.44 324 TRP B CA 1
ATOM 5964 C C . TRP B 1 324 ? -10.547 4.676 29.609 1 98.44 324 TRP B C 1
ATOM 5966 O O . TRP B 1 324 ? -10.344 5.855 29.922 1 98.44 324 TRP B O 1
ATOM 5976 N N . LEU B 1 325 ? -11.695 4.246 29.219 1 98.5 325 LEU B N 1
ATOM 5977 C CA . LEU B 1 325 ? -12.836 5.156 29.141 1 98.5 325 LEU B CA 1
ATOM 5978 C C . LEU B 1 325 ? -13.203 5.676 30.531 1 98.5 325 LEU B C 1
ATOM 5980 O O . LEU B 1 325 ? -13.539 6.852 30.688 1 98.5 325 LEU B O 1
ATOM 5984 N N . MET B 1 326 ? -13.125 4.84 31.531 1 98.12 326 MET B N 1
ATOM 5985 C CA . MET B 1 326 ? -13.414 5.254 32.906 1 98.12 326 MET B CA 1
ATOM 5986 C C . MET B 1 326 ? -12.414 6.301 33.375 1 98.12 326 MET B C 1
ATOM 5988 O O . MET B 1 326 ? -12.789 7.289 34 1 98.12 326 MET B O 1
ATOM 5992 N N . LYS B 1 327 ? -11.195 6.109 33 1 98.44 327 LYS B N 1
ATOM 5993 C CA . LYS B 1 327 ? -10.164 7.09 33.344 1 98.44 327 LYS B CA 1
ATOM 5994 C C . LYS B 1 327 ? -10.422 8.422 32.656 1 98.44 327 LYS B C 1
ATOM 5996 O O . LYS B 1 327 ? -10.234 9.484 33.25 1 98.44 327 LYS B O 1
ATOM 6001 N N . ILE B 1 328 ? -10.844 8.336 31.453 1 98.69 328 ILE B N 1
ATOM 6002 C CA . ILE B 1 328 ? -11.133 9.523 30.656 1 98.69 328 ILE B CA 1
ATOM 6003 C C . ILE B 1 328 ? -12.305 10.281 31.281 1 98.69 328 ILE B C 1
ATOM 6005 O O . ILE B 1 328 ? -12.227 11.5 31.484 1 98.69 328 ILE B O 1
ATOM 6009 N N . ILE B 1 329 ? -13.336 9.586 31.641 1 98.5 329 ILE B N 1
ATOM 6010 C CA . ILE B 1 329 ? -14.531 10.18 32.25 1 98.5 329 ILE B CA 1
ATOM 6011 C C . ILE B 1 329 ? -14.172 10.836 33.562 1 98.5 329 ILE B C 1
ATOM 6013 O O . ILE B 1 329 ? -14.562 11.977 33.844 1 98.5 329 ILE B O 1
ATOM 6017 N N . ASP B 1 330 ? -13.367 10.141 34.312 1 98.06 330 ASP B N 1
ATOM 6018 C CA . ASP B 1 330 ? -12.93 10.68 35.594 1 98.06 330 ASP B CA 1
ATOM 6019 C C . ASP B 1 330 ? -12.18 12 35.438 1 98.06 330 ASP B C 1
ATOM 6021 O O . ASP B 1 330 ? -12.422 12.953 36.156 1 98.06 330 ASP B O 1
ATOM 6025 N N . LYS B 1 331 ? -11.328 11.992 34.469 1 98.31 331 LYS B N 1
ATOM 6026 C CA . LYS B 1 331 ? -10.547 13.195 34.219 1 98.31 331 LYS B CA 1
ATOM 6027 C C . LYS B 1 331 ? -11.438 14.344 33.75 1 98.31 331 LYS B C 1
ATOM 6029 O O . LYS B 1 331 ? -11.242 15.492 34.156 1 98.31 331 LYS B O 1
ATOM 6034 N N . ILE B 1 332 ? -12.414 14.07 32.938 1 98.38 332 ILE B N 1
ATOM 6035 C CA . ILE B 1 332 ? -13.336 15.086 32.438 1 98.38 332 ILE B CA 1
ATOM 6036 C C . ILE B 1 332 ? -14.141 15.68 33.594 1 98.38 332 ILE B C 1
ATOM 6038 O O . ILE B 1 332 ? -14.289 16.891 33.688 1 98.38 332 ILE B O 1
ATOM 6042 N N . VAL B 1 333 ? -14.57 14.836 34.5 1 98.06 333 VAL B N 1
ATOM 6043 C CA . VAL B 1 333 ? -15.367 15.273 35.656 1 98.06 333 VAL B CA 1
ATOM 6044 C C . VAL B 1 333 ? -14.516 16.125 36.594 1 98.06 333 VAL B C 1
ATOM 6046 O O . VAL B 1 333 ? -15 17.109 37.156 1 98.06 333 VAL B O 1
ATOM 6049 N N . LYS B 1 334 ? -13.266 15.781 36.656 1 97.69 334 LYS B N 1
ATOM 6050 C CA . LYS B 1 334 ? -12.352 16.578 37.5 1 97.69 334 LYS B CA 1
ATOM 6051 C C . LYS B 1 334 ? -12.148 17.969 36.875 1 97.69 334 LYS B C 1
ATOM 6053 O O . LYS B 1 334 ? -12 18.938 37.625 1 97.69 334 LYS B O 1
ATOM 6058 N N . LEU B 1 335 ? -12.172 18.078 35.625 1 97.25 335 LEU B N 1
ATOM 6059 C CA . LEU B 1 335 ? -12 19.344 34.938 1 97.25 335 LEU B CA 1
ATOM 6060 C C . LEU B 1 335 ? -13.219 20.234 35.125 1 97.25 335 LEU B C 1
ATOM 6062 O O . LEU B 1 335 ? -13.094 21.453 35.25 1 97.25 335 LEU B O 1
ATOM 6066 N N . ASN B 1 336 ? -14.398 19.625 35.156 1 97.88 336 ASN B N 1
ATOM 6067 C CA . ASN B 1 336 ? -15.664 20.328 35.375 1 97.88 336 ASN B CA 1
ATOM 6068 C C . ASN B 1 336 ? -16.688 19.438 36.094 1 97.88 336 ASN B C 1
ATOM 6070 O O . ASN B 1 336 ? -17.344 18.609 35.469 1 97.88 336 ASN B O 1
ATOM 6074 N N . PRO B 1 337 ? -16.859 19.672 37.312 1 97.06 337 PRO B N 1
ATOM 6075 C CA . PRO B 1 337 ? -17.734 18.812 38.125 1 97.06 337 PRO B CA 1
ATOM 6076 C C . PRO B 1 337 ? -19.203 18.906 37.688 1 97.06 337 PRO B C 1
ATOM 6078 O O . PRO B 1 337 ? -20.016 18.062 38.094 1 97.06 337 PRO B O 1
ATOM 6081 N N . ASN B 1 338 ? -19.531 19.859 36.906 1 96.88 338 ASN B N 1
ATOM 6082 C CA . ASN B 1 338 ? -20.922 20.031 36.469 1 96.88 338 ASN B CA 1
ATOM 6083 C C . ASN B 1 338 ? -21.141 19.453 35.062 1 96.88 338 ASN B C 1
ATOM 6085 O O . ASN B 1 338 ? -22.234 19.547 34.5 1 96.88 338 ASN B O 1
ATOM 6089 N N . VAL B 1 339 ? -20.234 18.797 34.531 1 97.94 339 VAL B N 1
ATOM 6090 C CA . VAL B 1 339 ? -20.266 18.359 33.125 1 97.94 339 VAL B CA 1
ATOM 6091 C C . VAL B 1 339 ? -21.281 17.25 32.969 1 97.94 339 VAL B C 1
ATOM 6093 O O . VAL B 1 339 ? -21.453 16.406 33.844 1 97.94 339 VAL B O 1
ATOM 6096 N N . ILE B 1 340 ? -21.969 17.25 31.875 1 97.81 340 ILE B N 1
ATOM 6097 C CA . ILE B 1 340 ? -22.734 16.109 31.375 1 97.81 340 ILE B CA 1
ATOM 6098 C C . ILE B 1 340 ? -22.031 15.5 30.172 1 97.81 340 ILE B C 1
ATOM 6100 O O . ILE B 1 340 ? -21.75 16.203 29.188 1 97.81 340 ILE B O 1
ATOM 6104 N N . ILE B 1 341 ? -21.75 14.211 30.281 1 98.5 341 ILE B N 1
ATOM 6105 C CA . ILE B 1 341 ? -21.047 13.508 29.219 1 98.5 341 ILE B CA 1
ATOM 6106 C C . ILE B 1 341 ? -22.016 12.617 28.453 1 98.5 341 ILE B C 1
ATOM 6108 O O . ILE B 1 341 ? -22.562 11.656 29 1 98.5 341 ILE B O 1
ATOM 6112 N N . TYR B 1 342 ? -22.25 12.93 27.219 1 98.25 342 TYR B N 1
ATOM 6113 C CA . TYR B 1 342 ? -23 12.07 26.312 1 98.25 342 TYR B CA 1
ATOM 6114 C C . TYR B 1 342 ? -22.078 11.094 25.594 1 98.25 342 TYR B C 1
ATOM 6116 O O . TYR B 1 342 ? -21.344 11.484 24.688 1 98.25 342 TYR B O 1
ATOM 6124 N N . PHE B 1 343 ? -22.125 9.844 26 1 98.44 343 PHE B N 1
ATOM 6125 C CA . PHE B 1 343 ? -21.312 8.82 25.344 1 98.44 343 PHE B CA 1
ATOM 6126 C C . PHE B 1 343 ? -22.031 8.227 24.141 1 98.44 343 PHE B C 1
ATOM 6128 O O . PHE B 1 343 ? -23.047 7.547 24.297 1 98.44 343 PHE B O 1
ATOM 6135 N N . LEU B 1 344 ? -21.469 8.445 22.969 1 98.31 344 LEU B N 1
ATOM 6136 C CA . LEU B 1 344 ? -22.062 7.938 21.734 1 98.31 344 LEU B CA 1
ATOM 6137 C C . LEU B 1 344 ? -21.609 6.512 21.453 1 98.31 344 LEU B C 1
ATOM 6139 O O . LEU B 1 344 ? -20.422 6.207 21.547 1 98.31 344 LEU B O 1
ATOM 6143 N N . SER B 1 345 ? -22.516 5.684 21.109 1 98.19 345 SER B N 1
ATOM 6144 C CA . SER B 1 345 ? -22.172 4.32 20.719 1 98.19 345 SER B CA 1
ATOM 6145 C C . SER B 1 345 ? -21.266 4.305 19.5 1 98.19 345 SER B C 1
ATOM 6147 O O . SER B 1 345 ? -21.328 5.211 18.656 1 98.19 345 SER B O 1
ATOM 6149 N N . LEU B 1 346 ? -20.484 3.225 19.438 1 98.38 346 LEU B N 1
ATOM 6150 C CA . LEU B 1 346 ? -19.609 3.059 18.266 1 98.38 346 LEU B CA 1
ATOM 6151 C C . LEU B 1 346 ? -20.438 2.799 17.016 1 98.38 346 LEU B C 1
ATOM 6153 O O . LEU B 1 346 ? -21.312 1.931 17 1 98.38 346 LEU B O 1
ATOM 6157 N N . PRO B 1 347 ? -20.125 3.553 15.992 1 98.31 347 PRO B N 1
ATOM 6158 C CA . PRO B 1 347 ? -20.844 3.299 14.734 1 98.31 347 PRO B CA 1
ATOM 6159 C C . PRO B 1 347 ? -20.469 1.963 14.102 1 98.31 347 PRO B C 1
ATOM 6161 O O . PRO B 1 347 ? -19.344 1.483 14.281 1 98.31 347 PRO B O 1
ATOM 6164 N N . PRO B 1 348 ? -21.406 1.352 13.344 1 98.25 348 PRO B N 1
ATOM 6165 C CA . PRO B 1 348 ? -21.062 0.187 12.523 1 98.25 348 PRO B CA 1
ATOM 6166 C C . PRO B 1 348 ? -20.141 0.539 11.359 1 98.25 348 PRO B C 1
ATOM 6168 O O . PRO B 1 348 ? -19.891 1.719 11.102 1 98.25 348 PRO B O 1
ATOM 6171 N N . VAL B 1 349 ? -19.594 -0.506 10.781 1 97.69 349 VAL B N 1
ATOM 6172 C CA . VAL B 1 349 ? -18.766 -0.31 9.602 1 97.69 349 VAL B CA 1
ATOM 6173 C C . VAL B 1 349 ? -19.406 -0.993 8.398 1 97.69 349 VAL B C 1
ATOM 6175 O O . VAL B 1 349 ? -20.391 -1.714 8.539 1 97.69 349 VAL B O 1
ATOM 6178 N N . ASN B 1 350 ? -18.953 -0.679 7.25 1 96.88 350 ASN B N 1
ATOM 6179 C CA . ASN B 1 350 ? -19.391 -1.277 5.996 1 96.88 350 ASN B CA 1
ATOM 6180 C C . ASN B 1 350 ? -18.219 -1.816 5.188 1 96.88 350 ASN B C 1
ATOM 6182 O O . ASN B 1 350 ? -17.406 -1.044 4.656 1 96.88 350 ASN B O 1
ATOM 6186 N N . GLY B 1 351 ? -18.141 -3.17 5.145 1 94.94 351 GLY B N 1
ATOM 6187 C CA . GLY B 1 351 ? -17.172 -3.816 4.27 1 94.94 351 GLY B CA 1
ATOM 6188 C C . GLY B 1 351 ? -15.734 -3.596 4.703 1 94.94 351 GLY B C 1
ATOM 6189 O O . GLY B 1 351 ? -14.852 -3.418 3.865 1 94.94 351 GLY B O 1
ATOM 6190 N N . ARG B 1 352 ? -15.516 -3.52 5.996 1 94.62 352 ARG B N 1
ATOM 6191 C CA . ARG B 1 352 ? -14.156 -3.338 6.492 1 94.62 352 ARG B CA 1
ATOM 6192 C C . ARG B 1 352 ? -13.484 -4.68 6.758 1 94.62 352 ARG B C 1
ATOM 6194 O O . ARG B 1 352 ? -14.117 -5.605 7.273 1 94.62 352 ARG B O 1
ATOM 6201 N N . VAL B 1 353 ? -12.258 -4.742 6.426 1 93.31 353 VAL B N 1
ATOM 6202 C CA . VAL B 1 353 ? -11.516 -5.984 6.629 1 93.31 353 VAL B CA 1
ATOM 6203 C C . VAL B 1 353 ? -10.969 -6.027 8.055 1 93.31 353 VAL B C 1
ATOM 6205 O O . VAL B 1 353 ? -10.766 -7.105 8.617 1 93.31 353 VAL B O 1
ATOM 6208 N N . ASP B 1 354 ? -10.773 -4.852 8.695 1 92.81 354 ASP B N 1
ATOM 6209 C CA . ASP B 1 354 ? -10.07 -4.77 9.977 1 92.81 354 ASP B CA 1
ATOM 6210 C C . ASP B 1 354 ? -11.055 -4.688 11.141 1 92.81 354 ASP B C 1
ATOM 6212 O O . ASP B 1 354 ? -10.648 -4.723 12.305 1 92.81 354 ASP B O 1
ATOM 6216 N N . ARG B 1 355 ? -12.359 -4.547 10.844 1 95.06 355 ARG B N 1
ATOM 6217 C CA . ARG B 1 355 ? -13.375 -4.445 11.883 1 95.06 355 ARG B CA 1
ATOM 6218 C C . ARG B 1 355 ? -14.586 -5.312 11.555 1 95.06 355 ARG B C 1
ATOM 6220 O O . ARG B 1 355 ? -14.883 -5.551 10.383 1 95.06 355 ARG B O 1
ATOM 6227 N N . ASN B 1 356 ? -15.211 -5.707 12.594 1 93.25 356 ASN B N 1
ATOM 6228 C CA . ASN B 1 356 ? -16.375 -6.586 12.508 1 93.25 356 ASN B CA 1
ATOM 6229 C C . ASN B 1 356 ? -17.562 -6.031 13.289 1 93.25 356 ASN B C 1
ATOM 6231 O O . ASN B 1 356 ? -17.422 -5.672 14.461 1 93.25 356 ASN B O 1
ATOM 6235 N N . ASN B 1 357 ? -18.688 -5.996 12.656 1 97 357 ASN B N 1
ATOM 6236 C CA . ASN B 1 357 ? -19.844 -5.387 13.289 1 97 357 ASN B CA 1
ATOM 6237 C C . ASN B 1 357 ? -20.328 -6.211 14.484 1 97 357 ASN B C 1
ATOM 6239 O O . ASN B 1 357 ? -20.906 -5.664 15.422 1 97 357 ASN B O 1
ATOM 6243 N N . LYS B 1 358 ? -20.078 -7.504 14.469 1 96.44 358 LYS B N 1
ATOM 6244 C CA . LYS B 1 358 ? -20.422 -8.312 15.641 1 96.44 358 LYS B CA 1
ATOM 6245 C C . LYS B 1 358 ? -19.594 -7.902 16.859 1 96.44 358 LYS B C 1
ATOM 6247 O O . LYS B 1 358 ? -20.109 -7.832 17.969 1 96.44 358 LYS B O 1
ATOM 6252 N N . VAL B 1 359 ? -18.375 -7.645 16.609 1 97.25 359 VAL B N 1
ATOM 6253 C CA . VAL B 1 359 ? -17.469 -7.203 17.672 1 97.25 359 VAL B CA 1
ATOM 6254 C C . VAL B 1 359 ? -17.906 -5.824 18.172 1 97.25 359 VAL B C 1
ATOM 6256 O O . VAL B 1 359 ? -17.938 -5.574 19.375 1 97.25 359 VAL B O 1
ATOM 6259 N N . ILE B 1 360 ? -18.266 -4.941 17.266 1 98.25 360 ILE B N 1
ATOM 6260 C CA . ILE B 1 360 ? -18.688 -3.584 17.609 1 98.25 360 ILE B CA 1
ATOM 6261 C C . ILE B 1 360 ? -19.953 -3.635 18.453 1 98.25 360 ILE B C 1
ATOM 6263 O O . ILE B 1 360 ? -20.062 -2.951 19.484 1 98.25 360 ILE B O 1
ATOM 6267 N N . GLU B 1 361 ? -20.891 -4.457 18.031 1 97.81 361 GLU B N 1
ATOM 6268 C CA . GLU B 1 361 ? -22.125 -4.621 18.766 1 97.81 361 GLU B CA 1
ATOM 6269 C C . GLU B 1 361 ? -21.875 -5.137 20.188 1 97.81 361 GLU B C 1
ATOM 6271 O O . GLU B 1 361 ? -22.453 -4.637 21.156 1 97.81 361 GLU B O 1
ATOM 6276 N N . HIS B 1 362 ? -21.031 -6.078 20.234 1 98.06 362 HIS B N 1
ATOM 6277 C CA . HIS B 1 362 ? -20.672 -6.629 21.531 1 98.06 362 HIS B CA 1
ATOM 6278 C C . HIS B 1 362 ? -20.031 -5.574 22.422 1 98.06 362 HIS B C 1
ATOM 6280 O O . HIS B 1 362 ? -20.359 -5.449 23.594 1 98.06 362 HIS B O 1
ATOM 6286 N N . LEU B 1 363 ? -19.109 -4.867 21.875 1 98.38 363 LEU B N 1
ATOM 6287 C CA . LEU B 1 363 ? -18.422 -3.828 22.641 1 98.38 363 LEU B CA 1
ATOM 6288 C C . LEU B 1 363 ? -19.406 -2.762 23.109 1 98.38 363 LEU B C 1
ATOM 6290 O O . LEU B 1 363 ? -19.344 -2.314 24.266 1 98.38 363 LEU B O 1
ATOM 6294 N N . ASN B 1 364 ? -20.297 -2.346 22.234 1 98.44 364 ASN B N 1
ATOM 6295 C CA . ASN B 1 364 ? -21.328 -1.369 22.609 1 98.44 364 ASN B CA 1
ATOM 6296 C C . ASN B 1 364 ? -22.156 -1.854 23.797 1 98.44 364 ASN B C 1
ATOM 6298 O O . ASN B 1 364 ? -22.391 -1.102 24.75 1 98.44 364 ASN B O 1
ATOM 6302 N N . ALA B 1 365 ? -22.547 -3.061 23.734 1 98.19 365 ALA B N 1
ATOM 6303 C CA . ALA B 1 365 ? -23.344 -3.629 24.812 1 98.19 365 ALA B CA 1
ATOM 6304 C C . ALA B 1 365 ? -22.531 -3.676 26.109 1 98.19 365 ALA B C 1
ATOM 6306 O O . ALA B 1 365 ? -23.047 -3.354 27.188 1 98.19 365 ALA B O 1
ATOM 6307 N N . PHE B 1 366 ? -21.375 -4.07 25.953 1 98.19 366 PHE B N 1
ATOM 6308 C CA . PHE B 1 366 ? -20.469 -4.18 27.094 1 98.19 366 PHE B CA 1
ATOM 6309 C C . PHE B 1 366 ? -20.25 -2.816 27.734 1 98.19 366 PHE B C 1
ATOM 6311 O O . PHE B 1 366 ? -20.328 -2.68 28.953 1 98.19 366 PHE B O 1
ATOM 6318 N N . LEU B 1 367 ? -19.969 -1.822 26.953 1 98.19 367 LEU B N 1
ATOM 6319 C CA . LEU B 1 367 ? -19.719 -0.473 27.453 1 98.19 367 LEU B CA 1
ATOM 6320 C C . LEU B 1 367 ? -20.984 0.123 28.062 1 98.19 367 LEU B C 1
ATOM 6322 O O . LEU B 1 367 ? -20.906 0.839 29.062 1 98.19 367 LEU B O 1
ATOM 6326 N N . PHE B 1 368 ? -22.094 -0.146 27.438 1 97.88 368 PHE B N 1
ATOM 6327 C CA . PHE B 1 368 ? -23.359 0.317 28 1 97.88 368 PHE B CA 1
ATOM 6328 C C . PHE B 1 368 ? -23.531 -0.176 29.422 1 97.88 368 PHE B C 1
ATOM 6330 O O . PHE B 1 368 ? -23.875 0.602 30.312 1 97.88 368 PHE B O 1
ATOM 6337 N N . LYS B 1 369 ? -23.281 -1.341 29.641 1 96.94 369 LYS B N 1
ATOM 6338 C CA . LYS B 1 369 ? -23.422 -1.934 30.969 1 96.94 369 LYS B CA 1
ATOM 6339 C C . LYS B 1 369 ? -22.453 -1.297 31.969 1 96.94 369 LYS B C 1
ATOM 6341 O O . LYS B 1 369 ? -22.797 -1.099 33.125 1 96.94 369 LYS B O 1
ATOM 6346 N N . GLY B 1 370 ? -21.328 -0.953 31.5 1 95.94 370 GLY B N 1
ATOM 6347 C CA . GLY B 1 370 ? -20.281 -0.445 32.375 1 95.94 370 GLY B CA 1
ATOM 6348 C C . GLY B 1 370 ? -20.406 1.042 32.656 1 95.94 370 GLY B C 1
ATOM 6349 O O . GLY B 1 370 ? -19.969 1.522 33.688 1 95.94 370 GLY B O 1
ATOM 6350 N N . LEU B 1 371 ? -21.062 1.779 31.703 1 95.56 371 LEU B N 1
ATOM 6351 C CA . LEU B 1 371 ? -20.984 3.234 31.797 1 95.56 371 LEU B CA 1
ATOM 6352 C C . LEU B 1 371 ? -22.344 3.826 32.156 1 95.56 371 LEU B C 1
ATOM 6354 O O . LEU B 1 371 ? -22.422 4.973 32.625 1 95.56 371 LEU B O 1
ATOM 6358 N N . ASP B 1 372 ? -23.375 3.123 31.953 1 87 372 ASP B N 1
ATOM 6359 C CA . ASP B 1 372 ? -24.719 3.674 32.062 1 87 372 ASP B CA 1
ATOM 6360 C C . ASP B 1 372 ? -25.031 4.082 33.5 1 87 372 ASP B C 1
ATOM 6362 O O . ASP B 1 372 ? -25.875 4.957 33.719 1 87 372 ASP B O 1
ATOM 6366 N N . LYS B 1 373 ? -24.344 3.654 34.5 1 88.38 373 LYS B N 1
ATOM 6367 C CA . LYS B 1 373 ? -24.672 3.934 35.906 1 88.38 373 LYS B CA 1
ATOM 6368 C C . LYS B 1 373 ? -23.828 5.066 36.469 1 88.38 373 LYS B C 1
ATOM 6370 O O . LYS B 1 373 ? -24 5.484 37.594 1 88.38 373 LYS B O 1
ATOM 6375 N N . ILE B 1 374 ? -23.078 5.582 35.625 1 92.75 374 ILE B N 1
ATOM 6376 C CA . ILE B 1 374 ? -22.219 6.672 36.062 1 92.75 374 ILE B CA 1
ATOM 6377 C C . ILE B 1 374 ? -22.984 7.992 36 1 92.75 374 ILE B C 1
ATOM 6379 O O . ILE B 1 374 ? -23.562 8.336 34.969 1 92.75 374 ILE B O 1
ATOM 6383 N N . ASN B 1 375 ? -23.031 8.742 37.062 1 92.5 375 ASN B N 1
ATOM 6384 C CA . ASN B 1 375 ? -23.891 9.906 37.25 1 92.5 375 ASN B CA 1
ATOM 6385 C C . ASN B 1 375 ? -23.672 10.945 36.156 1 92.5 375 ASN B C 1
ATOM 6387 O O . ASN B 1 375 ? -24.625 11.539 35.656 1 92.5 375 ASN B O 1
ATOM 6391 N N . HIS B 1 376 ? -22.562 11.18 35.688 1 95.56 376 HIS B N 1
ATOM 6392 C CA . HIS B 1 376 ? -22.25 12.227 34.719 1 95.56 376 HIS B CA 1
ATOM 6393 C C . HIS B 1 376 ? -22.391 11.727 33.281 1 95.56 376 HIS B C 1
ATOM 6395 O O . HIS B 1 376 ? -22.281 12.5 32.312 1 95.56 376 HIS B O 1
ATOM 6401 N N . VAL B 1 377 ? -22.75 10.469 33.094 1 98 377 VAL B N 1
ATOM 6402 C CA . VAL B 1 377 ? -22.688 9.875 31.781 1 98 377 VAL B CA 1
ATOM 6403 C C . VAL B 1 377 ? -24.094 9.523 31.297 1 98 377 VAL B C 1
ATOM 6405 O O . VAL B 1 377 ? -24.891 8.961 32.062 1 98 377 VAL B O 1
ATOM 6408 N N . ARG B 1 378 ? -24.391 9.906 30.109 1 97.25 378 ARG B N 1
ATOM 6409 C CA . ARG B 1 378 ? -25.609 9.516 29.375 1 97.25 378 ARG B CA 1
ATOM 6410 C C . ARG B 1 378 ? -25.25 8.75 28.109 1 97.25 378 ARG B C 1
ATOM 6412 O O . ARG B 1 378 ? -24.547 9.258 27.25 1 97.25 378 ARG B O 1
ATOM 6419 N N . TRP B 1 379 ? -25.781 7.551 28.047 1 97.38 379 TRP B N 1
ATOM 6420 C CA . TRP B 1 379 ? -25.547 6.73 26.859 1 97.38 379 TRP B CA 1
ATOM 6421 C C . TRP B 1 379 ? -26.406 7.191 25.688 1 97.38 379 TRP B C 1
ATOM 6423 O O . TRP B 1 379 ? -27.609 7.43 25.859 1 97.38 379 TRP B O 1
ATOM 6433 N N . VAL B 1 380 ? -25.781 7.328 24.562 1 97.31 380 VAL B N 1
ATOM 6434 C CA . VAL B 1 380 ? -26.5 7.742 23.359 1 97.31 380 VAL B CA 1
ATOM 6435 C C . VAL B 1 380 ? -26.281 6.711 22.25 1 97.31 380 VAL B C 1
ATOM 6437 O O . VAL B 1 380 ? -25.188 6.594 21.703 1 97.31 380 VAL B O 1
ATOM 6440 N N . SER B 1 381 ? -27.344 6.031 21.859 1 96.5 381 SER B N 1
ATOM 6441 C CA . SER B 1 381 ? -27.297 5.109 20.719 1 96.5 381 SER B CA 1
ATOM 6442 C C . SER B 1 381 ? -27.531 5.848 19.406 1 96.5 381 SER B C 1
ATOM 6444 O O . SER B 1 381 ? -28.375 6.746 19.328 1 96.5 381 SER B O 1
ATOM 6446 N N . LEU B 1 382 ? -26.781 5.453 18.406 1 96.75 382 LEU B N 1
ATOM 6447 C CA . LEU B 1 382 ? -27.047 5.984 17.078 1 96.75 382 LEU B CA 1
ATOM 6448 C C . LEU B 1 382 ? -28.391 5.477 16.547 1 96.75 382 LEU B C 1
ATOM 6450 O O . 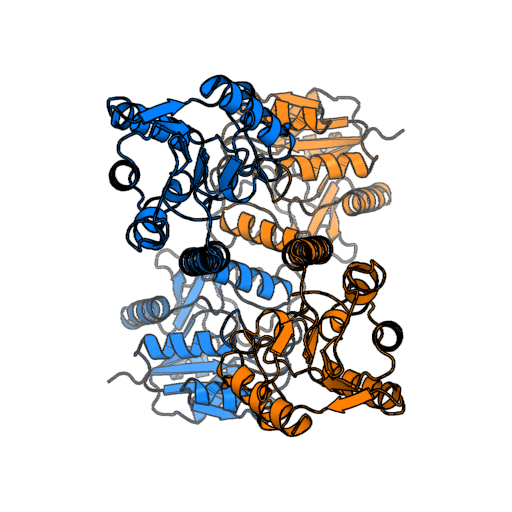LEU B 1 382 ? -28.766 4.328 16.797 1 96.75 382 LEU B O 1
ATOM 6454 N N . SER B 1 383 ? -29.047 6.285 15.82 1 96.75 383 SER B N 1
ATOM 6455 C CA . SER B 1 383 ? -30.359 5.902 15.289 1 96.75 383 SER B CA 1
ATOM 6456 C C . SER B 1 383 ? -30.219 4.84 14.203 1 96.75 383 SER B C 1
ATOM 6458 O O . SER B 1 383 ? -29.125 4.605 13.695 1 96.75 383 SER B O 1
ATOM 6460 N N . ASP B 1 384 ? -31.328 4.293 13.797 1 96.94 384 ASP B N 1
ATOM 6461 C CA . ASP B 1 384 ? -31.391 3.236 12.789 1 96.94 384 ASP B CA 1
ATOM 6462 C C . ASP B 1 384 ? -30.953 3.758 11.422 1 96.94 384 ASP B C 1
ATOM 6464 O O . ASP B 1 384 ? -30.641 2.975 10.523 1 96.94 384 ASP B O 1
ATOM 6468 N N . MET B 1 385 ? -30.938 5.066 11.281 1 97.25 385 MET B N 1
ATOM 6469 C CA . MET B 1 385 ? -30.578 5.668 10 1 97.25 385 MET B CA 1
ATOM 6470 C C . MET B 1 385 ? -29.125 5.359 9.641 1 97.25 385 MET B C 1
ATOM 6472 O O . MET B 1 385 ? -28.75 5.398 8.469 1 97.25 385 MET B O 1
ATOM 6476 N N . PHE B 1 386 ? -28.359 5.047 10.68 1 98.25 386 PHE B N 1
ATOM 6477 C CA . PHE B 1 386 ? -26.938 4.789 10.453 1 98.25 386 PHE B CA 1
ATOM 6478 C C . PHE B 1 386 ? -26.703 3.352 10 1 98.25 386 PHE B C 1
ATOM 6480 O O . PHE B 1 386 ? -25.609 2.988 9.594 1 98.25 386 PHE B O 1
ATOM 6487 N N . TYR B 1 387 ? -27.734 2.52 9.961 1 97.56 387 TYR B N 1
ATOM 6488 C CA . TYR B 1 387 ? -27.625 1.1 9.656 1 97.56 387 TYR B CA 1
ATOM 6489 C C . TYR B 1 387 ? -28.391 0.758 8.375 1 97.56 387 TYR B C 1
ATOM 6491 O O . TYR B 1 387 ? -29.438 1.339 8.094 1 97.56 387 TYR B O 1
ATOM 6499 N N . ASP B 1 388 ? -27.844 -0.138 7.633 1 96.12 388 ASP B N 1
ATOM 6500 C CA . ASP B 1 388 ? -28.641 -0.737 6.562 1 96.12 388 ASP B CA 1
ATOM 6501 C C . ASP B 1 388 ? -29.422 -1.948 7.062 1 96.12 388 ASP B C 1
ATOM 6503 O O . ASP B 1 388 ? -29.438 -2.221 8.266 1 96.12 388 ASP B O 1
ATOM 6507 N N . ASP B 1 389 ? -30.031 -2.646 6.16 1 95.5 389 ASP B N 1
ATOM 6508 C CA . ASP B 1 389 ? -30.953 -3.723 6.531 1 95.5 389 ASP B CA 1
ATOM 6509 C C . ASP B 1 389 ? -30.188 -4.91 7.117 1 95.5 389 ASP B C 1
ATOM 6511 O O . ASP B 1 389 ? -30.797 -5.801 7.723 1 95.5 389 ASP B O 1
ATOM 6515 N N . PHE B 1 390 ? -28.906 -4.863 7 1 95.44 390 PHE B N 1
ATOM 6516 C CA . PHE B 1 390 ? -28.125 -6.008 7.441 1 95.44 390 PHE B CA 1
ATOM 6517 C C . PHE B 1 390 ? -27.25 -5.633 8.633 1 95.44 390 PHE B C 1
ATOM 6519 O O . PHE B 1 390 ? -26.375 -6.402 9.039 1 95.44 390 PHE B O 1
ATOM 6526 N N . GLY B 1 391 ? -27.422 -4.43 9.188 1 96.31 391 GLY B N 1
ATOM 6527 C CA . GLY B 1 391 ? -26.703 -4 10.383 1 96.31 391 GLY B CA 1
ATOM 6528 C C . GLY B 1 391 ? -25.375 -3.33 10.078 1 96.31 391 GLY B C 1
ATOM 6529 O O . GLY B 1 391 ? -24.609 -3.037 10.992 1 96.31 391 GLY B O 1
ATOM 6530 N N . ASN B 1 392 ? -25.062 -3.119 8.805 1 97.38 392 ASN B N 1
ATOM 6531 C CA . ASN B 1 392 ? -23.859 -2.398 8.414 1 97.38 392 ASN B CA 1
ATOM 6532 C C . ASN B 1 392 ? -24.094 -0.892 8.359 1 97.38 392 ASN B C 1
ATOM 6534 O O . ASN B 1 392 ? -25.25 -0.443 8.289 1 97.38 392 ASN B O 1
ATOM 6538 N N . LEU B 1 393 ? -23.016 -0.119 8.438 1 97.94 393 LEU B N 1
ATOM 6539 C CA . LEU B 1 393 ? -23.125 1.306 8.141 1 97.94 393 LEU B CA 1
ATOM 6540 C C . LEU B 1 393 ? -23.719 1.531 6.754 1 97.94 393 LEU B C 1
ATOM 6542 O O . LEU B 1 393 ? -23.266 0.933 5.777 1 97.94 393 LEU B O 1
ATOM 6546 N N . SER B 1 394 ? -24.719 2.34 6.742 1 96.56 394 SER B N 1
ATOM 6547 C CA . SER B 1 394 ? -25.359 2.594 5.453 1 96.56 394 SER B CA 1
ATOM 6548 C C . SER B 1 394 ? -24.344 3.092 4.426 1 96.56 394 SER B C 1
ATOM 6550 O O . SER B 1 394 ? -23.531 3.973 4.723 1 96.56 394 SER B O 1
ATOM 6552 N N . ALA B 1 395 ? -24.484 2.523 3.242 1 93.88 395 ALA B N 1
ATOM 6553 C CA . ALA B 1 395 ? -23.562 2.896 2.17 1 93.88 395 ALA B CA 1
ATOM 6554 C C . ALA B 1 395 ? -23.672 4.387 1.852 1 93.88 395 ALA B C 1
ATOM 6556 O O . ALA B 1 395 ? -22.688 5.016 1.463 1 93.88 395 ALA B O 1
ATOM 6557 N N . ASP B 1 396 ? -24.734 4.988 2.119 1 94.75 396 ASP B N 1
ATOM 6558 C CA . ASP B 1 396 ? -24.984 6.398 1.829 1 94.75 396 ASP B CA 1
ATOM 6559 C C . ASP B 1 396 ? -24.344 7.297 2.891 1 94.75 396 ASP B C 1
ATOM 6561 O O . ASP B 1 396 ? -24.297 8.516 2.723 1 94.75 396 ASP B O 1
ATOM 6565 N N . PHE B 1 397 ? -23.859 6.715 3.982 1 97.19 397 PHE B N 1
ATOM 6566 C CA . PHE B 1 397 ? -23.391 7.496 5.117 1 97.19 397 PHE B CA 1
ATOM 6567 C C . PHE B 1 397 ? -21.859 7.438 5.207 1 97.19 397 PHE B C 1
ATOM 6569 O O . PHE B 1 397 ? -21.266 7.945 6.16 1 97.19 397 PHE B O 1
ATOM 6576 N N . THR B 1 398 ? -21.234 6.781 4.23 1 96 398 THR B N 1
ATOM 6577 C CA . THR B 1 398 ? -19.797 6.582 4.336 1 96 398 THR B CA 1
ATOM 6578 C C . THR B 1 398 ? -19.141 6.57 2.951 1 96 398 THR B C 1
ATOM 6580 O O . THR B 1 398 ? -19.828 6.336 1.947 1 96 398 THR B O 1
ATOM 6583 N N . TYR B 1 399 ? -17.922 6.898 2.922 1 91.56 399 TYR B N 1
ATOM 6584 C CA . TYR B 1 399 ? -17.188 6.848 1.66 1 91.56 399 TYR B CA 1
ATOM 6585 C C . TYR B 1 399 ? -16.109 5.762 1.69 1 91.56 399 TYR B C 1
ATOM 6587 O O . TYR B 1 399 ? -15.508 5.449 0.663 1 91.56 399 TYR B O 1
ATOM 6595 N N . ASP B 1 400 ? -15.914 5.152 2.848 1 91.62 400 ASP B N 1
ATOM 6596 C CA . ASP B 1 400 ? -14.875 4.129 2.922 1 91.62 400 ASP B CA 1
ATOM 6597 C C . ASP B 1 400 ? -15.281 3.006 3.875 1 91.62 400 ASP B C 1
ATOM 6599 O O . ASP B 1 400 ? -14.453 2.16 4.23 1 91.62 400 ASP B O 1
ATOM 6603 N N . GLY B 1 401 ? -16.438 3.045 4.391 1 95.5 401 GLY B N 1
ATOM 6604 C CA . GLY B 1 401 ? -16.984 1.992 5.234 1 95.5 401 GLY B CA 1
ATOM 6605 C C . GLY B 1 401 ? -16.766 2.254 6.715 1 95.5 401 GLY B C 1
ATOM 6606 O O . GLY B 1 401 ? -17.297 1.525 7.559 1 95.5 401 GLY B O 1
ATOM 6607 N N . LEU B 1 402 ? -16.016 3.291 7.055 1 95.44 402 LEU B N 1
ATOM 6608 C CA . LEU B 1 402 ? -15.695 3.57 8.453 1 95.44 402 LEU B CA 1
ATOM 6609 C C . LEU B 1 402 ? -16.047 5.008 8.812 1 95.44 402 LEU B C 1
ATOM 6611 O O . LEU B 1 402 ? -16.703 5.25 9.828 1 95.44 402 LEU B O 1
ATOM 6615 N N . HIS B 1 403 ? -15.695 5.969 7.922 1 96 403 HIS B N 1
ATOM 6616 C CA . HIS B 1 403 ? -15.867 7.387 8.211 1 96 403 HIS B CA 1
ATOM 6617 C C . HIS B 1 403 ? -17.188 7.91 7.668 1 96 403 HIS B C 1
ATOM 6619 O O . HIS B 1 403 ? -17.734 7.348 6.719 1 96 403 HIS B O 1
ATOM 6625 N N . PHE B 1 404 ? -17.609 8.922 8.273 1 97.25 404 PHE B N 1
ATOM 6626 C CA . PHE B 1 404 ? -18.891 9.531 7.906 1 97.25 404 PHE B CA 1
ATOM 6627 C C . PHE B 1 404 ? -18.703 10.484 6.73 1 97.25 404 PHE B C 1
ATOM 6629 O O . PHE B 1 404 ? -17.656 11.125 6.602 1 97.25 404 PHE B O 1
ATOM 6636 N N . ASN B 1 405 ? -19.688 10.484 5.855 1 94.88 405 ASN B N 1
ATOM 6637 C CA . ASN B 1 405 ? -19.734 11.547 4.855 1 94.88 405 ASN B CA 1
ATOM 6638 C C . ASN B 1 405 ? -20.672 12.672 5.281 1 94.88 405 ASN B C 1
ATOM 6640 O O . ASN B 1 405 ? -21.125 12.703 6.43 1 94.88 405 ASN B O 1
ATOM 6644 N N . GLY B 1 406 ? -20.922 13.594 4.449 1 95.94 406 GLY B N 1
ATOM 6645 C CA . GLY B 1 406 ? -21.734 14.758 4.773 1 95.94 406 GLY B CA 1
ATOM 6646 C C . GLY B 1 406 ? -23.141 14.391 5.246 1 95.94 406 GLY B C 1
ATOM 6647 O O . GLY B 1 406 ? -23.641 14.984 6.199 1 95.94 406 GLY B O 1
ATOM 6648 N N . LYS B 1 407 ? -23.703 13.406 4.605 1 97.19 407 LYS B N 1
ATOM 6649 C CA . LYS B 1 407 ? -25.047 12.961 4.973 1 97.19 407 LYS B CA 1
ATOM 6650 C C . LYS B 1 407 ? -25.062 12.398 6.391 1 97.19 407 LYS B C 1
ATOM 6652 O O . LYS B 1 407 ? -25.984 12.688 7.164 1 97.19 407 LYS B O 1
ATOM 6657 N N . ALA B 1 408 ? -24.078 11.641 6.68 1 98.06 408 ALA B N 1
ATOM 6658 C CA . ALA B 1 408 ? -23.984 11.062 8.016 1 98.06 408 ALA B CA 1
ATOM 6659 C C . ALA B 1 408 ? -23.797 12.148 9.07 1 98.06 408 ALA B C 1
ATOM 6661 O O . ALA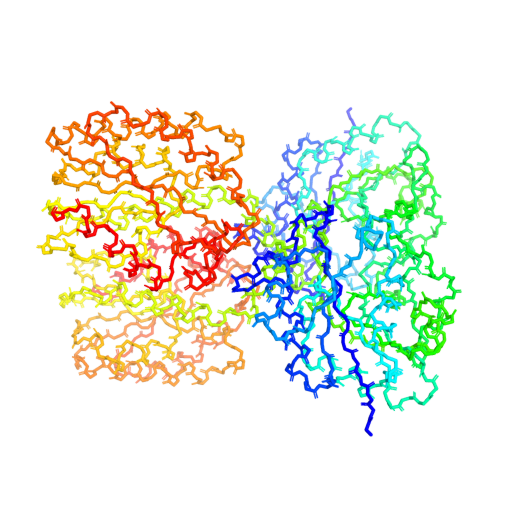 B 1 408 ? -24.406 12.094 10.141 1 98.06 408 ALA B O 1
ATOM 6662 N N . TYR B 1 409 ? -23.016 13.141 8.805 1 97.75 409 TYR B N 1
ATOM 6663 C CA . TYR B 1 409 ? -22.781 14.227 9.758 1 97.75 409 TYR B CA 1
ATOM 6664 C C . TYR B 1 409 ? -24.047 15.047 9.977 1 97.75 409 TYR B C 1
ATOM 6666 O O . TYR B 1 409 ? -24.312 15.492 11.094 1 97.75 409 TYR B O 1
ATOM 6674 N N . ARG B 1 410 ? -24.781 15.242 8.914 1 97.38 410 ARG B N 1
ATOM 6675 C CA . ARG B 1 410 ? -26.047 15.953 9.062 1 97.38 410 ARG B CA 1
ATOM 6676 C C . ARG B 1 410 ? -27 15.188 9.977 1 97.38 410 ARG B C 1
ATOM 6678 O O . ARG B 1 410 ? -27.656 15.781 10.828 1 97.38 410 ARG B O 1
ATOM 6685 N N . GLN B 1 411 ? -27.031 13.93 9.727 1 98 411 GLN B N 1
ATOM 6686 C CA . GLN B 1 411 ? -27.875 13.094 10.57 1 98 411 GLN B CA 1
ATOM 6687 C C . GLN B 1 411 ? -27.391 13.117 12.023 1 98 411 GLN B C 1
ATOM 6689 O O . GLN B 1 411 ? -28.203 13.227 12.945 1 98 411 GLN B O 1
ATOM 6694 N N . LEU B 1 412 ? -26.125 13 12.227 1 98.25 412 LEU B N 1
ATOM 6695 C CA . LEU B 1 412 ? -25.562 13.031 13.57 1 98.25 412 LEU B CA 1
ATOM 6696 C C . LEU B 1 412 ? -25.875 14.359 14.25 1 98.25 412 LEU B C 1
ATOM 6698 O O . LEU B 1 412 ? -26.234 14.391 15.43 1 98.25 412 LEU B O 1
ATOM 6702 N N . LYS B 1 413 ? -25.672 15.445 13.562 1 97.88 413 LYS B N 1
ATOM 6703 C CA . LYS B 1 413 ? -25.984 16.766 14.094 1 97.88 413 LYS B CA 1
ATOM 6704 C C . LYS B 1 413 ? -27.422 16.859 14.578 1 97.88 413 LYS B C 1
ATOM 6706 O O . LYS B 1 413 ? -27.688 17.344 15.672 1 97.88 413 LYS B O 1
ATOM 6711 N N . LYS B 1 414 ? -28.297 16.344 13.758 1 97.06 414 LYS B N 1
ATOM 6712 C CA . LYS B 1 414 ? -29.719 16.344 14.109 1 97.06 414 LYS B CA 1
ATOM 6713 C C . LYS B 1 414 ? -29.953 15.578 15.406 1 97.06 414 LYS B C 1
ATOM 6715 O O . LYS B 1 414 ? -30.672 16.047 16.297 1 97.06 414 LYS B O 1
ATOM 6720 N N . GLU B 1 415 ? -29.344 14.492 15.531 1 96.88 415 GLU B N 1
ATOM 6721 C CA . GLU B 1 415 ? -29.531 13.656 16.719 1 96.88 415 GLU B CA 1
ATOM 6722 C C . GLU B 1 415 ? -28.953 14.328 17.953 1 96.88 415 GLU B C 1
ATOM 6724 O O . GLU B 1 415 ? -29.562 14.281 19.031 1 96.88 415 GLU B O 1
ATOM 6729 N N . LEU B 1 416 ? -27.812 14.898 17.859 1 97.38 416 LEU B N 1
ATOM 6730 C CA . LEU B 1 416 ? -27.156 15.516 19.016 1 97.38 416 LEU B CA 1
ATOM 6731 C C . LEU B 1 416 ? -27.906 16.781 19.438 1 97.38 416 LEU B C 1
ATOM 6733 O O . LEU B 1 416 ? -27.969 17.078 20.641 1 97.38 416 LEU B O 1
ATOM 6737 N N . MET B 1 417 ? -28.469 17.5 18.5 1 96.31 417 MET B N 1
ATOM 6738 C CA . MET B 1 417 ? -29.25 18.688 18.812 1 96.31 417 MET B CA 1
ATOM 6739 C C . MET B 1 417 ? -30.469 18.344 19.672 1 96.31 417 MET B C 1
ATOM 6741 O O . MET B 1 417 ? -30.812 19.078 20.578 1 96.31 417 MET B O 1
ATOM 6745 N N . GLU B 1 418 ? -31.016 17.25 19.406 1 94 418 GLU B N 1
ATOM 6746 C CA . GLU B 1 418 ? -32.188 16.812 20.141 1 94 418 GLU B CA 1
ATOM 6747 C C . GLU B 1 418 ? -31.844 16.484 21.594 1 94 418 GLU B C 1
ATOM 6749 O O . GLU B 1 418 ? -32.688 16.594 22.484 1 94 418 GLU B O 1
ATOM 6754 N N . LEU B 1 419 ? -30.641 16.156 21.859 1 93.62 419 LEU B N 1
ATOM 6755 C CA . LEU B 1 419 ? -30.203 15.773 23.203 1 93.62 419 LEU B CA 1
ATOM 6756 C C . LEU B 1 419 ? -29.984 17 24.078 1 93.62 419 LEU B C 1
ATOM 6758 O O . LEU B 1 419 ? -30.141 16.938 25.297 1 93.62 419 LEU B O 1
ATOM 6762 N N . ILE B 1 420 ? -29.562 18.109 23.5 1 90.31 420 ILE B N 1
ATOM 6763 C CA . ILE B 1 420 ? -29.141 19.25 24.312 1 90.31 420 ILE B CA 1
ATOM 6764 C C . ILE B 1 420 ? -30.203 20.328 24.266 1 90.31 420 ILE B C 1
ATOM 6766 O O . ILE B 1 420 ? -30.062 21.391 24.875 1 90.31 420 ILE B O 1
ATOM 6770 N N . LYS B 1 421 ? -31.359 20.156 23.562 1 76.94 421 LYS B N 1
ATOM 6771 C CA . LYS B 1 421 ? -32.5 21.062 23.688 1 76.94 421 LYS B CA 1
ATOM 6772 C C . LYS B 1 421 ? -33.156 20.922 25.078 1 76.94 421 LYS B C 1
ATOM 6774 O O . LYS B 1 421 ? -33.156 19.844 25.672 1 76.94 421 LYS B O 1
#

InterPro domains:
  IPR003329 Acylneuraminate cytidylyltransferase [PF02348] (5-188)
  IPR013830 SGNH hydrolase-type esterase domain [PF13472] (269-410)
  IPR029044 Nucleotide-diphospho-sugar transferases [G3DSA:3.90.550.10] (2-220)
  IPR029044 Nucleotide-diphospho-sugar transferases [SSF53448] (3-225)
  IPR036514 SGNH hydrolase superfamily [G3DSA:3.40.50.1110] (221-420)
  IPR050793 CMP-NeuNAc synthase [PTHR21485] (3-227)

Secondary structure (DSSP, 8-state):
---EEEEEEE-S--SSSTTGGGSEETTEEHHHHHHHHHHHHT--SEEEEEES-HHHHHHHHHTT-EEEEPPTGGGSTT--HHHHHHHHHHT-TT-SEEEE--TT-TT--HHHHHHHHHHHHT-TT-SEEEEEEE-SS-GGG-B---TTSB-TT--S--TT--GGGSPP-EEEEEEEEEEEHHHHHHH-SS-STTEEEEE--SGGG----SHHHHHHHHHHHHHHTHHHHHHHHHHHHHHHHHTS-----SEEEEESHHHHT---SEETTEEEEE---TT--HHHHIIIIITTT------SEEEEE--TTTTTSTT--HHHHHHHHHHHHHHHHHH-TT-EEEEEPPPP-SS-SS--HHHHHHHHHHHHHHHTT-TTEEEEPPPGGGB-TTSSBPGGGBSSSSSB-HHHHHHHHHHHHHHH-/---EEEEEEE-S--SSSTTGGGSEETTEEHHHHHHHHHHHHT--SEEEEEES-HHHHHHHHHTT-EEEEPPTGGGSTT--HHHHHHHHHHT-TT-SEEEE--TT-TT--HHHHHHHHHHHHT-TT-SEEEEEEE-SS-GGG-B---TTSB-TT--S--TT--GGGSPP-EEEEEEEEEEEHHHHHHH-SS-STTEEEEE--SGGG----SHHHHHHHHHHHHHHTHHHHHHHHHHHHHHHHHTS-----SEEEEESHHHHT---SEETTEEEEE---TT--HHHHIIIIITTT------SEEEEE--TTTTTSTT--HHHHHHHHHHHHHHHHHH-TT-EEEEEPPPP-SS-SS--HHHHHHHHHHHHHHHTT-TTEEEEPPPGGGB-TTSSBPGGGBSSSSSB-HHHHHHHHHHHHHHH-